Protein AF-0000000079576988 (afdb_homodimer)

Nearest PDB structures (foldseek):
  6knh-assembly1_B  TM=8.816E-01  e=5.689E-30  Staphylococcus aureus subsp. aureus Mu50
  6kni-assembly1_B  TM=8.837E-01  e=1.171E-29  Staphylococcus aureus subsp. aureus Mu50
  6n2a-assembly1_B  TM=8.866E-01  e=3.617E-28  Arabidopsis thaliana
  5gjm-assembly1_A  TM=8.704E-01  e=7.214E-26  Selenomonas ruminantium
  2nv9-assembly1_B  TM=8.127E-01  e=5.742E-23  Paramecium bursaria Chlorella virus 1

Organism: NCBI:txid418240

Radius of gyration: 28.1 Å; Cα contacts (8 Å, |Δi|>4): 1788; chains: 2; bounding box: 69×83×62 Å

Sequence (798 aa):
MSSYGFIKELIEKEHTPTPAYVFDLDKMKEFVKKVQSCLGESAQLCYAMKANPFLTGPMMDVVPTFEVCSPGEFRICERVGVPMERIVLSGVYKNPEDMEYVLSTYGGKGVYTVESLQHLQILNDTAVRLGMKITVLIRVTSGNQFGVDEADIRKIISDRTDYPGVEIEGLQFYSGTQKKDLSQMKTELEHLDEFIGELKSESGFEAQVLEYGPGFFVPYFKKDKSEDVENILSEFRALLESLNFKGKVVLEMGRFLAAACGYYVTSIVDMKVNKEQPYVIMDGGINHLNYYGQAMAMKQPYCTQLDTEGNEKTGGEEESWNLCGALCTVSDVVVKRFPLHKPQLHDILVFERVGAYSVTEGIYLFLSRPLPRIYFWIEGEGLRMVRDGVHTDLLNSEKMSSYGFIKELIEKEHTPTPAYVFDLDKMKEFVKKVQSCLGESAQLCYAMKANPFLTGPMMDVVPTFEVCSPGEFRICERVGVPMERIVLSGVYKNPEDMEYVLSTYGGKGVYTVESLQHLQILNDTAVRLGMKITVLIRVTSGNQFGVDEADIRKIISDRTDYPGVEIEGLQFYSGTQKKDLSQMKTELEHLDEFIGELKSESGFEAQVLEYGPGFFVPYFKKDKSEDVENILSEFRALLESLNFKGKVVLEMGRFLAAACGYYVTSIVDMKVNKEQPYVIMDGGINHLNYYGQAMAMKQPYCTQLDTEGNEKTGGEEESWNLCGALCTVSDVVVKRFPLHKPQLHDILVFERVGAYSVTEGIYLFLSRPLPRIYFWIEGEGLRMVRDGVHTDLLNSEK

pLDDT: mean 95.25, std 7.37, range [38.56, 98.94]

Foldseek 3Di:
DPFPPFVLVLLVVDVANPWEKEFALVVLQVLLQLLCVLLDQLAFEEAACQFPVVCVLSCVVRGQAYEAADLVSVVSCVVSVPQQLRYEYHHLDDDLVSLLCCCVVRVQHHEYEDFDPVSLVSQLVSQVVVPAAHEYAFEDDPPDSTTDDLVVVLVCLQVVVVRRRYDYQYYEYDDEAQDADCVVVLVVLQVRLVSQVVSCVPRVDHHQEYEYESRHHDPFFPPDDDDPSSVVSNVVSVSSVPGPRDHHYYYYDYLSSFQFRMKTKWWFADWDADPNAIETEIQAFQLQFDPDDLVQAATHGDKFKADSSSHTADDADWWFYFYAYDAPDPSRTRYGGDTDHPDDGGIMMMTGRRRTDSLPVGPCLHVFDWRHWYWYQYPPVHIDTPDHIGGSVVVVDDD/DPCPVFQLVLLVVDVANPWEKEFALVVLQVVLQLLCVLLDQLAFEEAACQFPVVCVLSCVVRGQAYEAADLVSVVSCVVSVPQQLRYEYHHLDDDLVSLLCCCVVRVQHHEYEDFDPVSLVSQLVSQVVVPAAHEYAFEDDPPDSTTDDLVVVLVCLQVVVVRRRYDYQYYEYDDEAQDADCVVVLVVLQVRLVSQVVSCVNRVDHHQEYEYESRHHDPFFPPDDDDPSSVVSNVVSVSSVPGPRDHHYYYYDYLVSFQFRMKTKWWFADWDADPNAIETEIQAFQLQFDPDPQVQAATHGDKFKADSSRHTADDADWWFYFYAYDAPDPSRTRYGGDTDHPDDGGIMMMTGRRRTDSLPVGPCLHVFDWRHWYWYQYPPVHIDTPDHIGGSVVVVDDD

Solvent-accessible surface area (backbone atoms only — not comparable to full-atom values): 40784 Å² total; per-residue (Å²): 126,90,72,60,84,57,45,53,56,44,50,68,75,25,95,70,56,56,36,26,38,39,35,34,51,55,56,31,51,53,50,44,49,49,53,46,62,53,32,44,90,67,40,41,52,21,38,28,34,71,22,37,54,67,47,48,60,70,40,60,79,67,38,73,31,34,39,32,47,32,74,24,41,46,51,39,36,59,73,67,59,57,57,54,72,30,32,35,43,45,42,75,58,81,54,65,68,63,50,46,49,51,37,69,74,54,71,35,57,29,35,33,53,27,38,34,72,64,44,47,48,48,52,22,52,48,24,47,74,67,71,43,61,27,42,29,27,43,24,45,40,71,67,52,90,49,28,31,29,67,71,57,48,54,50,48,62,65,46,40,80,79,34,76,11,47,41,80,39,28,39,29,42,61,78,58,66,62,41,86,52,67,64,60,51,49,54,52,49,53,50,50,40,51,50,52,52,47,44,27,74,72,58,64,47,73,62,46,36,41,36,37,31,72,22,56,54,69,69,63,34,72,85,44,73,85,72,61,61,67,60,53,37,41,54,47,35,53,53,57,69,66,44,85,64,80,52,49,35,34,37,41,40,26,51,67,59,33,16,74,26,11,30,38,35,29,30,32,71,43,69,48,59,30,85,86,39,45,32,35,28,22,68,44,27,48,42,50,53,49,84,78,57,80,66,34,33,80,47,55,61,48,63,46,50,20,40,84,80,58,45,74,54,75,60,73,65,73,41,64,28,28,38,24,18,39,56,84,47,91,76,27,48,47,27,55,59,40,77,37,38,71,81,52,79,50,26,29,38,40,36,51,49,38,28,24,35,14,88,25,60,13,31,46,47,46,54,13,43,57,45,55,27,32,30,41,32,34,88,96,77,44,81,42,76,29,36,69,63,42,72,29,25,70,77,49,38,73,100,119,91,73,59,84,57,46,54,55,42,50,71,75,25,95,68,58,56,37,23,38,40,33,34,50,54,56,31,50,53,49,44,50,50,52,46,61,52,33,44,90,67,41,42,53,22,38,29,33,71,23,36,54,67,46,49,60,71,40,59,79,67,37,73,30,34,38,32,48,32,72,25,41,46,52,40,36,59,73,68,58,59,58,54,73,31,31,34,43,44,42,76,58,80,54,64,68,62,50,45,50,51,37,69,73,54,71,36,54,30,38,33,52,26,37,37,73,64,45,46,49,46,51,21,52,50,24,48,74,70,71,43,61,28,42,29,28,44,24,44,40,71,65,52,92,48,29,30,28,67,72,55,48,53,50,48,61,64,47,40,81,80,35,77,11,47,41,81,38,27,40,28,40,61,79,57,66,62,42,87,52,66,65,59,51,50,54,52,50,53,49,50,39,51,49,52,52,48,43,27,74,74,58,67,48,72,63,45,36,42,37,37,31,71,22,55,54,69,69,64,33,69,85,43,71,85,74,62,61,66,60,54,37,40,54,47,35,51,54,57,70,67,44,85,62,80,52,49,34,34,36,42,41,25,52,66,58,32,15,72,26,10,31,38,36,31,28,30,72,45,68,47,59,29,85,88,39,45,30,36,29,22,70,46,27,48,44,50,51,46,88,72,59,82,64,32,37,80,48,55,59,48,66,46,51,20,40,82,79,58,46,72,53,74,60,72,67,72,40,63,28,28,37,24,18,40,55,84,47,93,76,28,46,46,27,54,59,40,76,36,38,73,78,51,78,51,25,29,40,40,35,51,48,38,27,24,35,12,90,26,61,15,31,46,48,44,56,12,43,57,46,54,27,32,30,40,32,34,87,96,79,44,79,41,75,29,37,69,64,40,72,29,24,69,78,50,38,72,101

Secondary structure (DSSP, 8-state):
----TTHHHHHHH-SS--SEEEEEHHHHHHHHHHHHHHHGGG-EEEEEGGG-GGGHHHHTTT-SEEEE-SHHHHHHHHHHT--GGGEEE--S---HHHHHHHHHHHTT-SEEEE-SHHHHHHHHHHHHHTT--EEEEEEBP-SSSSSB-HHHHHHHHHTGGG-TTEEEEEEEEE--S-B--HHHHHHHHHHHHHHHHHHHHHH-----EEEEE--B----BTTSPPP-HHHHHHHHHHHHHTSS--SEEEEEESHHHHGGGEEEEEEEEEEEEETTEEEEEES--TTT--SSSSGGGGS-B-EEEE-TTS-B---S-EEEEEEE-SSSSTT-EEEEEEEEES--TT-EEEEES--SSTTTSS-TTGGGPPBPEEEEEETTTEEEEEE--B-GGGTTS--/----TTHHHHHHH-SS--SEEEEEHHHHHHHHHHHHHHHGGG-EEEEEGGG-GGGHHHHTTT-SEEEE-SHHHHHHHHHHT--GGGEEE--S---HHHHHHHHHHHTT-SEEEE-SHHHHHHHHHHHHHTT--EEEEEEBP-SSSSSB-HHHHHHHHHTGGG-TTEEEEEEEEE--S-B--HHHHHHHHHHHHHHHHHHHHHH-----EEEEE--B----BTTSPPP-HHHHHHHHHHHHHTSS--SEEEEEESHHHHGGGEEEEEEEEEEEEETTEEEEEES--TTT--SSSSGGGGS-B-EEEE-TTSPBP--S-EEEEEEE-SSSSTT-EEEEEEEEES--TT-EEEEES--SSTTTSS-TTGGGPPBPEEEEEETTTEEEEEE--B-GGGTTS--

Structure (mmCIF, N/CA/C/O backbone):
data_AF-0000000079576988-model_v1
#
loop_
_entity.id
_entity.type
_entity.pdbx_description
1 polymer 'Diaminopimelate decarboxylase'
#
loop_
_atom_site.group_PDB
_atom_site.id
_atom_site.type_symbol
_atom_site.label_atom_id
_atom_site.label_alt_id
_atom_site.label_comp_id
_atom_site.label_asym_id
_atom_site.label_entity_id
_atom_site.label_seq_id
_atom_site.pdbx_PDB_ins_code
_atom_site.Cartn_x
_atom_site.Cartn_y
_atom_site.Cartn_z
_atom_site.occupancy
_atom_site.B_iso_or_equiv
_atom_site.auth_seq_id
_atom_site.auth_comp_id
_atom_site.auth_asym_id
_atom_site.auth_atom_id
_atom_site.pdbx_PDB_model_num
ATOM 1 N N . MET A 1 1 ? -34.281 -2.826 -2.83 1 38.59 1 MET A N 1
ATOM 2 C CA . MET A 1 1 ? -33.406 -2.252 -1.805 1 38.59 1 MET A CA 1
ATOM 3 C C . MET A 1 1 ? -32.375 -3.264 -1.347 1 38.59 1 MET A C 1
ATOM 5 O O . MET A 1 1 ? -32.719 -4.355 -0.893 1 38.59 1 MET A O 1
ATOM 9 N N . SER A 1 2 ? -31.266 -3.398 -1.98 1 52.88 2 SER A N 1
ATOM 10 C CA . SER A 1 2 ? -30.344 -4.5 -1.736 1 52.88 2 SER A CA 1
ATOM 11 C C . SER A 1 2 ? -29.984 -4.602 -0.259 1 52.88 2 SER A C 1
ATOM 13 O O . SER A 1 2 ? -29.422 -3.658 0.314 1 52.88 2 SER A O 1
ATOM 15 N N . SER A 1 3 ? -30.75 -5.164 0.558 1 69.38 3 SER A N 1
ATOM 16 C CA . SER A 1 3 ? -30.562 -5.25 2.002 1 69.38 3 SER A CA 1
ATOM 17 C C . SER A 1 3 ? -29.375 -6.152 2.348 1 69.38 3 SER A C 1
ATOM 19 O O . SER A 1 3 ? -29.328 -7.309 1.925 1 69.38 3 SER A O 1
ATOM 21 N N . TYR A 1 4 ? -28.281 -5.527 2.643 1 90.19 4 TYR A N 1
ATOM 22 C CA . TYR A 1 4 ? -27.172 -6.301 3.174 1 90.19 4 TYR A CA 1
ATOM 23 C C . TYR A 1 4 ? -27.547 -6.992 4.473 1 90.19 4 TYR A C 1
ATOM 25 O O . TYR A 1 4 ? -27.75 -6.336 5.5 1 90.19 4 TYR A O 1
ATOM 33 N N . GLY A 1 5 ? -27.781 -8.297 4.402 1 90.25 5 GLY A N 1
ATOM 34 C CA . GLY A 1 5 ? -28.234 -9.055 5.559 1 90.25 5 GLY A CA 1
ATOM 35 C C . GLY A 1 5 ? -27.375 -8.836 6.785 1 90.25 5 GLY A C 1
ATOM 36 O O . GLY A 1 5 ? -27.844 -8.961 7.918 1 90.25 5 GLY A O 1
ATOM 37 N N . PHE A 1 6 ? -26.125 -8.43 6.598 1 93.81 6 PHE A N 1
ATOM 38 C CA . PHE A 1 6 ? -25.156 -8.344 7.688 1 93.81 6 PHE A CA 1
ATOM 39 C C . PHE A 1 6 ? -25.188 -6.965 8.336 1 93.81 6 PHE A C 1
ATOM 41 O O . PHE A 1 6 ? -24.641 -6.77 9.422 1 93.81 6 PHE A O 1
ATOM 48 N N . ILE A 1 7 ? -25.797 -5.984 7.754 1 93.19 7 ILE A N 1
ATOM 49 C CA . ILE A 1 7 ? -25.594 -4.586 8.117 1 93.19 7 ILE A CA 1
ATOM 50 C C . ILE A 1 7 ? -26.219 -4.309 9.484 1 93.19 7 ILE A C 1
ATOM 52 O O . ILE A 1 7 ? -25.625 -3.623 10.312 1 93.19 7 ILE A O 1
ATOM 56 N N . LYS A 1 8 ? -27.422 -4.789 9.719 1 90 8 LYS A N 1
ATOM 57 C CA . LYS A 1 8 ? -28.078 -4.562 11 1 90 8 LYS A CA 1
ATOM 58 C C . LYS A 1 8 ? -27.266 -5.156 12.148 1 90 8 LYS A C 1
ATOM 60 O O . LYS A 1 8 ? -27.094 -4.523 13.195 1 90 8 LYS A O 1
ATOM 65 N N . GLU A 1 9 ? -26.844 -6.316 11.891 1 91.56 9 GLU A N 1
ATOM 66 C CA . GLU A 1 9 ? -26.016 -6.973 12.906 1 91.56 9 GLU A CA 1
ATOM 67 C C . GLU A 1 9 ? -24.719 -6.207 13.133 1 91.56 9 GLU A C 1
ATOM 69 O O . GLU A 1 9 ? -24.25 -6.074 14.273 1 91.56 9 GLU A O 1
ATOM 74 N N . LEU A 1 10 ? -24.141 -5.758 12.062 1 92.62 10 LEU A N 1
ATOM 75 C CA . LEU A 1 10 ? -22.906 -4.996 12.156 1 92.62 10 LEU A CA 1
ATOM 76 C C . LEU A 1 10 ? -23.109 -3.727 12.977 1 92.62 10 LEU A C 1
ATOM 78 O O . LEU A 1 10 ? -22.281 -3.395 13.828 1 92.62 10 LEU A O 1
ATOM 82 N N . ILE A 1 11 ? -24.188 -3.066 12.789 1 90.62 11 ILE A N 1
ATOM 83 C CA . ILE A 1 11 ? -24.516 -1.828 13.492 1 90.62 11 ILE A CA 1
ATOM 84 C C . ILE A 1 11 ? -24.766 -2.121 14.969 1 90.62 11 ILE A C 1
ATOM 86 O O . ILE A 1 11 ? -24.312 -1.372 15.844 1 90.62 11 ILE A O 1
ATOM 90 N N . GLU A 1 12 ? -25.422 -3.16 15.266 1 86.56 12 GLU A N 1
ATOM 91 C CA . GLU A 1 12 ? -25.766 -3.523 16.641 1 86.56 12 GLU A CA 1
ATOM 92 C C . GLU A 1 12 ? -24.547 -3.963 17.422 1 86.56 12 GLU A C 1
ATOM 94 O O . GLU A 1 12 ? -24.406 -3.631 18.609 1 86.56 12 GLU A O 1
ATOM 99 N N . LYS A 1 13 ? -23.734 -4.746 16.844 1 77.75 13 LYS A N 1
ATOM 100 C CA . LYS A 1 13 ? -22.578 -5.32 17.516 1 77.75 13 LYS A CA 1
ATOM 101 C C . LYS A 1 13 ? -21.547 -4.242 17.875 1 77.75 13 LYS A C 1
ATOM 103 O O . LYS A 1 13 ? -20.891 -4.316 18.906 1 77.75 13 LYS A O 1
ATOM 108 N N . GLU A 1 14 ? -21.469 -3.293 16.859 1 68.19 14 GLU A N 1
ATOM 109 C CA . GLU A 1 14 ? -20.375 -2.336 17.016 1 68.19 14 GLU A CA 1
ATOM 110 C C . GLU A 1 14 ? -20.906 -0.928 17.266 1 68.19 14 GLU A C 1
ATOM 112 O O . GLU A 1 14 ? -21.953 -0.548 16.734 1 68.19 14 GLU A O 1
ATOM 117 N N . HIS A 1 15 ? -20.531 -0.34 18.344 1 60.34 15 HIS A N 1
ATOM 118 C CA . HIS A 1 15 ? -20.891 1.07 18.469 1 60.34 15 HIS A CA 1
ATOM 119 C C . HIS A 1 15 ? -20.484 1.851 17.219 1 60.34 15 HIS A C 1
ATOM 121 O O . HIS A 1 15 ? -21.297 2.605 16.672 1 60.34 15 HIS A O 1
ATOM 127 N N . THR A 1 16 ? -19.172 1.567 16.781 1 62 16 THR A N 1
ATOM 128 C CA . THR A 1 16 ? -18.688 2.168 15.547 1 62 16 THR A CA 1
ATOM 129 C C . THR A 1 16 ? -18.234 1.093 14.562 1 62 16 THR A C 1
ATOM 131 O O . THR A 1 16 ? -17.125 0.569 14.672 1 62 16 THR A O 1
ATOM 134 N N . PRO A 1 17 ? -19.016 0.871 13.609 1 71 17 PRO A N 1
ATOM 135 C CA . PRO A 1 17 ? -18.844 -0.328 12.781 1 71 17 PRO A CA 1
ATOM 136 C C . PRO A 1 17 ? -17.859 -0.11 11.633 1 71 17 PRO A C 1
ATOM 138 O O . PRO A 1 17 ? -17.641 -1.017 10.82 1 71 17 PRO A O 1
ATOM 141 N N . THR A 1 18 ? -17.297 1.047 11.57 1 90.06 18 THR A N 1
ATOM 142 C CA . THR A 1 18 ? -16.516 1.346 10.375 1 90.06 18 THR A CA 1
ATOM 143 C C . THR A 1 18 ? -15.125 1.847 10.75 1 90.06 18 THR A C 1
ATOM 145 O O . THR A 1 18 ? -14.914 2.355 11.859 1 90.06 18 THR A O 1
ATOM 148 N N . PRO A 1 19 ? -14.242 1.544 9.891 1 95.69 19 PRO A N 1
ATOM 149 C CA . PRO A 1 19 ? -14.336 0.813 8.625 1 95.69 19 PRO A CA 1
ATOM 150 C C . PRO A 1 19 ? -14.25 -0.7 8.812 1 95.69 19 PRO A C 1
ATOM 152 O O . PRO A 1 19 ? -13.656 -1.173 9.789 1 95.69 19 PRO A O 1
ATOM 155 N N . ALA A 1 20 ? -14.828 -1.43 7.891 1 97.19 20 ALA A N 1
ATOM 156 C CA . ALA A 1 20 ? -14.797 -2.885 8.008 1 97.19 20 ALA A CA 1
ATOM 157 C C . ALA A 1 20 ? -14.953 -3.549 6.641 1 97.19 20 ALA A C 1
ATOM 159 O O . ALA A 1 20 ? -15.539 -2.969 5.727 1 97.19 20 ALA A O 1
ATOM 160 N N . TYR A 1 21 ? -14.367 -4.691 6.527 1 97.94 21 TYR A N 1
ATOM 161 C CA . TYR A 1 21 ? -14.672 -5.613 5.438 1 97.94 21 TYR A CA 1
ATOM 162 C C . TYR A 1 21 ? -15.656 -6.684 5.891 1 97.94 21 TYR A C 1
ATOM 164 O O . TYR A 1 21 ? -15.57 -7.188 7.016 1 97.94 21 TYR A O 1
ATOM 172 N N . VAL A 1 22 ? -16.562 -7.008 5.066 1 97.5 22 VAL A N 1
ATOM 173 C CA . VAL A 1 22 ? -17.453 -8.133 5.289 1 97.5 22 VAL A CA 1
ATOM 174 C C . VAL A 1 22 ? -17.438 -9.062 4.078 1 97.5 22 VAL A C 1
ATOM 176 O O . VAL A 1 22 ? -17.641 -8.617 2.947 1 97.5 22 VAL A O 1
ATOM 179 N N . PHE A 1 23 ? -17.156 -10.312 4.316 1 98.44 23 PHE A N 1
ATOM 180 C CA . PHE A 1 23 ? -17.188 -11.312 3.258 1 98.44 23 PHE A CA 1
ATOM 181 C C . PHE A 1 23 ? -18.375 -12.258 3.434 1 98.44 23 PHE A C 1
ATOM 183 O O . PHE A 1 23 ? -18.484 -12.93 4.457 1 98.44 23 PHE A O 1
ATOM 190 N N . ASP A 1 24 ? -19.25 -12.25 2.471 1 98.38 24 ASP A N 1
ATOM 191 C CA . ASP A 1 24 ? -20.406 -13.141 2.428 1 98.38 24 ASP A CA 1
ATOM 192 C C . ASP A 1 24 ? -20.016 -14.531 1.935 1 98.38 24 ASP A C 1
ATOM 194 O O . ASP A 1 24 ? -19.859 -14.742 0.731 1 98.38 24 ASP A O 1
ATOM 198 N N . LEU A 1 25 ? -19.938 -15.461 2.859 1 98.5 25 LEU A N 1
ATOM 199 C CA . LEU A 1 25 ? -19.391 -16.766 2.529 1 98.5 25 LEU A CA 1
ATOM 200 C C . LEU A 1 25 ? -20.406 -17.594 1.74 1 98.5 25 LEU A C 1
ATOM 202 O O . LEU A 1 25 ? -20.016 -18.453 0.931 1 98.5 25 LEU A O 1
ATOM 206 N N . ASP A 1 26 ? -21.703 -17.406 1.915 1 98.25 26 ASP A N 1
ATOM 207 C CA . ASP A 1 26 ? -22.719 -18.078 1.106 1 98.25 26 ASP A CA 1
ATOM 208 C C . ASP A 1 26 ? -22.609 -17.672 -0.363 1 98.25 26 ASP A C 1
ATOM 210 O O . ASP A 1 26 ? -22.609 -18.531 -1.248 1 98.25 26 ASP A O 1
ATOM 214 N N . LYS A 1 27 ? -22.469 -16.406 -0.538 1 97.81 27 LYS A N 1
ATOM 215 C CA . LYS A 1 27 ? -22.328 -15.891 -1.898 1 97.81 27 LYS A CA 1
ATOM 216 C C . LYS A 1 27 ? -21.094 -16.469 -2.572 1 97.81 27 LYS A C 1
ATOM 218 O O . LYS A 1 27 ? -21.125 -16.828 -3.75 1 97.81 27 LYS A O 1
ATOM 223 N N . MET A 1 28 ? -19.984 -16.531 -1.849 1 98.56 28 MET A N 1
ATOM 224 C CA . MET A 1 28 ? -18.75 -17.094 -2.365 1 98.56 28 MET A CA 1
ATOM 225 C C . MET A 1 28 ? -18.938 -18.547 -2.779 1 98.56 28 MET A C 1
ATOM 227 O O . MET A 1 28 ? -18.625 -18.922 -3.916 1 98.56 28 MET A O 1
ATOM 231 N N . LYS A 1 29 ? -19.469 -19.344 -1.885 1 98.62 29 LYS A N 1
ATOM 232 C CA . LYS A 1 29 ? -19.625 -20.781 -2.121 1 98.62 29 LYS A CA 1
ATOM 233 C C . LYS A 1 29 ? -20.562 -21.047 -3.285 1 98.62 29 LYS A C 1
ATOM 235 O O . LYS A 1 29 ? -20.297 -21.891 -4.141 1 98.62 29 LYS A O 1
ATOM 240 N N . GLU A 1 30 ? -21.656 -20.297 -3.295 1 98.25 30 GLU A N 1
ATOM 241 C CA . GLU A 1 30 ? -22.641 -20.469 -4.367 1 98.25 30 GLU A CA 1
ATOM 242 C C . GLU A 1 30 ? -22.016 -20.156 -5.73 1 98.25 30 GLU A C 1
ATOM 244 O O . GLU A 1 30 ? -22.234 -20.891 -6.691 1 98.25 30 GLU A O 1
ATOM 249 N N . PHE A 1 31 ? -21.281 -19.141 -5.762 1 98.31 31 PHE A N 1
ATOM 250 C CA . PHE A 1 31 ? -20.672 -18.719 -7.027 1 98.31 31 PHE A CA 1
ATOM 251 C C . PHE A 1 31 ? -19.641 -19.734 -7.488 1 98.31 31 PHE A C 1
ATOM 253 O O . PHE A 1 31 ? -19.609 -20.109 -8.664 1 98.31 31 PHE A O 1
ATOM 260 N N . VAL A 1 32 ? -18.781 -20.203 -6.594 1 98.69 32 VAL A N 1
ATOM 261 C CA . VAL A 1 32 ? -17.734 -21.156 -6.934 1 98.69 32 VAL A CA 1
ATOM 262 C C . VAL A 1 32 ? -18.359 -22.469 -7.418 1 98.69 32 VAL A C 1
ATOM 264 O O . VAL A 1 32 ? -17.906 -23.047 -8.406 1 98.69 32 VAL A O 1
ATOM 267 N N . LYS A 1 33 ? -19.422 -22.891 -6.777 1 98.19 33 LYS A N 1
ATOM 268 C CA . LYS A 1 33 ? -20.125 -24.094 -7.195 1 98.19 33 LYS A CA 1
ATOM 269 C C . LYS A 1 33 ? -20.734 -23.938 -8.594 1 98.19 33 LYS A C 1
ATOM 271 O O . LYS A 1 33 ? -20.688 -24.859 -9.406 1 98.19 33 LYS A O 1
ATOM 276 N N . LYS A 1 34 ? -21.25 -22.766 -8.797 1 97.81 34 LYS A N 1
ATOM 277 C CA . LYS A 1 34 ? -21.797 -22.469 -10.117 1 97.81 34 LYS A CA 1
ATOM 278 C C . LYS A 1 34 ? -20.719 -22.531 -11.188 1 97.81 34 LYS A C 1
ATOM 280 O O . LYS A 1 34 ? -20.938 -23.109 -12.258 1 97.81 34 LYS A O 1
ATOM 285 N N . VAL A 1 35 ? -19.578 -21.969 -10.938 1 98.38 35 VAL A N 1
ATOM 286 C CA . VAL A 1 35 ? -18.469 -21.984 -11.875 1 98.38 35 VAL A CA 1
ATOM 287 C C . VAL A 1 35 ? -18.062 -23.422 -12.188 1 98.38 35 VAL A C 1
ATOM 289 O O . VAL A 1 35 ? -17.922 -23.797 -13.352 1 98.38 35 VAL A O 1
ATOM 292 N N . GLN A 1 36 ? -17.891 -24.188 -11.141 1 98 36 GLN A N 1
ATOM 293 C CA . GLN A 1 36 ? -17.5 -25.578 -11.328 1 98 36 GLN A CA 1
ATOM 294 C C . GLN A 1 36 ? -18.562 -26.359 -12.109 1 98 36 GLN A C 1
ATOM 296 O O . GLN A 1 36 ? -18.219 -27.156 -12.984 1 98 36 GLN A O 1
ATOM 301 N N . SER A 1 37 ? -19.797 -26.109 -11.82 1 97.56 37 SER A N 1
ATOM 302 C CA . SER A 1 37 ? -20.891 -26.797 -12.516 1 97.56 37 SER A CA 1
ATOM 303 C C . SER A 1 37 ? -20.875 -26.469 -14 1 97.56 37 SER A C 1
ATOM 305 O O . SER A 1 37 ? -21.109 -27.359 -14.836 1 97.56 37 SER A O 1
ATOM 307 N N . CYS A 1 38 ? -20.609 -25.234 -14.336 1 97.5 38 CYS A N 1
ATOM 308 C CA . CYS A 1 38 ? -20.578 -24.828 -15.734 1 97.5 38 CYS A CA 1
ATOM 309 C C . CYS A 1 38 ? -19.406 -25.469 -16.469 1 97.5 38 CYS A C 1
ATOM 311 O O . CYS A 1 38 ? -19.531 -25.828 -17.641 1 97.5 38 CYS A O 1
ATOM 313 N N . LEU A 1 39 ? -18.297 -25.656 -15.797 1 97.62 39 LEU A N 1
ATOM 314 C CA . LEU A 1 39 ? -17.094 -26.203 -16.406 1 97.62 39 LEU A CA 1
ATOM 315 C C . LEU A 1 39 ? -17.156 -27.719 -16.469 1 97.62 39 LEU A C 1
ATOM 317 O O . LEU A 1 39 ? -16.5 -28.344 -17.297 1 97.62 39 LEU A O 1
ATOM 321 N N . GLY A 1 40 ? -17.922 -28.328 -15.516 1 95.62 40 GLY A N 1
ATOM 322 C CA . GLY A 1 40 ? -18.047 -29.781 -15.469 1 95.62 40 GLY A CA 1
ATOM 323 C C . GLY A 1 40 ? -16.734 -30.484 -15.188 1 95.62 40 GLY A C 1
ATOM 324 O O . GLY A 1 40 ? -15.969 -30.062 -14.32 1 95.62 40 GLY A O 1
ATOM 325 N N . GLU A 1 41 ? -16.531 -31.547 -15.859 1 95.25 41 GLU A N 1
ATOM 326 C CA . GLU A 1 41 ? -15.328 -32.344 -15.648 1 95.25 41 GLU A CA 1
ATOM 327 C C . GLU A 1 41 ? -14.18 -31.859 -16.531 1 95.25 41 GLU A C 1
ATOM 329 O O . GLU A 1 41 ? -13.062 -32.375 -16.438 1 95.25 41 GLU A O 1
ATOM 334 N N . SER A 1 42 ? -14.414 -30.812 -17.234 1 95.62 42 SER A N 1
ATOM 335 C CA . SER A 1 42 ? -13.43 -30.328 -18.188 1 95.62 42 SER A CA 1
ATOM 336 C C . SER A 1 42 ? -12.289 -29.609 -17.484 1 95.62 42 SER A C 1
ATOM 338 O O . SER A 1 42 ? -11.219 -29.406 -18.078 1 95.62 42 SER A O 1
ATOM 340 N N . ALA A 1 43 ? -12.539 -29.203 -16.281 1 97.81 43 ALA A N 1
ATOM 341 C CA . ALA A 1 43 ? -11.484 -28.484 -15.555 1 97.81 43 ALA A CA 1
ATOM 342 C C . ALA A 1 43 ? -11.719 -28.547 -14.047 1 97.81 43 ALA A C 1
ATOM 344 O O . ALA A 1 43 ? -12.867 -28.672 -13.594 1 97.81 43 ALA A O 1
ATOM 345 N N . GLN A 1 44 ? -10.68 -28.438 -13.32 1 97.81 44 GLN A N 1
ATOM 346 C CA . GLN A 1 44 ? -10.719 -28.281 -11.867 1 97.81 44 GLN A CA 1
ATOM 347 C C . GLN A 1 44 ? -10.32 -26.875 -11.453 1 97.81 44 GLN A C 1
ATOM 349 O O . GLN A 1 44 ? -9.492 -26.234 -12.109 1 97.81 44 GLN A O 1
ATOM 354 N N . LEU A 1 45 ? -10.906 -26.469 -10.391 1 98.69 45 LEU A N 1
ATOM 355 C CA . LEU A 1 45 ? -10.641 -25.109 -9.938 1 98.69 45 LEU A CA 1
ATOM 356 C C . LEU A 1 45 ? -9.469 -25.078 -8.969 1 98.69 45 LEU A C 1
ATOM 358 O O . LEU A 1 45 ? -9.328 -25.969 -8.133 1 98.69 45 LEU A O 1
ATOM 362 N N . CYS A 1 46 ? -8.672 -24.094 -9.094 1 98.88 46 CYS A N 1
ATOM 363 C CA . CYS A 1 46 ? -7.578 -23.75 -8.188 1 98.88 46 CYS A CA 1
ATOM 364 C C . CYS A 1 46 ? -7.691 -22.297 -7.727 1 98.88 46 CYS A C 1
ATOM 366 O O . CYS A 1 46 ? -7.688 -21.375 -8.547 1 98.88 46 CYS A O 1
ATOM 368 N N . TYR A 1 47 ? -7.805 -22.109 -6.422 1 98.88 47 TYR A N 1
ATOM 369 C CA . TYR A 1 47 ? -7.973 -20.75 -5.902 1 98.88 47 TYR A CA 1
ATOM 370 C C . TYR A 1 47 ? -6.621 -20.078 -5.711 1 98.88 47 TYR A C 1
ATOM 372 O O . TYR A 1 47 ? -5.793 -20.531 -4.922 1 98.88 47 TYR A O 1
ATOM 380 N N . ALA A 1 48 ? -6.387 -19.016 -6.469 1 98.81 48 ALA A N 1
ATOM 381 C CA . ALA A 1 48 ? -5.219 -18.172 -6.207 1 98.81 48 ALA A CA 1
ATOM 382 C C . ALA A 1 48 ? -5.422 -17.328 -4.949 1 98.81 48 ALA A C 1
ATOM 384 O O . ALA A 1 48 ? -6.039 -16.266 -5 1 98.81 48 ALA A O 1
ATOM 385 N N . MET A 1 49 ? -4.844 -17.703 -3.912 1 98.56 49 MET A N 1
ATOM 386 C CA . MET A 1 49 ? -5.215 -17.156 -2.607 1 98.56 49 MET A CA 1
ATOM 387 C C . MET A 1 49 ? -4.715 -15.719 -2.455 1 98.56 49 MET A C 1
ATOM 389 O O . MET A 1 49 ? -5.133 -15.008 -1.542 1 98.56 49 MET A O 1
ATOM 393 N N . LYS A 1 50 ? -3.795 -15.242 -3.385 1 98.31 50 LYS A N 1
ATOM 394 C CA . LYS A 1 50 ? -3.322 -13.867 -3.275 1 98.31 50 LYS A CA 1
ATOM 395 C C . LYS A 1 50 ? -4.477 -12.875 -3.426 1 98.31 50 LYS A C 1
ATOM 397 O O . LYS A 1 50 ? -4.355 -11.719 -3.033 1 98.31 50 LYS A O 1
ATOM 402 N N . ALA A 1 51 ? -5.59 -13.336 -4.027 1 98.12 51 ALA A N 1
ATOM 403 C CA . ALA A 1 51 ? -6.762 -12.469 -4.184 1 98.12 51 ALA A CA 1
ATOM 404 C C . ALA A 1 51 ? -7.332 -12.07 -2.826 1 98.12 51 ALA A C 1
ATOM 406 O O . ALA A 1 51 ? -7.77 -10.938 -2.641 1 98.12 51 ALA A O 1
ATOM 407 N N . ASN A 1 52 ? -7.371 -13.008 -1.919 1 98.75 52 ASN A N 1
ATOM 408 C CA . ASN A 1 52 ? -7.855 -12.781 -0.562 1 98.75 52 ASN A CA 1
ATOM 409 C C . ASN A 1 52 ? -7.488 -13.938 0.365 1 98.75 52 ASN A C 1
ATOM 411 O O . ASN A 1 52 ? -8.188 -14.953 0.407 1 98.75 52 ASN A O 1
ATOM 415 N N . PRO A 1 53 ? -6.441 -13.781 1.153 1 98.81 53 PRO A N 1
ATOM 416 C CA . PRO A 1 53 ? -5.988 -14.883 2.008 1 98.81 53 PRO A CA 1
ATOM 417 C C . PRO A 1 53 ? -7.008 -15.258 3.078 1 98.81 53 PRO A C 1
ATOM 419 O O . PRO A 1 53 ? -7.027 -16.406 3.549 1 98.81 53 PRO A O 1
ATOM 422 N N . PHE A 1 54 ? -7.91 -14.391 3.441 1 98.81 54 PHE A N 1
ATOM 423 C CA . PHE A 1 54 ? -8.906 -14.672 4.473 1 98.81 54 PHE A CA 1
ATOM 424 C C . PHE A 1 54 ? -9.914 -15.703 3.984 1 98.81 54 PHE A C 1
ATOM 426 O O . PHE A 1 54 ? -10.531 -16.406 4.789 1 98.81 54 PHE A O 1
ATOM 433 N N . LEU A 1 55 ? -10.031 -15.82 2.695 1 98.75 55 LEU A N 1
ATOM 434 C CA . LEU A 1 55 ? -11.016 -16.75 2.143 1 98.75 55 LEU A CA 1
ATOM 435 C C . LEU A 1 55 ? -10.414 -18.141 1.96 1 98.75 55 LEU A C 1
ATOM 437 O O . LEU A 1 55 ? -11.109 -19.062 1.54 1 98.75 55 LEU A O 1
ATOM 441 N N . THR A 1 56 ? -9.133 -18.344 2.301 1 98.62 56 THR A N 1
ATOM 442 C CA . THR A 1 56 ? -8.469 -19.625 2.113 1 98.62 56 THR A CA 1
ATOM 443 C C . THR A 1 56 ? -9.211 -20.734 2.852 1 98.62 56 THR A C 1
ATOM 445 O O . THR A 1 56 ? -9.547 -21.766 2.26 1 98.62 56 THR A O 1
ATOM 448 N N . GLY A 1 57 ? -9.531 -20.547 4.078 1 98.19 57 GLY A N 1
ATOM 449 C CA . GLY A 1 57 ? -10.273 -21.531 4.852 1 98.19 57 GLY A CA 1
ATOM 450 C C . GLY A 1 57 ? -11.633 -21.859 4.254 1 98.19 57 GLY A C 1
ATOM 451 O O . GLY A 1 57 ? -11.898 -23.016 3.906 1 98.19 57 GLY A O 1
ATOM 452 N N . PRO A 1 58 ? -12.445 -20.844 4.051 1 98.31 58 PRO A N 1
ATOM 453 C CA . PRO A 1 58 ? -13.773 -21.062 3.475 1 98.31 58 PRO A CA 1
ATOM 454 C C . PRO A 1 58 ? -13.719 -21.719 2.096 1 98.31 58 PRO A C 1
ATOM 456 O O . PRO A 1 58 ? -14.586 -22.531 1.759 1 98.31 58 PRO A O 1
ATOM 459 N N . MET A 1 59 ? -12.734 -21.438 1.297 1 98.62 59 MET A N 1
ATOM 460 C CA . MET A 1 59 ? -12.617 -21.969 -0.059 1 98.62 59 MET A CA 1
ATOM 461 C C . MET A 1 59 ? -12.312 -23.453 -0.038 1 98.62 59 MET A C 1
ATOM 463 O O . MET A 1 59 ? -12.531 -24.156 -1.03 1 98.62 59 MET A O 1
ATOM 467 N N . MET A 1 60 ? -11.758 -23.969 1.037 1 98.25 60 MET A N 1
ATOM 468 C CA . MET A 1 60 ? -11.398 -25.375 1.129 1 98.25 60 MET A CA 1
ATOM 469 C C . MET A 1 60 ? -12.625 -26.266 0.9 1 98.25 60 MET A C 1
ATOM 471 O O . MET A 1 60 ? -12.5 -27.391 0.42 1 98.25 60 MET A O 1
ATOM 475 N N . ASP A 1 61 ? -13.773 -25.703 1.104 1 97.75 61 ASP A N 1
ATOM 476 C CA . ASP A 1 61 ? -15.008 -26.469 0.984 1 97.75 61 ASP A CA 1
ATOM 477 C C . ASP A 1 61 ? -15.445 -26.578 -0.474 1 97.75 61 ASP A C 1
ATOM 479 O O . ASP A 1 61 ? -16.281 -27.422 -0.816 1 97.75 61 ASP A O 1
ATOM 483 N N . VAL A 1 62 ? -14.844 -25.719 -1.313 1 98.44 62 VAL A N 1
ATOM 484 C CA . VAL A 1 62 ? -15.523 -25.625 -2.6 1 98.44 62 VAL A CA 1
ATOM 485 C C . VAL A 1 62 ? -14.5 -25.672 -3.732 1 98.44 62 VAL A C 1
ATOM 487 O O . VAL A 1 62 ? -14.859 -25.734 -4.906 1 98.44 62 VAL A O 1
ATOM 490 N N . VAL A 1 63 ? -13.195 -25.641 -3.459 1 98.62 63 VAL A N 1
ATOM 491 C CA . VAL A 1 63 ? -12.18 -25.797 -4.496 1 98.62 63 VAL A CA 1
ATOM 492 C C . VAL A 1 63 ? -11.227 -26.938 -4.113 1 98.62 63 VAL A C 1
ATOM 494 O O . VAL A 1 63 ? -10.953 -27.156 -2.93 1 98.62 63 VAL A O 1
ATOM 497 N N . PRO A 1 64 ? -10.672 -27.562 -5.078 1 98.25 64 PRO A N 1
ATOM 498 C CA . PRO A 1 64 ? -9.805 -28.703 -4.77 1 98.25 64 PRO A CA 1
ATOM 499 C C . PRO A 1 64 ? -8.375 -28.281 -4.441 1 98.25 64 PRO A C 1
ATOM 501 O O . PRO A 1 64 ? -7.68 -28.969 -3.699 1 98.25 64 PRO A O 1
ATOM 504 N N . THR A 1 65 ? -7.918 -27.172 -5.027 1 98.81 65 THR A N 1
ATOM 505 C CA . THR A 1 65 ? -6.508 -26.828 -4.863 1 98.81 65 THR A CA 1
ATOM 506 C C . THR A 1 65 ? -6.34 -25.312 -4.664 1 98.81 65 THR A C 1
ATOM 508 O O . THR A 1 65 ? -7.277 -24.547 -4.883 1 98.81 65 THR A O 1
ATOM 511 N N . PHE A 1 66 ? -5.113 -24.984 -4.188 1 98.88 66 PHE A N 1
ATOM 512 C CA . PHE A 1 66 ? -4.77 -23.594 -3.865 1 98.88 66 PHE A CA 1
ATOM 513 C C . PHE A 1 66 ? -3.426 -23.219 -4.477 1 98.88 66 PHE A C 1
ATOM 515 O O . PHE A 1 66 ? -2.451 -23.969 -4.355 1 98.88 66 PHE A O 1
ATOM 522 N N . GLU A 1 67 ? -3.428 -22.141 -5.195 1 98.81 67 GLU A N 1
ATOM 523 C CA . GLU A 1 67 ? -2.182 -21.547 -5.668 1 98.81 67 GLU A CA 1
ATOM 524 C C . GLU A 1 67 ? -1.576 -20.625 -4.617 1 98.81 67 GLU A C 1
ATOM 526 O O . GLU A 1 67 ? -2.205 -19.656 -4.203 1 98.81 67 GLU A O 1
ATOM 531 N N . VAL A 1 68 ? -0.402 -20.891 -4.188 1 98.75 68 VAL A N 1
ATOM 532 C CA . VAL A 1 68 ? 0.31 -20.219 -3.113 1 98.75 68 VAL A CA 1
ATOM 533 C C . VAL A 1 68 ? 1.619 -19.641 -3.646 1 98.75 68 VAL A C 1
ATOM 535 O O . VAL A 1 68 ? 2.482 -20.375 -4.125 1 98.75 68 VAL A O 1
ATOM 538 N N . CYS A 1 69 ? 1.838 -18.312 -3.492 1 98.44 69 CYS A N 1
ATOM 539 C CA . CYS A 1 69 ? 2.871 -17.688 -4.312 1 98.44 69 CYS A CA 1
ATOM 540 C C . CYS A 1 69 ? 3.961 -17.062 -3.439 1 98.44 69 CYS A C 1
ATOM 542 O O . CYS A 1 69 ? 4.84 -16.359 -3.943 1 98.44 69 CYS A O 1
ATOM 544 N N . SER A 1 70 ? 3.947 -17.25 -2.107 1 98.06 70 SER A N 1
ATOM 545 C CA . SER A 1 70 ? 4.984 -16.734 -1.219 1 98.06 70 SER A CA 1
ATOM 546 C C . SER A 1 70 ? 5.086 -17.578 0.055 1 98.06 70 SER A C 1
ATOM 548 O O . SER A 1 70 ? 4.148 -18.281 0.412 1 98.06 70 SER A O 1
ATOM 550 N N . PRO A 1 71 ? 6.242 -17.469 0.748 1 97.69 71 PRO A N 1
ATOM 551 C CA . PRO A 1 71 ? 6.352 -18.172 2.029 1 97.69 71 PRO A CA 1
ATOM 552 C C . PRO A 1 71 ? 5.32 -17.688 3.051 1 97.69 71 PRO A C 1
ATOM 554 O O . PRO A 1 71 ? 4.855 -18.484 3.877 1 97.69 71 PRO A O 1
ATOM 557 N N . GLY A 1 72 ? 4.938 -16.375 2.996 1 98.19 72 GLY A N 1
ATOM 558 C CA . GLY A 1 72 ? 3.896 -15.875 3.883 1 98.19 72 GLY A CA 1
ATOM 559 C C . GLY A 1 72 ? 2.541 -16.5 3.629 1 98.19 72 GLY A C 1
ATOM 560 O O . GLY A 1 72 ? 1.844 -16.891 4.57 1 98.19 72 GLY A O 1
ATOM 561 N N . GLU A 1 73 ? 2.209 -16.594 2.389 1 98.62 73 GLU A N 1
ATOM 562 C CA . GLU A 1 73 ? 0.969 -17.281 2.037 1 98.62 73 GLU A CA 1
ATOM 563 C C . GLU A 1 73 ? 1.004 -18.75 2.469 1 98.62 73 GLU A C 1
ATOM 565 O O . GLU A 1 73 ? -0.003 -19.281 2.932 1 98.62 73 GLU A O 1
ATOM 570 N N . PHE A 1 74 ? 2.18 -19.391 2.285 1 98.69 74 PHE A N 1
ATOM 571 C CA . PHE A 1 74 ? 2.316 -20.781 2.695 1 98.69 74 PHE A CA 1
ATOM 572 C C . PHE A 1 74 ? 2.064 -20.922 4.191 1 98.69 74 PHE A C 1
ATOM 574 O O . PHE A 1 74 ? 1.341 -21.828 4.613 1 98.69 74 PHE A O 1
ATOM 581 N N . ARG A 1 75 ? 2.566 -20.031 5.008 1 98.44 75 ARG A N 1
ATOM 582 C CA . ARG A 1 75 ? 2.355 -20.078 6.449 1 98.44 75 ARG A CA 1
ATOM 583 C C . ARG A 1 75 ? 0.88 -19.891 6.793 1 98.44 75 ARG A C 1
ATOM 585 O O . ARG A 1 75 ? 0.385 -20.484 7.754 1 98.44 75 ARG A O 1
ATOM 592 N N . ILE A 1 76 ? 0.176 -19.062 6.012 1 98.69 76 ILE A N 1
ATOM 593 C CA . ILE A 1 76 ? -1.263 -18.922 6.203 1 98.69 76 ILE A CA 1
ATOM 594 C C . ILE A 1 76 ? -1.956 -20.266 5.945 1 98.69 76 ILE A C 1
ATOM 596 O O . ILE A 1 76 ? -2.818 -20.688 6.719 1 98.69 76 ILE A O 1
ATOM 600 N N . CYS A 1 77 ? -1.55 -20.938 4.863 1 98.69 77 CYS A N 1
ATOM 601 C CA . CYS A 1 77 ? -2.117 -22.234 4.551 1 98.69 77 CYS A CA 1
ATOM 602 C C . CYS A 1 77 ? -1.858 -23.234 5.684 1 98.69 77 CYS A C 1
ATOM 604 O O . CYS A 1 77 ? -2.742 -24 6.047 1 98.69 77 CYS A O 1
ATOM 606 N N . GLU A 1 78 ? -0.631 -23.203 6.223 1 98.44 78 GLU A N 1
ATOM 607 C CA . GLU A 1 78 ? -0.31 -24.062 7.348 1 98.44 78 GLU A CA 1
ATOM 608 C C . GLU A 1 78 ? -1.236 -23.812 8.531 1 98.44 78 GLU A C 1
ATOM 610 O O . GLU A 1 78 ? -1.771 -24.75 9.125 1 98.44 78 GLU A O 1
ATOM 615 N N . ARG A 1 79 ? -1.503 -22.578 8.836 1 97.94 79 ARG A N 1
ATOM 616 C CA . ARG A 1 79 ? -2.316 -22.203 9.984 1 97.94 79 ARG A CA 1
ATOM 617 C C . ARG A 1 79 ? -3.775 -22.594 9.773 1 97.94 79 ARG A C 1
ATOM 619 O O . ARG A 1 79 ? -4.453 -23.016 10.719 1 97.94 79 ARG A O 1
ATOM 626 N N . VAL A 1 80 ? -4.238 -22.391 8.547 1 97.56 80 VAL A N 1
ATOM 627 C CA . VAL A 1 80 ? -5.621 -22.703 8.203 1 97.56 80 VAL A CA 1
ATOM 628 C C . VAL A 1 80 ? -5.805 -24.219 8.164 1 97.56 80 VAL A C 1
ATOM 630 O O . VAL A 1 80 ? -6.906 -24.719 8.398 1 97.56 80 VAL A O 1
ATOM 633 N N . GLY A 1 81 ? -4.73 -24.984 7.793 1 98.12 81 GLY A N 1
ATOM 634 C CA . GLY A 1 81 ? -4.773 -26.438 7.715 1 98.12 81 GLY A CA 1
ATOM 635 C C . GLY A 1 81 ? -5.031 -26.953 6.309 1 98.12 81 GLY A C 1
ATOM 636 O O . GLY A 1 81 ? -5.676 -27.984 6.129 1 98.12 81 GLY A O 1
ATOM 637 N N . VAL A 1 82 ? -4.582 -26.234 5.355 1 98.62 82 VAL A N 1
ATOM 638 C CA . VAL A 1 82 ? -4.703 -26.734 3.99 1 98.62 82 VAL A CA 1
ATOM 639 C C . VAL A 1 82 ? -3.787 -27.938 3.799 1 98.62 82 VAL A C 1
ATOM 641 O O . VAL A 1 82 ? -2.58 -27.859 4.047 1 98.62 82 VAL A O 1
ATOM 644 N N . PRO A 1 83 ? -4.312 -29.062 3.402 1 98.75 83 PRO A N 1
ATOM 645 C CA . PRO A 1 83 ? -3.426 -30.188 3.113 1 98.75 83 PRO A CA 1
ATOM 646 C C . PRO A 1 83 ? -2.41 -29.875 2.018 1 98.75 83 PRO A C 1
ATOM 648 O O . PRO A 1 83 ? -2.756 -29.266 1.005 1 98.75 83 PRO A O 1
ATOM 651 N N . MET A 1 84 ? -1.186 -30.297 2.256 1 98.69 84 MET A N 1
ATOM 652 C CA . MET A 1 84 ? -0.109 -29.969 1.323 1 98.69 84 MET A CA 1
ATOM 653 C C . MET A 1 84 ? -0.418 -30.5 -0.071 1 98.69 84 MET A C 1
ATOM 655 O O . MET A 1 84 ? -0.057 -29.875 -1.072 1 98.69 84 MET A O 1
ATOM 659 N N . GLU A 1 85 ? -1.153 -31.609 -0.193 1 98.5 85 GLU A N 1
ATOM 660 C CA . GLU A 1 85 ? -1.5 -32.219 -1.465 1 98.5 85 GLU A CA 1
ATOM 661 C C . GLU A 1 85 ? -2.387 -31.312 -2.307 1 98.5 85 GLU A C 1
ATOM 663 O O . GLU A 1 85 ? -2.535 -31.531 -3.512 1 98.5 85 GLU A O 1
ATOM 668 N N . ARG A 1 86 ? -2.963 -30.344 -1.648 1 98.81 86 ARG A N 1
ATOM 669 C CA . ARG A 1 86 ? -3.881 -29.438 -2.338 1 98.81 86 ARG A CA 1
ATOM 670 C C . ARG A 1 86 ? -3.189 -28.141 -2.715 1 98.81 86 ARG A C 1
ATOM 672 O O . ARG A 1 86 ? -3.83 -27.203 -3.207 1 98.81 86 ARG A O 1
ATOM 679 N N . ILE A 1 87 ? -1.876 -28.047 -2.51 1 98.81 87 ILE A N 1
ATOM 680 C CA . ILE A 1 87 ? -1.172 -26.781 -2.711 1 98.81 87 ILE A CA 1
ATOM 681 C C . ILE A 1 87 ? -0.319 -26.859 -3.975 1 98.81 87 ILE A C 1
ATOM 683 O O . ILE A 1 87 ? 0.364 -27.859 -4.211 1 98.81 87 ILE A O 1
ATOM 687 N N . VAL A 1 88 ? -0.48 -25.922 -4.809 1 98.88 88 VAL A N 1
ATOM 688 C CA . VAL A 1 88 ? 0.495 -25.609 -5.848 1 98.88 88 VAL A CA 1
ATOM 689 C C . VAL A 1 88 ? 1.373 -24.453 -5.398 1 98.88 88 VAL A C 1
ATOM 691 O O . VAL A 1 88 ? 0.919 -23.297 -5.352 1 98.88 88 VAL A O 1
ATOM 694 N N . LEU A 1 89 ? 2.609 -24.703 -5.035 1 98.69 89 LEU A N 1
ATOM 695 C CA . LEU A 1 89 ? 3.529 -23.688 -4.547 1 98.69 89 LEU A CA 1
ATOM 696 C C . LEU A 1 89 ? 4.227 -22.984 -5.707 1 98.69 89 LEU A C 1
ATOM 698 O O . LEU A 1 89 ? 5.168 -23.531 -6.293 1 98.69 89 LEU A O 1
ATOM 702 N N . SER A 1 90 ? 3.793 -21.812 -5.992 1 98.31 90 SER A N 1
ATOM 703 C CA . SER A 1 90 ? 4.289 -21 -7.094 1 98.31 90 SER A CA 1
ATOM 704 C C . SER A 1 90 ? 5.098 -19.812 -6.578 1 98.31 90 SER A C 1
ATOM 706 O O . SER A 1 90 ? 5.746 -19.906 -5.535 1 98.31 90 SER A O 1
ATOM 708 N N . GLY A 1 91 ? 5.18 -18.797 -7.379 1 97.12 91 GLY A N 1
ATOM 709 C CA . GLY A 1 91 ? 5.906 -17.594 -6.98 1 97.12 91 GLY A CA 1
ATOM 710 C C . GLY A 1 91 ? 7.121 -17.328 -7.844 1 97.12 91 GLY A C 1
ATOM 711 O O . GLY A 1 91 ? 7.777 -18.266 -8.312 1 97.12 91 GLY A O 1
ATOM 712 N N . VAL A 1 92 ? 7.492 -16.094 -7.891 1 97.88 92 VAL A N 1
ATOM 713 C CA . VAL A 1 92 ? 8.562 -15.656 -8.781 1 97.88 92 VAL A CA 1
ATOM 714 C C . VAL A 1 92 ? 9.898 -15.695 -8.039 1 97.88 92 VAL A C 1
ATOM 716 O O . VAL A 1 92 ? 10.961 -15.672 -8.664 1 97.88 92 VAL A O 1
ATOM 719 N N . TYR A 1 93 ? 9.82 -15.875 -6.727 1 97.19 93 TYR A N 1
ATOM 720 C CA . TYR A 1 93 ? 11.016 -15.961 -5.898 1 97.19 93 TYR A CA 1
ATOM 721 C C . TYR A 1 93 ? 10.945 -17.156 -4.949 1 97.19 93 TYR A C 1
ATOM 723 O O . TYR A 1 93 ? 10.078 -17.203 -4.07 1 97.19 93 TYR A O 1
ATOM 731 N N . LYS A 1 94 ? 11.836 -18.125 -5.195 1 96.19 94 LYS A N 1
ATOM 732 C CA . LYS A 1 94 ? 12.008 -19.266 -4.312 1 96.19 94 LYS A CA 1
ATOM 733 C C . LYS A 1 94 ? 13.406 -19.281 -3.689 1 96.19 94 LYS A C 1
ATOM 735 O O . LYS A 1 94 ? 14.406 -19.188 -4.398 1 96.19 94 LYS A O 1
ATOM 740 N N . ASN A 1 95 ? 13.445 -19.281 -2.41 1 91 95 ASN A N 1
ATOM 741 C CA . ASN A 1 95 ? 14.758 -19.422 -1.804 1 91 95 ASN A CA 1
ATOM 742 C C . ASN A 1 95 ? 14.992 -20.844 -1.285 1 91 95 ASN A C 1
ATOM 744 O O . ASN A 1 95 ? 14.047 -21.531 -0.891 1 91 95 ASN A O 1
ATOM 748 N N . PRO A 1 96 ? 16.234 -21.25 -1.273 1 93.44 96 PRO A N 1
ATOM 749 C CA . PRO A 1 96 ? 16.578 -22.625 -0.905 1 93.44 96 PRO A CA 1
ATOM 750 C C . PRO A 1 96 ? 16.109 -23 0.501 1 93.44 96 PRO A C 1
ATOM 752 O O . PRO A 1 96 ? 15.625 -24.109 0.721 1 93.44 96 PRO A O 1
ATOM 755 N N . GLU A 1 97 ? 16.172 -22.078 1.412 1 94.19 97 GLU A N 1
ATOM 756 C CA . GLU A 1 97 ? 15.82 -22.375 2.799 1 94.19 97 GLU A CA 1
ATOM 757 C C . GLU A 1 97 ? 14.328 -22.656 2.945 1 94.19 97 GLU A C 1
ATOM 759 O O . GLU A 1 97 ? 13.938 -23.594 3.641 1 94.19 97 GLU A O 1
ATOM 764 N N . ASP A 1 98 ? 13.516 -21.859 2.328 1 96.12 98 ASP A N 1
ATOM 765 C CA . ASP A 1 98 ? 12.07 -22.062 2.379 1 96.12 98 ASP A CA 1
ATOM 766 C C . ASP A 1 98 ? 11.688 -23.391 1.729 1 96.12 98 ASP A C 1
ATOM 768 O O . ASP A 1 98 ? 10.828 -24.109 2.24 1 96.12 98 ASP A O 1
ATOM 772 N N . MET A 1 99 ? 12.352 -23.719 0.608 1 97.5 99 MET A N 1
ATOM 773 C CA . MET A 1 99 ? 12.047 -24.953 -0.083 1 97.5 99 MET A CA 1
ATOM 774 C C . MET A 1 99 ? 12.492 -26.156 0.744 1 97.5 99 MET A C 1
ATOM 776 O O . MET A 1 99 ? 11.797 -27.172 0.792 1 97.5 99 MET A O 1
ATOM 780 N N . GLU A 1 100 ? 13.617 -26 1.364 1 97.88 100 GLU A N 1
ATOM 781 C CA . GLU A 1 100 ? 14.07 -27.062 2.24 1 97.88 100 GLU A CA 1
ATOM 782 C C . GLU A 1 100 ? 13.078 -27.312 3.367 1 97.88 100 GLU A C 1
ATOM 784 O O . GLU A 1 100 ? 12.766 -28.469 3.688 1 97.88 100 GLU A O 1
ATOM 789 N N . TYR A 1 101 ? 12.594 -26.266 3.934 1 98.06 101 TYR A N 1
ATOM 790 C CA . TYR A 1 101 ? 11.602 -26.391 4.996 1 98.06 101 TYR A CA 1
ATOM 791 C C . TYR A 1 101 ? 10.359 -27.125 4.504 1 98.06 101 TYR A C 1
ATOM 793 O O . TYR A 1 101 ? 9.906 -28.078 5.133 1 98.06 101 TYR A O 1
ATOM 801 N N . VAL A 1 102 ? 9.844 -26.688 3.379 1 98.5 102 VAL A N 1
ATOM 802 C CA . VAL A 1 102 ? 8.602 -27.234 2.854 1 98.5 102 VAL A CA 1
ATOM 803 C C . VAL A 1 102 ? 8.781 -28.719 2.541 1 98.5 102 VAL A C 1
ATOM 805 O O . VAL A 1 102 ? 7.973 -29.547 2.963 1 98.5 102 VAL A O 1
ATOM 808 N N . LEU A 1 103 ? 9.867 -29.062 1.875 1 98.5 103 LEU A N 1
ATOM 809 C CA . LEU A 1 103 ? 10.086 -30.438 1.431 1 98.5 103 LEU A CA 1
ATOM 810 C C . LEU A 1 103 ? 10.359 -31.344 2.617 1 98.5 103 LEU A C 1
ATOM 812 O O . LEU A 1 103 ? 9.844 -32.469 2.678 1 98.5 103 LEU A O 1
ATOM 816 N N . SER A 1 104 ? 11.094 -30.828 3.594 1 98.31 104 SER A N 1
ATOM 817 C CA . SER A 1 104 ? 11.422 -31.641 4.762 1 98.31 104 SER A CA 1
ATOM 818 C C . SER A 1 104 ? 10.195 -31.859 5.641 1 98.31 104 SER A C 1
ATOM 820 O O . SER A 1 104 ? 10.016 -32.938 6.207 1 98.31 104 SER A O 1
ATOM 822 N N . THR A 1 105 ? 9.383 -30.875 5.719 1 98.31 105 THR A N 1
ATOM 823 C CA . THR A 1 105 ? 8.234 -30.906 6.617 1 98.31 105 THR A CA 1
ATOM 824 C C . THR A 1 105 ? 7.094 -31.734 6.012 1 98.31 105 THR A C 1
ATOM 826 O O . THR A 1 105 ? 6.406 -32.469 6.719 1 98.31 105 THR A O 1
ATOM 829 N N . TYR A 1 106 ? 6.961 -31.641 4.668 1 98.19 106 TYR A N 1
ATOM 830 C CA . TYR A 1 106 ? 5.742 -32.188 4.09 1 98.19 106 TYR A CA 1
ATOM 831 C C . TYR A 1 106 ? 6.059 -33.344 3.127 1 98.19 106 TYR A C 1
ATOM 833 O O . TYR A 1 106 ? 5.172 -33.844 2.428 1 98.19 106 TYR A O 1
ATOM 841 N N . GLY A 1 107 ? 7.301 -33.75 3.006 1 96.38 107 GLY A N 1
ATOM 842 C CA . GLY A 1 107 ? 7.699 -34.969 2.314 1 96.38 107 GLY A CA 1
ATOM 843 C C . GLY A 1 107 ? 7.516 -34.875 0.811 1 96.38 107 GLY A C 1
ATOM 844 O O . GLY A 1 107 ? 7.145 -35.844 0.169 1 96.38 107 GLY A O 1
ATOM 845 N N . GLY A 1 108 ? 7.543 -33.656 0.354 1 95.25 108 GLY A N 1
ATOM 846 C CA . GLY A 1 108 ? 7.5 -33.469 -1.088 1 95.25 108 GLY A CA 1
ATOM 847 C C . GLY A 1 108 ? 6.09 -33.469 -1.649 1 95.25 108 GLY A C 1
ATOM 848 O O . GLY A 1 108 ? 5.902 -33.469 -2.867 1 95.25 108 GLY A O 1
ATOM 849 N N . LYS A 1 109 ? 5.113 -33.562 -0.771 1 97.88 109 LYS A N 1
ATOM 850 C CA . LYS A 1 109 ? 3.723 -33.5 -1.213 1 97.88 109 LYS A CA 1
ATOM 851 C C . LYS A 1 109 ? 3.42 -32.188 -1.897 1 97.88 109 LYS A C 1
ATOM 853 O O . LYS A 1 109 ? 4.156 -31.203 -1.729 1 97.88 109 LYS A O 1
ATOM 858 N N . GLY A 1 110 ? 2.361 -32.156 -2.723 1 98.06 110 GLY A N 1
ATOM 859 C CA . GLY A 1 110 ? 1.975 -30.969 -3.449 1 98.06 110 GLY A CA 1
ATOM 860 C C . GLY A 1 110 ? 2.676 -30.844 -4.789 1 98.06 110 GLY A C 1
ATOM 861 O O . GLY A 1 110 ? 3.34 -31.766 -5.246 1 98.06 110 GLY A O 1
ATOM 862 N N . VAL A 1 111 ? 2.439 -29.766 -5.445 1 98.81 111 VAL A N 1
ATOM 863 C CA . VAL A 1 111 ? 3.035 -29.453 -6.738 1 98.81 111 VAL A CA 1
ATOM 864 C C . VAL A 1 111 ? 3.816 -28.141 -6.648 1 98.81 111 VAL A C 1
ATOM 866 O O . VAL A 1 111 ? 3.414 -27.219 -5.938 1 98.81 111 VAL A O 1
ATOM 869 N N . TYR A 1 112 ? 4.941 -28.031 -7.289 1 98.81 112 TYR A N 1
ATOM 870 C CA . TYR A 1 112 ? 5.789 -26.844 -7.293 1 98.81 112 TYR A CA 1
ATOM 871 C C . TYR A 1 112 ? 5.957 -26.297 -8.703 1 98.81 112 TYR A C 1
ATOM 873 O O . TYR A 1 112 ? 6.047 -27.078 -9.672 1 98.81 112 TYR A O 1
ATOM 881 N N . THR A 1 113 ? 6.02 -25.031 -8.836 1 98.81 113 THR A N 1
ATOM 882 C CA . THR A 1 113 ? 6.211 -24.469 -10.172 1 98.81 113 THR A CA 1
ATOM 883 C C . THR A 1 113 ? 7.664 -24.062 -10.383 1 98.81 113 THR A C 1
ATOM 885 O O . THR A 1 113 ? 8.367 -23.734 -9.43 1 98.81 113 THR A O 1
ATOM 888 N N . VAL A 1 114 ? 8.094 -24.094 -11.586 1 98.75 114 VAL A N 1
ATOM 889 C CA . VAL A 1 114 ? 9.398 -23.625 -12.039 1 98.75 114 VAL A CA 1
ATOM 890 C C . VAL A 1 114 ? 9.227 -22.375 -12.906 1 98.75 114 VAL A C 1
ATOM 892 O O . VAL A 1 114 ? 8.633 -22.438 -13.984 1 98.75 114 VAL A O 1
ATOM 895 N N . GLU A 1 115 ? 9.812 -21.312 -12.422 1 97.94 115 GLU A N 1
ATOM 896 C CA . GLU A 1 115 ? 9.672 -20.047 -13.141 1 97.94 115 GLU A CA 1
ATOM 897 C C . GLU A 1 115 ? 11 -19.609 -13.734 1 97.94 115 GLU A C 1
ATOM 899 O O . GLU A 1 115 ? 11.086 -18.531 -14.336 1 97.94 115 GLU A O 1
ATOM 904 N N . SER A 1 116 ? 12.055 -20.328 -13.461 1 98.25 116 SER A N 1
ATOM 905 C CA . SER A 1 116 ? 13.391 -20.031 -13.977 1 98.25 116 SER A CA 1
ATOM 906 C C . SER A 1 116 ? 14.289 -21.266 -13.891 1 98.25 116 SER A C 1
ATOM 908 O O . SER A 1 116 ? 13.945 -22.25 -13.227 1 98.25 116 SER A O 1
ATOM 910 N N . LEU A 1 117 ? 15.414 -21.219 -14.602 1 97.75 117 LEU A N 1
ATOM 911 C CA . LEU A 1 117 ? 16.391 -22.281 -14.492 1 97.75 117 LEU A CA 1
ATOM 912 C C . LEU A 1 117 ? 16.938 -22.375 -13.062 1 97.75 117 LEU A C 1
ATOM 914 O O . LEU A 1 117 ? 17.219 -23.469 -12.578 1 97.75 117 LEU A O 1
ATOM 918 N N . GLN A 1 118 ? 17.031 -21.266 -12.406 1 97.06 118 GLN A N 1
ATOM 919 C CA . GLN A 1 118 ? 17.453 -21.266 -11.008 1 97.06 118 GLN A CA 1
ATOM 920 C C . GLN A 1 118 ? 16.453 -21.984 -10.117 1 97.06 118 GLN A C 1
ATOM 922 O O . GLN A 1 118 ? 16.844 -22.734 -9.219 1 97.06 118 GLN A O 1
ATOM 927 N N . HIS A 1 119 ? 15.18 -21.781 -10.359 1 98.38 119 HIS A N 1
ATOM 928 C CA . HIS A 1 119 ? 14.148 -22.5 -9.617 1 98.38 119 HIS A CA 1
ATOM 929 C C . HIS A 1 119 ? 14.297 -24.016 -9.781 1 98.38 119 HIS A C 1
ATOM 931 O O . HIS A 1 119 ? 14.219 -24.766 -8.805 1 98.38 119 HIS A O 1
ATOM 937 N N . LEU A 1 120 ? 14.484 -24.375 -11.062 1 98.62 120 LEU A N 1
ATOM 938 C CA . LEU A 1 120 ? 14.641 -25.797 -11.352 1 98.62 120 LEU A CA 1
ATOM 939 C C . LEU A 1 120 ? 15.805 -26.391 -10.57 1 98.62 120 LEU A C 1
ATOM 941 O O . LEU A 1 120 ? 15.68 -27.453 -9.969 1 98.62 120 LEU A O 1
ATOM 945 N N . GLN A 1 121 ? 16.906 -25.672 -10.547 1 98.12 121 GLN A N 1
ATOM 946 C CA . GLN A 1 121 ? 18.094 -26.125 -9.836 1 98.12 121 GLN A CA 1
ATOM 947 C C . GLN A 1 121 ? 17.844 -26.219 -8.336 1 98.12 121 GLN A C 1
ATOM 949 O O . GLN A 1 121 ? 18.203 -27.203 -7.695 1 98.12 121 GLN A O 1
ATOM 954 N N . ILE A 1 122 ? 17.234 -25.25 -7.75 1 98.19 122 ILE A N 1
ATOM 955 C CA . ILE A 1 122 ? 16.953 -25.203 -6.32 1 98.19 122 ILE A CA 1
ATOM 956 C C . ILE A 1 122 ? 16.062 -26.375 -5.934 1 98.19 122 ILE A C 1
ATOM 958 O O . ILE A 1 122 ? 16.359 -27.094 -4.98 1 98.19 122 ILE A O 1
ATOM 962 N N . LEU A 1 123 ? 14.984 -26.531 -6.676 1 98.69 123 LEU A N 1
ATOM 963 C CA . LEU A 1 123 ? 14.031 -27.594 -6.379 1 98.69 123 LEU A CA 1
ATOM 964 C C . LEU A 1 123 ? 14.664 -28.969 -6.539 1 98.69 123 LEU A C 1
ATOM 966 O O . LEU A 1 123 ? 14.547 -29.812 -5.652 1 98.69 123 LEU A O 1
ATOM 970 N N . ASN A 1 124 ? 15.359 -29.156 -7.68 1 98.69 124 ASN A N 1
ATOM 971 C CA . ASN A 1 124 ? 16.016 -30.438 -7.938 1 98.69 124 ASN A CA 1
ATOM 972 C C . ASN A 1 124 ? 17.062 -30.75 -6.871 1 98.69 124 ASN A C 1
ATOM 974 O O . ASN A 1 124 ? 17.031 -31.828 -6.273 1 98.69 124 ASN A O 1
ATOM 978 N N . ASP A 1 125 ? 17.953 -29.812 -6.602 1 98.38 125 ASP A N 1
ATOM 979 C CA . ASP A 1 125 ? 19.047 -30.047 -5.676 1 98.38 125 ASP A CA 1
ATOM 980 C C . ASP A 1 125 ? 18.531 -30.312 -4.266 1 98.38 125 ASP A C 1
ATOM 982 O O . ASP A 1 125 ? 19.047 -31.188 -3.562 1 98.38 125 ASP A O 1
ATOM 986 N N . THR A 1 126 ? 17.547 -29.562 -3.863 1 98.44 126 THR A N 1
ATOM 987 C CA . THR A 1 126 ? 16.969 -29.75 -2.537 1 98.44 126 THR A CA 1
ATOM 988 C C . THR A 1 126 ? 16.297 -31.109 -2.426 1 98.44 126 THR A C 1
ATOM 990 O O . THR A 1 126 ? 16.5 -31.828 -1.439 1 98.44 126 THR A O 1
ATOM 993 N N . ALA A 1 127 ? 15.555 -31.5 -3.418 1 98.62 127 ALA A N 1
ATOM 994 C CA . ALA A 1 127 ? 14.867 -32.781 -3.428 1 98.62 127 ALA A CA 1
ATOM 995 C C . ALA A 1 127 ? 15.867 -33.938 -3.391 1 98.62 127 ALA A C 1
ATOM 997 O O . ALA A 1 127 ? 15.711 -34.875 -2.611 1 98.62 127 ALA A O 1
ATOM 998 N N . VAL A 1 128 ? 16.922 -33.844 -4.207 1 98.5 128 VAL A N 1
ATOM 999 C CA . VAL A 1 128 ? 17.953 -34.875 -4.266 1 98.5 128 VAL A CA 1
ATOM 1000 C C . VAL A 1 128 ? 18.641 -35 -2.902 1 98.5 128 VAL A C 1
ATOM 1002 O O . VAL A 1 128 ? 18.812 -36.125 -2.395 1 98.5 128 VAL A O 1
ATOM 1005 N N . ARG A 1 129 ? 18.953 -33.875 -2.33 1 98.12 129 ARG A N 1
ATOM 1006 C CA . ARG A 1 129 ? 19.609 -33.875 -1.027 1 98.12 129 ARG A CA 1
ATOM 1007 C C . ARG A 1 129 ? 18.75 -34.531 0.026 1 98.12 129 ARG A C 1
ATOM 1009 O O . ARG A 1 129 ? 19.25 -35.219 0.921 1 98.12 129 ARG A O 1
ATOM 1016 N N . LEU A 1 130 ? 17.484 -34.406 -0.109 1 98.19 130 LEU A N 1
ATOM 1017 C CA . LEU A 1 130 ? 16.547 -34.969 0.879 1 98.19 130 LEU A CA 1
ATOM 1018 C C . LEU A 1 130 ? 16.094 -36.344 0.491 1 98.19 130 LEU A C 1
ATOM 1020 O O . LEU A 1 130 ? 15.289 -36.969 1.193 1 98.19 130 LEU A O 1
ATOM 1024 N N . GLY A 1 131 ? 16.516 -36.844 -0.621 1 98.12 131 GLY A N 1
ATOM 1025 C CA . GLY A 1 131 ? 16.25 -38.219 -1.045 1 98.12 131 GLY A CA 1
ATOM 1026 C C . GLY A 1 131 ? 14.828 -38.406 -1.543 1 98.12 131 GLY A C 1
ATOM 1027 O O . GLY A 1 131 ? 14.203 -39.438 -1.255 1 98.12 131 GLY A O 1
ATOM 1028 N N . MET A 1 132 ? 14.336 -37.438 -2.244 1 98.31 132 MET A N 1
ATOM 1029 C CA . MET A 1 132 ? 12.961 -37.531 -2.719 1 98.31 132 MET A CA 1
ATOM 1030 C C . MET A 1 132 ? 12.836 -37 -4.145 1 98.31 132 MET A C 1
ATOM 1032 O O . MET A 1 132 ? 13.805 -36.5 -4.719 1 98.31 132 MET A O 1
ATOM 1036 N N . LYS A 1 133 ? 11.672 -37.219 -4.688 1 98.19 133 LYS A N 1
ATOM 1037 C CA . LYS A 1 133 ? 11.266 -36.656 -5.973 1 98.19 133 LYS A CA 1
ATOM 1038 C C . LYS A 1 133 ? 9.984 -35.844 -5.836 1 98.19 133 LYS A C 1
ATOM 1040 O O . LYS A 1 133 ? 9.047 -36.25 -5.148 1 98.19 133 LYS A O 1
ATOM 1045 N N . ILE A 1 134 ? 9.992 -34.656 -6.367 1 98.75 134 ILE A N 1
ATOM 1046 C CA . ILE A 1 134 ? 8.82 -33.812 -6.215 1 98.75 134 ILE A CA 1
ATOM 1047 C C . ILE A 1 134 ? 8.203 -33.531 -7.582 1 98.75 134 ILE A C 1
ATOM 1049 O O . ILE A 1 134 ? 8.883 -33.625 -8.609 1 98.75 134 ILE A O 1
ATOM 1053 N N . THR A 1 135 ? 6.926 -33.25 -7.609 1 98.81 135 THR A N 1
ATOM 1054 C CA . THR A 1 135 ? 6.195 -32.969 -8.836 1 98.81 135 THR A CA 1
ATOM 1055 C C . THR A 1 135 ? 6.273 -31.469 -9.164 1 98.81 135 THR A C 1
ATOM 1057 O O . THR A 1 135 ? 6.066 -30.625 -8.289 1 98.81 135 THR A O 1
ATOM 1060 N N . VAL A 1 136 ? 6.602 -31.125 -10.445 1 98.88 136 VAL A N 1
ATOM 1061 C CA . VAL A 1 136 ? 6.715 -29.719 -10.789 1 98.88 136 VAL A CA 1
ATOM 1062 C C . VAL A 1 136 ? 5.902 -29.422 -12.047 1 98.88 136 VAL A C 1
ATOM 1064 O O . VAL A 1 136 ? 5.676 -30.312 -12.867 1 98.88 136 VAL A O 1
ATOM 1067 N N . LEU A 1 137 ? 5.383 -28.25 -12.172 1 98.94 137 LEU A N 1
ATOM 1068 C CA . LEU A 1 137 ? 4.891 -27.625 -13.406 1 98.94 137 LEU A CA 1
ATOM 1069 C C . LEU A 1 137 ? 5.832 -26.531 -13.883 1 98.94 137 LEU A C 1
ATOM 1071 O O . LEU A 1 137 ? 6.328 -25.734 -13.078 1 98.94 137 LEU A O 1
ATOM 1075 N N . ILE A 1 138 ? 6.141 -26.484 -15.148 1 98.94 138 ILE A N 1
ATOM 1076 C CA . ILE A 1 138 ? 6.953 -25.391 -15.672 1 98.94 138 ILE A CA 1
ATOM 1077 C C . ILE A 1 138 ? 6.043 -24.281 -16.188 1 98.94 138 ILE A C 1
ATOM 1079 O O . ILE A 1 138 ? 5.18 -24.516 -17.031 1 98.94 138 ILE A O 1
ATOM 1083 N N . ARG A 1 139 ? 6.203 -23.078 -15.68 1 98.81 139 ARG A N 1
ATOM 1084 C CA . ARG A 1 139 ? 5.414 -21.953 -16.141 1 98.81 139 ARG A CA 1
ATOM 1085 C C . ARG A 1 139 ? 5.977 -21.406 -17.453 1 98.81 139 ARG A C 1
ATOM 1087 O O . ARG A 1 139 ? 7.152 -21.031 -17.531 1 98.81 139 ARG A O 1
ATOM 1094 N N . VAL A 1 140 ? 5.16 -21.375 -18.438 1 98.88 140 VAL A N 1
ATOM 1095 C CA . VAL A 1 140 ? 5.523 -20.781 -19.719 1 98.88 140 VAL A CA 1
ATOM 1096 C C . VAL A 1 140 ? 5.398 -19.25 -19.641 1 98.88 140 VAL A C 1
ATOM 1098 O O . VAL A 1 140 ? 4.383 -18.734 -19.188 1 98.88 140 VAL A O 1
ATOM 1101 N N . THR A 1 141 ? 6.414 -18.547 -20.094 1 98.62 141 THR A N 1
ATOM 1102 C CA . THR A 1 141 ? 6.371 -17.094 -20.016 1 98.62 141 THR A CA 1
ATOM 1103 C C . THR A 1 141 ? 5.367 -16.516 -21.016 1 98.62 141 THR A C 1
ATOM 1105 O O . THR A 1 141 ? 5.207 -17.062 -22.109 1 98.62 141 THR A O 1
ATOM 1108 N N . SER A 1 142 ? 4.727 -15.516 -20.609 1 97.31 142 SER A N 1
ATOM 1109 C CA . SER A 1 142 ? 3.877 -14.75 -21.516 1 97.31 142 SER A CA 1
ATOM 1110 C C . SER A 1 142 ? 4.59 -13.492 -22.016 1 97.31 142 SER A C 1
ATOM 1112 O O . SER A 1 142 ? 3.953 -12.594 -22.562 1 97.31 142 SER A O 1
ATOM 1114 N N . GLY A 1 143 ? 5.91 -13.398 -21.781 1 97.12 143 GLY A N 1
ATOM 1115 C CA . GLY A 1 143 ? 6.684 -12.273 -22.266 1 97.12 143 GLY A CA 1
ATOM 1116 C C . GLY A 1 143 ? 6.922 -11.211 -21.203 1 97.12 143 GLY A C 1
ATOM 1117 O O . GLY A 1 143 ? 7.074 -10.031 -21.531 1 97.12 143 GLY A O 1
ATOM 1118 N N . ASN A 1 144 ? 6.82 -11.516 -19.984 1 97.5 144 ASN A N 1
ATOM 1119 C CA . ASN A 1 144 ? 7.109 -10.656 -18.828 1 97.5 144 ASN A CA 1
ATOM 1120 C C . ASN A 1 144 ? 8.086 -11.328 -17.875 1 97.5 144 ASN A C 1
ATOM 1122 O O . ASN A 1 144 ? 8.828 -12.234 -18.266 1 97.5 144 ASN A O 1
ATOM 1126 N N . GLN A 1 145 ? 8.172 -10.906 -16.672 1 97.88 145 GLN A N 1
ATOM 1127 C CA . GLN A 1 145 ? 9.188 -11.375 -15.727 1 97.88 145 GLN A CA 1
ATOM 1128 C C . GLN A 1 145 ? 8.852 -12.766 -15.211 1 97.88 145 GLN A C 1
ATOM 1130 O O . GLN A 1 145 ? 9.641 -13.367 -14.469 1 97.88 145 GLN A O 1
ATOM 1135 N N . PHE A 1 146 ? 7.746 -13.352 -15.664 1 98.5 146 PHE A N 1
ATOM 1136 C CA . PHE A 1 146 ? 7.312 -14.633 -15.117 1 98.5 146 PHE A CA 1
ATOM 1137 C C . PHE A 1 146 ? 7.57 -15.758 -16.109 1 98.5 146 PHE A C 1
ATOM 1139 O O . PHE A 1 146 ? 7.477 -15.547 -17.328 1 98.5 146 PHE A O 1
ATOM 1146 N N . GLY A 1 147 ? 7.887 -16.906 -15.539 1 98.56 147 GLY A N 1
ATOM 1147 C CA . GLY A 1 147 ? 7.941 -18.125 -16.328 1 98.56 147 GLY A CA 1
ATOM 1148 C C . GLY A 1 147 ? 9.25 -18.297 -17.078 1 98.56 147 GLY A C 1
ATOM 1149 O O . GLY A 1 147 ? 10.211 -17.562 -16.828 1 98.56 147 GLY A O 1
ATOM 1150 N N . VAL A 1 148 ? 9.289 -19.297 -17.891 1 98.75 148 VAL A N 1
ATOM 1151 C CA . VAL A 1 148 ? 10.461 -19.734 -18.641 1 98.75 148 VAL A CA 1
ATOM 1152 C C . VAL A 1 148 ? 10.18 -19.656 -20.141 1 98.75 148 VAL A C 1
ATOM 1154 O O . VAL A 1 148 ? 9.078 -19.984 -20.578 1 98.75 148 VAL A O 1
ATOM 1157 N N . ASP A 1 149 ? 11.125 -19.25 -20.828 1 98.31 149 ASP A N 1
ATOM 1158 C CA . ASP A 1 149 ? 11.016 -19.188 -22.281 1 98.31 149 ASP A CA 1
ATOM 1159 C C . ASP A 1 149 ? 10.812 -20.578 -22.891 1 98.31 149 ASP A C 1
ATOM 1161 O O . ASP A 1 149 ? 11.406 -21.547 -22.422 1 98.31 149 ASP A O 1
ATOM 1165 N N . GLU A 1 150 ? 10.062 -20.641 -23.984 1 98.38 150 GLU A N 1
ATOM 1166 C CA . GLU A 1 150 ? 9.727 -21.922 -24.594 1 98.38 150 GLU A CA 1
ATOM 1167 C C . GLU A 1 150 ? 10.977 -22.656 -25.062 1 98.38 150 GLU A C 1
ATOM 1169 O O . GLU A 1 150 ? 11.039 -23.891 -24.984 1 98.38 150 GLU A O 1
ATOM 1174 N N . ALA A 1 151 ? 11.938 -21.938 -25.547 1 98.06 151 ALA A N 1
ATOM 1175 C CA . ALA A 1 151 ? 13.188 -22.578 -25.969 1 98.06 151 ALA A CA 1
ATOM 1176 C C . ALA A 1 151 ? 13.875 -23.281 -24.812 1 98.06 151 ALA A C 1
ATOM 1178 O O . ALA A 1 151 ? 14.383 -24.391 -24.953 1 98.06 151 ALA A O 1
ATOM 1179 N N . ASP A 1 152 ? 13.875 -22.625 -23.688 1 98.31 152 ASP A N 1
ATOM 1180 C CA . ASP A 1 152 ? 14.461 -23.219 -22.5 1 98.31 152 ASP A CA 1
ATOM 1181 C C . ASP A 1 152 ? 13.641 -24.406 -22 1 98.31 152 ASP A C 1
ATOM 1183 O O . ASP A 1 152 ? 14.188 -25.391 -21.5 1 98.31 152 ASP A O 1
ATOM 1187 N N . ILE A 1 153 ? 12.344 -24.312 -22.109 1 98.81 153 ILE A N 1
ATOM 1188 C CA . ILE A 1 153 ? 11.469 -25.406 -21.703 1 98.81 153 ILE A CA 1
ATOM 1189 C C . ILE A 1 153 ? 11.773 -26.641 -22.531 1 98.81 153 ILE A C 1
ATOM 1191 O O . ILE A 1 153 ? 11.875 -27.75 -21.984 1 98.81 153 ILE A O 1
ATOM 1195 N N . ARG A 1 154 ? 11.945 -26.484 -23.875 1 98.56 154 ARG A N 1
ATOM 1196 C CA . ARG A 1 154 ? 12.312 -27.609 -24.734 1 98.56 154 ARG A CA 1
ATOM 1197 C C . ARG A 1 154 ? 13.594 -28.281 -24.266 1 98.56 154 ARG A C 1
ATOM 1199 O O . ARG A 1 154 ? 13.664 -29.5 -24.188 1 98.56 154 ARG A O 1
ATOM 1206 N N . LYS A 1 155 ? 14.523 -27.422 -23.922 1 98.31 155 LYS A N 1
ATOM 1207 C CA . LYS A 1 155 ? 15.812 -27.953 -23.453 1 98.31 155 LYS A CA 1
ATOM 1208 C C . LYS A 1 155 ? 15.664 -28.688 -22.125 1 98.31 155 LYS A C 1
ATOM 1210 O O . LYS A 1 155 ? 16.219 -29.766 -21.953 1 98.31 155 LYS A O 1
ATOM 1215 N N . ILE A 1 156 ? 14.938 -28.109 -21.156 1 98.62 156 ILE A N 1
ATOM 1216 C CA . ILE A 1 156 ? 14.703 -28.703 -19.844 1 98.62 156 ILE A CA 1
ATOM 1217 C C . ILE A 1 156 ? 14.055 -30.078 -20 1 98.62 156 ILE A C 1
ATOM 1219 O O . ILE A 1 156 ? 14.477 -31.047 -19.375 1 98.62 156 ILE A O 1
ATOM 1223 N N . ILE A 1 157 ? 13.062 -30.125 -20.875 1 98.44 157 ILE A N 1
ATOM 1224 C CA . ILE A 1 157 ? 12.305 -31.359 -21.062 1 98.44 157 ILE A CA 1
ATOM 1225 C C . ILE A 1 157 ? 13.18 -32.406 -21.766 1 98.44 157 ILE A C 1
ATOM 1227 O O . ILE A 1 157 ? 13.164 -33.562 -21.391 1 98.44 157 ILE A O 1
ATOM 1231 N N . SER A 1 158 ? 13.938 -31.938 -22.766 1 97.5 158 SER A N 1
ATOM 1232 C CA . SER A 1 158 ? 14.836 -32.844 -23.469 1 97.5 158 SER A CA 1
ATOM 1233 C C . SER A 1 158 ? 15.875 -33.438 -22.516 1 97.5 158 SER A C 1
ATOM 1235 O O . SER A 1 158 ? 16.234 -34.594 -22.625 1 97.5 158 SER A O 1
ATOM 1237 N N . ASP A 1 159 ? 16.281 -32.594 -21.562 1 97.38 159 ASP A N 1
ATOM 1238 C CA . ASP A 1 159 ? 17.344 -33 -20.641 1 97.38 159 ASP A CA 1
ATOM 1239 C C . ASP A 1 159 ? 16.766 -33.375 -19.281 1 97.38 159 ASP A C 1
ATOM 1241 O O . ASP A 1 159 ? 17.469 -33.281 -18.266 1 97.38 159 ASP A O 1
ATOM 1245 N N . ARG A 1 160 ? 15.523 -33.719 -19.172 1 96.94 160 ARG A N 1
ATOM 1246 C CA . ARG A 1 160 ? 14.82 -33.875 -17.906 1 96.94 160 ARG A CA 1
ATOM 1247 C C . ARG A 1 160 ? 15.461 -34.938 -17.031 1 96.94 160 ARG A C 1
ATOM 1249 O O . ARG A 1 160 ? 15.336 -34.906 -15.805 1 96.94 160 ARG A O 1
ATOM 1256 N N . THR A 1 161 ? 16.203 -35.938 -17.609 1 96.69 161 THR A N 1
ATOM 1257 C CA . THR A 1 161 ? 16.875 -36.969 -16.844 1 96.69 161 THR A CA 1
ATOM 1258 C C . THR A 1 161 ? 18.016 -36.406 -16.031 1 96.69 161 THR A C 1
ATOM 1260 O O . THR A 1 161 ? 18.516 -37.031 -15.094 1 96.69 161 THR A O 1
ATOM 1263 N N . ASP A 1 162 ? 18.469 -35.25 -16.391 1 97.62 162 ASP A N 1
ATOM 1264 C CA . ASP A 1 162 ? 19.531 -34.562 -15.648 1 97.62 162 ASP A CA 1
ATOM 1265 C C . ASP A 1 162 ? 19 -34 -14.328 1 97.62 162 ASP A C 1
ATOM 1267 O O . ASP A 1 162 ? 19.781 -33.562 -13.484 1 97.62 162 ASP A O 1
ATOM 1271 N N . TYR A 1 163 ? 17.75 -34.062 -14.086 1 98.5 163 TYR A N 1
ATOM 1272 C CA . TYR A 1 163 ? 17.125 -33.562 -12.883 1 98.5 163 TYR A CA 1
ATOM 1273 C C . TYR A 1 163 ? 16.359 -34.656 -12.141 1 98.5 163 TYR A C 1
ATOM 1275 O O . TYR A 1 163 ? 15.133 -34.625 -12.094 1 98.5 163 TYR A O 1
ATOM 1283 N N . PRO A 1 164 ? 16.984 -35.531 -11.492 1 98.44 164 PRO A N 1
ATOM 1284 C CA . PRO A 1 164 ? 16.359 -36.688 -10.891 1 98.44 164 PRO A CA 1
ATOM 1285 C C . PRO A 1 164 ? 15.453 -36.344 -9.719 1 98.44 164 PRO A C 1
ATOM 1287 O O . PRO A 1 164 ? 14.664 -37.188 -9.273 1 98.44 164 PRO A O 1
ATOM 1290 N N . GLY A 1 165 ? 15.578 -35.156 -9.164 1 98.62 165 GLY A N 1
ATOM 1291 C CA . GLY A 1 165 ? 14.789 -34.75 -8.016 1 98.62 165 GLY A CA 1
ATOM 1292 C C . GLY A 1 165 ? 13.414 -34.219 -8.391 1 98.62 165 GLY A C 1
ATOM 1293 O O . GLY A 1 165 ? 12.594 -33.969 -7.516 1 98.62 165 GLY A O 1
ATOM 1294 N N . VAL A 1 166 ? 13.164 -34.094 -9.719 1 98.56 166 VAL A N 1
ATOM 1295 C CA . VAL A 1 166 ? 11.883 -33.5 -10.109 1 98.56 166 VAL A CA 1
ATOM 1296 C C . VAL A 1 166 ? 11.195 -34.375 -11.141 1 98.56 166 VAL A C 1
ATOM 1298 O O . VAL A 1 166 ? 11.852 -35 -11.969 1 98.56 166 VAL A O 1
ATOM 1301 N N . GLU A 1 167 ? 9.953 -34.469 -11.008 1 98.56 167 GLU A N 1
ATOM 1302 C CA . GLU A 1 167 ? 9.062 -35.031 -12.016 1 98.56 167 GLU A CA 1
ATOM 1303 C C . GLU A 1 167 ? 8.219 -33.938 -12.68 1 98.56 167 GLU A C 1
ATOM 1305 O O . GLU A 1 167 ? 7.332 -33.375 -12.047 1 98.56 167 GLU A O 1
ATOM 1310 N N . ILE A 1 168 ? 8.508 -33.688 -13.953 1 98.75 168 ILE A N 1
ATOM 1311 C CA . ILE A 1 168 ? 7.773 -32.656 -14.672 1 98.75 168 ILE A CA 1
ATOM 1312 C C . ILE A 1 168 ? 6.406 -33.188 -15.094 1 98.75 168 ILE A C 1
ATOM 1314 O O . ILE A 1 168 ? 6.32 -34.094 -15.945 1 98.75 168 ILE A O 1
ATOM 1318 N N . GLU A 1 169 ? 5.375 -32.625 -14.516 1 98.69 169 GLU A N 1
ATOM 1319 C CA . GLU A 1 169 ? 4.027 -33.156 -14.719 1 98.69 169 GLU A CA 1
ATOM 1320 C C . GLU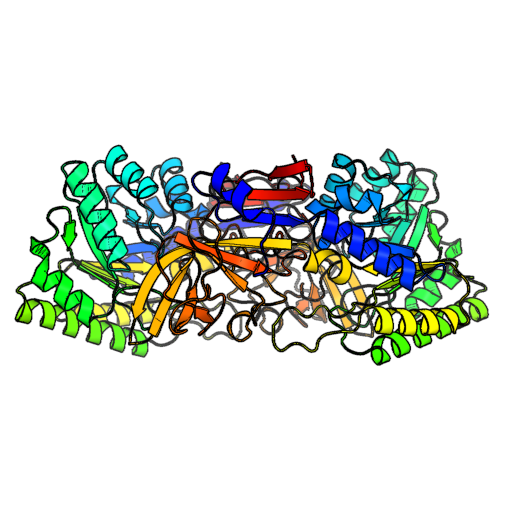 A 1 169 ? 3.312 -32.406 -15.844 1 98.69 169 GLU A C 1
ATOM 1322 O O . GLU A 1 169 ? 2.424 -32.969 -16.5 1 98.69 169 GLU A O 1
ATOM 1327 N N . GLY A 1 170 ? 3.672 -31.203 -16.047 1 98.75 170 GLY A N 1
ATOM 1328 C CA . GLY A 1 170 ? 2.99 -30.422 -17.062 1 98.75 170 GLY A CA 1
ATOM 1329 C C . GLY A 1 170 ? 3.424 -28.969 -17.078 1 98.75 170 GLY A C 1
ATOM 1330 O O . GLY A 1 170 ? 4.578 -28.656 -16.781 1 98.75 170 GLY A O 1
ATOM 1331 N N . LEU A 1 171 ? 2.512 -28.078 -17.625 1 98.88 171 LEU A N 1
ATOM 1332 C CA . LEU A 1 171 ? 2.811 -26.672 -17.828 1 98.88 171 LEU A CA 1
ATOM 1333 C C . LEU A 1 171 ? 1.822 -25.797 -17.078 1 98.88 171 LEU A C 1
ATOM 1335 O O . LEU A 1 171 ? 0.712 -26.219 -16.75 1 98.88 171 LEU A O 1
ATOM 1339 N N . GLN A 1 172 ? 2.268 -24.672 -16.719 1 98.88 172 GLN A N 1
ATOM 1340 C CA . GLN A 1 172 ? 1.454 -23.594 -16.156 1 98.88 172 GLN A CA 1
ATOM 1341 C C . GLN A 1 172 ? 1.527 -22.344 -17.031 1 98.88 172 GLN A C 1
ATOM 1343 O O . GLN A 1 172 ? 2.582 -22.031 -17.578 1 98.88 172 GLN A O 1
ATOM 1348 N N . PHE A 1 173 ? 0.402 -21.594 -17.141 1 98.75 173 PHE A N 1
ATOM 1349 C CA . PHE A 1 173 ? 0.398 -20.375 -17.953 1 98.75 173 PHE A CA 1
ATOM 1350 C C . PHE A 1 173 ? -0.585 -19.359 -17.375 1 98.75 173 PHE A C 1
ATOM 1352 O O . PHE A 1 173 ? -1.713 -19.719 -17.016 1 98.75 173 PHE A O 1
ATOM 1359 N N . TYR A 1 174 ? -0.13 -18.203 -17.234 1 97.81 174 TYR A N 1
ATOM 1360 C CA . TYR A 1 174 ? -0.931 -17.047 -16.844 1 97.81 174 TYR A CA 1
ATOM 1361 C C . TYR A 1 174 ? -0.411 -15.781 -17.484 1 97.81 174 TYR A C 1
ATOM 1363 O O . TYR A 1 174 ? 0.772 -15.453 -17.375 1 97.81 174 TYR A O 1
ATOM 1371 N N . SER A 1 175 ? -1.296 -15.008 -18.141 1 95.12 175 SER A N 1
ATOM 1372 C CA . SER A 1 175 ? -0.823 -13.852 -18.891 1 95.12 175 SER A CA 1
ATOM 1373 C C . SER A 1 175 ? -1.439 -12.555 -18.359 1 95.12 175 SER A C 1
ATOM 1375 O O . SER A 1 175 ? -1.078 -11.461 -18.812 1 95.12 175 SER A O 1
ATOM 1377 N N . GLY A 1 176 ? -2.398 -12.641 -17.453 1 93.5 176 GLY A N 1
ATOM 1378 C CA . GLY A 1 176 ? -3.02 -11.43 -16.938 1 93.5 176 GLY A CA 1
ATOM 1379 C C . GLY A 1 176 ? -4.473 -11.625 -16.547 1 93.5 176 GLY A C 1
ATOM 1380 O O . GLY A 1 176 ? -5.047 -12.695 -16.781 1 93.5 176 GLY A O 1
ATOM 1381 N N . THR A 1 177 ? -5.051 -10.555 -15.992 1 93.5 177 THR A N 1
ATOM 1382 C CA . THR A 1 177 ? -6.418 -10.602 -15.484 1 93.5 177 THR A CA 1
ATOM 1383 C C . THR A 1 177 ? -7.316 -9.633 -16.25 1 93.5 177 THR A C 1
ATOM 1385 O O . THR A 1 177 ? -6.848 -8.906 -17.125 1 93.5 177 THR A O 1
ATOM 1388 N N . GLN A 1 178 ? -8.633 -9.719 -16.016 1 93.12 178 GLN A N 1
ATOM 1389 C CA . GLN A 1 178 ? -9.656 -8.812 -16.547 1 93.12 178 GLN A CA 1
ATOM 1390 C C . GLN A 1 178 ? -9.695 -8.867 -18.062 1 93.12 178 GLN A C 1
ATOM 1392 O O . GLN A 1 178 ? -9.797 -7.832 -18.734 1 93.12 178 GLN A O 1
ATOM 1397 N N . LYS A 1 179 ? -9.594 -10.148 -18.547 1 92.94 179 LYS A N 1
ATOM 1398 C CA . LYS A 1 179 ? -9.766 -10.359 -19.984 1 92.94 179 LYS A CA 1
ATOM 1399 C C . LYS A 1 179 ? -11.242 -10.328 -20.375 1 92.94 179 LYS A C 1
ATOM 1401 O O . LYS A 1 179 ? -12.031 -11.164 -19.922 1 92.94 179 LYS A O 1
ATOM 1406 N N . LYS A 1 180 ? -11.727 -9.438 -21.219 1 85.94 180 LYS A N 1
ATOM 1407 C CA . LYS A 1 180 ? -13.125 -9.234 -21.594 1 85.94 180 LYS A CA 1
ATOM 1408 C C . LYS A 1 180 ? -13.539 -10.164 -22.734 1 85.94 180 LYS A C 1
ATOM 1410 O O . LYS A 1 180 ? -14.719 -10.5 -22.859 1 85.94 180 LYS A O 1
ATOM 1415 N N . ASP A 1 181 ? -12.422 -10.625 -23.391 1 83.69 181 ASP A N 1
ATOM 1416 C CA . ASP A 1 181 ? -12.695 -11.375 -24.625 1 83.69 181 ASP A CA 1
ATOM 1417 C C . ASP A 1 181 ? -12.18 -12.805 -24.516 1 83.69 181 ASP A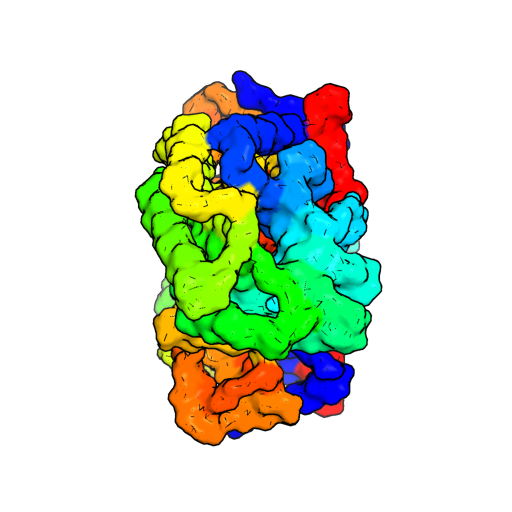 C 1
ATOM 1419 O O . ASP A 1 181 ? -11.055 -13.039 -24.062 1 83.69 181 ASP A O 1
ATOM 1423 N N . LEU A 1 182 ? -13.078 -13.75 -25.047 1 92.75 182 LEU A N 1
ATOM 1424 C CA . LEU A 1 182 ? -12.664 -15.148 -25.062 1 92.75 182 LEU A CA 1
ATOM 1425 C C . LEU A 1 182 ? -11.609 -15.398 -26.141 1 92.75 182 LEU A C 1
ATOM 1427 O O . LEU A 1 182 ? -10.906 -16.406 -26.094 1 92.75 182 LEU A O 1
ATOM 1431 N N . SER A 1 183 ? -11.57 -14.469 -27.031 1 94.69 183 SER A N 1
ATOM 1432 C CA . SER A 1 183 ? -10.664 -14.641 -28.156 1 94.69 183 SER A CA 1
ATOM 1433 C C . SER A 1 183 ? -9.211 -14.719 -27.688 1 94.69 183 SER A C 1
ATOM 1435 O O . SER A 1 183 ? -8.422 -15.492 -28.234 1 94.69 183 SER A O 1
ATOM 1437 N N . GLN A 1 184 ? -8.875 -13.969 -26.688 1 95.56 184 GLN A N 1
ATOM 1438 C CA . GLN A 1 184 ? -7.52 -14.016 -26.156 1 95.56 184 GLN A CA 1
ATOM 1439 C C . GLN A 1 184 ? -7.234 -15.367 -25.5 1 95.56 184 GLN A C 1
ATOM 1441 O O . GLN A 1 184 ? -6.16 -15.945 -25.688 1 95.56 184 GLN A O 1
ATOM 1446 N N . MET A 1 185 ? -8.156 -15.859 -24.75 1 97.19 185 MET A N 1
ATOM 1447 C CA . MET A 1 185 ? -8.016 -17.156 -24.109 1 97.19 185 MET A CA 1
ATOM 1448 C C . MET A 1 185 ? -7.887 -18.266 -25.141 1 97.19 185 MET A C 1
ATOM 1450 O O . MET A 1 185 ? -7.078 -19.188 -24.984 1 97.19 185 MET A O 1
ATOM 1454 N N . LYS A 1 186 ? -8.703 -18.125 -26.172 1 97.88 186 LYS A N 1
ATOM 1455 C CA . LYS A 1 186 ? -8.641 -19.109 -27.25 1 97.88 186 LYS A CA 1
ATOM 1456 C C . LYS A 1 186 ? -7.25 -19.156 -27.875 1 97.88 186 LYS A C 1
ATOM 1458 O O . LYS A 1 186 ? -6.672 -20.234 -28.031 1 97.88 186 LYS A O 1
ATOM 1463 N N . THR A 1 187 ? -6.742 -18.016 -28.172 1 97.94 187 THR A N 1
ATOM 1464 C CA . THR A 1 187 ? -5.422 -17.922 -28.781 1 97.94 187 THR A CA 1
ATOM 1465 C C . THR A 1 187 ? -4.359 -18.516 -27.859 1 97.94 187 THR A C 1
ATOM 1467 O O . THR A 1 187 ? -3.496 -19.281 -28.328 1 97.94 187 THR A O 1
ATOM 1470 N N . GLU A 1 188 ? -4.43 -18.266 -26.609 1 98.12 188 GLU A N 1
ATOM 1471 C CA . GLU A 1 188 ? -3.469 -18.766 -25.641 1 98.12 188 GLU A CA 1
ATOM 1472 C C . GLU A 1 188 ? -3.564 -20.281 -25.5 1 98.12 188 GLU A C 1
ATOM 1474 O O . GLU A 1 188 ? -2.547 -20.984 -25.531 1 98.12 188 GLU A O 1
ATOM 1479 N N . LEU A 1 189 ? -4.77 -20.766 -25.438 1 98.5 189 LEU A N 1
ATOM 1480 C CA . LEU A 1 189 ? -4.98 -22.203 -25.234 1 98.5 189 LEU A CA 1
ATOM 1481 C C . LEU A 1 189 ? -4.566 -22.984 -26.484 1 98.5 189 LEU A C 1
ATOM 1483 O O . LEU A 1 189 ? -3.982 -24.062 -26.375 1 98.5 189 LEU A O 1
ATOM 1487 N N . GLU A 1 190 ? -4.875 -22.438 -27.625 1 98.56 190 GLU A N 1
ATOM 1488 C CA . GLU A 1 190 ? -4.453 -23.094 -28.859 1 98.56 190 GLU A CA 1
ATOM 1489 C C . GLU A 1 190 ? -2.932 -23.141 -28.969 1 98.56 190 GLU A C 1
ATOM 1491 O O . GLU A 1 190 ? -2.365 -24.156 -29.375 1 98.56 190 GLU A O 1
ATOM 1496 N N . HIS A 1 191 ? -2.334 -22.094 -28.578 1 98.69 191 HIS A N 1
ATOM 1497 C CA . HIS A 1 191 ? -0.875 -22.062 -28.578 1 98.69 191 HIS A CA 1
ATOM 1498 C C . HIS A 1 191 ? -0.297 -23.094 -27.625 1 98.69 191 HIS A C 1
ATOM 1500 O O . HIS A 1 191 ? 0.635 -23.812 -27.969 1 98.69 191 HIS A O 1
ATOM 1506 N N . LEU A 1 192 ? -0.81 -23.156 -26.438 1 98.81 192 LEU A N 1
ATOM 1507 C CA . LEU A 1 192 ? -0.339 -24.109 -25.438 1 98.81 192 LEU A CA 1
ATOM 1508 C C . LEU A 1 192 ? -0.57 -25.547 -25.891 1 98.81 192 LEU A C 1
ATOM 1510 O O . LEU A 1 192 ? 0.28 -26.406 -25.672 1 98.81 192 LEU A O 1
ATOM 1514 N N . ASP A 1 193 ? -1.708 -25.703 -26.484 1 98.81 193 ASP A N 1
ATOM 1515 C CA . ASP A 1 193 ? -2.045 -27.016 -27.047 1 98.81 193 ASP A CA 1
ATOM 1516 C C . ASP A 1 193 ? -1.017 -27.453 -28.078 1 98.81 193 ASP A C 1
ATOM 1518 O O . ASP A 1 193 ? -0.528 -28.594 -28.031 1 98.81 193 ASP A O 1
ATOM 1522 N N . GLU A 1 194 ? -0.734 -26.594 -28.969 1 98.75 194 GLU A N 1
ATOM 1523 C CA . GLU A 1 194 ? 0.273 -26.859 -30 1 98.75 194 GLU A CA 1
ATOM 1524 C C . GLU A 1 194 ? 1.643 -27.109 -29.375 1 98.75 194 GLU A C 1
ATOM 1526 O O . GLU A 1 194 ? 2.35 -28.031 -29.766 1 98.75 194 GLU A O 1
ATOM 1531 N N . PHE A 1 195 ? 1.994 -26.312 -28.438 1 98.81 195 PHE A N 1
ATOM 1532 C CA . PHE A 1 195 ? 3.295 -26.422 -27.781 1 98.81 195 PHE A CA 1
ATOM 1533 C C . PHE A 1 195 ? 3.434 -27.75 -27.062 1 98.81 195 PHE A C 1
ATOM 1535 O O . PHE A 1 195 ? 4.477 -28.406 -27.141 1 98.81 195 PHE A O 1
ATOM 1542 N N . ILE A 1 196 ? 2.395 -28.172 -26.344 1 98.75 196 ILE A N 1
ATOM 1543 C CA . ILE A 1 196 ? 2.377 -29.469 -25.656 1 98.75 196 ILE A CA 1
ATOM 1544 C C . ILE A 1 196 ? 2.572 -30.594 -26.672 1 98.75 196 ILE A C 1
ATOM 1546 O O . ILE A 1 196 ? 3.338 -31.531 -26.422 1 98.75 196 ILE A O 1
ATOM 1550 N N . GLY A 1 197 ? 1.896 -30.5 -27.797 1 98.56 197 GLY A N 1
ATOM 1551 C CA . GLY A 1 197 ? 2.07 -31.469 -28.859 1 98.56 197 GLY A CA 1
ATOM 1552 C C . GLY A 1 197 ? 3.492 -31.531 -29.391 1 98.56 197 GLY A C 1
ATOM 1553 O O . GLY A 1 197 ? 4.02 -32.625 -29.641 1 98.56 197 GLY A O 1
ATOM 1554 N N . GLU A 1 198 ? 4.074 -30.375 -29.547 1 98.56 198 GLU A N 1
ATOM 1555 C CA . GLU A 1 198 ? 5.449 -30.297 -30.016 1 98.56 198 GLU A CA 1
ATOM 1556 C C . GLU A 1 198 ? 6.41 -30.953 -29.031 1 98.56 198 GLU A C 1
ATOM 1558 O O . GLU A 1 198 ? 7.328 -31.672 -29.438 1 98.56 198 GLU A O 1
ATOM 1563 N N . LEU A 1 199 ? 6.215 -30.688 -27.781 1 98.5 199 LEU A N 1
ATOM 1564 C CA . LEU A 1 199 ? 7.059 -31.281 -26.75 1 98.5 199 LEU A CA 1
ATOM 1565 C C . LEU A 1 199 ? 6.969 -32.812 -26.797 1 98.5 199 LEU A C 1
ATOM 1567 O O . LEU A 1 199 ? 7.973 -33.5 -26.609 1 98.5 199 LEU A O 1
ATOM 1571 N N . LYS A 1 200 ? 5.777 -33.312 -27.016 1 98.06 200 LYS A N 1
ATOM 1572 C CA . LYS A 1 200 ? 5.582 -34.781 -27.141 1 98.06 200 LYS A CA 1
ATOM 1573 C C . LYS A 1 200 ? 6.32 -35.312 -28.359 1 98.06 200 LYS A C 1
ATOM 1575 O O . LYS A 1 200 ? 7.051 -36.312 -28.234 1 98.06 200 LYS A O 1
ATOM 1580 N N . SER A 1 201 ? 6.184 -34.688 -29.438 1 98 201 SER A N 1
ATOM 1581 C CA . SER A 1 201 ? 6.777 -35.125 -30.688 1 98 201 SER A CA 1
ATOM 1582 C C . SER A 1 201 ? 8.297 -35.062 -30.641 1 98 201 SER A C 1
ATOM 1584 O O . SER A 1 201 ? 8.992 -35.938 -31.141 1 98 201 SER A O 1
ATOM 1586 N N . GLU A 1 202 ? 8.781 -34.031 -30 1 97.62 202 GLU A N 1
ATOM 1587 C CA . GLU A 1 202 ? 10.211 -33.719 -30.031 1 97.62 202 GLU A CA 1
ATOM 1588 C C . GLU A 1 202 ? 10.961 -34.562 -28.984 1 97.62 202 GLU A C 1
ATOM 1590 O O . GLU A 1 202 ? 12.109 -34.969 -29.203 1 97.62 202 GLU A O 1
ATOM 1595 N N . SER A 1 203 ? 10.328 -34.812 -27.875 1 97.06 203 SER A N 1
ATOM 1596 C CA . SER A 1 203 ? 11.094 -35.375 -26.766 1 97.06 203 SER A CA 1
ATOM 1597 C C . SER A 1 203 ? 10.344 -36.531 -26.109 1 97.06 203 SER A C 1
ATOM 1599 O O . SER A 1 203 ? 10.797 -37.062 -25.094 1 97.06 203 SER A O 1
ATOM 1601 N N . GLY A 1 204 ? 9.156 -36.812 -26.531 1 97.38 204 GLY A N 1
ATOM 1602 C CA . GLY A 1 204 ? 8.359 -37.875 -25.938 1 97.38 204 GLY A CA 1
ATOM 1603 C C . GLY A 1 204 ? 7.691 -37.5 -24.641 1 97.38 204 GLY A C 1
ATOM 1604 O O . GLY A 1 204 ? 7.102 -38.312 -23.953 1 97.38 204 GLY A O 1
ATOM 1605 N N . PHE A 1 205 ? 7.836 -36.219 -24.266 1 97.69 205 PHE A N 1
ATOM 1606 C CA . PHE A 1 205 ? 7.242 -35.75 -23.016 1 97.69 205 PHE A CA 1
ATOM 1607 C C . PHE A 1 205 ? 5.723 -35.688 -23.141 1 97.69 205 PHE A C 1
ATOM 1609 O O . PHE A 1 205 ? 5.191 -35 -24.031 1 97.69 205 PHE A O 1
ATOM 1616 N N . GLU A 1 206 ? 4.988 -36.375 -22.344 1 97.81 206 GLU A N 1
ATOM 1617 C CA . GLU A 1 206 ? 3.531 -36.312 -22.281 1 97.81 206 GLU A CA 1
ATOM 1618 C C . GLU A 1 206 ? 3.057 -35.531 -21.047 1 97.81 206 GLU A C 1
ATOM 1620 O O . GLU A 1 206 ? 3.062 -36.062 -19.938 1 97.81 206 GLU A O 1
ATOM 1625 N N . ALA A 1 207 ? 2.652 -34.375 -21.281 1 98.44 207 ALA A N 1
ATOM 1626 C CA . ALA A 1 207 ? 2.125 -33.562 -20.188 1 98.44 207 ALA A CA 1
ATOM 1627 C C . ALA A 1 207 ? 0.86 -34.188 -19.594 1 98.44 207 ALA A C 1
ATOM 1629 O O . ALA A 1 207 ? -0.007 -34.656 -20.344 1 98.44 207 ALA A O 1
ATOM 1630 N N . GLN A 1 208 ? 0.754 -34.188 -18.312 1 98.69 208 GLN A N 1
ATOM 1631 C CA . GLN A 1 208 ? -0.418 -34.719 -17.641 1 98.69 208 GLN A CA 1
ATOM 1632 C C . GLN A 1 208 ? -1.336 -33.625 -17.141 1 98.69 208 GLN A C 1
ATOM 1634 O O . GLN A 1 208 ? -2.545 -33.812 -17.016 1 98.69 208 GLN A O 1
ATOM 1639 N N . VAL A 1 209 ? -0.762 -32.469 -16.891 1 98.81 209 VAL A N 1
ATOM 1640 C CA . VAL A 1 209 ? -1.515 -31.359 -16.297 1 98.81 209 VAL A CA 1
ATOM 1641 C C . VAL A 1 209 ? -1.226 -30.062 -17.062 1 98.81 209 VAL A C 1
ATOM 1643 O O . VAL A 1 209 ? -0.081 -29.797 -17.438 1 98.81 209 VAL A O 1
ATOM 1646 N N . LEU A 1 210 ? -2.225 -29.312 -17.359 1 98.88 210 LEU A N 1
ATOM 1647 C CA . LEU A 1 210 ? -2.146 -27.922 -17.797 1 98.88 210 LEU A CA 1
ATOM 1648 C C . LEU A 1 210 ? -2.863 -27 -16.812 1 98.88 210 LEU A C 1
ATOM 1650 O O . LEU A 1 210 ? -4.09 -27.031 -16.703 1 98.88 210 LEU A O 1
ATOM 1654 N N . GLU A 1 211 ? -2.102 -26.266 -16.047 1 98.88 211 GLU A N 1
ATOM 1655 C CA . GLU A 1 211 ? -2.693 -25.234 -15.203 1 98.88 211 GLU A CA 1
ATOM 1656 C C . GLU A 1 211 ? -2.76 -23.891 -15.93 1 98.88 211 GLU A C 1
ATOM 1658 O O . GLU A 1 211 ? -1.731 -23.359 -16.359 1 98.88 211 GLU A O 1
ATOM 1663 N N . TYR A 1 212 ? -3.93 -23.359 -16.078 1 98.81 212 TYR A N 1
ATOM 1664 C CA . TYR A 1 212 ? -4.172 -22.156 -16.891 1 98.81 212 TYR A CA 1
ATOM 1665 C C . TYR A 1 212 ? -4.969 -21.125 -16.094 1 98.81 212 TYR A C 1
ATOM 1667 O O . TYR A 1 212 ? -5.973 -21.469 -15.469 1 98.81 212 TYR A O 1
ATOM 1675 N N . GLY A 1 213 ? -4.473 -19.906 -16.031 1 98.38 213 GLY A N 1
ATOM 1676 C CA . GLY A 1 213 ? -5.25 -18.797 -15.492 1 98.38 213 GLY A CA 1
ATOM 1677 C C . GLY A 1 213 ? -5.98 -18.016 -16.562 1 98.38 213 GLY A C 1
ATOM 1678 O O . GLY A 1 213 ? -5.363 -17.234 -17.297 1 98.38 213 GLY A O 1
ATOM 1679 N N . PRO A 1 214 ? -7.219 -18.188 -16.641 1 97.62 214 PRO A N 1
ATOM 1680 C CA . PRO A 1 214 ? -7.938 -17.516 -17.734 1 97.62 214 PRO A CA 1
ATOM 1681 C C . PRO A 1 214 ? -8.031 -16 -17.547 1 97.62 214 PRO A C 1
ATOM 1683 O O . PRO A 1 214 ? -8.141 -15.266 -18.531 1 97.62 214 PRO A O 1
ATOM 1686 N N . GLY A 1 215 ? -8.078 -15.531 -16.297 1 97 215 GLY A N 1
ATOM 1687 C CA . GLY A 1 215 ? -8.18 -14.102 -16.047 1 97 215 GLY A CA 1
ATOM 1688 C C . GLY A 1 215 ? -9.523 -13.516 -16.453 1 97 215 GLY A C 1
ATOM 1689 O O . GLY A 1 215 ? -9.586 -12.422 -17.016 1 97 215 GLY A O 1
ATOM 1690 N N . PHE A 1 216 ? -10.594 -14.18 -16.109 1 96.56 216 PHE A N 1
ATOM 1691 C CA . PHE A 1 216 ? -11.938 -13.742 -16.5 1 96.56 216 PHE A CA 1
ATOM 1692 C C . PHE A 1 216 ? -12.219 -12.336 -15.977 1 96.56 216 PHE A C 1
ATOM 1694 O O . PHE A 1 216 ? -11.719 -11.953 -14.914 1 96.56 216 PHE A O 1
ATOM 1701 N N . PHE A 1 217 ? -13.078 -11.656 -16.672 1 94.62 217 PHE A N 1
ATOM 1702 C CA . PHE A 1 217 ? -13.43 -10.273 -16.375 1 94.62 217 PHE A CA 1
ATOM 1703 C C . PHE A 1 217 ? -14.438 -10.195 -15.242 1 94.62 217 PHE A C 1
ATOM 1705 O O . PHE A 1 217 ? -15.367 -11 -15.172 1 94.62 217 PHE A O 1
ATOM 1712 N N . VAL A 1 218 ? -14.211 -9.312 -14.289 1 94.06 218 VAL A N 1
ATOM 1713 C CA . VAL A 1 218 ? -15.156 -8.953 -13.234 1 94.06 218 VAL A CA 1
ATOM 1714 C C . VAL A 1 218 ? -15.617 -7.508 -13.43 1 94.06 218 VAL A C 1
ATOM 1716 O O . VAL A 1 218 ? -14.805 -6.59 -13.5 1 94.06 218 VAL A O 1
ATOM 1719 N N . PRO A 1 219 ? -16.922 -7.25 -13.625 1 93.25 219 PRO A N 1
ATOM 1720 C CA . PRO A 1 219 ? -17.422 -5.879 -13.75 1 93.25 219 PRO A CA 1
ATOM 1721 C C . PRO A 1 219 ? -17.438 -5.133 -12.414 1 93.25 219 PRO A C 1
ATOM 1723 O O . PRO A 1 219 ? -18.422 -5.207 -11.672 1 93.25 219 PRO A O 1
ATOM 1726 N N . TYR A 1 220 ? -16.516 -4.316 -12.188 1 92.25 220 TYR A N 1
ATOM 1727 C CA . TYR A 1 220 ? -16.375 -3.602 -10.93 1 92.25 220 TYR A CA 1
ATOM 1728 C C . TYR A 1 220 ? -17.234 -2.354 -10.906 1 92.25 220 TYR A C 1
ATOM 1730 O O . TYR A 1 220 ? -17.656 -1.896 -9.836 1 92.25 220 TYR A O 1
ATOM 1738 N N . PHE A 1 221 ? -17.5 -1.812 -12.062 1 92 221 PHE A N 1
ATOM 1739 C CA . PHE A 1 221 ? -18.141 -0.499 -12.125 1 92 221 PHE A CA 1
ATOM 1740 C C . PHE A 1 221 ? -19.484 -0.579 -12.836 1 92 221 PHE A C 1
ATOM 1742 O O . PHE A 1 221 ? -19.688 -1.453 -13.68 1 92 221 PHE A O 1
ATOM 1749 N N . LYS A 1 222 ? -20.312 0.327 -12.562 1 90.69 222 LYS A N 1
ATOM 1750 C CA . LYS A 1 222 ? -21.688 0.329 -13.031 1 90.69 222 LYS A CA 1
ATOM 1751 C C . LYS A 1 222 ? -21.75 0.365 -14.555 1 90.69 222 LYS A C 1
ATOM 1753 O O . LYS A 1 222 ? -22.656 -0.224 -15.164 1 90.69 222 LYS A O 1
ATOM 1758 N N . LYS A 1 223 ? -20.859 0.944 -15.219 1 89.06 223 LYS A N 1
ATOM 1759 C CA . LYS A 1 223 ? -20.891 1.114 -16.672 1 89.06 223 LYS A CA 1
ATOM 1760 C C . LYS A 1 223 ? -20.25 -0.078 -17.375 1 89.06 223 LYS A C 1
ATOM 1762 O O . LYS A 1 223 ? -20.297 -0.181 -18.594 1 89.06 223 LYS A O 1
ATOM 1767 N N . ASP A 1 224 ? -19.703 -0.937 -16.547 1 88.56 224 ASP A N 1
ATOM 1768 C CA . ASP A 1 224 ? -19.141 -2.141 -17.141 1 88.56 224 ASP A CA 1
ATOM 1769 C C . ASP A 1 224 ? -20.234 -3.021 -17.75 1 88.56 224 ASP A C 1
ATOM 1771 O O . ASP A 1 224 ? -21.344 -3.082 -17.219 1 88.56 224 ASP A O 1
ATOM 1775 N N . LYS A 1 225 ? -19.938 -3.621 -18.875 1 81.12 225 LYS A N 1
ATOM 1776 C CA . LYS A 1 225 ? -20.891 -4.547 -19.484 1 81.12 225 LYS A CA 1
ATOM 1777 C C . LYS A 1 225 ? -21.109 -5.77 -18.594 1 81.12 225 LYS A C 1
ATOM 1779 O O . LYS A 1 225 ? -20.141 -6.344 -18.078 1 81.12 225 LYS A O 1
ATOM 1784 N N . SER A 1 226 ? -22.484 -5.918 -18.359 1 74.31 226 SER A N 1
ATOM 1785 C CA . SER A 1 226 ? -22.797 -7.117 -17.594 1 74.31 226 SER A CA 1
ATOM 1786 C C . SER A 1 226 ? -22.406 -8.375 -18.359 1 74.31 226 SER A C 1
ATOM 1788 O O . SER A 1 226 ? -22.578 -8.445 -19.578 1 74.31 226 SER A O 1
ATOM 1790 N N . GLU A 1 227 ? -21.75 -9.258 -17.562 1 73 227 GLU A N 1
ATOM 1791 C CA . GLU A 1 227 ? -21.359 -10.484 -18.25 1 73 227 GLU A CA 1
ATOM 1792 C C . GLU A 1 227 ? -22.312 -11.625 -17.906 1 73 227 GLU A C 1
ATOM 1794 O O . GLU A 1 227 ? -22.797 -11.727 -16.781 1 73 227 GLU A O 1
ATOM 1799 N N . ASP A 1 228 ? -22.688 -12.234 -18.969 1 87.44 228 ASP A N 1
ATOM 1800 C CA . ASP A 1 228 ? -23.359 -13.516 -18.781 1 87.44 228 ASP A CA 1
ATOM 1801 C C . ASP A 1 228 ? -22.359 -14.617 -18.438 1 87.44 228 ASP A C 1
ATOM 1803 O O . ASP A 1 228 ? -21.844 -15.297 -19.328 1 87.44 228 ASP A O 1
ATOM 1807 N N . VAL A 1 229 ? -22.156 -14.844 -17.172 1 91.31 229 VAL A N 1
ATOM 1808 C CA . VAL A 1 229 ? -21.125 -15.719 -16.656 1 91.31 229 VAL A CA 1
ATOM 1809 C C . VAL A 1 229 ? -21.344 -17.141 -17.141 1 91.31 229 VAL A C 1
ATOM 1811 O O . VAL A 1 229 ? -20.391 -17.812 -17.578 1 91.31 229 VAL A O 1
ATOM 1814 N N . GLU A 1 230 ? -22.531 -17.594 -17.188 1 94 230 GLU A N 1
ATOM 1815 C CA . GLU A 1 230 ? -22.844 -18.969 -17.609 1 94 230 GLU A CA 1
ATOM 1816 C C . GLU A 1 230 ? -22.484 -19.188 -19.078 1 94 230 GLU A C 1
ATOM 1818 O O . GLU A 1 230 ? -21.906 -20.203 -19.438 1 94 230 GLU A O 1
ATOM 1823 N N . ASN A 1 231 ? -22.828 -18.219 -19.828 1 93.5 231 ASN A N 1
ATOM 1824 C CA . ASN A 1 231 ? -22.531 -18.328 -21.25 1 93.5 231 ASN A CA 1
ATOM 1825 C C . ASN A 1 231 ? -21.031 -18.312 -21.516 1 93.5 231 ASN A C 1
ATOM 1827 O O . ASN A 1 231 ? -20.531 -19.109 -22.312 1 93.5 231 ASN A O 1
ATOM 1831 N N . ILE A 1 232 ? -20.391 -17.453 -20.859 1 93.94 232 ILE A N 1
ATOM 1832 C CA . ILE A 1 232 ? -18.938 -17.328 -21.031 1 93.94 232 ILE A CA 1
ATOM 1833 C C . ILE A 1 232 ? -18.266 -18.625 -20.609 1 93.94 232 ILE A C 1
ATOM 1835 O O . ILE A 1 232 ? -17.375 -19.141 -21.312 1 93.94 232 ILE A O 1
ATOM 1839 N N . LEU A 1 233 ? -18.688 -19.219 -19.531 1 96.31 233 LEU A N 1
ATOM 1840 C CA . LEU A 1 233 ? -18.094 -20.438 -19 1 96.31 233 LEU A CA 1
ATOM 1841 C C . LEU A 1 233 ? -18.406 -21.625 -19.891 1 96.31 233 LEU A C 1
ATOM 1843 O O . LEU A 1 233 ? -17.578 -22.516 -20.078 1 96.31 233 LEU A O 1
ATOM 1847 N N . SER A 1 234 ? -19.578 -21.578 -20.422 1 95.75 234 SER A N 1
ATOM 1848 C CA . SER A 1 234 ? -19.969 -22.656 -21.344 1 95.75 234 SER A CA 1
ATOM 1849 C C . SER A 1 234 ? -19.125 -22.609 -22.625 1 95.75 234 SER A C 1
ATOM 1851 O O . SER A 1 234 ? -18.656 -23.656 -23.094 1 95.75 234 SER A O 1
ATOM 1853 N N . GLU A 1 235 ? -19 -21.438 -23.109 1 95.94 235 GLU A N 1
ATOM 1854 C CA . GLU A 1 235 ? -18.156 -21.281 -24.297 1 95.94 235 GLU A CA 1
ATOM 1855 C C . GLU A 1 235 ? -16.703 -21.656 -24 1 95.94 235 GLU A C 1
ATOM 1857 O O . GLU A 1 235 ? -16.031 -22.266 -24.828 1 95.94 235 GLU A O 1
ATOM 1862 N N . PHE A 1 236 ? -16.297 -21.312 -22.891 1 97.81 236 PHE A N 1
ATOM 1863 C CA . PHE A 1 236 ? -14.938 -21.641 -22.469 1 97.81 236 PHE A CA 1
ATOM 1864 C C . PHE A 1 236 ? -14.766 -23.156 -22.328 1 97.81 236 PHE A C 1
ATOM 1866 O O . PHE A 1 236 ? -13.742 -23.703 -22.734 1 97.81 236 PHE A O 1
ATOM 1873 N N . ARG A 1 237 ? -15.711 -23.812 -21.719 1 97.88 237 ARG A N 1
ATOM 1874 C CA . ARG A 1 237 ? -15.695 -25.266 -21.609 1 97.88 237 ARG A CA 1
ATOM 1875 C C . ARG A 1 237 ? -15.555 -25.922 -22.984 1 97.88 237 ARG A C 1
ATOM 1877 O O . ARG A 1 237 ? -14.773 -26.859 -23.156 1 97.88 237 ARG A O 1
ATOM 1884 N N . ALA A 1 238 ? -16.312 -25.391 -23.891 1 97.5 238 ALA A N 1
ATOM 1885 C CA . ALA A 1 238 ? -16.25 -25.922 -25.25 1 97.5 238 ALA A CA 1
ATOM 1886 C C . ALA A 1 238 ? -14.852 -25.766 -25.844 1 97.5 238 ALA A C 1
ATOM 1888 O O . ALA A 1 238 ? -14.367 -26.641 -26.547 1 97.5 238 ALA A O 1
ATOM 1889 N N . LEU A 1 239 ? -14.297 -24.672 -25.531 1 97.5 239 LEU A N 1
ATOM 1890 C CA . LEU A 1 239 ? -12.93 -24.422 -25.969 1 97.5 239 LEU A CA 1
ATOM 1891 C C . LEU A 1 239 ? -11.977 -25.453 -25.375 1 97.5 239 LEU A C 1
ATOM 1893 O O . LEU A 1 239 ? -11.141 -26.016 -26.094 1 97.5 239 LEU A O 1
AT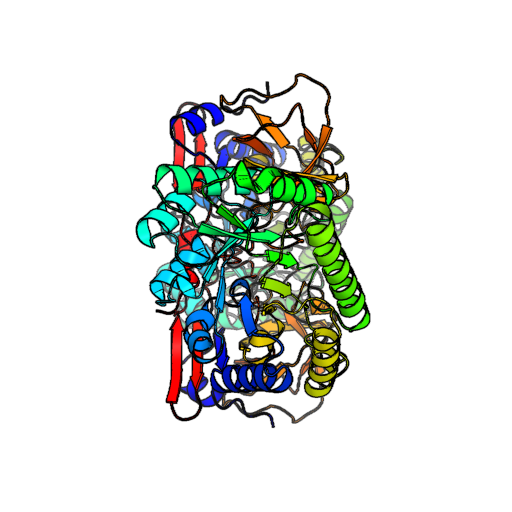OM 1897 N N . LEU A 1 240 ? -12.062 -25.75 -24.094 1 98.38 240 LEU A N 1
ATOM 1898 C CA . LEU A 1 240 ? -11.219 -26.75 -23.422 1 98.38 240 LEU A CA 1
ATOM 1899 C C . LEU A 1 240 ? -11.406 -28.125 -24.047 1 98.38 240 LEU A C 1
ATOM 1901 O O . LEU A 1 240 ? -10.43 -28.844 -24.281 1 98.38 240 LEU A O 1
ATOM 1905 N N . GLU A 1 241 ? -12.617 -28.453 -24.359 1 97.75 241 GLU A N 1
ATOM 1906 C CA . GLU A 1 241 ? -12.953 -29.766 -24.875 1 97.75 241 GLU A CA 1
ATOM 1907 C C . GLU A 1 241 ? -12.453 -29.953 -26.297 1 97.75 241 GLU A C 1
ATOM 1909 O O . GLU A 1 241 ? -12.312 -31.078 -26.781 1 97.75 241 GLU A O 1
ATOM 1914 N N . SER A 1 242 ? -12.227 -28.844 -26.953 1 97.69 242 SER A N 1
ATOM 1915 C CA . SER A 1 242 ? -11.797 -28.906 -28.344 1 97.69 242 SER A CA 1
ATOM 1916 C C . SER A 1 242 ? -10.281 -29.078 -28.453 1 97.69 242 SER A C 1
ATOM 1918 O O . SER A 1 242 ? -9.758 -29.344 -29.531 1 97.69 242 SER A O 1
ATOM 1920 N N . LEU A 1 243 ? -9.578 -28.984 -27.359 1 98.25 243 LEU A N 1
ATOM 1921 C CA . LEU A 1 243 ? -8.125 -29.109 -27.375 1 98.25 243 LEU A CA 1
ATOM 1922 C C . LEU A 1 243 ? -7.707 -30.547 -27.672 1 98.25 243 LEU A C 1
ATOM 1924 O O . LEU A 1 243 ? -8.43 -31.484 -27.359 1 98.25 243 LEU A O 1
ATOM 1928 N N . ASN A 1 244 ? -6.52 -30.703 -28.297 1 98.31 244 ASN A N 1
ATOM 1929 C CA . ASN A 1 244 ? -5.926 -32.031 -28.453 1 98.31 244 ASN A CA 1
ATOM 1930 C C . ASN A 1 244 ? -5.441 -32.594 -27.125 1 98.31 244 ASN A C 1
ATOM 1932 O O . ASN A 1 244 ? -5.438 -33.812 -26.922 1 98.31 244 ASN A O 1
ATOM 1936 N N . PHE A 1 245 ? -5 -31.688 -26.281 1 98.19 245 PHE A N 1
ATOM 1937 C CA . PHE A 1 245 ? -4.574 -32.094 -24.953 1 98.19 245 PHE A CA 1
ATOM 1938 C C . PHE A 1 245 ? -5.723 -32.75 -24.188 1 98.19 245 PHE A C 1
ATOM 1940 O O . PHE A 1 245 ? -6.809 -32.156 -24.078 1 98.19 245 PHE A O 1
ATOM 1947 N N . LYS A 1 246 ? -5.453 -33.938 -23.594 1 96.06 246 LYS A N 1
ATOM 1948 C CA . LYS A 1 246 ? -6.516 -34.656 -22.922 1 96.06 246 LYS A CA 1
ATOM 1949 C C . LYS A 1 246 ? -6.184 -34.906 -21.453 1 96.06 246 LYS A C 1
ATOM 1951 O O . LYS A 1 246 ? -6.867 -35.656 -20.766 1 96.06 246 LYS A O 1
ATOM 1956 N N . GLY A 1 247 ? -5.113 -34.281 -21.016 1 97.75 247 GLY A N 1
ATOM 1957 C CA . GLY A 1 247 ? -4.777 -34.375 -19.594 1 97.75 247 GLY A CA 1
ATOM 1958 C C . GLY A 1 247 ? -5.672 -33.531 -18.719 1 97.75 247 GLY A C 1
ATOM 1959 O O . GLY A 1 247 ? -6.715 -33.031 -19.172 1 97.75 247 GLY A O 1
ATOM 1960 N N . LYS A 1 248 ? -5.297 -33.406 -17.5 1 98.31 248 LYS A N 1
ATOM 1961 C CA . LYS A 1 248 ? -6.055 -32.625 -16.5 1 98.31 248 LYS A CA 1
ATOM 1962 C C . LYS A 1 248 ? -5.848 -31.141 -16.688 1 98.31 248 LYS A C 1
ATOM 1964 O O . LYS A 1 248 ? -4.711 -30.672 -16.766 1 98.31 248 LYS A O 1
ATOM 1969 N N . VAL A 1 249 ? -6.922 -30.391 -16.781 1 98.75 249 VAL A N 1
ATOM 1970 C CA . VAL A 1 249 ? -6.852 -28.922 -16.844 1 98.75 249 VAL A CA 1
ATOM 1971 C C . VAL A 1 249 ? -7.23 -28.344 -15.484 1 98.75 249 VAL A C 1
ATOM 1973 O O . VAL A 1 249 ? -8.273 -28.672 -14.922 1 98.75 249 VAL A O 1
ATOM 1976 N N . VAL A 1 250 ? -6.363 -27.578 -14.898 1 98.75 250 VAL A N 1
ATOM 1977 C CA . VAL A 1 250 ? -6.602 -26.859 -13.656 1 98.75 250 VAL A CA 1
ATOM 1978 C C . VAL A 1 250 ? -6.703 -25.359 -13.945 1 98.75 250 VAL A C 1
ATOM 1980 O O . VAL A 1 250 ? -5.816 -24.781 -14.578 1 98.75 250 VAL A O 1
ATOM 1983 N N . LEU A 1 251 ? -7.797 -24.75 -13.578 1 98.81 251 LEU A N 1
ATOM 1984 C CA . LEU A 1 251 ? -7.988 -23.328 -13.797 1 98.81 251 LEU A CA 1
ATOM 1985 C C . LEU A 1 251 ? -7.676 -22.531 -12.539 1 98.81 251 LEU A C 1
ATOM 1987 O O . LEU A 1 251 ? -8.367 -22.672 -11.523 1 98.81 251 LEU A O 1
ATOM 1991 N N . GLU A 1 252 ? -6.68 -21.766 -12.633 1 98.56 252 GLU A N 1
ATOM 1992 C CA . GLU A 1 252 ? -6.281 -20.859 -11.555 1 98.56 252 GLU A CA 1
ATOM 1993 C C . GLU A 1 252 ? -7.066 -19.562 -11.602 1 98.56 252 GLU A C 1
ATOM 1995 O O . GLU A 1 252 ? -6.961 -18.797 -12.562 1 98.56 252 GLU A O 1
ATOM 2000 N N . MET A 1 253 ? -7.844 -19.312 -10.57 1 98.25 253 MET A N 1
ATOM 2001 C CA . MET A 1 253 ? -8.68 -18.109 -10.508 1 98.25 253 MET A CA 1
ATOM 2002 C C . MET A 1 253 ? -8.672 -17.516 -9.109 1 98.25 253 MET A C 1
ATOM 2004 O O . MET A 1 253 ? -8.75 -18.234 -8.117 1 98.25 253 MET A O 1
ATOM 2008 N N . GLY A 1 254 ? -8.516 -16.203 -9.016 1 98.25 254 GLY A N 1
ATOM 2009 C CA . GLY A 1 254 ? -8.602 -15.461 -7.77 1 98.25 254 GLY A CA 1
ATOM 2010 C C . GLY A 1 254 ? -9.688 -14.406 -7.77 1 98.25 254 GLY A C 1
ATOM 2011 O O . GLY A 1 254 ? -10.805 -14.656 -7.312 1 98.25 254 GLY A O 1
ATOM 2012 N N . ARG A 1 255 ? -9.43 -13.375 -8.555 1 97.62 255 ARG A N 1
ATOM 2013 C CA . ARG A 1 255 ? -10.336 -12.234 -8.648 1 97.62 255 ARG A CA 1
ATOM 2014 C C . ARG A 1 255 ? -11.742 -12.68 -9.016 1 97.62 255 ARG A C 1
ATOM 2016 O O . ARG A 1 255 ? -12.719 -12.273 -8.383 1 97.62 255 ARG A O 1
ATOM 2023 N N . PHE A 1 256 ? -11.844 -13.539 -10 1 97.69 256 PHE A N 1
ATOM 2024 C CA . PHE A 1 256 ? -13.125 -13.961 -10.547 1 97.69 256 PHE A CA 1
ATOM 2025 C C . PHE A 1 256 ? -13.961 -14.664 -9.484 1 97.69 256 PHE A C 1
ATOM 2027 O O . PHE A 1 256 ? -15.172 -14.445 -9.398 1 97.69 256 PHE A O 1
ATOM 2034 N N . LEU A 1 257 ? -13.32 -15.414 -8.609 1 98.62 257 LEU A N 1
ATOM 2035 C CA . LEU A 1 257 ? -14.039 -16.219 -7.621 1 98.62 257 LEU A CA 1
ATOM 2036 C C . LEU A 1 257 ? -14.344 -15.383 -6.379 1 98.62 257 LEU A C 1
ATOM 2038 O O . LEU A 1 257 ? -15.344 -15.633 -5.691 1 98.62 257 LEU A O 1
ATOM 2042 N N . ALA A 1 258 ? -13.5 -14.344 -6.109 1 98.56 258 ALA A N 1
ATOM 2043 C CA . ALA A 1 258 ? -13.531 -13.758 -4.773 1 98.56 258 ALA A CA 1
ATOM 2044 C C . ALA A 1 258 ? -14.188 -12.383 -4.797 1 98.56 258 ALA A C 1
ATOM 2046 O O . ALA A 1 258 ? -14.711 -11.914 -3.779 1 98.56 258 ALA A O 1
ATOM 2047 N N . ALA A 1 259 ? -14.219 -11.672 -5.879 1 97.38 259 ALA A N 1
ATOM 2048 C CA . ALA A 1 259 ? -14.539 -10.25 -5.922 1 97.38 259 ALA A CA 1
ATOM 2049 C C . ALA A 1 259 ? -15.953 -9.984 -5.422 1 97.38 259 ALA A C 1
ATOM 2051 O O . ALA A 1 259 ? -16.172 -9.109 -4.582 1 97.38 259 ALA A O 1
ATOM 2052 N N . ALA A 1 260 ? -16.906 -10.812 -5.797 1 96.44 260 ALA A N 1
ATOM 2053 C CA . ALA A 1 260 ? -18.328 -10.5 -5.652 1 96.44 260 ALA A CA 1
ATOM 2054 C C . ALA A 1 260 ? -18.781 -10.672 -4.203 1 96.44 260 ALA A C 1
ATOM 2056 O O . ALA A 1 260 ? -19.75 -10.047 -3.771 1 96.44 260 ALA A O 1
ATOM 2057 N N . CYS A 1 261 ? -18.062 -11.43 -3.463 1 98.25 261 CYS A N 1
ATOM 2058 C CA . CYS A 1 261 ? -18.578 -11.789 -2.145 1 98.25 261 CYS A CA 1
ATOM 2059 C C . CYS A 1 261 ? -18.156 -10.758 -1.102 1 98.25 261 CYS A C 1
ATOM 2061 O O . CYS A 1 261 ? -18.531 -10.859 0.066 1 98.25 261 CYS A O 1
ATOM 2063 N N . GLY A 1 262 ? -17.391 -9.766 -1.482 1 98.25 262 GLY A N 1
ATOM 2064 C CA . GLY A 1 262 ? -16.828 -8.867 -0.499 1 98.25 262 GLY A CA 1
ATOM 2065 C C . GLY A 1 262 ? -17.469 -7.496 -0.496 1 98.25 262 GLY A C 1
ATOM 2066 O O . GLY A 1 262 ? -17.844 -6.98 -1.551 1 98.25 262 GLY A O 1
ATOM 2067 N N . TYR A 1 263 ? -17.531 -6.906 0.721 1 97.62 263 TYR A N 1
ATOM 2068 C CA . TYR A 1 263 ? -18.062 -5.566 0.955 1 97.62 263 TYR A CA 1
ATOM 2069 C C . TYR A 1 263 ? -17.125 -4.758 1.842 1 97.62 263 TYR A C 1
ATOM 2071 O O . TYR A 1 263 ? -16.5 -5.301 2.76 1 97.62 263 TYR A O 1
ATOM 2079 N N . TYR A 1 264 ? -16.984 -3.527 1.541 1 97.44 264 TYR A N 1
ATOM 2080 C CA . TYR A 1 264 ? -16.281 -2.57 2.389 1 97.44 264 TYR A CA 1
ATOM 2081 C C . TYR A 1 264 ? -17.25 -1.527 2.947 1 97.44 264 TYR A C 1
ATOM 2083 O O . TYR A 1 264 ? -17.969 -0.868 2.191 1 97.44 264 TYR A O 1
ATOM 2091 N N . VAL A 1 265 ? -17.281 -1.413 4.254 1 97.12 265 VAL A N 1
ATOM 2092 C CA . VAL A 1 265 ? -18.219 -0.535 4.945 1 97.12 265 VAL A CA 1
ATOM 2093 C C . VAL A 1 265 ? -17.469 0.626 5.586 1 97.12 265 VAL A C 1
ATOM 2095 O O . VAL A 1 265 ? -16.5 0.414 6.328 1 97.12 265 VAL A O 1
ATOM 2098 N N . THR A 1 266 ? -17.859 1.818 5.266 1 97.12 266 THR A N 1
ATOM 2099 C CA . THR A 1 266 ? -17.281 3.033 5.82 1 97.12 266 THR A CA 1
ATOM 2100 C C . THR A 1 266 ? -18.359 4.055 6.145 1 97.12 266 THR A C 1
ATOM 2102 O O . THR A 1 266 ? -19.547 3.824 5.879 1 97.12 266 THR A O 1
ATOM 2105 N N . SER A 1 267 ? -17.984 5.184 6.777 1 96.44 267 SER A N 1
ATOM 2106 C CA . SER A 1 267 ? -18.969 6.188 7.184 1 96.44 267 SER A CA 1
ATOM 2107 C C . SER A 1 267 ? -18.484 7.598 6.848 1 96.44 267 SER A C 1
ATOM 2109 O O . SER A 1 267 ? -17.281 7.852 6.801 1 96.44 267 SER A O 1
ATOM 2111 N N . ILE A 1 268 ? -19.438 8.461 6.621 1 97.19 268 ILE A N 1
ATOM 2112 C CA . ILE A 1 268 ? -19.141 9.875 6.441 1 97.19 268 ILE A CA 1
ATOM 2113 C C . ILE A 1 268 ? -18.781 10.5 7.785 1 97.19 268 ILE A C 1
ATOM 2115 O O . ILE A 1 268 ? -19.578 10.438 8.734 1 97.19 268 ILE A O 1
ATOM 2119 N N . VAL A 1 269 ? -17.578 11.133 7.855 1 97.06 269 VAL A N 1
ATOM 2120 C CA . VAL A 1 269 ? -17.156 11.648 9.156 1 97.06 269 VAL A CA 1
ATOM 2121 C C . VAL A 1 269 ? -16.984 13.164 9.078 1 97.06 269 VAL A C 1
ATOM 2123 O O . VAL A 1 269 ? -16.859 13.828 10.109 1 97.06 269 VAL A O 1
ATOM 2126 N N . ASP A 1 270 ? -17 13.734 7.91 1 98.12 270 ASP A N 1
ATOM 2127 C CA . ASP A 1 270 ? -16.938 15.18 7.699 1 98.12 270 ASP A CA 1
ATOM 2128 C C . ASP A 1 270 ? -17.484 15.562 6.328 1 98.12 270 ASP A C 1
ATOM 2130 O O . ASP A 1 270 ? -17.516 14.734 5.414 1 98.12 270 ASP A O 1
ATOM 2134 N N . MET A 1 271 ? -17.984 16.734 6.199 1 98.06 271 MET A N 1
ATOM 2135 C CA . MET A 1 271 ? -18.5 17.297 4.953 1 98.06 271 MET A CA 1
ATOM 2136 C C . MET A 1 271 ? -18.109 18.781 4.836 1 98.06 271 MET A C 1
ATOM 2138 O O . MET A 1 271 ? -18.156 19.516 5.82 1 98.06 271 MET A O 1
ATOM 2142 N N . LYS A 1 272 ? -17.75 19.172 3.629 1 97.94 272 LYS A N 1
ATOM 2143 C CA . LYS A 1 272 ? -17.391 20.562 3.42 1 97.94 272 LYS A CA 1
ATOM 2144 C C . LYS A 1 272 ? -17.5 20.953 1.946 1 97.94 272 LYS A C 1
ATOM 2146 O O . LYS A 1 272 ? -17.594 20.078 1.079 1 97.94 272 LYS A O 1
ATOM 2151 N N . VAL A 1 273 ? -17.531 22.203 1.691 1 97.75 273 VAL A N 1
ATOM 2152 C CA . VAL A 1 273 ? -17.5 22.766 0.344 1 97.75 273 VAL A CA 1
ATOM 2153 C C . VAL A 1 273 ? -16.297 23.688 0.193 1 97.75 273 VAL A C 1
ATOM 2155 O O . VAL A 1 273 ? -16.156 24.656 0.939 1 97.75 273 VAL A O 1
ATOM 2158 N N . ASN A 1 274 ? -15.375 23.312 -0.654 1 98.06 274 ASN A N 1
ATOM 2159 C CA . ASN A 1 274 ? -14.203 24.125 -0.976 1 98.06 274 ASN A CA 1
ATOM 2160 C C . ASN A 1 274 ? -14.234 24.594 -2.426 1 98.06 274 ASN A C 1
ATOM 2162 O O . ASN A 1 274 ? -14.297 23.781 -3.35 1 98.06 274 ASN A O 1
ATOM 2166 N N . LYS A 1 275 ? -14.195 25.922 -2.594 1 96.81 275 LYS A N 1
ATOM 2167 C CA . LYS A 1 275 ? -14.242 26.531 -3.924 1 96.81 275 LYS A CA 1
ATOM 2168 C C . LYS A 1 275 ? -15.391 25.953 -4.746 1 96.81 275 LYS A C 1
ATOM 2170 O O . LYS A 1 275 ? -15.18 25.469 -5.863 1 96.81 275 LYS A O 1
ATOM 2175 N N . GLU A 1 276 ? -16.516 25.828 -4.148 1 95.69 276 GLU A N 1
ATOM 2176 C CA . GLU A 1 276 ? -17.797 25.469 -4.742 1 95.69 276 GLU A CA 1
ATOM 2177 C C . GLU A 1 276 ? -17.875 23.969 -5 1 95.69 276 GLU A C 1
ATOM 2179 O O . GLU A 1 276 ? -18.844 23.484 -5.59 1 95.69 276 GLU A O 1
ATOM 2184 N N . GLN A 1 277 ? -16.906 23.203 -4.629 1 97.31 277 GLN A N 1
ATOM 2185 C CA . GLN A 1 277 ? -16.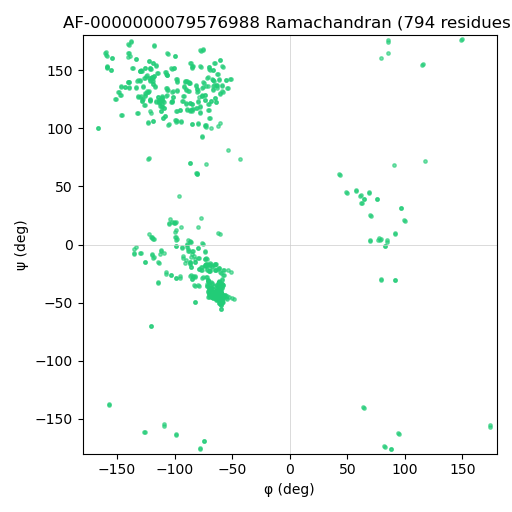938 21.75 -4.781 1 97.31 277 GLN A CA 1
ATOM 2186 C C . GLN A 1 277 ? -17.266 21.062 -3.459 1 97.31 277 GLN A C 1
ATOM 2188 O O . GLN A 1 277 ? -16.594 21.312 -2.447 1 97.31 277 GLN A O 1
ATOM 2193 N N . PRO A 1 278 ? -18.219 20.25 -3.469 1 98 278 PRO A N 1
ATOM 2194 C CA . PRO A 1 278 ? -18.562 19.516 -2.244 1 98 278 PRO A CA 1
ATOM 2195 C C . PRO A 1 278 ? -17.688 18.297 -2.006 1 98 278 PRO A C 1
ATOM 2197 O O . PRO A 1 278 ? -17.406 17.547 -2.939 1 98 278 PRO A O 1
ATOM 2200 N N . TYR A 1 279 ? -17.266 18.125 -0.746 1 98.5 279 TYR A N 1
ATOM 2201 C CA . TYR A 1 279 ? -16.438 17 -0.348 1 98.5 279 TYR A CA 1
ATOM 2202 C C . TYR A 1 279 ? -17.047 16.266 0.839 1 98.5 279 TYR A C 1
ATOM 2204 O O . TYR A 1 279 ? -17.547 16.891 1.778 1 98.5 279 TYR A O 1
ATOM 2212 N N . VAL A 1 280 ? -17.016 14.977 0.725 1 98.25 280 VAL A N 1
ATOM 2213 C CA . VAL A 1 280 ? -17.234 14.086 1.856 1 98.25 280 VAL A CA 1
ATOM 2214 C C . VAL A 1 280 ? -15.922 13.453 2.289 1 98.25 280 VAL A C 1
ATOM 2216 O O . VAL A 1 280 ? -15.125 13.023 1.449 1 98.25 280 VAL A O 1
ATOM 2219 N N . ILE A 1 281 ? -15.672 13.477 3.588 1 98.56 281 ILE A N 1
ATOM 2220 C CA . ILE A 1 281 ? -14.57 12.703 4.16 1 98.56 281 ILE A CA 1
ATOM 2221 C C . ILE A 1 281 ? -15.117 11.445 4.828 1 98.56 281 ILE A C 1
ATOM 2223 O O . ILE A 1 281 ? -16.031 11.516 5.645 1 98.56 281 ILE A O 1
ATOM 2227 N N . MET A 1 282 ? -14.625 10.312 4.414 1 97.94 282 MET A N 1
ATOM 2228 C CA . MET A 1 282 ? -14.969 9.039 5.031 1 97.94 282 MET A CA 1
ATOM 2229 C C . MET A 1 282 ? -13.883 8.586 6.004 1 97.94 282 MET A C 1
ATOM 2231 O O . MET A 1 282 ? -12.75 9.07 5.941 1 97.94 282 MET A O 1
ATOM 2235 N N . ASP A 1 283 ? -14.188 7.652 6.918 1 96.62 283 ASP A N 1
ATOM 2236 C CA . ASP A 1 283 ? -13.203 7.191 7.891 1 96.62 283 ASP A CA 1
ATOM 2237 C C . ASP A 1 283 ? -12.25 6.168 7.273 1 96.62 283 ASP A C 1
ATOM 2239 O O . ASP A 1 283 ? -11.297 5.734 7.918 1 96.62 283 ASP A O 1
ATOM 2243 N N . GLY A 1 284 ? -12.445 5.809 6.082 1 94.94 284 GLY A N 1
ATOM 2244 C CA . GLY A 1 284 ? -11.547 5.02 5.262 1 94.94 284 GLY A CA 1
ATOM 2245 C C . GLY A 1 284 ? -11.453 5.516 3.83 1 94.94 284 GLY A C 1
ATOM 2246 O O . GLY A 1 284 ? -12.336 6.238 3.361 1 94.94 284 GLY A O 1
ATOM 2247 N N . GLY A 1 285 ? -10.453 5.137 3.113 1 95.56 285 GLY A N 1
ATOM 2248 C CA . GLY A 1 285 ? -10.188 5.625 1.769 1 95.56 285 GLY A CA 1
ATOM 2249 C C . GLY A 1 285 ? -9.328 4.68 0.947 1 95.56 285 GLY A C 1
ATOM 2250 O O . GLY A 1 285 ? -9.516 3.463 0.999 1 95.56 285 GLY A O 1
ATOM 2251 N N . ILE A 1 286 ? -8.406 5.227 0.216 1 94.5 286 ILE A N 1
ATOM 2252 C CA . ILE A 1 286 ? -7.629 4.457 -0.747 1 94.5 286 ILE A CA 1
ATOM 2253 C C . ILE A 1 286 ? -6.672 3.523 -0.007 1 94.5 286 ILE A C 1
ATOM 2255 O O . ILE A 1 286 ? -6.113 2.598 -0.601 1 94.5 286 ILE A O 1
ATOM 2259 N N . ASN A 1 287 ? -6.441 3.77 1.245 1 95.25 287 ASN A N 1
ATOM 2260 C CA . ASN A 1 287 ? -5.613 2.852 2.023 1 95.25 287 ASN A CA 1
ATOM 2261 C C . ASN A 1 287 ? -6.324 1.523 2.264 1 95.25 287 ASN A C 1
ATOM 2263 O O . ASN A 1 287 ? -5.684 0.521 2.586 1 95.25 287 ASN A O 1
ATOM 2267 N N . HIS A 1 288 ? -7.66 1.525 2.076 1 95.94 288 HIS A N 1
ATOM 2268 C CA . HIS A 1 288 ? -8.43 0.311 2.326 1 95.94 288 HIS A CA 1
ATOM 2269 C C . HIS A 1 288 ? -9.047 -0.226 1.04 1 95.94 288 HIS A C 1
ATOM 2271 O O . HIS A 1 288 ? -9.203 -1.438 0.881 1 95.94 288 HIS A O 1
ATOM 2277 N N . LEU A 1 289 ? -9.398 0.685 0.17 1 94.69 289 LEU A N 1
ATOM 2278 C CA . LEU A 1 289 ? -10.227 0.324 -0.974 1 94.69 289 LEU A CA 1
ATOM 2279 C C . LEU A 1 289 ? -9.43 0.412 -2.271 1 94.69 289 LEU A C 1
ATOM 2281 O O . LEU A 1 289 ? -8.852 1.456 -2.58 1 94.69 289 LEU A O 1
ATOM 2285 N N . ASN A 1 290 ? -9.461 -0.662 -3.043 1 88.81 290 ASN A N 1
ATOM 2286 C CA . ASN A 1 290 ? -8.797 -0.745 -4.34 1 88.81 290 ASN A CA 1
ATOM 2287 C C . ASN A 1 290 ? -9.578 -1.62 -5.312 1 88.81 290 ASN A C 1
ATOM 2289 O O . ASN A 1 290 ? -9.773 -2.811 -5.066 1 88.81 290 ASN A O 1
ATOM 2293 N N . TYR A 1 291 ? -10.266 -1.009 -6.523 1 78.69 291 TYR A N 1
ATOM 2294 C CA . TYR A 1 291 ? -10.961 -1.763 -7.559 1 78.69 291 TYR A CA 1
ATOM 2295 C C . TYR A 1 291 ? -10.055 -2.01 -8.758 1 78.69 291 TYR A C 1
ATOM 2297 O O . TYR A 1 291 ? -10.273 -1.443 -9.836 1 78.69 291 TYR A O 1
ATOM 2305 N N . TYR A 1 292 ? -8.922 -2.311 -8.727 1 71.56 292 TYR A N 1
ATOM 2306 C CA . TYR A 1 292 ? -8.008 -2.592 -9.828 1 71.56 292 TYR A CA 1
ATOM 2307 C C . TYR A 1 292 ? -7.289 -1.324 -10.281 1 71.56 292 TYR A C 1
ATOM 2309 O O . TYR A 1 292 ? -7.527 -0.825 -11.383 1 71.56 292 TYR A O 1
ATOM 2317 N N . GLY A 1 293 ? -6.562 -0.846 -9.633 1 64.69 293 GLY A N 1
ATOM 2318 C CA . GLY A 1 293 ? -5.797 0.363 -9.891 1 64.69 293 GLY A CA 1
ATOM 2319 C C . GLY A 1 293 ? -6.543 1.632 -9.523 1 64.69 293 GLY A C 1
ATOM 2320 O O . GLY A 1 293 ? -7.703 1.577 -9.102 1 64.69 293 GLY A O 1
ATOM 2321 N N . GLN A 1 294 ? -6 2.773 -9.398 1 56.78 294 GLN A N 1
ATOM 2322 C CA . GLN A 1 294 ? -6.57 4.02 -8.891 1 56.78 294 GLN A CA 1
ATOM 2323 C C . GLN A 1 294 ? -7.418 4.711 -9.961 1 56.78 294 GLN A C 1
ATOM 2325 O O . GLN A 1 294 ? -7.699 5.906 -9.852 1 56.78 294 GLN A O 1
ATOM 2330 N N . ALA A 1 295 ? -7.75 3.969 -10.984 1 55.84 295 ALA A N 1
ATOM 2331 C CA . ALA A 1 295 ? -8.656 4.629 -11.922 1 55.84 295 ALA A CA 1
ATOM 2332 C C . ALA A 1 295 ? -9.977 4.98 -11.242 1 55.84 295 ALA A C 1
ATOM 2334 O O . ALA A 1 295 ? -10.906 5.473 -11.891 1 55.84 295 ALA A O 1
ATOM 2335 N N . MET A 1 296 ? -9.867 4.797 -9.984 1 58.84 296 MET A N 1
ATOM 2336 C CA . MET A 1 296 ? -11.062 4.762 -9.156 1 58.84 296 MET A CA 1
ATOM 2337 C C . MET A 1 296 ? -11.781 6.109 -9.172 1 58.84 296 MET A C 1
ATOM 2339 O O . MET A 1 296 ? -13 6.168 -9.281 1 58.84 296 MET A O 1
ATOM 2343 N N . ALA A 1 297 ? -11.016 7.059 -9.5 1 68.06 297 ALA A N 1
ATOM 2344 C CA . ALA A 1 297 ? -11.672 8.328 -9.188 1 68.06 297 ALA A CA 1
ATOM 2345 C C . ALA A 1 297 ? -12.641 8.727 -10.297 1 68.06 297 ALA A C 1
ATOM 2347 O O . ALA A 1 297 ? -13.586 9.484 -10.055 1 68.06 297 ALA A O 1
ATOM 2348 N N . MET A 1 298 ? -12.445 7.961 -11.367 1 74.69 298 MET A N 1
ATOM 2349 C CA . MET A 1 298 ? -13.242 8.445 -12.492 1 74.69 298 MET A CA 1
ATOM 2350 C C . MET A 1 298 ? -14.383 7.477 -12.797 1 74.69 298 MET A C 1
ATOM 2352 O O . MET A 1 298 ? -15.234 7.77 -13.633 1 74.69 298 MET A O 1
ATOM 2356 N N . LYS A 1 299 ? -14.445 6.344 -12.18 1 86.31 299 LYS A N 1
ATOM 2357 C CA . LYS A 1 299 ? -15.484 5.34 -12.398 1 86.31 299 LYS A CA 1
ATOM 2358 C C . LYS A 1 299 ? -16.344 5.152 -11.148 1 86.31 299 LYS A C 1
ATOM 2360 O O . LYS A 1 299 ? -15.844 5.273 -10.023 1 86.31 299 LYS A O 1
ATOM 2365 N N . GLN A 1 300 ? -17.516 4.867 -11.422 1 90.12 300 GLN A N 1
ATOM 2366 C CA . GLN A 1 300 ? -18.438 4.699 -10.305 1 90.12 300 GLN A CA 1
ATOM 2367 C C . GLN A 1 300 ? -18.562 3.23 -9.906 1 90.12 300 GLN A C 1
ATOM 2369 O O . GLN A 1 300 ? -19.094 2.418 -10.68 1 90.12 300 GLN A O 1
ATOM 2374 N N . PRO A 1 301 ? -18.156 2.945 -8.766 1 93.31 301 PRO A N 1
ATOM 2375 C CA . PRO A 1 301 ? -18.344 1.577 -8.281 1 93.31 301 PRO A CA 1
ATOM 2376 C C . PRO A 1 301 ? -19.781 1.312 -7.816 1 93.31 301 PRO A C 1
ATOM 2378 O O . PRO A 1 301 ? -20.594 2.229 -7.789 1 93.31 301 PRO A O 1
ATOM 2381 N N . TYR A 1 302 ? -20.109 0.039 -7.609 1 94.25 302 TYR A N 1
ATOM 2382 C CA . TYR A 1 302 ? -21.344 -0.316 -6.906 1 94.25 302 TYR A CA 1
ATOM 2383 C C . TYR A 1 302 ? -21.25 0.04 -5.426 1 94.25 302 TYR A C 1
ATOM 2385 O O . TYR A 1 302 ? -20.438 -0.535 -4.695 1 94.25 302 TYR A O 1
ATOM 2393 N N . CYS A 1 303 ? -21.953 1.022 -5.051 1 95.5 303 CYS A N 1
ATOM 2394 C CA . CYS A 1 303 ? -21.938 1.537 -3.686 1 95.5 303 CYS A CA 1
ATOM 2395 C C . CYS A 1 303 ? -23.312 1.989 -3.25 1 95.5 303 CYS A C 1
ATOM 2397 O O . CYS A 1 303 ? -24.031 2.635 -4.016 1 95.5 303 CYS A O 1
ATOM 2399 N N . THR A 1 304 ? -23.703 1.628 -2.049 1 96.44 304 THR A N 1
ATOM 2400 C CA . THR A 1 304 ? -25.016 1.986 -1.521 1 96.44 304 THR A CA 1
ATOM 2401 C C . THR A 1 304 ? -24.875 2.873 -0.287 1 96.44 304 THR A C 1
ATOM 2403 O O . THR A 1 304 ? -24.031 2.623 0.573 1 96.44 304 THR A O 1
ATOM 2406 N N . GLN A 1 305 ? -25.688 3.895 -0.253 1 97 305 GLN A N 1
ATOM 2407 C CA . GLN A 1 305 ? -25.75 4.789 0.9 1 97 305 GLN A CA 1
ATOM 2408 C C . GLN A 1 305 ? -26.828 4.344 1.877 1 97 305 GLN A C 1
ATOM 2410 O O . GLN A 1 305 ? -27.984 4.125 1.482 1 97 305 GLN A O 1
ATOM 2415 N N . LEU A 1 306 ? -26.438 4.199 3.152 1 95.56 306 LEU A N 1
ATOM 2416 C CA . LEU A 1 306 ? -27.375 3.824 4.211 1 95.56 306 LEU A CA 1
ATOM 2417 C C . LEU A 1 306 ? -27.422 4.887 5.301 1 95.56 306 LEU A C 1
ATOM 2419 O O . LEU A 1 306 ? -26.422 5.59 5.527 1 95.56 306 LEU A O 1
ATOM 2423 N N . ASP A 1 307 ? -28.547 5.008 5.969 1 93.62 307 ASP A N 1
ATOM 2424 C CA . ASP A 1 307 ? -28.594 5.809 7.188 1 93.62 307 ASP A CA 1
ATOM 2425 C C . ASP A 1 307 ? -28 5.047 8.367 1 93.62 307 ASP A C 1
ATOM 2427 O O . ASP A 1 307 ? -27.516 3.928 8.211 1 93.62 307 ASP A O 1
ATOM 2431 N N . THR A 1 308 ? -28.047 5.594 9.547 1 92.12 308 THR A N 1
ATOM 2432 C CA . THR A 1 308 ? -27.391 5.039 10.719 1 92.12 308 THR A CA 1
ATOM 2433 C C . THR A 1 308 ? -28.109 3.775 11.203 1 92.12 308 THR A C 1
ATOM 2435 O O . THR A 1 308 ? -27.562 3.012 12 1 92.12 308 THR A O 1
ATOM 2438 N N . GLU A 1 309 ? -29.312 3.539 10.672 1 90.88 309 GLU A N 1
ATOM 2439 C CA . GLU A 1 309 ? -30.078 2.357 11.055 1 90.88 309 GLU A CA 1
ATOM 2440 C C . GLU A 1 309 ? -29.922 1.242 10.023 1 90.88 309 GLU A C 1
ATOM 2442 O O . GLU A 1 309 ? -30.469 0.149 10.195 1 90.88 309 GLU A O 1
ATOM 2447 N N . GLY A 1 310 ? -29.172 1.544 8.992 1 91.69 310 GLY A N 1
ATOM 2448 C CA . GLY A 1 310 ? -28.906 0.524 7.988 1 91.69 310 GLY A CA 1
ATOM 2449 C C . GLY A 1 310 ? -29.906 0.534 6.848 1 91.69 310 GLY A C 1
ATOM 2450 O O . GLY A 1 310 ? -29.938 -0.389 6.031 1 91.69 310 GLY A O 1
ATOM 2451 N N . ASN A 1 311 ? -30.734 1.547 6.801 1 93.31 311 ASN A N 1
ATOM 2452 C CA . ASN A 1 311 ? -31.703 1.656 5.711 1 93.31 311 ASN A CA 1
ATOM 2453 C C . ASN A 1 311 ? -31.125 2.428 4.527 1 93.31 311 ASN A C 1
ATOM 2455 O O . ASN A 1 311 ? -30.406 3.418 4.715 1 93.31 311 ASN A O 1
ATOM 2459 N N . GLU A 1 312 ? -31.453 1.954 3.406 1 95.06 312 GLU A N 1
ATOM 2460 C CA . GLU A 1 312 ? -30.969 2.637 2.203 1 95.06 312 GLU A CA 1
ATOM 2461 C C . GLU A 1 312 ? -31.594 4.023 2.074 1 95.06 312 GLU A C 1
ATOM 2463 O O . GLU A 1 312 ? -32.812 4.184 2.266 1 95.06 312 GLU A O 1
ATOM 2468 N N . LYS A 1 313 ? -30.766 4.969 1.786 1 94.5 313 LYS A N 1
ATOM 2469 C CA . LYS A 1 313 ? -31.234 6.328 1.558 1 94.5 313 LYS A CA 1
ATOM 2470 C C . LYS A 1 313 ? -31.578 6.551 0.087 1 94.5 313 LYS A C 1
ATOM 2472 O O . LYS A 1 313 ? -30.703 6.48 -0.777 1 94.5 313 LYS A O 1
ATOM 2477 N N . THR A 1 314 ? -32.875 6.824 -0.227 1 90.94 314 THR A N 1
ATOM 2478 C CA . THR A 1 314 ? -33.312 6.988 -1.609 1 90.94 314 THR A CA 1
ATOM 2479 C C . THR A 1 314 ? -34.094 8.273 -1.774 1 90.94 314 THR A C 1
ATOM 2481 O O . THR A 1 314 ? -34.469 8.656 -2.893 1 90.94 314 THR A O 1
ATOM 2484 N N . GLY A 1 315 ? -34.375 8.906 -0.706 1 88 315 GLY A N 1
ATOM 2485 C CA . GLY A 1 315 ? -35.219 10.078 -0.782 1 88 315 GLY A CA 1
ATOM 2486 C C . GLY A 1 315 ? -34.469 11.344 -1.111 1 88 315 GLY A C 1
ATOM 2487 O O . GLY A 1 315 ? -33.281 11.461 -0.815 1 88 315 GLY A O 1
ATOM 2488 N N . GLY A 1 316 ? -35.156 12.25 -1.713 1 87.44 316 GLY A N 1
ATOM 2489 C CA . GLY A 1 316 ? -34.562 13.555 -2.004 1 87.44 316 GLY A CA 1
ATOM 2490 C C . GLY A 1 316 ? -33.781 13.586 -3.295 1 87.44 316 GLY A C 1
ATOM 2491 O O . GLY A 1 316 ? -33.625 12.555 -3.965 1 87.44 316 GLY A O 1
ATOM 2492 N N . GLU A 1 317 ? -33.312 14.734 -3.707 1 91.88 317 GLU A N 1
ATOM 2493 C CA . GLU A 1 317 ? -32.5 14.922 -4.922 1 91.88 317 GLU A CA 1
ATOM 2494 C C . GLU A 1 317 ? -31.078 14.414 -4.734 1 91.88 317 GLU A C 1
ATOM 2496 O O . GLU A 1 317 ? -30.516 14.523 -3.646 1 91.88 317 GLU A O 1
ATOM 2501 N N . GLU A 1 318 ? -30.641 13.797 -5.75 1 93.19 318 GLU A N 1
ATOM 2502 C CA . GLU A 1 318 ? -29.234 13.391 -5.758 1 93.19 318 GLU A CA 1
ATOM 2503 C C . GLU A 1 318 ? -28.312 14.594 -5.914 1 93.19 318 GLU A C 1
ATOM 2505 O O . GLU A 1 318 ? -28.578 15.492 -6.707 1 93.19 318 GLU A O 1
ATOM 2510 N N . GLU A 1 319 ? -27.312 14.547 -5.133 1 95.44 319 GLU A N 1
ATOM 2511 C CA . GLU A 1 319 ? -26.266 15.547 -5.219 1 95.44 319 GLU A CA 1
ATOM 2512 C C . GLU A 1 319 ? -24.906 14.906 -5.484 1 95.44 319 GLU A C 1
ATOM 2514 O O . GLU A 1 319 ? -24.594 13.844 -4.93 1 95.44 319 GLU A O 1
ATOM 2519 N N . SER A 1 320 ? -24.078 15.57 -6.285 1 96.12 320 SER A N 1
ATOM 2520 C CA . SER A 1 320 ? -22.75 15.055 -6.598 1 96.12 320 SER A CA 1
ATOM 2521 C C . SER A 1 320 ? -21.734 15.484 -5.547 1 96.12 320 SER A C 1
ATOM 2523 O O . SER A 1 320 ? -21.547 16.672 -5.297 1 96.12 320 SER A O 1
ATOM 2525 N N . TRP A 1 321 ? -21.109 14.562 -4.926 1 97.56 321 TRP A N 1
ATOM 2526 C CA . TRP A 1 321 ? -20.094 14.812 -3.91 1 97.56 321 TRP A CA 1
ATOM 2527 C C . TRP A 1 321 ? -18.797 14.078 -4.246 1 97.56 321 TRP A C 1
ATOM 2529 O O . TRP A 1 321 ? -18.828 12.977 -4.801 1 97.56 321 TRP A O 1
ATOM 2539 N N . ASN A 1 322 ? -17.641 14.664 -3.973 1 97.62 322 ASN A N 1
ATOM 2540 C CA . ASN A 1 322 ? -16.359 13.969 -4.039 1 97.62 322 ASN A CA 1
ATOM 2541 C C . ASN A 1 322 ? -16.109 13.148 -2.779 1 97.62 322 ASN A C 1
ATOM 2543 O O . ASN A 1 322 ? -16.016 13.703 -1.682 1 97.62 322 ASN A O 1
ATOM 2547 N N . LEU A 1 323 ? -16.016 11.852 -2.973 1 97.25 323 LEU A N 1
ATOM 2548 C CA . LEU A 1 323 ? -15.766 10.961 -1.845 1 97.25 323 LEU A CA 1
ATOM 2549 C C . LEU A 1 323 ? -14.273 10.828 -1.576 1 97.25 323 LEU A C 1
ATOM 2551 O O . LEU A 1 323 ? -13.531 10.289 -2.402 1 97.25 323 LEU A O 1
ATOM 2555 N N . CYS A 1 324 ? -13.844 11.312 -0.4 1 97.69 324 CYS A N 1
ATOM 2556 C CA . CYS A 1 324 ? -12.438 11.289 -0.006 1 97.69 324 CYS A CA 1
ATOM 2557 C C . CYS A 1 324 ? -12.25 10.523 1.299 1 97.69 324 CYS A C 1
ATOM 2559 O O . CYS A 1 324 ? -13.203 10.336 2.057 1 97.69 324 CYS A O 1
ATOM 2561 N N . GLY A 1 325 ? -11.031 10.062 1.491 1 97.44 325 GLY A N 1
ATOM 2562 C CA . GLY A 1 325 ? -10.75 9.297 2.691 1 97.44 325 GLY A CA 1
ATOM 2563 C C . GLY A 1 325 ? -10.102 10.117 3.789 1 97.44 325 GLY A C 1
ATOM 2564 O O . GLY A 1 325 ? -10.133 11.344 3.754 1 97.44 325 GLY A O 1
ATOM 2565 N N . ALA A 1 326 ? -9.508 9.43 4.773 1 97.19 326 ALA A N 1
ATOM 2566 C CA . ALA A 1 326 ? -9.055 10.031 6.023 1 97.19 326 ALA A CA 1
ATOM 2567 C C . ALA A 1 326 ? -7.559 10.32 5.977 1 97.19 326 ALA A C 1
ATOM 2569 O O . ALA A 1 326 ? -6.969 10.742 6.977 1 97.19 326 ALA A O 1
ATOM 2570 N N . LEU A 1 327 ? -6.895 10.078 4.812 1 97.69 327 LEU A N 1
ATOM 2571 C CA . LEU A 1 327 ? -5.461 10.32 4.707 1 97.69 327 LEU A CA 1
ATOM 2572 C C . LEU A 1 327 ? -5.18 11.758 4.297 1 97.69 327 LEU A C 1
ATOM 2574 O O . LEU A 1 327 ? -5.871 12.312 3.441 1 97.69 327 LEU A O 1
ATOM 2578 N N . CYS A 1 328 ? -4.191 12.305 4.91 1 97.19 328 CYS A N 1
ATOM 2579 C CA . CYS A 1 328 ? -3.764 13.648 4.555 1 97.19 328 CYS A CA 1
ATOM 2580 C C . CYS A 1 328 ? -2.893 13.633 3.307 1 97.19 328 CYS A C 1
ATOM 2582 O O . CYS A 1 328 ? -1.714 13.992 3.361 1 97.19 328 CYS A O 1
ATOM 2584 N N . THR A 1 329 ? -3.396 13.195 2.232 1 96.12 329 THR A N 1
ATOM 2585 C CA . THR A 1 329 ? -2.834 13.242 0.887 1 96.12 329 THR A CA 1
ATOM 2586 C C . THR A 1 329 ? -3.916 13.57 -0.139 1 96.12 329 THR A C 1
ATOM 2588 O O . THR A 1 329 ? -5.039 13.062 -0.047 1 96.12 329 THR A O 1
ATOM 2591 N N . VAL A 1 330 ? -3.598 14.375 -1.087 1 95 330 VAL A N 1
ATOM 2592 C CA . VAL A 1 330 ? -4.555 14.82 -2.096 1 95 330 VAL A CA 1
ATOM 2593 C C . VAL A 1 330 ? -5.008 13.633 -2.936 1 95 330 VAL A C 1
ATOM 2595 O O . VAL A 1 330 ? -6.047 13.695 -3.602 1 95 330 VAL A O 1
ATOM 2598 N N . SER A 1 331 ? -4.234 12.555 -2.844 1 92.94 331 SER A N 1
ATOM 2599 C CA . SER A 1 331 ? -4.531 11.375 -3.654 1 92.94 331 SER A CA 1
ATOM 2600 C C . SER A 1 331 ? -5.672 10.562 -3.051 1 92.94 331 SER A C 1
ATOM 2602 O O . SER A 1 331 ? -6.219 9.672 -3.705 1 92.94 331 SER A O 1
ATOM 2604 N N . ASP A 1 332 ? -6.066 10.828 -1.859 1 95.44 332 ASP A N 1
ATOM 2605 C CA . ASP A 1 332 ? -7.078 10.016 -1.195 1 95.44 332 ASP A CA 1
ATOM 2606 C C . ASP A 1 332 ? -8.484 10.406 -1.644 1 95.44 332 ASP A C 1
ATOM 2608 O O . ASP A 1 332 ? -9.305 10.828 -0.827 1 95.44 332 ASP A O 1
ATOM 2612 N N . VAL A 1 333 ? -8.734 10.266 -2.934 1 95.56 333 VAL A N 1
ATOM 2613 C CA . VAL A 1 333 ? -10.039 10.438 -3.566 1 95.56 333 VAL A CA 1
ATOM 2614 C C . VAL A 1 333 ? -10.547 9.086 -4.07 1 95.56 333 VAL A C 1
ATOM 2616 O O . VAL A 1 333 ? -9.969 8.5 -4.984 1 95.56 333 VAL A O 1
ATOM 2619 N N . VAL A 1 334 ? -11.602 8.625 -3.498 1 95.12 334 VAL A N 1
ATOM 2620 C CA . VAL A 1 334 ? -12.133 7.309 -3.842 1 95.12 334 VAL A CA 1
ATOM 2621 C C . VAL A 1 334 ? -12.977 7.41 -5.109 1 95.12 334 VAL A C 1
ATOM 2623 O O . VAL A 1 334 ? -12.789 6.629 -6.047 1 95.12 334 VAL A O 1
ATOM 2626 N N . VAL A 1 335 ? -13.883 8.344 -5.164 1 94.81 335 VAL A N 1
ATOM 2627 C CA . VAL A 1 335 ? -14.734 8.562 -6.328 1 94.81 335 VAL A CA 1
ATOM 2628 C C . VAL A 1 335 ? -15.047 10.047 -6.469 1 94.81 335 VAL A C 1
ATOM 2630 O O . VAL A 1 335 ? -15.367 10.719 -5.484 1 94.81 335 VAL A O 1
ATOM 2633 N N . LYS A 1 336 ? -14.977 10.586 -7.664 1 94.94 336 LYS A N 1
ATOM 2634 C CA . LYS A 1 336 ? -15.359 11.969 -7.926 1 94.94 336 LYS A CA 1
ATOM 2635 C C . LYS A 1 336 ? -16.828 12.062 -8.344 1 94.94 336 LYS A C 1
ATOM 2637 O O . LYS A 1 336 ? -17.328 11.203 -9.07 1 94.94 336 LYS A O 1
ATOM 2642 N N . ARG A 1 337 ? -17.469 13.031 -7.77 1 94.81 337 ARG A N 1
ATOM 2643 C CA . ARG A 1 337 ? -18.828 13.398 -8.156 1 94.81 337 ARG A CA 1
ATOM 2644 C C . ARG A 1 337 ? -19.766 12.211 -8.016 1 94.81 337 ARG A C 1
ATOM 2646 O O . ARG A 1 337 ? -20.5 11.867 -8.953 1 94.81 337 ARG A O 1
ATOM 2653 N N . PHE A 1 338 ? -19.688 11.562 -6.961 1 95.38 338 PHE A N 1
ATOM 2654 C CA . PHE A 1 338 ? -20.562 10.445 -6.652 1 95.38 338 PHE A CA 1
ATOM 2655 C C . PHE A 1 338 ? -21.953 10.945 -6.242 1 95.38 338 PHE A C 1
ATOM 2657 O O . PHE A 1 338 ? -22.062 11.867 -5.43 1 95.38 338 PHE A O 1
ATOM 2664 N N . PRO A 1 339 ? -23.016 10.359 -6.742 1 95.88 339 PRO A N 1
ATOM 2665 C CA . PRO A 1 339 ? -24.359 10.797 -6.363 1 95.88 339 PRO A CA 1
ATOM 2666 C C . PRO A 1 339 ? -24.766 10.328 -4.969 1 95.88 339 PRO A C 1
ATOM 2668 O O . PRO A 1 339 ? -24.672 9.133 -4.672 1 95.88 339 PRO A O 1
ATOM 2671 N N . LEU A 1 340 ? -25.219 11.203 -4.105 1 97.38 340 LEU A N 1
ATOM 2672 C CA . LEU A 1 340 ? -25.703 10.906 -2.766 1 97.38 340 LEU A CA 1
ATOM 2673 C C . LEU A 1 340 ? -27.078 11.555 -2.535 1 97.38 340 LEU A C 1
ATOM 2675 O O . LEU A 1 340 ? -27.359 12.609 -3.107 1 97.38 340 LEU A O 1
ATOM 2679 N N . HIS A 1 341 ? -27.859 10.891 -1.701 1 97.38 341 HIS A N 1
ATOM 2680 C CA . HIS A 1 341 ? -29.156 11.43 -1.304 1 97.38 341 HIS A CA 1
ATOM 2681 C C . HIS A 1 341 ? -29.078 12.102 0.063 1 97.38 341 HIS A C 1
ATOM 2683 O O . HIS A 1 341 ? -29 11.422 1.09 1 97.38 341 HIS A O 1
ATOM 2689 N N . LYS A 1 342 ? -29.125 13.422 0.118 1 96 342 LYS A N 1
ATOM 2690 C CA . LYS A 1 342 ? -29.125 14.203 1.351 1 96 342 LYS A CA 1
ATOM 2691 C C . LYS A 1 342 ? -28.109 13.656 2.346 1 96 342 LYS A C 1
ATOM 2693 O O . LYS A 1 342 ? -28.469 13.273 3.459 1 96 342 LYS A O 1
ATOM 2698 N N . PRO A 1 343 ? -26.875 13.672 1.91 1 97.31 343 PRO A N 1
ATOM 2699 C CA . PRO A 1 343 ? -25.875 13.078 2.793 1 97.31 343 PRO A CA 1
ATOM 2700 C C . PRO A 1 343 ? -25.766 13.797 4.137 1 97.31 343 PRO A C 1
ATOM 2702 O O . PRO A 1 343 ? -25.938 15.016 4.203 1 97.31 343 PRO A O 1
ATOM 2705 N N . GLN A 1 344 ? -25.578 13.016 5.172 1 95.94 344 GLN A N 1
ATOM 2706 C CA . GLN A 1 344 ? -25.391 13.484 6.539 1 95.94 344 GLN A CA 1
ATOM 2707 C C . GLN A 1 344 ? -24.219 12.766 7.211 1 95.94 344 GLN A C 1
ATOM 2709 O O . GLN A 1 344 ? -23.797 11.695 6.758 1 95.94 344 GLN A O 1
ATOM 2714 N N . LEU A 1 345 ? -23.719 13.367 8.227 1 96.12 345 LEU A N 1
ATOM 2715 C CA . LEU A 1 345 ? -22.703 12.703 9.039 1 96.12 345 LEU A CA 1
ATOM 2716 C C . LEU A 1 345 ? -23.188 11.344 9.531 1 96.12 345 LEU A C 1
ATOM 2718 O O . LEU A 1 345 ? -24.359 11.203 9.898 1 96.12 345 LEU A O 1
ATOM 2722 N N . HIS A 1 346 ? -22.312 10.336 9.422 1 94.62 346 HIS A N 1
ATOM 2723 C CA . HIS A 1 346 ? -22.5 8.984 9.945 1 94.62 346 HIS A CA 1
ATOM 2724 C C . HIS A 1 346 ? -23.328 8.125 8.984 1 94.62 346 HIS A C 1
ATOM 2726 O O . HIS A 1 346 ? -23.562 6.945 9.25 1 94.62 346 HIS A O 1
ATOM 2732 N N . ASP A 1 347 ? -23.75 8.766 7.855 1 95.81 347 ASP A N 1
ATOM 2733 C CA . ASP A 1 347 ? -24.234 7.863 6.812 1 95.81 347 ASP A CA 1
ATOM 2734 C C . ASP A 1 347 ? -23.203 6.777 6.516 1 95.81 347 ASP A C 1
ATOM 2736 O O . ASP A 1 347 ? -22 7.035 6.531 1 95.81 347 ASP A O 1
ATOM 2740 N N . ILE A 1 348 ? -23.734 5.617 6.27 1 96.06 348 ILE A N 1
ATOM 2741 C CA . ILE A 1 348 ? -22.906 4.465 5.961 1 96.06 348 ILE A CA 1
ATOM 2742 C C . ILE A 1 348 ? -22.828 4.266 4.445 1 96.06 348 ILE A C 1
ATOM 2744 O O . ILE A 1 348 ? -23.844 4.379 3.754 1 96.06 348 ILE A O 1
ATOM 2748 N N . LEU A 1 349 ? -21.656 4.066 3.908 1 96.69 349 LEU A N 1
ATOM 2749 C CA . LEU A 1 349 ? -21.469 3.691 2.512 1 96.69 349 LEU A CA 1
ATOM 2750 C C . LEU A 1 349 ? -20.953 2.262 2.404 1 96.69 349 LEU A C 1
ATOM 2752 O O . LEU A 1 349 ? -19.953 1.909 3.041 1 96.69 349 LEU A O 1
ATOM 2756 N N . VAL A 1 350 ? -21.641 1.438 1.637 1 97.06 350 VAL A N 1
ATOM 2757 C CA . VAL A 1 350 ? -21.25 0.047 1.416 1 97.06 350 VAL A CA 1
ATOM 2758 C C . VAL A 1 350 ? -20.766 -0.131 -0.019 1 97.06 350 VAL A C 1
ATOM 2760 O O . VAL A 1 350 ? -21.547 -0.065 -0.964 1 97.06 350 VAL A O 1
ATOM 2763 N N . PHE A 1 351 ? -19.484 -0.333 -0.173 1 96.38 351 PHE A N 1
ATOM 2764 C CA . PHE A 1 351 ? -18.891 -0.627 -1.474 1 96.38 351 PHE A CA 1
ATOM 2765 C C . PHE A 1 351 ? -18.938 -2.123 -1.759 1 96.38 351 PHE A C 1
ATOM 2767 O O . PHE A 1 351 ? -18.609 -2.934 -0.887 1 96.38 351 PHE A O 1
ATOM 2774 N N . GLU A 1 352 ? -19.25 -2.467 -2.988 1 96.56 352 GLU A N 1
ATOM 2775 C CA . GLU A 1 352 ? -19.422 -3.869 -3.363 1 96.56 352 GLU A CA 1
ATOM 2776 C C . GLU A 1 352 ? -18.234 -4.359 -4.195 1 96.56 352 GLU A C 1
ATOM 2778 O O . GLU A 1 352 ? -17.406 -3.561 -4.633 1 96.56 352 GLU A O 1
ATOM 2783 N N . ARG A 1 353 ? -18.094 -5.68 -4.34 1 95.94 353 ARG A N 1
ATOM 2784 C CA . ARG A 1 353 ? -17.125 -6.367 -5.184 1 95.94 353 ARG A CA 1
ATOM 2785 C C . ARG A 1 353 ? -15.703 -6.098 -4.715 1 95.94 353 ARG A C 1
ATOM 2787 O O . ARG A 1 353 ? -14.812 -5.848 -5.531 1 95.94 353 ARG A O 1
ATOM 2794 N N . VAL A 1 354 ? -15.539 -6.07 -3.406 1 96.38 354 VAL A N 1
ATOM 2795 C CA . VAL A 1 354 ? -14.234 -5.77 -2.828 1 96.38 354 VAL A CA 1
ATOM 2796 C C . VAL A 1 354 ? -13.602 -7.055 -2.295 1 96.38 354 VAL A C 1
ATOM 2798 O O . VAL A 1 354 ? -12.656 -7.004 -1.505 1 96.38 354 VAL A O 1
ATOM 2801 N N . GLY A 1 355 ? -14.094 -8.164 -2.752 1 98.06 355 GLY A N 1
ATOM 2802 C CA . GLY A 1 355 ? -13.664 -9.43 -2.188 1 98.06 355 GLY A CA 1
ATOM 2803 C C . GLY A 1 355 ? -12.25 -9.812 -2.596 1 98.06 355 GLY A C 1
ATOM 2804 O O . GLY A 1 355 ? -11.625 -10.656 -1.955 1 98.06 355 GLY A O 1
ATOM 2805 N N . ALA A 1 356 ? -11.789 -9.195 -3.646 1 97.69 356 ALA A N 1
ATOM 2806 C CA . ALA A 1 356 ? -10.445 -9.508 -4.133 1 97.69 356 ALA A CA 1
ATOM 2807 C C . ALA A 1 356 ? -9.516 -8.312 -3.992 1 97.69 356 ALA A C 1
ATOM 2809 O O . ALA A 1 356 ? -9.836 -7.211 -4.438 1 97.69 356 ALA A O 1
ATOM 2810 N N . TYR A 1 357 ? -8.375 -8.5 -3.354 1 96.62 357 TYR A N 1
ATOM 2811 C CA . TYR A 1 357 ? -7.152 -7.699 -3.363 1 96.62 357 TYR A CA 1
ATOM 2812 C C . TYR A 1 357 ? -7.293 -6.484 -2.457 1 96.62 357 TYR A C 1
ATOM 2814 O O . TYR A 1 357 ? -6.328 -6.062 -1.818 1 96.62 357 TYR A O 1
ATOM 2822 N N . SER A 1 358 ? -8.461 -5.883 -2.225 1 95.75 358 SER A N 1
ATOM 2823 C CA . SER A 1 358 ? -8.586 -4.688 -1.401 1 95.75 358 SER A CA 1
ATOM 2824 C C . SER A 1 358 ? -8.055 -4.926 0.007 1 95.75 358 SER A C 1
ATOM 2826 O O . SER A 1 358 ? -7.414 -4.047 0.59 1 95.75 358 SER A O 1
ATOM 2828 N N . VAL A 1 359 ? -8.211 -6.043 0.491 1 97.12 359 VAL A N 1
ATOM 2829 C CA . VAL A 1 359 ? -7.863 -6.348 1.876 1 97.12 359 VAL A CA 1
ATOM 2830 C C . VAL A 1 359 ? -6.344 -6.406 2.027 1 97.12 359 VAL A C 1
ATOM 2832 O O . VAL A 1 359 ? -5.82 -6.258 3.133 1 97.12 359 VAL A O 1
ATOM 2835 N N . THR A 1 360 ? -5.605 -6.527 0.876 1 97.44 360 THR A N 1
ATOM 2836 C CA . THR A 1 360 ? -4.164 -6.691 1.019 1 97.44 360 THR A CA 1
ATOM 2837 C C . THR A 1 360 ? -3.416 -5.641 0.204 1 97.44 360 THR A C 1
ATOM 2839 O O . THR A 1 360 ? -2.215 -5.441 0.394 1 97.44 360 THR A O 1
ATOM 2842 N N . GLU A 1 361 ? -4.059 -4.961 -0.713 1 95.38 361 GLU A N 1
ATOM 2843 C CA . GLU A 1 361 ? -3.342 -4.086 -1.636 1 95.38 361 GLU A CA 1
ATOM 2844 C C . GLU A 1 361 ? -3.447 -2.627 -1.205 1 95.38 361 GLU A C 1
ATOM 2846 O O . GLU A 1 361 ? -3.168 -1.72 -1.992 1 95.38 361 GLU A O 1
ATOM 2851 N N . GLY A 1 362 ? -3.752 -2.363 -0.03 1 94.25 362 GLY A N 1
ATOM 2852 C CA . GLY A 1 362 ? -3.793 -1.007 0.493 1 94.25 362 GLY A CA 1
ATOM 2853 C C . GLY A 1 362 ? -2.451 -0.524 1.008 1 94.25 362 GLY A C 1
ATOM 2854 O O . GLY A 1 362 ? -1.572 -1.332 1.317 1 94.25 362 GLY A O 1
ATOM 2855 N N . ILE A 1 363 ? -2.258 0.817 1.044 1 95.19 363 ILE A N 1
ATOM 2856 C CA . ILE A 1 363 ? -1.087 1.426 1.666 1 95.19 363 ILE A CA 1
ATOM 2857 C C . ILE A 1 363 ? -1.344 1.631 3.158 1 95.19 363 ILE A C 1
ATOM 2859 O O . ILE A 1 363 ? -1.378 2.768 3.639 1 95.19 363 ILE A O 1
ATOM 2863 N N . TYR A 1 364 ? -1.395 0.625 3.916 1 97.25 364 TYR A N 1
ATOM 2864 C CA . TYR A 1 364 ? -1.986 0.542 5.246 1 97.25 364 TYR A CA 1
ATOM 2865 C C . TYR A 1 364 ? -1.124 1.267 6.273 1 97.25 364 TYR A C 1
ATOM 2867 O O . TYR A 1 364 ? -1.635 1.77 7.277 1 97.25 364 TYR A O 1
ATOM 2875 N N . LEU A 1 365 ? 0.22 1.348 6.023 1 98.06 365 LEU A N 1
ATOM 2876 C CA . LEU A 1 365 ? 1.083 1.906 7.055 1 98.06 365 LEU A CA 1
ATOM 2877 C C . LEU A 1 365 ? 1.155 3.426 6.941 1 98.06 365 LEU A C 1
ATOM 2879 O O . LEU A 1 365 ? 1.564 4.105 7.887 1 98.06 365 LEU A O 1
ATOM 2883 N N . PHE A 1 366 ? 0.743 3.953 5.758 1 97.88 366 PHE A N 1
ATOM 2884 C CA . PHE A 1 366 ? 0.779 5.395 5.535 1 97.88 366 PHE A CA 1
ATOM 2885 C C . PHE A 1 366 ? -0.172 6.113 6.488 1 97.88 366 PHE A C 1
ATOM 2887 O O . PHE A 1 366 ? -1.336 5.727 6.617 1 97.88 366 PHE A O 1
ATOM 2894 N N . LEU A 1 367 ? 0.324 7.039 7.289 1 98.44 367 LEU A N 1
ATOM 2895 C CA . LEU A 1 367 ? -0.345 7.871 8.281 1 98.44 367 LEU A CA 1
ATOM 2896 C C . LEU A 1 367 ? -0.792 7.039 9.477 1 98.44 367 LEU A C 1
ATOM 2898 O O . LEU A 1 367 ? -1.495 7.539 10.359 1 98.44 367 LEU A O 1
ATOM 2902 N N . SER A 1 368 ? -0.492 5.758 9.523 1 98.12 368 SER A N 1
ATOM 2903 C CA . SER A 1 368 ? -0.596 4.891 10.688 1 98.12 368 SER A CA 1
ATOM 2904 C C . SER A 1 368 ? -2.041 4.77 11.164 1 98.12 368 SER A C 1
ATOM 2906 O O . SER A 1 368 ? -2.309 4.793 12.367 1 98.12 368 SER A O 1
ATOM 2908 N N . ARG A 1 369 ? -2.979 4.762 10.297 1 96.94 369 ARG A N 1
ATOM 2909 C CA . ARG A 1 369 ? -4.352 4.438 10.672 1 96.94 369 ARG A CA 1
ATOM 2910 C C . ARG A 1 369 ? -4.531 2.934 10.844 1 96.94 369 ARG A C 1
ATOM 2912 O O . ARG A 1 369 ? -3.824 2.143 10.219 1 96.94 369 ARG A O 1
ATOM 2919 N N . PRO A 1 370 ? -5.453 2.516 11.633 1 96.12 370 PRO A N 1
ATOM 2920 C CA . PRO A 1 370 ? -5.602 1.086 11.914 1 96.12 370 PRO A CA 1
ATOM 2921 C C . PRO A 1 370 ? -6.125 0.303 10.711 1 96.12 370 PRO A C 1
ATOM 2923 O O . PRO A 1 370 ? -6.844 0.857 9.875 1 96.12 370 PRO A O 1
ATOM 2926 N N . LEU A 1 371 ? -5.75 -0.96 10.688 1 97.19 371 LEU A N 1
ATOM 2927 C CA . LEU A 1 371 ? -6.387 -1.876 9.75 1 97.19 371 LEU A CA 1
ATOM 2928 C C . LEU A 1 371 ? -7.859 -2.074 10.094 1 97.19 371 LEU A C 1
ATOM 2930 O O . LEU A 1 371 ? -8.219 -2.162 11.273 1 97.19 371 LEU A O 1
ATOM 2934 N N . PRO A 1 372 ? -8.727 -2.154 9.086 1 96.88 372 PRO A N 1
ATOM 2935 C CA . PRO A 1 372 ? -10.148 -2.389 9.359 1 96.88 372 PRO A CA 1
ATOM 2936 C C . PRO A 1 372 ? -10.406 -3.76 9.984 1 96.88 372 PRO A C 1
ATOM 2938 O O . PRO A 1 372 ? -9.625 -4.691 9.781 1 96.88 372 PRO A O 1
ATOM 2941 N N . ARG A 1 373 ? -11.477 -3.854 10.672 1 96.5 373 ARG A N 1
ATOM 2942 C CA . ARG A 1 373 ? -11.977 -5.156 11.102 1 96.5 373 ARG A CA 1
ATOM 2943 C C . ARG A 1 373 ? -12.43 -5.988 9.906 1 96.5 373 ARG A C 1
ATOM 2945 O O . ARG A 1 373 ? -12.844 -5.441 8.883 1 96.5 373 ARG A O 1
ATOM 2952 N N . ILE A 1 374 ? -12.32 -7.273 10.031 1 97.81 374 ILE A N 1
ATOM 2953 C CA . ILE A 1 374 ? -12.758 -8.188 8.984 1 97.81 374 ILE A CA 1
ATOM 2954 C C . ILE A 1 374 ? -13.789 -9.164 9.555 1 97.81 374 ILE A C 1
ATOM 2956 O O . ILE A 1 374 ? -13.562 -9.781 10.594 1 97.81 374 ILE A O 1
ATOM 2960 N N . TYR A 1 375 ? -14.906 -9.297 8.828 1 97.06 375 TYR A N 1
ATOM 2961 C CA . TYR A 1 375 ? -15.992 -10.172 9.242 1 97.06 375 TYR A CA 1
ATOM 2962 C C . TYR A 1 375 ? -16.328 -11.188 8.156 1 97.06 375 TYR A C 1
ATOM 2964 O O . TYR A 1 375 ? -16.266 -10.867 6.965 1 97.06 375 TYR A O 1
ATOM 2972 N N . PHE A 1 376 ? -16.703 -12.359 8.609 1 97.75 376 PHE A N 1
ATOM 2973 C CA . PHE A 1 376 ? -17.438 -13.305 7.77 1 97.75 376 PHE A CA 1
ATOM 2974 C C . PHE A 1 376 ? -18.922 -13.242 8.062 1 97.75 376 PHE A C 1
ATOM 2976 O O . PHE A 1 376 ? -19.328 -13.039 9.211 1 97.75 376 PHE A O 1
ATOM 2983 N N . TRP A 1 377 ? -19.672 -13.359 7.07 1 97.12 377 TRP A N 1
ATOM 2984 C CA . TRP A 1 377 ? -21.125 -13.43 7.238 1 97.12 377 TRP A CA 1
ATOM 2985 C C . TRP A 1 377 ? -21.688 -14.672 6.562 1 97.12 377 TRP A C 1
ATOM 2987 O O . TRP A 1 377 ? -21.344 -14.977 5.422 1 97.12 377 TRP A O 1
ATOM 2997 N N . ILE A 1 378 ? -22.453 -15.438 7.246 1 97.19 378 ILE A N 1
ATOM 2998 C CA . ILE A 1 378 ? -23.203 -16.578 6.754 1 97.19 378 ILE A CA 1
ATOM 2999 C C . ILE A 1 378 ? -24.672 -16.438 7.105 1 97.19 378 ILE A C 1
ATOM 3001 O O . ILE A 1 378 ? -25.016 -16.156 8.258 1 97.19 378 ILE A O 1
ATOM 3005 N N . GLU A 1 379 ? -25.422 -16.625 6.105 1 95 379 GLU A N 1
ATOM 3006 C CA . GLU A 1 379 ? -26.859 -16.562 6.379 1 95 379 GLU A CA 1
ATOM 3007 C C . GLU A 1 379 ? -27.266 -17.594 7.438 1 95 379 GLU A C 1
ATOM 3009 O O . GLU A 1 379 ? -26.875 -18.75 7.359 1 95 379 GLU A O 1
ATOM 3014 N N . GLY A 1 380 ? -28 -17.25 8.438 1 94.62 380 GLY A N 1
ATOM 3015 C CA . GLY A 1 380 ? -28.453 -18.141 9.492 1 94.62 380 GLY A CA 1
ATOM 3016 C C . GLY A 1 380 ? -27.5 -18.188 10.68 1 94.62 380 GLY A C 1
ATOM 3017 O O . GLY A 1 380 ? -27.922 -18.469 11.805 1 94.62 380 GLY A O 1
ATOM 3018 N N . GLU A 1 381 ? -26.141 -17.984 10.445 1 95.75 381 GLU A N 1
ATOM 3019 C CA . GLU A 1 381 ? -25.156 -18.016 11.523 1 95.75 381 GLU A CA 1
ATOM 3020 C C . GLU A 1 381 ? -24.797 -16.609 11.984 1 95.75 381 GLU A C 1
ATOM 3022 O O . GLU A 1 381 ? -24.359 -16.422 13.125 1 95.75 381 GLU A O 1
ATOM 3027 N N . GLY A 1 382 ? -24.891 -15.648 11.07 1 94.88 382 GLY A N 1
ATOM 3028 C CA . GLY A 1 382 ? -24.641 -14.266 11.43 1 94.88 382 GLY A CA 1
ATOM 3029 C C . GLY A 1 382 ? -23.203 -13.836 11.148 1 94.88 382 GLY A C 1
ATOM 3030 O O . GLY A 1 382 ? -22.531 -14.422 10.305 1 94.88 382 GLY A O 1
ATOM 3031 N N . LEU A 1 383 ? -22.828 -12.703 11.797 1 94.62 383 LEU A N 1
ATOM 3032 C CA . LEU A 1 383 ? -21.516 -12.078 11.609 1 94.62 383 LEU A CA 1
ATOM 3033 C C . LEU A 1 383 ? -20.5 -12.625 12.609 1 94.62 383 LEU A C 1
ATOM 3035 O O . LEU A 1 383 ? -20.797 -12.719 13.805 1 94.62 383 LEU A O 1
ATOM 3039 N N . ARG A 1 384 ? -19.359 -12.953 12.07 1 95.25 384 ARG A N 1
ATOM 3040 C CA . ARG A 1 384 ? -18.25 -13.383 12.922 1 95.25 384 ARG A CA 1
ATOM 3041 C C . ARG A 1 384 ? -16.984 -12.586 12.609 1 95.25 384 ARG A C 1
ATOM 3043 O O . ARG A 1 384 ? -16.516 -12.586 11.469 1 95.25 384 ARG A O 1
ATOM 3050 N N . MET A 1 385 ? -16.438 -11.938 13.617 1 95.38 385 MET A N 1
ATOM 3051 C CA . MET A 1 385 ? -15.188 -11.211 13.438 1 95.38 385 MET A CA 1
ATOM 3052 C C . MET A 1 385 ? -14.016 -12.172 13.32 1 95.38 385 MET A C 1
ATOM 3054 O O . MET A 1 385 ? -13.844 -13.062 14.156 1 95.38 385 MET A O 1
ATOM 3058 N N . VAL A 1 386 ? -13.25 -11.984 12.297 1 96.81 386 VAL A N 1
ATOM 3059 C CA . VAL A 1 386 ? -12.148 -12.922 12.102 1 96.81 386 VAL A CA 1
ATOM 3060 C C . VAL A 1 386 ? -10.812 -12.203 12.281 1 96.81 386 VAL A C 1
ATOM 3062 O O . VAL A 1 386 ? -9.773 -12.844 12.422 1 96.81 386 VAL A O 1
ATOM 3065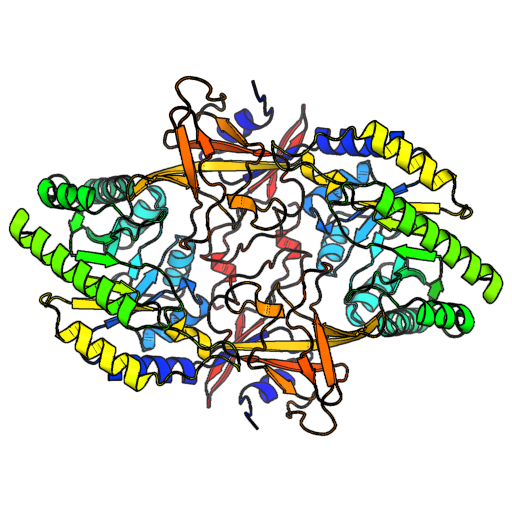 N N . ARG A 1 387 ? -10.844 -10.938 12.25 1 96.31 387 ARG A N 1
ATOM 3066 C CA . ARG A 1 387 ? -9.695 -10.109 12.617 1 96.31 387 ARG A CA 1
ATOM 3067 C C . ARG A 1 387 ? -10.148 -8.766 13.164 1 96.31 387 ARG A C 1
ATOM 3069 O O . ARG A 1 387 ? -10.922 -8.055 12.523 1 96.31 387 ARG A O 1
ATOM 3076 N N . ASP A 1 388 ? -9.719 -8.422 14.305 1 94.94 388 ASP A N 1
ATOM 3077 C CA . ASP A 1 388 ? -10.008 -7.113 14.867 1 94.94 388 ASP A CA 1
ATOM 3078 C C . ASP A 1 388 ? -9.156 -6.027 14.203 1 94.94 388 ASP A C 1
ATOM 3080 O O . ASP A 1 388 ? -8.273 -6.328 13.398 1 94.94 388 ASP A O 1
ATOM 3084 N N . GLY A 1 389 ? -9.562 -4.82 14.484 1 94.19 389 GLY A N 1
ATOM 3085 C CA . GLY A 1 389 ? -8.695 -3.732 14.07 1 94.19 389 GLY A CA 1
ATOM 3086 C C . GLY A 1 389 ? -7.277 -3.865 14.602 1 94.19 389 GLY A C 1
ATOM 3087 O O . GLY A 1 389 ? -7.066 -4.387 15.695 1 94.19 389 GLY A O 1
ATOM 3088 N N . VAL A 1 390 ? -6.297 -3.492 13.766 1 95.75 390 VAL A N 1
ATOM 3089 C CA . VAL A 1 390 ? -4.898 -3.576 14.18 1 95.75 390 VAL A CA 1
ATOM 3090 C C . VAL A 1 390 ? -4.254 -2.193 14.102 1 95.75 390 VAL A C 1
ATOM 3092 O O . VAL A 1 390 ? -4.281 -1.546 13.055 1 95.75 390 VAL A O 1
ATOM 3095 N N . HIS A 1 391 ? -3.672 -1.714 15.195 1 96.88 391 HIS A N 1
ATOM 3096 C CA . HIS A 1 391 ? -2.934 -0.456 15.234 1 96.88 391 HIS A CA 1
ATOM 3097 C C . HIS A 1 391 ? -1.618 -0.564 14.469 1 96.88 391 HIS A C 1
ATOM 3099 O O . HIS A 1 391 ? -0.701 -1.267 14.906 1 96.88 391 HIS A O 1
ATOM 3105 N N . THR A 1 392 ? -1.508 0.207 13.383 1 97.75 392 THR A N 1
ATOM 3106 C CA . THR A 1 392 ? -0.322 0.086 12.547 1 97.75 392 THR A CA 1
ATOM 3107 C C . THR A 1 392 ? 0.799 0.986 13.055 1 97.75 392 THR A C 1
ATOM 3109 O O . THR A 1 392 ? 1.955 0.838 12.656 1 97.75 392 THR A O 1
ATOM 3112 N N . ASP A 1 393 ? 0.474 1.971 13.969 1 98.25 393 ASP A N 1
ATOM 3113 C CA . ASP A 1 393 ? 1.492 2.836 14.555 1 98.25 393 ASP A CA 1
ATOM 3114 C C . ASP A 1 393 ? 2.559 2.02 15.281 1 98.25 393 ASP A C 1
ATOM 3116 O O . ASP A 1 393 ? 3.713 2.441 15.383 1 98.25 393 ASP A O 1
ATOM 3120 N N . LEU A 1 394 ? 2.203 0.811 15.75 1 97.5 394 LEU A N 1
ATOM 3121 C CA . LEU A 1 394 ? 3.17 -0.06 16.406 1 97.5 394 LEU A CA 1
ATOM 3122 C C . LEU A 1 394 ? 4.215 -0.564 15.422 1 97.5 394 LEU A C 1
ATOM 3124 O O . LEU A 1 394 ? 5.371 -0.783 15.789 1 97.5 394 LEU A O 1
ATOM 3128 N N . LEU A 1 395 ? 3.801 -0.751 14.156 1 97.75 395 LEU A N 1
ATOM 3129 C CA . LEU A 1 395 ? 4.695 -1.211 13.094 1 97.75 395 LEU A CA 1
ATOM 3130 C C . LEU A 1 395 ? 5.562 -0.066 12.586 1 97.75 395 LEU A C 1
ATOM 3132 O O . LEU A 1 395 ? 6.594 -0.298 11.945 1 97.75 395 LEU A O 1
ATOM 3136 N N . ASN A 1 396 ? 5.145 1.194 12.805 1 98 396 ASN A N 1
ATOM 3137 C CA . ASN A 1 396 ? 5.828 2.396 12.336 1 98 396 ASN A CA 1
ATOM 3138 C C . ASN A 1 396 ? 6.668 3.031 13.438 1 98 396 ASN A C 1
ATOM 3140 O O . ASN A 1 396 ? 6.973 4.223 13.383 1 98 396 ASN A O 1
ATOM 3144 N N . SER A 1 397 ? 6.996 2.287 14.508 1 95.38 397 SER A N 1
ATOM 3145 C CA . SER A 1 397 ? 7.715 2.82 15.656 1 95.38 397 SER A CA 1
ATOM 3146 C C . SER A 1 397 ? 9.062 2.131 15.836 1 95.38 397 SER A C 1
ATOM 3148 O O . SER A 1 397 ? 9.195 0.934 15.57 1 95.38 397 SER A O 1
ATOM 3150 N N . GLU A 1 398 ? 9.953 2.965 16.281 1 90.88 398 GLU A N 1
ATOM 3151 C CA . GLU A 1 398 ? 11.219 2.389 16.734 1 90.88 398 GLU A CA 1
ATOM 3152 C C . GLU A 1 398 ? 11.031 1.517 17.969 1 90.88 398 GLU A C 1
ATOM 3154 O O . GLU A 1 398 ? 10.234 1.849 18.844 1 90.88 398 GLU A O 1
ATOM 3159 N N . LYS A 1 399 ? 11.703 0.366 17.953 1 83.19 399 LYS A N 1
ATOM 3160 C CA . LYS A 1 399 ? 11.68 -0.497 19.125 1 83.19 399 LYS A CA 1
ATOM 3161 C C . LYS A 1 399 ? 13.016 -0.475 19.859 1 83.19 399 LYS A C 1
ATOM 3163 O O . LYS A 1 399 ? 14.062 -0.301 19.234 1 83.19 399 LYS A O 1
ATOM 3168 N N . MET B 1 1 ? 34.156 5.59 -4.758 1 38.56 1 MET B N 1
ATOM 3169 C CA . MET B 1 1 ? 33.625 4.336 -4.23 1 38.56 1 MET B CA 1
ATOM 3170 C C . MET B 1 1 ? 32.375 4.586 -3.4 1 38.56 1 MET B C 1
ATOM 3172 O O . MET B 1 1 ? 32.375 5.438 -2.512 1 38.56 1 MET B O 1
ATOM 3176 N N . SER B 1 2 ? 31.172 4.488 -3.984 1 51.66 2 SER B N 1
ATOM 3177 C CA . SER B 1 2 ? 29.984 4.922 -3.264 1 51.66 2 SER B CA 1
ATOM 3178 C C . SER B 1 2 ? 30.016 4.449 -1.813 1 51.66 2 SER B C 1
ATOM 3180 O O . SER B 1 2 ? 29.922 3.248 -1.547 1 51.66 2 SER B O 1
ATOM 3182 N N . SER B 1 3 ? 30.75 4.957 -0.959 1 67.44 3 SER B N 1
ATOM 3183 C CA . SER B 1 3 ? 31.125 4.453 0.356 1 67.44 3 SER B CA 1
ATOM 3184 C C . SER B 1 3 ? 29.969 4.543 1.339 1 67.44 3 SER B C 1
ATOM 3186 O O . SER B 1 3 ? 29.688 5.617 1.875 1 67.44 3 SER B O 1
ATOM 3188 N N . TYR B 1 4 ? 29 3.676 1.018 1 89.56 4 TYR B N 1
ATOM 3189 C CA . TYR B 1 4 ? 28.031 3.586 2.1 1 89.56 4 TYR B CA 1
ATOM 3190 C C . TYR B 1 4 ? 28.672 3.062 3.375 1 89.56 4 TYR B C 1
ATOM 3192 O O . TYR B 1 4 ? 28.984 1.873 3.48 1 89.56 4 TYR B O 1
ATOM 3200 N N . GLY B 1 5 ? 28.953 3.916 4.297 1 89.88 5 GLY B N 1
ATOM 3201 C CA . GLY B 1 5 ? 29.641 3.559 5.523 1 89.88 5 GLY B CA 1
ATOM 3202 C C . GLY B 1 5 ? 28.984 2.418 6.273 1 89.88 5 GLY B C 1
ATOM 3203 O O . GLY B 1 5 ? 29.641 1.677 7 1 89.88 5 GLY B O 1
ATOM 3204 N N . PHE B 1 6 ? 27.688 2.184 6.023 1 93.69 6 PHE B N 1
ATOM 3205 C CA . PHE B 1 6 ? 26.906 1.224 6.797 1 93.69 6 PHE B CA 1
ATOM 3206 C C . PHE B 1 6 ? 26.953 -0.158 6.156 1 93.69 6 PHE B C 1
ATOM 3208 O O . PHE B 1 6 ? 26.594 -1.153 6.781 1 93.69 6 PHE B O 1
ATOM 3215 N N . ILE B 1 7 ? 27.359 -0.304 4.926 1 93.19 7 ILE B N 1
ATOM 3216 C CA . ILE B 1 7 ? 27.109 -1.498 4.125 1 93.19 7 ILE B CA 1
ATOM 3217 C C . ILE B 1 7 ? 27.938 -2.664 4.672 1 93.19 7 ILE B C 1
ATOM 3219 O O . ILE B 1 7 ? 27.438 -3.787 4.777 1 93.19 7 ILE B O 1
ATOM 3223 N N . LYS B 1 8 ? 29.203 -2.441 4.977 1 89.88 8 LYS B N 1
ATOM 3224 C CA . LYS B 1 8 ? 30.047 -3.512 5.5 1 89.88 8 LYS B CA 1
ATOM 3225 C C . LYS B 1 8 ? 29.5 -4.055 6.816 1 89.88 8 LYS B C 1
ATOM 3227 O O . LYS B 1 8 ? 29.469 -5.27 7.027 1 89.88 8 LYS B O 1
ATOM 3232 N N . GLU B 1 9 ? 29.125 -3.146 7.613 1 91.62 9 GLU B N 1
ATOM 3233 C CA . GLU B 1 9 ? 28.531 -3.551 8.883 1 91.62 9 GLU B CA 1
ATOM 3234 C C . GLU B 1 9 ? 27.234 -4.324 8.672 1 91.62 9 GLU B C 1
ATOM 3236 O O . GLU B 1 9 ? 26.969 -5.309 9.375 1 91.62 9 GLU B O 1
ATOM 3241 N N . LEU B 1 10 ? 26.453 -3.844 7.758 1 92.81 10 LEU B N 1
ATOM 3242 C CA . LEU B 1 10 ? 25.188 -4.512 7.453 1 92.81 10 LEU B CA 1
ATOM 3243 C C . LEU B 1 10 ? 25.422 -5.938 6.977 1 92.81 10 LEU B C 1
ATOM 3245 O O . LEU B 1 10 ? 24.734 -6.867 7.406 1 92.81 10 LEU B O 1
ATOM 3249 N N . ILE B 1 11 ? 26.391 -6.145 6.164 1 90.75 11 ILE B N 1
ATOM 3250 C CA . ILE B 1 11 ? 26.734 -7.453 5.617 1 90.75 11 ILE B CA 1
ATOM 3251 C C . ILE B 1 11 ? 27.25 -8.359 6.73 1 90.75 11 ILE B C 1
ATOM 3253 O O . ILE B 1 11 ? 26.891 -9.539 6.793 1 90.75 11 ILE B O 1
ATOM 3257 N N . GLU B 1 12 ? 28.047 -7.859 7.586 1 86.31 12 GLU B N 1
ATOM 3258 C CA . GLU B 1 12 ? 28.656 -8.633 8.664 1 86.31 12 GLU B CA 1
ATOM 3259 C C . GLU B 1 12 ? 27.609 -9.031 9.711 1 86.31 12 GLU B C 1
ATOM 3261 O O . GLU B 1 12 ? 27.641 -10.156 10.219 1 86.31 12 GLU B O 1
ATOM 3266 N N . LYS B 1 13 ? 26.766 -8.148 10.055 1 78 13 LYS B N 1
ATOM 3267 C CA . LYS B 1 13 ? 25.797 -8.367 11.117 1 78 13 LYS B CA 1
ATOM 3268 C C . LYS B 1 13 ? 24.75 -9.398 10.688 1 78 13 LYS B C 1
ATOM 3270 O O . LYS B 1 13 ? 24.281 -10.188 11.516 1 78 13 LYS B O 1
ATOM 3275 N N . GLU B 1 14 ? 24.406 -9.242 9.359 1 69.06 14 GLU B N 1
ATOM 3276 C CA . GLU B 1 14 ? 23.281 -10.047 8.914 1 69.06 14 GLU B CA 1
ATOM 3277 C C . GLU B 1 14 ? 23.734 -11.141 7.938 1 69.06 14 GLU B C 1
ATOM 3279 O O . GLU B 1 14 ? 24.656 -10.922 7.141 1 69.06 14 GLU B O 1
ATOM 3284 N N . HIS B 1 15 ? 23.516 -12.344 8.242 1 61.12 15 HIS B N 1
ATOM 3285 C CA . HIS B 1 15 ? 23.766 -13.352 7.219 1 61.12 15 HIS B CA 1
ATOM 3286 C C . HIS B 1 15 ? 23.125 -12.977 5.895 1 61.12 15 HIS B C 1
ATOM 3288 O O . HIS B 1 15 ? 23.781 -12.992 4.848 1 61.12 15 HIS B O 1
ATOM 3294 N N . THR B 1 16 ? 21.781 -12.547 6.023 1 62.53 16 THR B N 1
ATOM 3295 C CA . THR B 1 16 ? 21.078 -12.039 4.855 1 62.53 16 THR B CA 1
ATOM 3296 C C . THR B 1 16 ? 20.562 -10.625 5.109 1 62.53 16 THR B C 1
ATOM 3298 O O . THR B 1 16 ? 19.516 -10.438 5.742 1 62.53 16 THR B O 1
ATOM 3301 N N . PRO B 1 17 ? 21.188 -9.719 4.535 1 71.44 17 PRO B N 1
ATOM 3302 C CA . PRO B 1 17 ? 20.969 -8.328 4.938 1 71.44 17 PRO B CA 1
ATOM 3303 C C . PRO B 1 17 ? 19.781 -7.68 4.219 1 71.44 17 PRO B C 1
ATOM 3305 O O . PRO B 1 17 ? 19.516 -6.496 4.426 1 71.44 17 PRO B O 1
ATOM 3308 N N . THR B 1 18 ? 19.125 -8.43 3.418 1 89.88 18 THR B N 1
ATOM 3309 C CA . THR B 1 18 ? 18.125 -7.793 2.57 1 89.88 18 THR B CA 1
ATOM 3310 C C . THR B 1 18 ? 16.781 -8.516 2.674 1 89.88 18 THR B C 1
ATOM 3312 O O . THR B 1 18 ? 16.734 -9.695 3.025 1 89.88 18 THR B O 1
ATOM 3315 N N . PRO B 1 19 ? 15.789 -7.734 2.49 1 95.81 19 PRO B N 1
ATOM 3316 C CA . PRO B 1 19 ? 15.727 -6.297 2.229 1 95.81 19 PRO B CA 1
ATOM 3317 C C . PRO B 1 19 ? 15.781 -5.461 3.506 1 95.81 19 PRO B C 1
ATOM 3319 O O . PRO B 1 19 ? 15.391 -5.934 4.578 1 95.81 19 PRO B O 1
ATOM 3322 N N . ALA B 1 20 ? 16.266 -4.25 3.385 1 97.19 20 ALA B N 1
ATOM 3323 C CA . ALA B 1 20 ? 16.359 -3.398 4.566 1 97.19 20 ALA B CA 1
ATOM 3324 C C . ALA B 1 20 ? 16.344 -1.921 4.184 1 97.19 20 ALA B C 1
ATOM 3326 O O . ALA B 1 20 ? 16.734 -1.559 3.068 1 97.19 20 ALA B O 1
ATOM 3327 N N . TYR B 1 21 ? 15.836 -1.139 5.074 1 97.94 21 TYR B N 1
ATOM 3328 C CA . TYR B 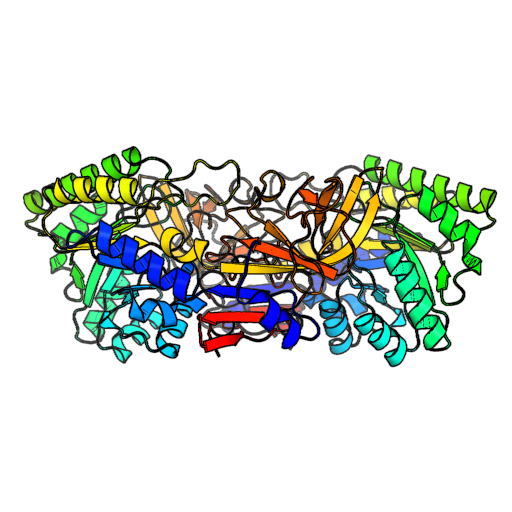1 21 ? 16.031 0.307 5.031 1 97.94 21 TYR B CA 1
ATOM 3329 C C . TYR B 1 21 ? 17.156 0.735 5.969 1 97.94 21 TYR B C 1
ATOM 3331 O O . TYR B 1 21 ? 17.297 0.198 7.07 1 97.94 21 TYR B O 1
ATOM 3339 N N . VAL B 1 22 ? 17.922 1.646 5.547 1 97.56 22 VAL B N 1
ATOM 3340 C CA . VAL B 1 22 ? 18.938 2.273 6.395 1 97.56 22 VAL B CA 1
ATOM 3341 C C . VAL B 1 22 ? 18.781 3.793 6.336 1 97.56 22 VAL B C 1
ATOM 3343 O O . VAL B 1 22 ? 18.781 4.383 5.254 1 97.56 22 VAL B O 1
ATOM 3346 N N . PHE B 1 23 ? 18.641 4.398 7.473 1 98.44 23 PHE B N 1
ATOM 3347 C CA . PHE B 1 23 ? 18.578 5.855 7.562 1 98.44 23 PHE B CA 1
ATOM 3348 C C . PHE B 1 23 ? 19.844 6.422 8.188 1 98.44 23 PHE B C 1
ATOM 3350 O O . PHE B 1 23 ? 20.172 6.09 9.328 1 98.44 23 PHE B O 1
ATOM 3357 N N . ASP B 1 24 ? 20.547 7.211 7.438 1 98.38 24 ASP B N 1
ATOM 3358 C CA . ASP B 1 24 ? 21.75 7.91 7.891 1 98.38 24 ASP B CA 1
ATOM 3359 C C . ASP B 1 24 ? 21.391 9.156 8.695 1 98.38 24 ASP B C 1
ATOM 3361 O O . ASP B 1 24 ? 21.047 10.195 8.125 1 98.38 24 ASP B O 1
ATOM 3365 N N . LEU B 1 25 ? 21.531 9.055 10.008 1 98.5 25 LEU B N 1
ATOM 3366 C CA . LEU B 1 25 ? 21.031 10.109 10.883 1 98.5 25 LEU B CA 1
ATOM 3367 C C . LEU B 1 25 ? 21.953 11.32 10.844 1 98.5 25 LEU B C 1
ATOM 3369 O O . LEU B 1 25 ? 21.516 12.453 11.039 1 98.5 25 LEU B O 1
ATOM 3373 N N . ASP B 1 26 ? 23.266 11.164 10.578 1 98.25 26 ASP B N 1
ATOM 3374 C CA . ASP B 1 26 ? 24.172 12.297 10.414 1 98.25 26 ASP B CA 1
ATOM 3375 C C . ASP B 1 26 ? 23.781 13.141 9.203 1 98.25 26 ASP B C 1
ATOM 3377 O O . ASP B 1 26 ? 23.719 14.367 9.289 1 98.25 26 ASP B O 1
ATOM 3381 N N . LYS B 1 27 ? 23.531 12.43 8.148 1 97.88 27 LYS B N 1
ATOM 3382 C CA . LYS B 1 27 ? 23.125 13.117 6.926 1 97.88 27 LYS B CA 1
ATOM 3383 C C . LYS B 1 27 ? 21.828 13.898 7.141 1 97.88 27 LYS B C 1
ATOM 3385 O O . LYS B 1 27 ? 21.688 15.031 6.66 1 97.88 27 LYS B O 1
ATOM 3390 N N . MET B 1 28 ? 20.875 13.312 7.836 1 98.56 28 MET B N 1
ATOM 3391 C CA . MET B 1 28 ? 19.609 13.969 8.141 1 98.56 28 MET B CA 1
ATOM 3392 C C . MET B 1 28 ? 19.828 15.242 8.945 1 98.56 28 MET B C 1
ATOM 3394 O O . MET B 1 28 ? 19.375 16.312 8.562 1 98.56 28 MET B O 1
ATOM 3398 N N . LYS B 1 29 ? 20.562 15.1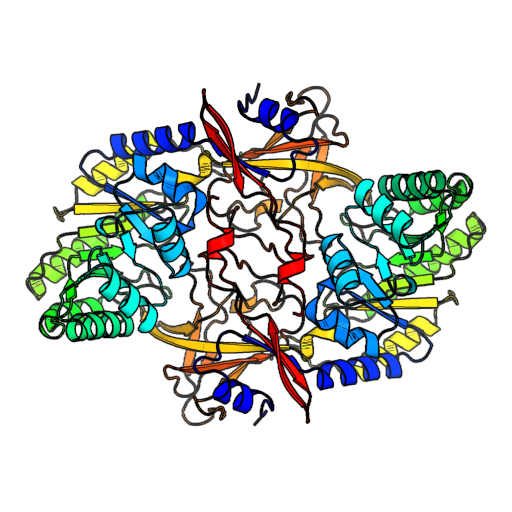25 10.031 1 98.62 29 LYS B N 1
ATOM 3399 C CA . LYS B 1 29 ? 20.781 16.25 10.938 1 98.62 29 LYS B CA 1
ATOM 3400 C C . LYS B 1 29 ? 21.547 17.375 10.25 1 98.62 29 LYS B C 1
ATOM 3402 O O . LYS B 1 29 ? 21.203 18.547 10.398 1 98.62 29 LYS B O 1
ATOM 3407 N N . GLU B 1 30 ? 22.562 16.969 9.484 1 98.25 30 GLU B N 1
ATOM 3408 C CA . GLU B 1 30 ? 23.359 17.969 8.773 1 98.25 30 GLU B CA 1
ATOM 3409 C C . GLU B 1 30 ? 22.5 18.75 7.781 1 98.25 30 GLU B C 1
ATOM 3411 O O . GLU B 1 30 ? 22.609 19.984 7.695 1 98.25 30 GLU B O 1
ATOM 3416 N N . PHE B 1 31 ? 21.672 18.062 7.113 1 98.31 31 PHE B N 1
ATOM 3417 C CA . PHE B 1 31 ? 20.844 18.719 6.102 1 98.31 31 PHE B CA 1
ATOM 3418 C C . PHE B 1 31 ? 19.828 19.641 6.754 1 98.31 31 PHE B C 1
ATOM 3420 O O . PHE B 1 31 ? 19.625 20.766 6.301 1 98.31 31 PHE B O 1
ATOM 3427 N N . VAL B 1 32 ? 19.172 19.188 7.82 1 98.69 32 VAL B N 1
ATOM 3428 C CA . VAL B 1 32 ? 18.156 19.984 8.5 1 98.69 32 VAL B CA 1
ATOM 3429 C C . VAL B 1 32 ? 18.797 21.25 9.086 1 98.69 32 VAL B C 1
ATOM 3431 O O . VAL B 1 32 ? 18.219 22.344 8.977 1 98.69 32 VAL B O 1
ATOM 3434 N N . LYS B 1 33 ? 19.984 21.125 9.633 1 98.19 33 LYS B N 1
ATOM 3435 C CA . LYS B 1 33 ? 20.703 22.281 10.164 1 98.19 33 LYS B CA 1
ATOM 3436 C C . LYS B 1 33 ? 21.031 23.266 9.055 1 98.19 33 LYS B C 1
ATOM 3438 O O . LYS B 1 33 ? 20.938 24.484 9.25 1 98.19 33 LYS B O 1
ATOM 3443 N N . LYS B 1 34 ? 21.438 22.703 7.945 1 97.81 34 LYS B N 1
ATOM 3444 C CA . LYS B 1 34 ? 21.734 23.562 6.797 1 97.81 34 LYS B CA 1
ATOM 3445 C C . LYS B 1 34 ? 20.5 24.344 6.352 1 97.81 34 LYS B C 1
ATOM 3447 O O . LYS B 1 34 ? 20.578 25.531 6.078 1 97.81 34 LYS B O 1
ATOM 3452 N N . VAL B 1 35 ? 19.375 23.688 6.285 1 98.31 35 VAL B N 1
ATOM 3453 C CA . VAL B 1 35 ? 18.125 24.328 5.883 1 98.31 35 VAL B CA 1
ATOM 3454 C C . VAL B 1 35 ? 17.781 25.453 6.848 1 98.31 35 VAL B C 1
ATOM 3456 O O . VAL B 1 35 ? 17.484 26.578 6.426 1 98.31 35 VAL B O 1
ATOM 3459 N N . GLN B 1 36 ? 17.844 25.141 8.117 1 98 36 GLN B N 1
ATOM 3460 C CA . GLN B 1 36 ? 17.547 26.156 9.125 1 98 36 GLN B CA 1
ATOM 3461 C C . GLN B 1 36 ? 18.5 27.328 9.039 1 98 36 GLN B C 1
ATOM 3463 O O . GLN B 1 36 ? 18.094 28.484 9.156 1 98 36 GLN B O 1
ATOM 3468 N N . SER B 1 37 ? 19.766 27.047 8.828 1 97.56 37 SER B N 1
ATOM 3469 C CA . SER B 1 37 ? 20.766 28.109 8.727 1 97.56 37 SER B CA 1
ATOM 3470 C C . SER B 1 37 ? 20.484 29.031 7.547 1 97.56 37 SER B C 1
ATOM 3472 O O . SER B 1 37 ? 20.641 30.25 7.652 1 97.56 37 SER B O 1
ATOM 3474 N N . CYS B 1 38 ? 20.078 28.453 6.441 1 97.5 38 CYS B N 1
ATOM 3475 C CA . CYS B 1 38 ? 19.766 29.234 5.246 1 97.5 38 CYS B CA 1
ATOM 3476 C C . CYS B 1 38 ? 18.547 30.125 5.473 1 97.5 38 CYS B C 1
ATOM 3478 O O . CYS B 1 38 ? 18.5 31.25 4.984 1 97.5 38 CYS B O 1
ATOM 3480 N N . LEU B 1 39 ? 17.578 29.641 6.227 1 97.56 39 LEU B N 1
ATOM 3481 C CA . LEU B 1 39 ? 16.344 30.359 6.453 1 97.56 39 LEU B CA 1
ATOM 3482 C C . LEU B 1 39 ? 16.516 31.406 7.559 1 97.56 39 LEU B C 1
ATOM 3484 O O . LEU B 1 39 ? 15.773 32.375 7.617 1 97.56 39 LEU B O 1
ATOM 3488 N N . GLY B 1 40 ? 17.469 31.141 8.5 1 95.5 40 GLY B N 1
ATOM 3489 C CA . GLY B 1 40 ? 17.703 32.062 9.602 1 95.5 40 GLY B CA 1
ATOM 3490 C C . GLY B 1 40 ? 16.516 32.188 10.531 1 95.5 40 GLY B C 1
ATOM 3491 O O . GLY B 1 40 ? 15.867 31.203 10.867 1 95.5 40 GLY B O 1
ATOM 3492 N N . GLU B 1 41 ? 16.297 33.375 10.953 1 95.12 41 GLU B N 1
ATOM 3493 C CA . GLU B 1 41 ? 15.211 33.656 11.891 1 95.12 41 GLU B CA 1
ATOM 3494 C C . GLU B 1 41 ? 13.898 33.906 11.156 1 95.12 41 GLU B C 1
ATOM 3496 O O . GLU B 1 41 ? 12.852 34.094 11.789 1 95.12 41 GLU B O 1
ATOM 3501 N N . SER B 1 42 ? 13.93 33.781 9.883 1 95.56 42 SER B N 1
ATOM 3502 C CA . SER B 1 42 ? 12.766 34.125 9.07 1 95.56 42 SER B CA 1
ATOM 3503 C C . SER B 1 42 ? 11.703 33.031 9.156 1 95.56 42 SER B C 1
ATOM 3505 O O . SER B 1 42 ? 10.539 33.281 8.812 1 95.56 42 SER B O 1
ATOM 3507 N N . ALA B 1 43 ? 12.125 31.875 9.57 1 97.75 43 ALA B N 1
ATOM 3508 C CA . ALA B 1 43 ? 11.156 30.781 9.664 1 97.75 43 ALA B CA 1
ATOM 3509 C C . ALA B 1 43 ? 11.648 29.688 10.617 1 97.75 43 ALA B C 1
ATOM 3511 O O . ALA B 1 43 ? 12.852 29.516 10.805 1 97.75 43 ALA B O 1
ATOM 3512 N N . GLN B 1 44 ? 10.734 29 11.18 1 97.75 44 GLN B N 1
ATOM 3513 C CA . GLN B 1 44 ? 11.008 27.797 11.969 1 97.75 44 GLN B CA 1
ATOM 3514 C C . GLN B 1 44 ? 10.57 26.547 11.227 1 97.75 44 GLN B C 1
ATOM 3516 O O . GLN B 1 44 ? 9.594 26.562 10.477 1 97.75 44 GLN B O 1
ATOM 3521 N N . LEU B 1 45 ? 11.297 25.516 11.484 1 98.69 45 LEU B N 1
ATOM 3522 C CA . LEU B 1 45 ? 11.008 24.266 10.781 1 98.69 45 LEU B CA 1
ATOM 3523 C C . LEU B 1 45 ? 10.016 23.422 11.57 1 98.69 45 LEU B C 1
ATOM 3525 O O . LEU B 1 45 ? 10.078 23.359 12.797 1 98.69 45 LEU B O 1
ATOM 3529 N N . CYS B 1 46 ? 9.133 22.828 10.891 1 98.88 46 CYS B N 1
ATOM 3530 C CA . CYS B 1 46 ? 8.18 21.828 11.383 1 98.88 46 CYS B CA 1
ATOM 3531 C C . CYS B 1 46 ? 8.258 20.562 10.555 1 98.88 46 CYS B C 1
ATOM 3533 O O . CYS B 1 46 ? 8.055 20.578 9.344 1 98.88 46 CYS B O 1
ATOM 3535 N N . TYR B 1 47 ? 8.578 19.453 11.211 1 98.88 47 TYR B N 1
ATOM 3536 C CA . TYR B 1 47 ? 8.719 18.188 10.484 1 98.88 47 TYR B CA 1
ATOM 3537 C C . TYR B 1 47 ? 7.371 17.5 10.32 1 98.88 47 TYR B C 1
ATOM 3539 O O . TYR B 1 47 ? 6.723 17.141 11.305 1 98.88 47 TYR B O 1
ATOM 3547 N N . ALA B 1 48 ? 6.93 17.375 9.078 1 98.81 48 ALA B N 1
ATOM 3548 C CA . ALA B 1 48 ? 5.762 16.547 8.797 1 98.81 48 ALA B CA 1
ATOM 3549 C C . ALA B 1 48 ? 6.105 15.055 8.922 1 98.81 48 ALA B C 1
ATOM 3551 O O . ALA B 1 48 ? 6.621 14.453 7.98 1 98.81 48 ALA B O 1
ATOM 3552 N N . MET B 1 49 ? 5.738 14.461 9.945 1 98.56 49 MET B N 1
ATOM 3553 C CA . MET B 1 49 ? 6.277 13.148 10.297 1 98.56 49 MET B CA 1
ATOM 3554 C C . MET B 1 49 ? 5.699 12.062 9.391 1 98.56 49 MET B C 1
ATOM 3556 O O . MET B 1 49 ? 6.211 10.945 9.352 1 98.56 49 MET B O 1
ATOM 3560 N N . LYS B 1 50 ? 4.605 12.383 8.602 1 98.31 50 LYS B N 1
ATOM 3561 C CA . LYS B 1 50 ? 4.055 11.375 7.703 1 98.31 50 LYS B CA 1
ATOM 3562 C C . LYS B 1 50 ? 5.086 10.938 6.664 1 98.31 50 LYS B C 1
ATOM 3564 O O . LYS B 1 50 ? 4.941 9.875 6.055 1 98.31 50 LYS B O 1
ATOM 3569 N N . ALA B 1 51 ? 6.113 11.773 6.441 1 98.12 51 ALA B N 1
ATOM 3570 C CA . ALA B 1 51 ? 7.168 11.43 5.496 1 98.12 51 ALA B CA 1
ATOM 3571 C C . ALA B 1 51 ? 7.926 10.18 5.953 1 98.12 51 ALA B C 1
ATOM 3573 O O . ALA B 1 51 ? 8.305 9.344 5.137 1 98.12 51 ALA B O 1
ATOM 3574 N N . ASN B 1 52 ? 8.188 10.102 7.227 1 98.75 52 ASN B N 1
ATOM 3575 C CA . ASN B 1 52 ? 8.875 8.961 7.832 1 98.75 52 ASN B CA 1
ATOM 3576 C C . ASN B 1 52 ? 8.758 8.984 9.352 1 98.75 52 ASN B C 1
ATOM 3578 O O . ASN B 1 52 ? 9.523 9.664 10.031 1 98.75 52 ASN B O 1
ATOM 3582 N N . PRO B 1 53 ? 7.848 8.203 9.914 1 98.81 53 PRO B N 1
ATOM 3583 C CA . PRO B 1 53 ? 7.633 8.234 11.359 1 98.81 53 PRO B CA 1
ATOM 3584 C C . PRO B 1 53 ? 8.844 7.742 12.148 1 98.81 53 PRO B C 1
ATOM 3586 O O . PRO B 1 53 ? 9.023 8.125 13.305 1 98.81 53 PRO B O 1
ATOM 3589 N N . PHE B 1 54 ? 9.719 6.973 11.57 1 98.81 54 PHE B N 1
ATOM 3590 C CA . PHE B 1 54 ? 10.891 6.453 12.266 1 98.81 54 PHE B CA 1
ATOM 3591 C C . PHE B 1 54 ? 11.883 7.57 12.57 1 98.81 54 PHE B C 1
ATOM 3593 O O . PHE B 1 54 ? 12.68 7.461 13.5 1 98.81 54 PHE B O 1
ATOM 3600 N N . LEU B 1 55 ? 11.797 8.641 11.82 1 98.75 55 LEU B N 1
ATOM 3601 C CA . LEU B 1 55 ? 12.742 9.742 12.008 1 98.75 55 LEU B CA 1
ATOM 3602 C C . LEU B 1 55 ? 12.227 10.734 13.047 1 98.75 55 LEU B C 1
ATOM 3604 O O . LEU B 1 55 ? 12.906 11.711 13.367 1 98.75 55 LEU B O 1
ATOM 3608 N N . THR B 1 56 ? 11.039 10.5 13.648 1 98.62 56 THR B N 1
ATOM 3609 C CA . THR B 1 56 ? 10.453 11.422 14.609 1 98.62 56 THR B CA 1
ATOM 3610 C C . THR B 1 56 ? 11.398 11.633 15.797 1 98.62 56 THR B C 1
ATOM 3612 O O . THR B 1 56 ? 11.711 12.773 16.141 1 98.62 56 THR B O 1
ATOM 3615 N N . GLY B 1 57 ? 11.906 10.609 16.359 1 98.19 57 GLY B N 1
ATOM 3616 C CA . GLY B 1 57 ? 12.844 10.719 17.469 1 98.19 57 GLY B CA 1
ATOM 3617 C C . GLY B 1 57 ? 14.102 11.492 17.109 1 98.19 57 GLY B C 1
ATOM 3618 O O . GLY B 1 57 ? 14.398 12.516 17.734 1 98.19 57 GLY B O 1
ATOM 3619 N N . PRO B 1 58 ? 14.781 11.047 16.078 1 98.31 58 PRO B N 1
ATOM 3620 C CA . PRO B 1 58 ? 16 11.727 15.656 1 98.31 58 PRO B CA 1
ATOM 3621 C C . PRO B 1 58 ? 15.773 13.188 15.289 1 98.31 58 PRO B C 1
ATOM 3623 O O . PRO B 1 58 ? 16.641 14.031 15.547 1 98.31 58 PRO B O 1
ATOM 3626 N N . MET B 1 59 ? 14.656 13.531 14.742 1 98.62 59 MET B N 1
ATOM 3627 C CA . MET B 1 59 ? 14.359 14.898 14.312 1 98.62 59 MET B CA 1
ATOM 3628 C C . MET B 1 59 ? 14.172 15.82 15.508 1 98.62 59 MET B C 1
ATOM 3630 O O . MET B 1 59 ? 14.281 17.047 15.375 1 98.62 59 MET B O 1
ATOM 3634 N N . MET B 1 60 ? 13.844 15.297 16.656 1 98.19 60 MET B N 1
ATOM 3635 C CA . MET B 1 60 ? 13.625 16.109 17.844 1 98.19 60 MET B CA 1
ATOM 3636 C C . MET B 1 60 ? 14.859 16.953 18.172 1 98.19 60 MET B C 1
ATOM 3638 O O . MET B 1 60 ? 14.742 18.031 18.75 1 98.19 60 MET B O 1
ATOM 3642 N N . ASP B 1 61 ? 15.977 16.531 17.688 1 97.75 61 ASP B N 1
ATOM 3643 C CA . ASP B 1 61 ? 17.234 17.219 17.984 1 97.75 61 ASP B CA 1
ATOM 3644 C C . ASP B 1 61 ? 17.422 18.422 17.078 1 97.75 61 ASP B C 1
ATOM 3646 O O . ASP B 1 61 ? 18.25 19.297 17.359 1 97.75 61 ASP B O 1
ATOM 3650 N N . VAL B 1 62 ? 16.625 18.469 15.992 1 98.44 62 VAL B N 1
ATOM 3651 C CA . VAL B 1 62 ? 17.062 19.422 14.984 1 98.44 62 VAL B CA 1
ATOM 3652 C C . VAL B 1 62 ? 15.875 20.234 14.477 1 98.44 62 VAL B C 1
ATOM 3654 O O . VAL B 1 62 ? 16.047 21.188 13.719 1 98.44 62 VAL B O 1
ATOM 3657 N N . VAL B 1 63 ? 14.641 19.906 14.844 1 98.62 63 VAL B N 1
ATOM 3658 C CA . VAL B 1 63 ? 13.484 20.719 14.484 1 98.62 63 VAL B CA 1
ATOM 3659 C C . VAL B 1 63 ? 12.703 21.094 15.75 1 98.62 63 VAL B C 1
ATOM 3661 O O . VAL B 1 63 ? 12.648 20.312 16.703 1 98.62 63 VAL B O 1
ATOM 3664 N N . PRO B 1 64 ? 12.039 22.188 15.711 1 98.25 64 PRO B N 1
ATOM 3665 C CA . PRO B 1 64 ? 11.328 22.625 16.922 1 98.25 64 PRO B CA 1
ATOM 3666 C C . PRO B 1 64 ? 9.945 21.984 17.047 1 98.25 64 PRO B C 1
ATOM 3668 O O . PRO B 1 64 ? 9.438 21.828 18.156 1 98.25 64 PRO B O 1
ATOM 3671 N N . THR B 1 65 ? 9.305 21.672 15.906 1 98.75 65 THR B N 1
ATOM 3672 C CA . THR B 1 65 ? 7.922 21.219 15.984 1 98.75 65 THR B CA 1
ATOM 3673 C C . THR B 1 65 ? 7.672 20.078 15 1 98.75 65 THR B C 1
ATOM 3675 O O . THR B 1 65 ? 8.492 19.812 14.117 1 98.75 65 THR B O 1
ATOM 3678 N N . PHE B 1 66 ? 6.527 19.406 15.242 1 98.88 66 PHE B N 1
ATOM 3679 C CA . PHE B 1 66 ? 6.129 18.234 14.461 1 98.88 66 PHE B CA 1
ATOM 3680 C C . PHE B 1 66 ? 4.68 18.359 14.016 1 98.88 66 PHE B C 1
ATOM 3682 O O . PHE B 1 66 ? 3.801 18.672 14.82 1 98.88 66 PHE B O 1
ATOM 3689 N N . GLU B 1 67 ? 4.48 18.203 12.742 1 98.81 67 GLU B N 1
ATOM 3690 C CA . GLU B 1 67 ? 3.127 18.078 12.203 1 98.81 67 GLU B CA 1
ATOM 3691 C C . GLU B 1 67 ? 2.639 16.641 12.273 1 98.81 67 GLU B C 1
ATOM 3693 O O . GLU B 1 67 ? 3.25 15.742 11.688 1 98.81 67 GLU B O 1
ATOM 3698 N N . VAL B 1 68 ? 1.572 16.391 12.945 1 98.75 68 VAL B N 1
ATOM 3699 C CA . VAL B 1 68 ? 1 15.078 13.227 1 98.75 68 VAL B CA 1
ATOM 3700 C C . VAL B 1 68 ? -0.422 15.008 12.672 1 98.75 68 VAL B C 1
ATOM 3702 O O . VAL B 1 68 ? -1.29 15.789 13.07 1 98.75 68 VAL B O 1
ATOM 3705 N N . CYS B 1 69 ? -0.714 14.008 11.805 1 98.44 69 CYS B N 1
ATOM 3706 C CA . CYS B 1 69 ? -1.916 14.141 10.984 1 98.44 69 CYS B CA 1
ATOM 3707 C C . CYS B 1 69 ? -2.887 13 11.258 1 98.44 69 CYS B C 1
ATOM 3709 O O . CYS B 1 69 ? -3.893 12.859 10.555 1 98.44 69 CYS B O 1
ATOM 3711 N N . SER B 1 70 ? -2.643 12.109 12.227 1 98.06 70 SER B N 1
ATOM 3712 C CA . SER B 1 70 ? -3.551 11.016 12.57 1 98.06 70 SER B CA 1
ATOM 3713 C C . SER B 1 70 ? -3.371 10.586 14.023 1 98.06 70 SER B C 1
ATOM 3715 O O . SER B 1 70 ? -2.334 10.852 14.633 1 98.06 70 SER B O 1
ATOM 3717 N N . PRO B 1 71 ? -4.398 9.898 14.57 1 97.69 71 PRO B N 1
ATOM 3718 C CA . PRO B 1 71 ? -4.234 9.375 15.93 1 97.69 71 PRO B CA 1
ATOM 3719 C C . PRO B 1 71 ? -3.086 8.375 16.047 1 97.69 71 PRO B C 1
ATOM 3721 O O . PRO B 1 71 ? -2.428 8.297 17.078 1 97.69 71 PRO B O 1
ATOM 3724 N N . GLY B 1 72 ? -2.816 7.594 14.945 1 98.19 72 GLY B N 1
ATOM 3725 C CA . GLY B 1 72 ? -1.686 6.68 14.953 1 98.19 72 GLY B CA 1
ATOM 3726 C C . GLY B 1 72 ? -0.347 7.387 15.039 1 98.19 72 GLY B C 1
ATOM 3727 O O . GLY B 1 72 ? 0.529 6.977 15.797 1 98.19 72 GLY B O 1
ATOM 3728 N N . GLU B 1 73 ? -0.225 8.414 14.273 1 98.62 73 GLU B N 1
ATOM 3729 C CA . GLU B 1 73 ? 0.987 9.219 14.359 1 98.62 73 GLU B CA 1
ATOM 3730 C C . GLU B 1 73 ? 1.142 9.836 15.75 1 98.62 73 GLU B C 1
ATOM 3732 O O . GLU B 1 73 ? 2.252 9.914 16.281 1 98.62 73 GLU B O 1
ATOM 3737 N N . PHE B 1 74 ? 0.011 10.297 16.312 1 98.69 74 PHE B N 1
ATOM 3738 C CA . PHE B 1 74 ? 0.054 10.875 17.641 1 98.69 74 PHE B CA 1
ATOM 3739 C C . PHE B 1 74 ? 0.564 9.859 18.656 1 98.69 74 PHE B C 1
ATOM 3741 O O . PHE B 1 74 ? 1.415 10.18 19.484 1 98.69 74 PHE B O 1
ATOM 3748 N N . ARG B 1 75 ? 0.134 8.617 18.578 1 98.44 75 ARG B N 1
ATOM 3749 C CA . ARG B 1 75 ? 0.588 7.574 19.484 1 98.44 75 ARG B CA 1
ATOM 3750 C C . ARG B 1 75 ? 2.082 7.316 19.328 1 98.44 75 ARG B C 1
ATOM 3752 O O . ARG B 1 75 ? 2.775 7.012 20.297 1 98.44 75 ARG B O 1
ATOM 3759 N N . ILE B 1 76 ? 2.576 7.438 18.094 1 98.69 76 ILE B N 1
ATOM 3760 C CA . ILE B 1 76 ? 4.012 7.312 17.859 1 98.69 76 ILE B CA 1
ATOM 3761 C C . ILE B 1 76 ? 4.754 8.43 18.594 1 98.69 76 ILE B C 1
ATOM 3763 O O . ILE B 1 76 ? 5.762 8.18 19.25 1 98.69 76 ILE B O 1
ATOM 3767 N N . CYS B 1 77 ? 4.223 9.648 18.484 1 98.69 77 CYS B N 1
ATOM 3768 C CA . CYS B 1 77 ? 4.832 10.773 19.188 1 98.69 77 CYS B CA 1
ATOM 3769 C C . CYS B 1 77 ? 4.844 10.539 20.688 1 98.69 77 CYS B C 1
ATOM 3771 O O . CYS B 1 77 ? 5.836 10.836 21.359 1 98.69 77 CYS B O 1
ATOM 3773 N N . GLU B 1 78 ? 3.725 10.008 21.219 1 98.44 78 GLU B N 1
ATOM 3774 C CA . GLU B 1 78 ? 3.666 9.695 22.641 1 98.44 78 GLU B CA 1
ATOM 3775 C C . GLU B 1 78 ? 4.754 8.703 23.031 1 98.44 78 GLU B C 1
ATOM 3777 O O . GLU B 1 78 ? 5.453 8.898 24.031 1 98.44 78 GLU B O 1
ATOM 3782 N N . ARG B 1 79 ? 4.973 7.703 22.25 1 97.94 79 ARG B N 1
ATOM 3783 C CA . ARG B 1 79 ? 5.938 6.648 22.547 1 97.94 79 ARG B CA 1
ATOM 3784 C C . ARG B 1 79 ? 7.367 7.176 22.469 1 97.94 79 ARG B C 1
ATOM 3786 O O . ARG B 1 79 ? 8.219 6.781 23.266 1 97.94 79 ARG B O 1
ATOM 3793 N N . VAL B 1 80 ? 7.605 8.008 21.469 1 97.56 80 VAL B N 1
ATOM 3794 C CA . VAL B 1 80 ? 8.93 8.586 21.266 1 97.56 80 VAL B CA 1
ATOM 3795 C C . VAL B 1 80 ? 9.219 9.609 22.359 1 97.56 80 VAL B C 1
ATOM 3797 O O . VAL B 1 80 ? 10.383 9.859 22.703 1 97.56 80 VAL B O 1
ATOM 3800 N N . GLY B 1 81 ? 8.156 10.297 22.875 1 98.12 81 GLY B N 1
ATOM 3801 C CA . GLY B 1 81 ? 8.289 11.297 23.922 1 98.12 81 GLY B CA 1
ATOM 3802 C C . GLY B 1 81 ? 8.352 12.711 23.391 1 98.12 81 GLY B C 1
ATOM 3803 O O . GLY B 1 81 ? 9.031 13.57 23.953 1 98.12 81 GLY B O 1
ATOM 3804 N N . VAL B 1 82 ? 7.703 12.945 22.312 1 98.62 82 VAL B N 1
ATOM 3805 C CA . VAL B 1 82 ? 7.633 14.312 21.812 1 98.62 82 VAL B CA 1
ATOM 3806 C C . VAL B 1 82 ? 6.793 15.164 22.766 1 98.62 82 VAL B C 1
ATOM 3808 O O . VAL B 1 82 ? 5.641 14.836 23.047 1 98.62 82 VAL B O 1
ATOM 3811 N N . PRO B 1 83 ? 7.324 16.234 23.281 1 98.75 83 PRO B N 1
ATOM 3812 C CA . PRO B 1 83 ? 6.492 17.109 24.094 1 98.75 83 PRO B CA 1
ATOM 3813 C C . PRO B 1 83 ? 5.285 17.656 23.344 1 98.75 83 PRO B C 1
ATOM 3815 O O . PRO B 1 83 ? 5.41 18.062 22.188 1 98.75 83 PRO B O 1
ATOM 3818 N N . MET B 1 84 ? 4.152 17.656 24 1 98.62 84 MET B N 1
ATOM 3819 C CA . MET B 1 84 ? 2.912 18.062 23.344 1 98.62 84 MET B CA 1
ATOM 3820 C C . MET B 1 84 ? 3.027 19.484 22.828 1 98.62 84 MET B C 1
ATOM 3822 O O . MET B 1 84 ? 2.455 19.828 21.781 1 98.62 84 MET B O 1
ATOM 3826 N N . GLU B 1 85 ? 3.818 20.359 23.453 1 98.5 85 GLU B N 1
ATOM 3827 C CA . GLU B 1 85 ? 3.996 21.75 23.078 1 98.5 85 GLU B CA 1
ATOM 3828 C C . GLU B 1 85 ? 4.66 21.859 21.703 1 98.5 85 GLU B C 1
ATOM 3830 O O . GLU B 1 85 ? 4.621 22.922 21.078 1 98.5 85 GLU B O 1
ATOM 3835 N N . ARG B 1 86 ? 5.258 20.781 21.281 1 98.81 86 ARG B N 1
ATOM 3836 C CA . ARG B 1 86 ? 5.977 20.797 20 1 98.81 86 ARG B CA 1
ATOM 3837 C C . ARG B 1 86 ? 5.129 20.188 18.891 1 98.81 86 ARG B C 1
ATOM 3839 O O . ARG B 1 86 ? 5.605 20 17.766 1 98.81 86 ARG B O 1
ATOM 3846 N N . ILE B 1 87 ? 3.865 19.859 19.172 1 98.81 87 ILE B N 1
ATOM 3847 C CA . ILE B 1 87 ? 3.041 19.141 18.203 1 98.81 87 ILE B CA 1
ATOM 3848 C C . ILE B 1 87 ? 1.998 20.094 17.609 1 98.81 87 ILE B C 1
ATOM 3850 O O . ILE B 1 87 ? 1.367 20.859 18.344 1 98.81 87 ILE B O 1
ATOM 3854 N N . VAL B 1 88 ? 1.945 20.125 16.359 1 98.88 88 VAL B N 1
ATOM 3855 C CA . VAL B 1 88 ? 0.789 20.641 15.625 1 98.88 88 VAL B CA 1
ATOM 3856 C C . VAL B 1 88 ? -0.089 19.484 15.172 1 98.88 88 VAL B C 1
ATOM 3858 O O . VAL B 1 88 ? 0.277 18.734 14.25 1 98.88 88 VAL B O 1
ATOM 3861 N N . LEU B 1 89 ? -1.226 19.266 15.805 1 98.69 89 LEU B N 1
ATOM 3862 C CA . LEU B 1 89 ? -2.131 18.172 15.484 1 98.69 89 LEU B CA 1
ATOM 3863 C C . LEU B 1 89 ? -3.061 18.547 14.344 1 98.69 89 LEU B C 1
ATOM 3865 O O . LEU B 1 89 ? -4.039 19.266 14.539 1 98.69 89 LEU B O 1
ATOM 3869 N N . SER B 1 90 ? -2.77 18.031 13.203 1 98.38 90 SER B N 1
ATOM 3870 C CA . SER B 1 90 ? -3.508 18.312 11.977 1 98.38 90 SER B CA 1
ATOM 3871 C C . SER B 1 90 ? -4.32 17.094 11.539 1 98.38 90 SER B C 1
ATOM 3873 O O . SER B 1 90 ? -4.797 16.328 12.383 1 98.38 90 SER B O 1
ATOM 3875 N N . GLY B 1 91 ? -4.59 17.016 10.281 1 97.19 91 GLY B N 1
ATOM 3876 C CA . GLY B 1 91 ? -5.34 15.883 9.75 1 97.19 91 GLY B CA 1
ATOM 3877 C C . GLY B 1 91 ? -6.695 16.266 9.195 1 97.19 91 GLY B C 1
ATOM 3878 O O . GLY B 1 91 ? -7.34 17.188 9.711 1 97.19 91 GLY B O 1
ATOM 3879 N N . VAL B 1 92 ? -7.172 15.469 8.289 1 97.88 92 VAL B N 1
ATOM 3880 C CA . VAL B 1 92 ? -8.406 15.789 7.578 1 97.88 92 VAL B CA 1
ATOM 3881 C C . VAL B 1 92 ? -9.594 15.148 8.297 1 97.88 92 VAL B C 1
ATOM 3883 O O . VAL B 1 92 ? -10.742 15.523 8.055 1 97.88 92 VAL B O 1
ATOM 3886 N N . TYR B 1 93 ? -9.289 14.281 9.258 1 97.19 93 TYR B N 1
ATOM 3887 C CA . TYR B 1 93 ? -10.32 13.617 10.047 1 97.19 93 TYR B CA 1
ATOM 3888 C C . TYR B 1 93 ? -10 13.672 11.531 1 97.19 93 TYR B C 1
ATOM 3890 O O . TYR B 1 93 ? -9 13.102 11.984 1 97.19 93 TYR B O 1
ATOM 3898 N N . LYS B 1 94 ? -10.836 14.414 12.266 1 96.25 94 LYS B N 1
ATOM 3899 C CA . LYS B 1 94 ? -10.773 14.469 13.719 1 96.25 94 LYS B CA 1
ATOM 3900 C C . LYS B 1 94 ? -12.039 13.898 14.352 1 96.25 94 LYS B C 1
ATOM 3902 O O . LYS B 1 94 ? -13.148 14.305 14 1 96.25 94 LYS B O 1
ATOM 3907 N N . ASN B 1 95 ? -11.875 12.93 15.18 1 90.88 95 ASN B N 1
ATOM 3908 C CA . ASN B 1 95 ? -13.055 12.461 15.891 1 90.88 95 ASN B CA 1
ATOM 3909 C C . ASN B 1 95 ? -13.086 12.969 17.328 1 90.88 95 ASN B C 1
ATOM 3911 O O . ASN B 1 95 ? -12.031 13.195 17.938 1 90.88 95 ASN B O 1
ATOM 3915 N N . PRO B 1 96 ? -14.281 13.117 17.859 1 93.62 96 PRO B N 1
ATOM 3916 C CA . PRO B 1 96 ? -14.445 13.695 19.188 1 93.62 96 PRO B CA 1
ATOM 3917 C C . PRO B 1 96 ? -13.711 12.906 20.266 1 93.62 96 PRO B C 1
ATOM 3919 O O . PRO B 1 96 ? -13.109 13.492 21.172 1 93.62 96 PRO B O 1
ATOM 3922 N N . GLU B 1 97 ? -13.688 11.617 20.156 1 94.25 97 GLU B N 1
ATOM 3923 C CA . GLU B 1 97 ? -13.086 10.781 21.188 1 94.25 97 GLU B CA 1
ATOM 3924 C C . GLU B 1 97 ? -11.57 10.969 21.25 1 94.25 97 GLU B C 1
ATOM 3926 O O . GLU B 1 97 ? -10.992 11.086 22.328 1 94.25 97 GLU B O 1
ATOM 3931 N N . ASP B 1 98 ? -10.93 10.984 20.125 1 96.12 98 ASP B N 1
ATOM 3932 C CA . ASP B 1 98 ? -9.484 11.203 20.062 1 96.12 98 ASP B CA 1
ATOM 3933 C C . ASP B 1 98 ? -9.117 12.586 20.594 1 96.12 98 ASP B C 1
ATOM 3935 O O . ASP B 1 98 ? -8.125 12.734 21.328 1 96.12 98 ASP B O 1
ATOM 3939 N N . MET B 1 99 ? -9.938 13.594 20.25 1 97.5 99 MET B N 1
ATOM 3940 C CA . MET B 1 99 ? -9.648 14.945 20.703 1 97.5 99 MET B CA 1
ATOM 3941 C C . MET B 1 99 ? -9.852 15.062 22.219 1 97.5 99 MET B C 1
ATOM 3943 O O . MET B 1 99 ? -9.086 15.742 22.891 1 97.5 99 MET B O 1
ATOM 3947 N N . GLU B 1 100 ? -10.875 14.391 22.672 1 97.94 100 GLU B N 1
ATOM 3948 C CA . GLU B 1 100 ? -11.086 14.391 24.125 1 97.94 100 GLU B CA 1
ATOM 3949 C C . GLU B 1 100 ? -9.891 13.773 24.844 1 97.94 100 GLU B C 1
ATOM 3951 O O . GLU B 1 100 ? -9.445 14.297 25.875 1 97.94 100 GLU B O 1
ATOM 3956 N N . TYR B 1 101 ? -9.414 12.703 24.328 1 98.12 101 TYR B N 1
ATOM 3957 C CA . TYR B 1 101 ? -8.25 12.055 24.922 1 98.12 101 TYR B CA 1
ATOM 3958 C C . TYR B 1 101 ? -7.055 13 24.953 1 98.12 101 TYR B C 1
ATOM 3960 O O . TYR B 1 101 ? -6.422 13.172 26 1 98.12 101 TYR B O 1
ATOM 3968 N N . VAL B 1 102 ? -6.777 13.602 23.812 1 98.5 102 VAL B N 1
ATOM 3969 C CA . VAL B 1 102 ? -5.598 14.453 23.688 1 98.5 102 VAL B CA 1
ATOM 3970 C C . VAL B 1 102 ? -5.711 15.633 24.656 1 98.5 102 VAL B C 1
ATOM 3972 O O . VAL B 1 102 ? -4.777 15.914 25.406 1 98.5 102 VAL B O 1
ATOM 3975 N N . LEU B 1 103 ? -6.863 16.281 24.688 1 98.5 103 LEU B N 1
ATOM 3976 C CA . LEU B 1 103 ? -7.039 17.484 25.484 1 98.5 103 LEU B CA 1
ATOM 3977 C C . LEU B 1 103 ? -7.039 17.172 26.969 1 98.5 103 LEU B C 1
ATOM 3979 O O . LEU B 1 103 ? -6.426 17.875 27.766 1 98.5 103 LEU B O 1
ATOM 3983 N N . SER B 1 104 ? -7.641 16.031 27.312 1 98.31 104 SER B N 1
ATOM 3984 C CA . SER B 1 104 ? -7.695 15.648 28.719 1 98.31 104 SER B CA 1
ATOM 3985 C C . SER B 1 104 ? -6.324 15.219 29.234 1 98.31 104 SER B C 1
ATOM 3987 O O . SER B 1 104 ? -5.965 15.508 30.375 1 98.31 104 SER B O 1
ATOM 3989 N N . THR B 1 105 ? -5.59 14.586 28.391 1 98.31 105 THR B N 1
ATOM 3990 C CA . THR B 1 105 ? -4.309 14.016 28.797 1 98.31 105 THR B CA 1
ATOM 3991 C C . THR B 1 105 ? -3.227 15.094 28.844 1 98.31 105 THR B C 1
ATOM 3993 O O . THR B 1 105 ? -2.371 15.086 29.719 1 98.31 105 THR B O 1
ATOM 3996 N N . TYR B 1 106 ? -3.326 16.062 27.922 1 98.19 106 TYR B N 1
ATOM 3997 C CA . TYR B 1 106 ? -2.182 16.953 27.766 1 98.19 106 TYR B CA 1
ATOM 3998 C C . TYR B 1 106 ? -2.568 18.406 28.078 1 98.19 106 TYR B C 1
ATOM 4000 O O . TYR B 1 106 ? -1.777 19.312 27.859 1 98.19 106 TYR B O 1
ATOM 4008 N N . GLY B 1 107 ? -3.775 18.656 28.516 1 96.44 107 GLY B N 1
ATOM 4009 C CA . GLY B 1 107 ? -4.188 19.938 29.062 1 96.44 107 GLY B CA 1
ATOM 4010 C C . GLY B 1 107 ? -4.273 21.031 28.016 1 96.44 107 GLY B C 1
ATOM 4011 O O . GLY B 1 107 ? -3.932 22.188 28.297 1 96.44 107 GLY B O 1
ATOM 4012 N N . GLY B 1 108 ? -4.48 20.578 26.812 1 95.31 108 GLY B N 1
ATOM 4013 C CA . GLY B 1 108 ? -4.695 21.562 25.766 1 95.31 108 GLY B CA 1
ATOM 4014 C C . GLY B 1 108 ? -3.404 22.094 25.172 1 95.31 108 GLY B C 1
ATOM 4015 O O . GLY B 1 108 ? -3.424 23.031 24.359 1 95.31 108 GLY B O 1
ATOM 4016 N N . LYS B 1 109 ? -2.291 21.578 25.625 1 97.88 109 LYS B N 1
ATOM 4017 C CA . LYS B 1 109 ? -1.004 21.984 25.078 1 97.88 109 LYS B CA 1
ATOM 4018 C C . LYS B 1 109 ? -0.922 21.672 23.578 1 97.88 109 LYS B C 1
ATOM 4020 O O . LYS B 1 109 ? -1.692 20.859 23.078 1 97.88 109 LYS B O 1
ATOM 4025 N N . GLY B 1 110 ? -0.022 22.359 22.875 1 98.06 110 GLY B N 1
ATOM 4026 C CA . GLY B 1 110 ? 0.145 22.172 21.453 1 98.06 110 GLY B CA 1
ATOM 4027 C C . GLY B 1 110 ? -0.778 23.047 20.609 1 98.06 110 GLY B C 1
ATOM 4028 O O . GLY B 1 110 ? -1.434 23.938 21.141 1 98.06 110 GLY B O 1
ATOM 4029 N N . VAL B 1 111 ? -0.733 22.859 19.359 1 98.81 111 VAL B N 1
ATOM 4030 C CA . VAL B 1 111 ? -1.56 23.594 18.406 1 98.81 111 VAL B CA 1
ATOM 4031 C C . VAL B 1 111 ? -2.416 22.625 17.594 1 98.81 111 VAL B C 1
ATOM 4033 O O . VAL B 1 111 ? -1.976 21.516 17.281 1 98.81 111 VAL B O 1
ATOM 4036 N N . TYR B 1 112 ? -3.645 22.953 17.312 1 98.81 112 TYR B N 1
ATOM 4037 C CA . TYR B 1 112 ? -4.574 22.125 16.547 1 98.81 112 TYR B CA 1
ATOM 4038 C C . TYR B 1 112 ? -5.016 22.828 15.273 1 98.81 112 TYR B C 1
ATOM 4040 O O . TYR B 1 112 ? -5.203 24.047 15.266 1 98.81 112 TYR B O 1
ATOM 4048 N N . THR B 1 113 ? -5.191 22.094 14.227 1 98.81 113 THR B N 1
ATOM 4049 C CA . THR B 1 113 ? -5.645 22.734 13 1 98.81 113 THR B CA 1
ATOM 4050 C C . THR B 1 113 ? -7.141 22.516 12.797 1 98.81 113 THR B C 1
ATOM 4052 O O . THR B 1 113 ? -7.703 21.531 13.273 1 98.81 113 THR B O 1
ATOM 4055 N N . VAL B 1 114 ? -7.762 23.422 12.133 1 98.75 114 VAL B N 1
ATOM 4056 C CA . VAL B 1 114 ? -9.156 23.344 11.711 1 98.75 114 VAL B CA 1
ATOM 4057 C C . VAL B 1 114 ? -9.234 23.203 10.195 1 98.75 114 VAL B C 1
ATOM 4059 O O . VAL B 1 114 ? -8.828 24.109 9.461 1 98.75 114 VAL B O 1
ATOM 4062 N N . GLU B 1 115 ? -9.805 22.109 9.789 1 97.94 115 GLU B N 1
ATOM 4063 C CA . GLU B 1 115 ? -9.883 21.828 8.359 1 97.94 115 GLU B CA 1
ATOM 4064 C C . GLU B 1 115 ? -11.328 21.891 7.867 1 97.94 115 GLU B C 1
ATOM 4066 O O . GLU B 1 115 ? -11.594 21.656 6.684 1 97.94 115 GLU B O 1
ATOM 4071 N N . SER B 1 116 ? -12.258 22.062 8.758 1 98.31 116 SER B N 1
ATOM 4072 C CA . SER B 1 116 ? -13.68 22.172 8.438 1 98.31 116 SER B CA 1
ATOM 4073 C C . SER B 1 116 ? -14.453 22.844 9.578 1 98.31 116 SER B C 1
ATOM 4075 O O . SER B 1 116 ? -13.93 23 10.68 1 98.31 116 SER B O 1
ATOM 4077 N N . LEU B 1 117 ? -15.688 23.266 9.281 1 97.75 117 LEU B N 1
ATOM 4078 C CA . LEU B 1 117 ? -16.547 23.781 10.328 1 97.75 117 LEU B CA 1
ATOM 4079 C C . LEU B 1 117 ? -16.828 22.734 11.391 1 97.75 117 LEU B C 1
ATOM 4081 O O . LEU B 1 117 ? -16.953 23.047 12.578 1 97.75 117 LEU B O 1
ATOM 4085 N N . GLN B 1 118 ? -16.891 21.516 10.984 1 97.06 118 GLN B N 1
ATOM 4086 C CA . GLN B 1 118 ? -17.078 20.406 11.93 1 97.06 118 GLN B CA 1
ATOM 4087 C C . GLN B 1 118 ? -15.891 20.297 12.875 1 97.06 118 GLN B C 1
ATOM 4089 O O . GLN B 1 118 ? -16.062 20.062 14.07 1 97.06 118 GLN B O 1
ATOM 4094 N N . HIS B 1 119 ? -14.695 20.438 12.359 1 98.38 119 HIS B N 1
ATOM 4095 C CA . HIS B 1 119 ? -13.508 20.406 13.195 1 98.38 119 HIS B CA 1
ATOM 4096 C C . HIS B 1 119 ? -13.555 21.5 14.258 1 98.38 119 HIS B C 1
ATOM 4098 O O . HIS B 1 119 ? -13.258 21.25 15.422 1 98.38 119 HIS B O 1
ATOM 4104 N N . LEU B 1 120 ? -13.922 22.703 13.758 1 98.62 120 LEU B N 1
ATOM 4105 C CA . LEU B 1 120 ? -14.016 23.844 14.672 1 98.62 120 LEU B CA 1
ATOM 4106 C C . LEU B 1 120 ? -14.984 23.531 15.812 1 98.62 120 LEU B C 1
ATOM 4108 O O . LEU B 1 120 ? -14.672 23.781 16.984 1 98.62 120 LEU B O 1
ATOM 4112 N N . GLN B 1 121 ? -16.125 22.953 15.461 1 98.19 121 GLN B N 1
ATOM 4113 C CA . GLN B 1 121 ? -17.141 22.625 16.453 1 98.19 121 GLN B CA 1
ATOM 4114 C C . GLN B 1 121 ? -16.641 21.562 17.422 1 98.19 121 GLN B C 1
ATOM 4116 O O . GLN B 1 121 ? -16.797 21.703 18.641 1 98.19 121 GLN B O 1
ATOM 4121 N N . ILE B 1 122 ? -16.016 20.547 16.969 1 98.19 122 ILE B N 1
ATOM 4122 C CA . ILE B 1 122 ? -15.5 19.453 17.781 1 98.19 122 ILE B CA 1
ATOM 4123 C C . ILE B 1 122 ? -14.461 19.984 18.766 1 98.19 122 ILE B C 1
ATOM 4125 O O . ILE B 1 122 ? -14.539 19.719 19.969 1 98.19 122 ILE B O 1
ATOM 4129 N N . LEU B 1 123 ? -13.523 20.734 18.25 1 98.69 123 LEU B N 1
ATOM 4130 C CA . LEU B 1 123 ? -12.445 21.266 19.078 1 98.69 123 LEU B CA 1
ATOM 4131 C C . LEU B 1 123 ? -12.992 22.234 20.125 1 98.69 123 LEU B C 1
ATOM 4133 O O . LEU B 1 123 ? -12.664 22.125 21.312 1 98.69 123 LEU B O 1
ATOM 4137 N N . ASN B 1 124 ? -13.852 23.172 19.656 1 98.69 124 ASN B N 1
ATOM 4138 C CA . ASN B 1 124 ? -14.438 24.141 20.578 1 98.69 124 ASN B CA 1
ATOM 4139 C C . ASN B 1 124 ? -15.258 23.453 21.672 1 98.69 124 ASN B C 1
ATOM 4141 O O . ASN B 1 124 ? -15.047 23.703 22.859 1 98.69 124 ASN B O 1
ATOM 4145 N N . ASP B 1 125 ? -16.156 22.562 21.281 1 98.38 125 ASP B N 1
ATOM 4146 C CA . ASP B 1 125 ? -17.062 21.938 22.234 1 98.38 125 ASP B CA 1
ATOM 4147 C C . ASP B 1 125 ? -16.297 21.078 23.234 1 98.38 125 ASP B C 1
ATOM 4149 O O . ASP B 1 125 ? -16.625 21.078 24.422 1 98.38 125 ASP B O 1
ATOM 4153 N N . THR B 1 126 ? -15.32 20.359 22.734 1 98.5 126 THR B N 1
ATOM 4154 C CA . THR B 1 126 ? -14.508 19.531 23.625 1 98.5 126 THR B CA 1
ATOM 4155 C C . THR B 1 126 ? -13.734 20.375 24.625 1 98.5 126 THR B C 1
ATOM 4157 O O . THR B 1 126 ? -13.703 20.078 25.812 1 98.5 126 THR B O 1
ATOM 4160 N N . ALA B 1 127 ? -13.141 21.453 24.156 1 98.62 127 ALA B N 1
ATOM 4161 C CA . ALA B 1 127 ? -12.367 22.344 25.016 1 98.62 127 ALA B CA 1
ATOM 4162 C C . ALA B 1 127 ? -13.258 22.984 26.078 1 98.62 127 ALA B C 1
ATOM 4164 O O . ALA B 1 127 ? -12.898 23.016 27.266 1 98.62 127 ALA B O 1
ATOM 4165 N N . VAL B 1 128 ? -14.445 23.453 25.672 1 98.5 128 VAL B N 1
ATOM 4166 C CA . VAL B 1 128 ? -15.391 24.094 26.594 1 98.5 128 VAL B CA 1
ATOM 4167 C C . VAL B 1 128 ? -15.812 23.078 27.672 1 98.5 128 VAL B C 1
ATOM 4169 O O . VAL B 1 128 ? -15.82 23.406 28.859 1 98.5 128 VAL B O 1
ATOM 4172 N N . ARG B 1 129 ? -16.125 21.891 27.219 1 98.12 129 ARG B N 1
ATOM 4173 C CA . ARG B 1 129 ? -16.547 20.844 28.141 1 98.12 129 ARG B CA 1
ATOM 4174 C C . ARG B 1 129 ? -15.469 20.547 29.172 1 98.12 129 ARG B C 1
ATOM 4176 O O . ARG B 1 129 ? -15.766 20.266 30.344 1 98.12 129 ARG B O 1
ATOM 4183 N N . LEU B 1 130 ? -14.25 20.672 28.781 1 98.19 130 LEU B N 1
ATOM 4184 C CA . LEU B 1 130 ? -13.125 20.344 29.656 1 98.19 130 LEU B CA 1
ATOM 4185 C C . LEU B 1 130 ? -12.633 21.578 30.406 1 98.19 130 LEU B C 1
ATOM 4187 O O . LEU B 1 130 ? -11.68 21.5 31.172 1 98.19 130 LEU B O 1
ATOM 4191 N N . GLY B 1 131 ? -13.195 22.703 30.141 1 98.12 131 GLY B N 1
ATOM 4192 C CA . GLY B 1 131 ? -12.891 23.938 30.859 1 98.12 131 GLY B CA 1
ATOM 4193 C C . GLY B 1 131 ? -11.57 24.547 30.453 1 98.12 131 GLY B C 1
ATOM 4194 O O . GLY B 1 131 ? -10.82 25.047 31.312 1 98.12 131 GLY B O 1
ATOM 4195 N N . MET B 1 132 ? -11.289 24.484 29.172 1 98.25 132 MET B N 1
ATOM 4196 C CA . MET B 1 132 ? -10.008 25.016 28.734 1 98.25 132 MET B CA 1
ATOM 4197 C C . MET B 1 132 ? -10.156 25.766 27.406 1 98.25 132 MET B C 1
ATOM 4199 O O . MET B 1 132 ? -11.25 25.812 26.844 1 98.25 132 MET B O 1
ATOM 4203 N N . LYS B 1 133 ? -9.086 26.406 27.031 1 98.19 133 LYS B N 1
ATOM 4204 C CA . LYS B 1 133 ? -8.953 27.047 25.719 1 98.19 133 LYS B CA 1
ATOM 4205 C C . LYS B 1 133 ? -7.73 26.516 24.984 1 98.19 133 LYS B C 1
ATOM 4207 O O . LYS B 1 133 ? -6.664 26.328 25.578 1 98.19 133 LYS B O 1
ATOM 4212 N N . ILE B 1 134 ? -7.918 26.156 23.75 1 98.75 134 ILE B N 1
ATOM 4213 C CA . ILE B 1 134 ? -6.809 25.578 23 1 98.75 134 ILE B CA 1
ATOM 4214 C C . ILE B 1 134 ? -6.453 26.484 21.828 1 98.75 134 ILE B C 1
ATOM 4216 O O . ILE B 1 134 ? -7.285 27.266 21.359 1 98.75 134 ILE B O 1
ATOM 4220 N N . THR B 1 135 ? -5.227 26.422 21.391 1 98.81 135 THR B N 1
ATOM 4221 C CA . THR B 1 135 ? -4.734 27.219 20.266 1 98.81 135 THR B CA 1
ATOM 4222 C C . THR B 1 135 ? -4.988 26.5 18.953 1 98.81 135 THR B C 1
ATOM 4224 O O . THR B 1 135 ? -4.699 25.297 18.812 1 98.81 135 THR B O 1
ATOM 4227 N N . VAL B 1 136 ? -5.551 27.219 17.938 1 98.88 136 VAL B N 1
ATOM 4228 C CA . VAL B 1 136 ? -5.832 26.547 16.656 1 98.88 136 VAL B CA 1
ATOM 4229 C C . VAL B 1 136 ? -5.27 27.375 15.508 1 98.88 136 VAL B C 1
ATOM 4231 O O . VAL B 1 136 ? -5.109 28.594 15.633 1 98.88 136 VAL B O 1
ATOM 4234 N N . LEU B 1 137 ? -4.875 26.766 14.445 1 98.94 137 LEU B N 1
ATOM 4235 C CA . LEU B 1 137 ? -4.645 27.328 13.125 1 98.94 137 LEU B CA 1
ATOM 4236 C C . LEU B 1 137 ? -5.738 26.906 12.148 1 98.94 137 LEU B C 1
ATOM 4238 O O . LEU B 1 137 ? -6.148 25.75 12.141 1 98.94 137 LEU B O 1
ATOM 4242 N N . ILE B 1 138 ? -6.25 27.812 11.367 1 98.94 138 ILE B N 1
ATOM 4243 C CA . ILE B 1 138 ? -7.219 27.438 10.344 1 98.94 138 ILE B CA 1
ATOM 4244 C C . ILE B 1 138 ? -6.504 27.188 9.023 1 98.94 138 ILE B C 1
ATOM 4246 O O . ILE B 1 138 ? -5.773 28.047 8.523 1 98.94 138 ILE B O 1
ATOM 4250 N N . ARG B 1 139 ? -6.672 26.016 8.461 1 98.81 139 ARG B N 1
ATOM 4251 C CA . ARG B 1 139 ? -6.062 25.688 7.172 1 98.81 139 ARG B CA 1
ATOM 4252 C C . ARG B 1 139 ? -6.875 26.281 6.023 1 98.81 139 ARG B C 1
ATOM 4254 O O . ARG B 1 139 ? -8.07 26.016 5.898 1 98.81 139 ARG B O 1
ATOM 4261 N N . VAL B 1 140 ? -6.23 27.062 5.234 1 98.88 140 VAL B N 1
ATOM 4262 C CA . VAL B 1 140 ? -6.855 27.625 4.039 1 98.88 140 VAL B CA 1
ATOM 4263 C C . VAL B 1 140 ? -6.836 26.594 2.916 1 98.88 140 VAL B C 1
ATOM 4265 O O . VAL B 1 140 ? -5.801 25.984 2.641 1 98.88 140 VAL B O 1
ATOM 4268 N N . THR B 1 141 ? -7.965 26.391 2.27 1 98.62 141 THR B N 1
ATOM 4269 C CA . THR B 1 141 ? -8.023 25.391 1.208 1 98.62 141 THR B CA 1
ATOM 4270 C C . THR B 1 141 ? -7.25 25.859 -0.02 1 98.62 141 THR B C 1
ATOM 4272 O O . THR B 1 141 ? -7.23 27.047 -0.331 1 98.62 141 THR B O 1
ATOM 4275 N N . SER B 1 142 ? -6.637 24.953 -0.646 1 97.31 142 SER B N 1
ATOM 4276 C CA . SER B 1 142 ? -6.016 25.203 -1.941 1 97.31 142 SER B CA 1
ATOM 4277 C C . SER B 1 142 ? -6.898 24.719 -3.086 1 97.31 142 SER B C 1
ATOM 4279 O O . SER B 1 142 ? -6.441 24.609 -4.223 1 97.31 142 SER B O 1
ATOM 4281 N N . GLY B 1 143 ? -8.156 24.359 -2.779 1 97.12 143 GLY B N 1
ATOM 4282 C CA . GLY B 1 143 ? -9.086 23.938 -3.812 1 97.12 143 GLY B CA 1
ATOM 4283 C C . GLY B 1 143 ? -9.227 22.438 -3.91 1 97.12 143 GLY B C 1
ATOM 4284 O O . GLY B 1 143 ? -9.531 21.906 -4.977 1 97.12 143 GLY B O 1
ATOM 4285 N N . ASN B 1 144 ? -8.891 21.703 -2.924 1 97.56 144 ASN B N 1
ATOM 4286 C CA . ASN B 1 144 ? -9.047 20.266 -2.795 1 97.56 144 ASN B CA 1
ATOM 4287 C C . ASN B 1 144 ? -9.797 19.891 -1.518 1 97.56 144 ASN B C 1
ATOM 4289 O O . ASN B 1 144 ? -10.508 20.719 -0.95 1 97.56 144 ASN B O 1
ATOM 4293 N N . GLN B 1 145 ? -9.711 18.703 -1.061 1 97.94 145 GLN B N 1
ATOM 4294 C CA . GLN B 1 145 ? -10.516 18.219 0.054 1 97.94 145 GLN B CA 1
ATOM 4295 C C . GLN B 1 145 ? -9.992 18.75 1.385 1 97.94 145 GLN B C 1
ATOM 4297 O O . GLN B 1 145 ? -10.594 18.516 2.436 1 97.94 145 GLN B O 1
ATOM 4302 N N . PHE B 1 146 ? -8.938 19.562 1.352 1 98.5 146 PHE B N 1
ATOM 4303 C CA . PHE B 1 146 ? -8.32 20.016 2.594 1 98.5 146 PHE B CA 1
ATOM 4304 C C . PHE B 1 146 ? -8.648 21.484 2.857 1 98.5 146 PHE B C 1
ATOM 4306 O O . PHE B 1 146 ? -8.781 22.266 1.922 1 98.5 146 PHE B O 1
ATOM 4313 N N . GLY B 1 147 ? -8.789 21.766 4.148 1 98.56 147 GLY B N 1
ATOM 4314 C CA . GLY B 1 147 ? -8.883 23.156 4.582 1 98.56 147 GLY B CA 1
ATOM 4315 C C . GLY B 1 147 ? -10.281 23.734 4.465 1 98.56 147 GLY B C 1
ATOM 4316 O O . GLY B 1 147 ? -11.242 22.984 4.23 1 98.56 147 GLY B O 1
ATOM 4317 N N . VAL B 1 148 ? -10.375 25 4.723 1 98.75 148 VAL B N 1
ATOM 4318 C CA . VAL B 1 148 ? -11.617 25.766 4.781 1 98.75 148 VAL B CA 1
ATOM 4319 C C . VAL B 1 148 ? -11.594 26.859 3.719 1 98.75 148 VAL B C 1
ATOM 4321 O O . VAL B 1 148 ? -10.562 27.5 3.496 1 98.75 148 VAL B O 1
ATOM 4324 N N . ASP B 1 149 ? -12.664 27.062 3.139 1 98.31 149 ASP B N 1
ATOM 4325 C CA . ASP B 1 149 ? -12.812 28.125 2.146 1 98.31 149 ASP B CA 1
ATOM 4326 C C . ASP B 1 149 ? -12.602 29.5 2.781 1 98.31 149 ASP B C 1
ATOM 4328 O O . ASP B 1 149 ? -13.023 29.734 3.912 1 98.31 149 ASP B O 1
ATOM 4332 N N . GLU B 1 150 ? -12.047 30.422 2.02 1 98.38 150 GLU B N 1
ATOM 4333 C CA . GLU B 1 150 ? -11.719 31.75 2.549 1 98.38 150 GLU B CA 1
ATOM 4334 C C . GLU B 1 150 ? -12.969 32.469 3.018 1 98.38 150 GLU B C 1
ATOM 4336 O O . GLU B 1 150 ? -12.922 33.219 4 1 98.38 150 GLU B O 1
ATOM 4341 N N . ALA B 1 151 ? -14.062 32.312 2.338 1 98.06 151 ALA B N 1
ATOM 4342 C CA . ALA B 1 151 ? -15.312 32.938 2.758 1 98.06 151 ALA B CA 1
ATOM 4343 C C . ALA B 1 151 ? -15.727 32.469 4.145 1 98.06 151 ALA B C 1
ATOM 4345 O O . ALA B 1 151 ? -16.172 33.25 4.977 1 98.06 151 ALA B O 1
ATOM 4346 N N . ASP B 1 152 ? -15.594 31.203 4.352 1 98.25 152 ASP B N 1
ATOM 4347 C CA . ASP B 1 152 ? -15.922 30.625 5.652 1 98.25 152 ASP B CA 1
ATOM 4348 C C . ASP B 1 152 ? -14.938 31.078 6.723 1 98.25 152 ASP B C 1
ATOM 4350 O O . ASP B 1 152 ? -15.32 31.312 7.875 1 98.25 152 ASP B O 1
ATOM 4354 N N . ILE B 1 153 ? -13.688 31.203 6.359 1 98.81 153 ILE B N 1
ATOM 4355 C CA . ILE B 1 153 ? -12.672 31.656 7.309 1 98.81 153 ILE B CA 1
ATOM 4356 C C . ILE B 1 153 ? -13.008 33.062 7.777 1 98.81 153 ILE B C 1
ATOM 4358 O O . ILE B 1 153 ? -12.938 33.375 8.977 1 98.81 153 ILE B O 1
ATOM 4362 N N . ARG B 1 154 ? -13.422 33.969 6.84 1 98.56 154 ARG B N 1
ATOM 4363 C CA . ARG B 1 154 ? -13.836 35.344 7.199 1 98.56 154 ARG B CA 1
ATOM 4364 C C . ARG B 1 154 ? -14.961 35.312 8.227 1 98.56 154 ARG B C 1
ATOM 4366 O O . ARG B 1 154 ? -14.93 36.031 9.211 1 98.56 154 ARG B O 1
ATOM 4373 N N . LYS B 1 155 ? -15.898 34.406 7.961 1 98.31 155 LYS B N 1
ATOM 4374 C CA . LYS B 1 155 ? -17.047 34.312 8.859 1 98.31 155 LYS B CA 1
ATOM 4375 C C . LYS B 1 155 ? -16.609 33.781 10.234 1 98.31 155 LYS B C 1
ATOM 4377 O O . LYS B 1 155 ? -17.047 34.312 11.258 1 98.31 155 LYS B O 1
ATOM 4382 N N . ILE B 1 156 ? -15.766 32.719 10.289 1 98.62 156 ILE B N 1
ATOM 4383 C CA . ILE B 1 156 ? -15.273 32.125 11.531 1 98.62 156 ILE B CA 1
ATOM 4384 C C . ILE B 1 156 ? -14.555 33.188 12.359 1 98.62 156 ILE B C 1
ATOM 4386 O O . ILE B 1 156 ? -14.789 33.312 13.562 1 98.62 156 ILE B O 1
ATOM 4390 N N . ILE B 1 157 ? -13.727 33.969 11.68 1 98.38 157 ILE B N 1
ATOM 4391 C CA . ILE B 1 157 ? -12.922 34.969 12.367 1 98.38 157 ILE B CA 1
ATOM 4392 C C . ILE B 1 157 ? -13.812 36.125 12.859 1 98.38 157 ILE B C 1
ATOM 4394 O O . ILE B 1 157 ? -13.648 36.594 13.977 1 98.38 157 ILE B O 1
ATOM 4398 N N . SER B 1 158 ? -14.766 36.531 12.016 1 97.44 158 SER B N 1
ATOM 4399 C CA . SER B 1 158 ? -15.703 37.562 12.414 1 97.44 158 SER B CA 1
ATOM 4400 C C . SER B 1 158 ? -16.516 37.156 13.633 1 97.44 158 SER B C 1
ATOM 4402 O O . SER B 1 158 ? -16.797 37.969 14.508 1 97.44 158 SER B O 1
ATOM 4404 N N . ASP B 1 159 ? -16.828 35.844 13.656 1 97.31 159 ASP B N 1
ATOM 4405 C CA . ASP B 1 159 ? -17.688 35.312 14.719 1 97.31 159 ASP B CA 1
ATOM 4406 C C . ASP B 1 159 ? -16.859 34.594 15.773 1 97.31 159 ASP B C 1
ATOM 4408 O O . ASP B 1 159 ? -17.375 33.719 16.469 1 97.31 159 ASP B O 1
ATOM 4412 N N . ARG B 1 160 ? -15.586 34.812 15.898 1 96.81 160 ARG B N 1
ATOM 4413 C CA . ARG B 1 160 ? -14.664 34 16.688 1 96.81 160 ARG B CA 1
ATOM 4414 C C . ARG B 1 160 ? -15.07 34 18.156 1 96.81 160 ARG B C 1
ATOM 4416 O O . ARG B 1 160 ? -14.75 33.031 18.875 1 96.81 160 ARG B O 1
ATOM 4423 N N . THR B 1 161 ? -15.805 35 18.688 1 96.56 161 THR B N 1
ATOM 4424 C CA . THR B 1 161 ? -16.266 35.062 20.078 1 96.56 161 THR B CA 1
ATOM 4425 C C . THR B 1 161 ? -17.312 33.969 20.344 1 96.56 161 THR B C 1
ATOM 4427 O O . THR B 1 161 ? -17.578 33.656 21.5 1 96.56 161 THR B O 1
ATOM 4430 N N . ASP B 1 162 ? -17.891 33.469 19.312 1 97.62 162 ASP B N 1
ATOM 4431 C CA . ASP B 1 162 ? -18.859 32.375 19.438 1 97.62 162 ASP B CA 1
ATOM 4432 C C . ASP B 1 162 ? -18.172 31.047 19.75 1 97.62 162 ASP B C 1
ATOM 4434 O O . ASP B 1 162 ? -18.844 30.062 20.078 1 97.62 162 ASP B O 1
ATOM 4438 N N . TYR B 1 163 ? -16.906 31.016 19.75 1 98.5 163 TYR B N 1
ATOM 4439 C CA . TYR B 1 163 ? -16.109 29.812 20 1 98.5 163 TYR B CA 1
ATOM 4440 C C . TYR B 1 163 ? -15.156 30.016 21.172 1 98.5 163 TYR B C 1
ATOM 4442 O O . TYR B 1 163 ? -13.938 30.062 20.984 1 98.5 163 TYR B O 1
ATOM 4450 N N . PRO B 1 164 ? -15.594 30.047 22.359 1 98.44 164 PRO B N 1
ATOM 4451 C CA . PRO B 1 164 ? -14.789 30.422 23.516 1 98.44 164 PRO B CA 1
ATOM 4452 C C . PRO B 1 164 ? -13.719 29.375 23.844 1 98.44 164 PRO B C 1
ATOM 4454 O O . PRO B 1 164 ? -12.812 29.641 24.625 1 98.44 164 PRO B O 1
ATOM 4457 N N . GLY B 1 165 ? -13.844 28.172 23.297 1 98.62 165 GLY B N 1
ATOM 4458 C CA . GLY B 1 165 ? -12.898 27.094 23.594 1 98.62 165 GLY B CA 1
ATOM 4459 C C . GLY B 1 165 ? -11.656 27.141 22.719 1 98.62 165 GLY B C 1
ATOM 4460 O O . GLY B 1 165 ? -10.727 26.359 22.922 1 98.62 165 GLY B O 1
ATOM 4461 N N . VAL B 1 166 ? -11.641 28.078 21.734 1 98.56 166 VAL B N 1
ATOM 4462 C CA . VAL B 1 166 ? -10.5 28.078 20.828 1 98.56 166 VAL B CA 1
ATOM 4463 C C . VAL B 1 166 ? -9.922 29.484 20.719 1 98.56 166 VAL B C 1
ATOM 4465 O O . VAL B 1 166 ? -10.656 30.484 20.797 1 98.56 166 VAL B O 1
ATOM 4468 N N . GLU B 1 167 ? -8.68 29.547 20.672 1 98.56 167 GLU B N 1
ATOM 4469 C CA . GLU B 1 167 ? -7.926 30.75 20.312 1 98.56 167 GLU B CA 1
ATOM 4470 C C . GLU B 1 167 ? -7.293 30.609 18.938 1 98.56 167 GLU B C 1
ATOM 4472 O O . GLU B 1 167 ? -6.359 29.828 18.75 1 98.56 167 GLU B O 1
ATOM 4477 N N . ILE B 1 168 ? -7.809 31.391 17.984 1 98.75 168 ILE B N 1
ATOM 4478 C CA . ILE B 1 168 ? -7.285 31.328 16.625 1 98.75 168 ILE B CA 1
ATOM 4479 C C . ILE B 1 168 ? -5.973 32.094 16.531 1 98.75 168 ILE B C 1
ATOM 4481 O O . ILE B 1 168 ? -5.961 33.344 16.672 1 98.75 168 ILE B O 1
ATOM 4485 N N . GLU B 1 169 ? -4.91 31.375 16.281 1 98.69 169 GLU B N 1
ATOM 4486 C CA . GLU B 1 169 ? -3.576 31.969 16.328 1 98.69 169 GLU B CA 1
ATOM 4487 C C . GLU B 1 169 ? -3.119 32.406 14.945 1 98.69 169 GLU B C 1
ATOM 4489 O O . GLU B 1 169 ? -2.307 33.312 14.805 1 98.69 169 GLU B O 1
ATOM 4494 N N . GLY B 1 170 ? -3.602 31.734 13.961 1 98.75 170 GLY B N 1
ATOM 4495 C CA . GLY B 1 170 ? -3.164 32.062 12.609 1 98.75 170 GLY B CA 1
ATOM 4496 C C . GLY B 1 170 ? -3.707 31.094 11.562 1 98.75 170 GLY B C 1
ATOM 4497 O O . GLY B 1 170 ? -4.812 30.578 11.711 1 98.75 170 GLY B O 1
ATOM 4498 N N . LEU B 1 171 ? -2.967 31 10.406 1 98.88 171 LEU B N 1
ATOM 4499 C CA . LEU B 1 171 ? -3.404 30.219 9.258 1 98.88 171 LEU B CA 1
ATOM 4500 C C . LEU B 1 171 ? -2.375 29.156 8.906 1 98.88 171 LEU B C 1
ATOM 4502 O O . LEU B 1 171 ? -1.198 29.281 9.25 1 98.88 171 LEU B O 1
ATOM 4506 N N . GLN B 1 172 ? -2.844 28.125 8.352 1 98.88 172 GLN B N 1
ATOM 4507 C CA . GLN B 1 172 ? -2.037 27.062 7.75 1 98.88 172 GLN B CA 1
ATOM 4508 C C . GLN B 1 172 ? -2.354 26.906 6.266 1 98.88 172 GLN B C 1
ATOM 4510 O O . GLN B 1 172 ? -3.506 27.047 5.852 1 98.88 172 GLN B O 1
ATOM 4515 N N . PHE B 1 173 ? -1.319 26.609 5.438 1 98.75 173 PHE B N 1
ATOM 4516 C CA . PHE B 1 173 ? -1.545 26.422 4.012 1 98.75 173 PHE B CA 1
ATOM 4517 C C . PHE B 1 173 ? -0.562 25.406 3.436 1 98.75 173 PHE B C 1
ATOM 4519 O O . PHE B 1 173 ? 0.632 25.453 3.736 1 98.75 173 PHE B O 1
ATOM 4526 N N . TYR B 1 174 ? -1.081 24.516 2.734 1 97.81 174 TYR B N 1
ATOM 4527 C CA . TYR B 1 174 ? -0.318 23.531 1.975 1 97.81 174 TYR B CA 1
ATOM 4528 C C . TYR B 1 174 ? -1.039 23.156 0.685 1 97.81 174 TYR B C 1
ATOM 4530 O O . TYR B 1 174 ? -2.207 22.766 0.71 1 97.81 174 TYR B O 1
ATOM 4538 N N . SER B 1 175 ? -0.333 23.219 -0.465 1 95.06 175 SER B N 1
ATOM 4539 C CA . SER B 1 175 ? -1.012 23 -1.737 1 95.06 175 SER B CA 1
ATOM 4540 C C . SER B 1 175 ? -0.422 21.797 -2.479 1 95.06 175 SER B C 1
ATOM 4542 O O . SER B 1 175 ? -0.944 21.391 -3.516 1 95.06 175 SER B O 1
ATOM 4544 N N . GLY B 1 176 ? 0.676 21.25 -2.014 1 93.5 176 GLY B N 1
ATOM 4545 C CA . GLY B 1 176 ? 1.283 20.125 -2.701 1 93.5 176 GLY B CA 1
ATOM 4546 C C . GLY B 1 176 ? 2.791 20.062 -2.547 1 93.5 176 GLY B C 1
ATOM 4547 O O . GLY B 1 176 ? 3.393 20.984 -1.97 1 93.5 176 GLY B O 1
ATOM 4548 N N . THR B 1 177 ? 3.371 18.984 -3.117 1 93.44 177 THR B N 1
ATOM 4549 C CA . THR B 1 177 ? 4.805 18.75 -2.986 1 93.44 177 THR B CA 1
ATOM 4550 C C . THR B 1 177 ? 5.484 18.766 -4.352 1 93.44 177 THR B C 1
ATOM 4552 O O . THR B 1 177 ? 4.82 18.938 -5.379 1 93.44 177 THR B O 1
ATOM 4555 N N . GLN B 1 178 ? 6.832 18.734 -4.367 1 93.12 178 GLN B N 1
ATOM 4556 C CA . GLN B 1 178 ? 7.672 18.641 -5.555 1 93.12 178 GLN B CA 1
ATOM 4557 C C . GLN B 1 178 ? 7.465 19.828 -6.48 1 93.12 178 GLN B C 1
ATOM 4559 O O . GLN B 1 178 ? 7.371 19.672 -7.699 1 93.12 178 GLN B O 1
ATOM 4564 N N . LYS B 1 179 ? 7.379 21.016 -5.793 1 92.81 179 LYS B N 1
ATOM 4565 C CA . LYS B 1 179 ? 7.328 22.25 -6.566 1 92.81 179 LYS B CA 1
ATOM 4566 C C . LYS B 1 179 ? 8.711 22.641 -7.078 1 92.81 179 LYS B C 1
ATOM 4568 O O . LYS B 1 179 ? 9.617 22.906 -6.289 1 92.81 179 LYS B O 1
ATOM 4573 N N . LYS B 1 180 ? 8.977 22.734 -8.375 1 85.94 180 LYS B N 1
ATOM 4574 C CA . LYS B 1 180 ? 10.273 22.984 -9 1 85.94 180 LYS B CA 1
ATOM 4575 C C . LYS B 1 180 ? 10.57 24.484 -9.086 1 85.94 180 LYS B C 1
ATOM 4577 O O . LYS B 1 180 ? 11.734 24.891 -9.133 1 85.94 180 LYS B O 1
ATOM 4582 N N . ASP B 1 181 ? 9.398 25.203 -8.961 1 83.88 181 ASP B N 1
ATOM 4583 C CA . ASP B 1 181 ? 9.523 26.641 -9.219 1 83.88 181 ASP B CA 1
ATOM 4584 C C . ASP B 1 181 ? 9.141 27.453 -7.988 1 83.88 181 ASP B C 1
ATOM 4586 O O . ASP B 1 181 ? 8.117 27.188 -7.355 1 83.88 181 ASP B O 1
ATOM 4590 N N . LEU B 1 182 ? 9.992 28.531 -7.75 1 92.81 182 LEU B N 1
ATOM 4591 C CA . LEU B 1 182 ? 9.695 29.422 -6.633 1 92.81 182 LEU B CA 1
ATOM 4592 C C . LEU B 1 182 ? 8.5 30.312 -6.949 1 92.81 182 LEU B C 1
ATOM 4594 O O . LEU B 1 182 ? 7.887 30.875 -6.043 1 92.81 182 LEU B O 1
ATOM 4598 N N . SER B 1 183 ? 8.242 30.391 -8.211 1 94.62 183 SER B N 1
ATOM 4599 C CA . SER B 1 183 ? 7.164 31.281 -8.641 1 94.62 183 SER B CA 1
ATOM 4600 C C . SER B 1 183 ? 5.828 30.859 -8.039 1 94.62 183 SER B C 1
ATOM 4602 O O . SER B 1 183 ? 5.012 31.703 -7.672 1 94.62 183 SER B O 1
ATOM 4604 N N . GLN B 1 184 ? 5.598 29.594 -7.926 1 95.56 184 GLN B N 1
ATOM 4605 C CA . GLN B 1 184 ? 4.363 29.109 -7.32 1 95.56 184 GLN B CA 1
ATOM 4606 C C . GLN B 1 184 ? 4.297 29.469 -5.84 1 95.56 184 GLN B C 1
ATOM 4608 O O . GLN B 1 184 ? 3.252 29.906 -5.348 1 95.56 184 GLN B O 1
ATOM 4613 N N . MET B 1 185 ? 5.371 29.297 -5.148 1 97.19 185 MET B N 1
ATOM 4614 C CA . MET B 1 185 ? 5.438 29.641 -3.734 1 97.19 185 MET B CA 1
ATOM 4615 C C . MET B 1 185 ? 5.227 31.141 -3.529 1 97.19 185 MET B C 1
ATOM 4617 O O . MET B 1 185 ? 4.531 31.547 -2.6 1 97.19 185 MET B O 1
ATOM 4621 N N . LYS B 1 186 ? 5.844 31.891 -4.422 1 97.88 186 LYS B N 1
ATOM 4622 C CA . LYS B 1 186 ? 5.68 33.344 -4.352 1 97.88 186 LYS B CA 1
ATOM 4623 C C . LYS B 1 186 ? 4.211 33.719 -4.477 1 97.88 186 LYS B C 1
ATOM 4625 O O . LYS B 1 186 ? 3.701 34.5 -3.666 1 97.88 186 LYS B O 1
ATOM 4630 N N . THR B 1 187 ? 3.566 33.156 -5.445 1 97.94 187 THR B N 1
ATOM 4631 C CA . THR B 1 187 ? 2.158 33.469 -5.68 1 97.94 187 THR B CA 1
ATOM 4632 C C . THR B 1 187 ? 1.315 33.094 -4.469 1 97.94 187 THR B C 1
ATOM 4634 O O . THR B 1 187 ? 0.449 33.844 -4.043 1 97.94 187 THR B O 1
ATOM 4637 N N . GLU B 1 188 ? 1.576 31.984 -3.881 1 98.12 188 GLU B N 1
ATOM 4638 C CA . GLU B 1 188 ? 0.833 31.5 -2.721 1 98.12 188 GLU B CA 1
ATOM 4639 C C . GLU B 1 188 ? 1.068 32.375 -1.505 1 98.12 188 GLU B C 1
ATOM 4641 O O . GLU B 1 188 ? 0.119 32.781 -0.82 1 98.12 188 GLU B O 1
ATOM 4646 N N . LEU B 1 189 ? 2.297 32.75 -1.295 1 98.5 189 LEU B N 1
ATOM 4647 C CA . LEU B 1 189 ? 2.648 33.531 -0.124 1 98.5 189 LEU B CA 1
ATOM 4648 C C . LEU B 1 189 ? 2.098 34.938 -0.244 1 98.5 189 LEU B C 1
ATOM 4650 O O . LEU B 1 189 ? 1.628 35.531 0.742 1 98.5 189 LEU B O 1
ATOM 4654 N N . GLU B 1 190 ? 2.172 35.5 -1.431 1 98.62 190 GLU B N 1
ATOM 4655 C CA . GLU B 1 190 ? 1.598 36.812 -1.649 1 98.62 190 GLU B CA 1
ATOM 4656 C C . GLU B 1 190 ? 0.089 36.812 -1.421 1 98.62 190 GLU B C 1
ATOM 4658 O O . GLU B 1 190 ? -0.458 37.719 -0.823 1 98.62 190 GLU B O 1
ATOM 4663 N N . HIS B 1 191 ? -0.517 35.781 -1.87 1 98.69 191 HIS B N 1
ATOM 4664 C CA . HIS B 1 191 ? -1.953 35.656 -1.652 1 98.69 191 HIS B CA 1
ATOM 4665 C C . HIS B 1 191 ? -2.277 35.531 -0.166 1 98.69 191 HIS B C 1
ATOM 4667 O O . HIS B 1 191 ? -3.195 36.219 0.322 1 98.69 191 HIS B O 1
ATOM 4673 N N . LEU B 1 192 ? -1.572 34.719 0.549 1 98.81 192 LEU B N 1
ATOM 4674 C CA . LEU B 1 192 ? -1.792 34.562 1.98 1 98.81 192 LEU B CA 1
ATOM 4675 C C . LEU B 1 192 ? -1.53 35.844 2.738 1 98.81 192 LEU B C 1
ATOM 4677 O O . LEU B 1 192 ? -2.26 36.188 3.674 1 98.81 192 LEU B O 1
ATOM 4681 N N . ASP B 1 193 ? -0.497 36.5 2.297 1 98.81 193 ASP B N 1
ATOM 4682 C CA . ASP B 1 193 ? -0.157 37.781 2.885 1 98.81 193 ASP B CA 1
ATOM 4683 C C . ASP B 1 193 ? -1.307 38.781 2.732 1 98.81 193 ASP B C 1
ATOM 4685 O O . ASP B 1 193 ? -1.691 39.469 3.695 1 98.81 193 ASP B O 1
ATOM 4689 N N . GLU B 1 194 ? -1.809 38.875 1.553 1 98.75 194 GLU B N 1
ATOM 4690 C CA . GLU B 1 194 ? -2.947 39.75 1.277 1 98.75 194 GLU B CA 1
ATOM 4691 C C . GLU B 1 194 ? -4.168 39.344 2.094 1 98.75 194 GLU B C 1
ATOM 4693 O O . GLU B 1 194 ? -4.859 40.188 2.664 1 98.75 194 GLU B O 1
ATOM 4698 N N . PHE B 1 195 ? -4.414 38.062 2.154 1 98.81 195 PHE B N 1
ATOM 4699 C CA . PHE B 1 195 ? -5.574 37.562 2.861 1 98.81 195 PHE B CA 1
ATOM 4700 C C . PHE B 1 195 ? -5.484 37.844 4.352 1 98.81 195 PHE B C 1
ATOM 4702 O O . PHE B 1 195 ? -6.473 38.25 4.969 1 98.81 195 PHE B O 1
ATOM 4709 N N . ILE B 1 196 ? -4.305 37.688 4.961 1 98.69 196 ILE B N 1
ATOM 4710 C CA . ILE B 1 196 ? -4.07 38 6.363 1 98.69 196 ILE B CA 1
ATOM 4711 C C . ILE B 1 196 ? -4.344 39.469 6.609 1 98.69 196 ILE B C 1
ATOM 4713 O O . ILE B 1 196 ? -4.984 39.844 7.598 1 98.69 196 ILE B O 1
ATOM 4717 N N . GLY B 1 197 ? -3.877 40.312 5.715 1 98.56 197 GLY B N 1
ATOM 4718 C CA . GLY B 1 197 ? -4.152 41.75 5.805 1 98.56 197 GLY B CA 1
ATOM 4719 C C . GLY B 1 197 ? -5.6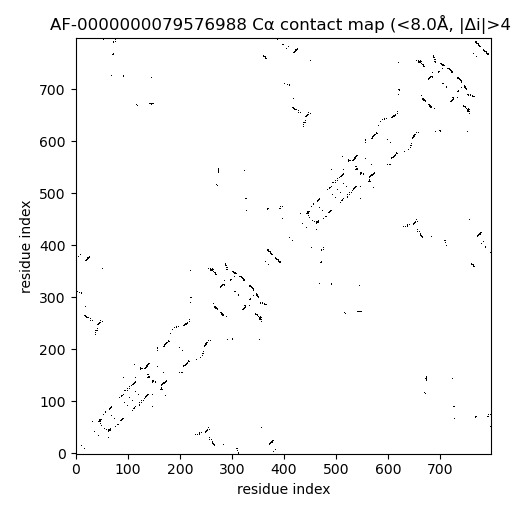33 42.062 5.758 1 98.56 197 GLY B C 1
ATOM 4720 O O . GLY B 1 197 ? -6.109 42.938 6.508 1 98.56 197 GLY B O 1
ATOM 4721 N N . GLU B 1 198 ? -6.32 41.406 4.875 1 98.56 198 GLU B N 1
ATOM 4722 C CA . GLU B 1 198 ? -7.762 41.594 4.754 1 98.56 198 GLU B CA 1
ATOM 4723 C C . GLU B 1 198 ? -8.492 41.219 6.035 1 98.56 198 GLU B C 1
ATOM 4725 O O . GLU B 1 198 ? -9.406 41.906 6.477 1 98.56 198 GLU B O 1
ATOM 4730 N N . LEU B 1 199 ? -8.109 40.094 6.594 1 98.5 199 LEU B N 1
ATOM 4731 C CA . LEU B 1 199 ? -8.719 39.656 7.836 1 98.5 199 LEU B CA 1
ATOM 4732 C C . LEU B 1 199 ? -8.516 40.656 8.953 1 98.5 199 LEU B C 1
ATOM 4734 O O . LEU B 1 199 ? -9.422 40.906 9.758 1 98.5 199 LEU B O 1
ATOM 4738 N N . LYS B 1 200 ? -7.34 41.281 9.008 1 98.06 200 LYS B N 1
ATOM 4739 C CA . LYS B 1 200 ? -7.055 42.312 9.992 1 98.06 200 LYS B CA 1
ATOM 4740 C C . LYS B 1 200 ? -7.941 43.531 9.773 1 98.06 200 LYS B C 1
ATOM 4742 O O . LYS B 1 200 ? -8.562 44.031 10.711 1 98.06 200 LYS B O 1
ATOM 4747 N N . SER B 1 201 ? -8.039 43.938 8.57 1 98 201 SER B N 1
ATOM 4748 C CA . SER B 1 201 ? -8.797 45.156 8.234 1 98 201 SER B CA 1
ATOM 4749 C C . SER B 1 201 ? -10.289 44.938 8.461 1 98 201 SER B C 1
ATOM 4751 O O . SER B 1 201 ? -10.984 45.844 8.93 1 98 201 SER B O 1
ATOM 4753 N N . GLU B 1 202 ? -10.75 43.75 8.156 1 97.62 202 GLU B N 1
ATOM 4754 C CA . GLU B 1 202 ? -12.18 43.469 8.164 1 97.62 202 GLU B CA 1
ATOM 4755 C C . GLU B 1 202 ? -12.672 43.156 9.57 1 97.62 202 GLU B C 1
ATOM 4757 O O . GLU B 1 202 ? -13.805 43.5 9.922 1 97.62 202 GLU B O 1
ATOM 4762 N N . SER B 1 203 ? -11.852 42.5 10.352 1 97.06 203 SER B N 1
ATOM 4763 C CA . SER B 1 203 ? -12.375 41.969 11.609 1 97.06 203 SER B CA 1
ATOM 4764 C C . SER B 1 203 ? -11.438 42.281 12.766 1 97.06 203 SER B C 1
ATOM 4766 O O . SER B 1 203 ? -11.672 41.844 13.898 1 97.06 203 SER B O 1
ATOM 4768 N N . GLY B 1 204 ? -10.312 42.906 12.539 1 97.38 204 GLY B N 1
ATOM 4769 C CA . GLY B 1 204 ? -9.352 43.219 13.578 1 97.38 204 GLY B CA 1
ATOM 4770 C C . GLY B 1 204 ? -8.508 42 13.992 1 97.38 204 GLY B C 1
ATOM 4771 O O . GLY B 1 204 ? -7.758 42.094 14.969 1 97.38 204 GLY B O 1
ATOM 4772 N N . PHE B 1 205 ? -8.68 40.906 13.289 1 97.62 205 PHE B N 1
ATOM 4773 C CA . PHE B 1 205 ? -7.926 39.688 13.602 1 97.62 205 PHE B CA 1
ATOM 4774 C C . PHE B 1 205 ? -6.457 39.875 13.227 1 97.62 205 PHE B C 1
ATOM 4776 O O . PHE B 1 205 ? -6.129 40.156 12.07 1 97.62 205 PHE B O 1
ATOM 4783 N N . GLU B 1 206 ? -5.547 39.75 14.133 1 97.81 206 GLU B N 1
ATOM 4784 C CA . GLU B 1 206 ? -4.105 39.781 13.898 1 97.81 206 GLU B CA 1
ATOM 4785 C C . GLU B 1 206 ? -3.498 38.375 13.992 1 97.81 206 GLU B C 1
ATOM 4787 O O . GLU B 1 206 ? -3.281 37.875 15.094 1 97.81 206 GLU B O 1
ATOM 4792 N N . ALA B 1 207 ? -3.234 37.844 12.906 1 98.44 207 ALA B N 1
ATOM 4793 C CA . ALA B 1 207 ? -2.598 36.531 12.883 1 98.44 207 ALA B CA 1
ATOM 4794 C C . ALA B 1 207 ? -1.208 36.594 13.508 1 98.44 207 ALA B C 1
ATOM 4796 O O . ALA B 1 207 ? -0.444 37.5 13.258 1 98.44 207 ALA B O 1
ATOM 4797 N N . GLN B 1 208 ? -0.885 35.625 14.305 1 98.69 208 GLN B N 1
ATOM 4798 C CA . GLN B 1 208 ? 0.423 35.562 14.945 1 98.69 208 GLN B CA 1
ATOM 4799 C C . GLN B 1 208 ? 1.321 34.531 14.258 1 98.69 208 GLN B C 1
ATOM 4801 O O . GLN B 1 208 ? 2.547 34.656 14.289 1 98.69 208 GLN B O 1
ATOM 4806 N N . VAL B 1 209 ? 0.713 33.531 13.625 1 98.81 209 VAL B N 1
ATOM 4807 C CA . VAL B 1 209 ? 1.465 32.438 13.039 1 98.81 209 VAL B CA 1
ATOM 4808 C C . VAL B 1 209 ? 0.951 32.156 11.625 1 98.81 209 VAL B C 1
ATOM 4810 O O . VAL B 1 209 ? -0.257 32.188 11.383 1 98.81 209 VAL B O 1
ATOM 4813 N N . LEU B 1 210 ? 1.822 31.969 10.703 1 98.88 210 LEU B N 1
ATOM 4814 C CA . LEU B 1 210 ? 1.563 31.391 9.391 1 98.88 210 LEU B CA 1
ATOM 4815 C C . LEU B 1 210 ? 2.361 30.109 9.195 1 98.88 210 LEU B C 1
ATOM 4817 O O . LEU B 1 210 ? 3.588 30.141 9.07 1 98.88 210 LEU B O 1
ATOM 4821 N N . GLU B 1 211 ? 1.682 28.984 9.25 1 98.88 211 GLU B N 1
ATOM 4822 C CA . GLU B 1 211 ? 2.324 27.719 8.898 1 98.88 211 GLU B CA 1
ATOM 4823 C C . GLU B 1 211 ? 2.16 27.422 7.414 1 98.88 211 GLU B C 1
ATOM 4825 O O . GLU B 1 211 ? 1.037 27.312 6.914 1 98.88 211 GLU B O 1
ATOM 4830 N N . TYR B 1 212 ? 3.242 27.266 6.707 1 98.81 212 TYR B N 1
ATOM 4831 C CA . TYR B 1 212 ? 3.252 27.125 5.258 1 98.81 212 TYR B CA 1
ATOM 4832 C C . TYR B 1 212 ? 4.09 25.922 4.836 1 98.81 212 TYR B C 1
ATOM 4834 O O . TYR B 1 212 ? 5.207 25.734 5.328 1 98.81 212 TYR B O 1
ATOM 4842 N N . GLY B 1 213 ? 3.518 25.031 4.035 1 98.38 213 GLY B N 1
ATOM 4843 C CA . GLY B 1 213 ? 4.285 23.969 3.406 1 98.38 213 GLY B CA 1
ATOM 4844 C C . GLY B 1 213 ? 4.758 24.328 2.008 1 98.38 213 GLY B C 1
ATOM 4845 O O . GLY B 1 213 ? 3.973 24.328 1.061 1 98.38 213 GLY B O 1
ATOM 4846 N N . PRO B 1 214 ? 5.98 24.594 1.876 1 97.62 214 PRO B N 1
ATOM 4847 C CA . PRO B 1 214 ? 6.453 25.047 0.566 1 97.62 214 PRO B CA 1
ATOM 4848 C C . PRO B 1 214 ? 6.461 23.938 -0.479 1 97.62 214 PRO B C 1
ATOM 4850 O O . PRO B 1 214 ? 6.348 24.219 -1.677 1 97.62 214 PRO B O 1
ATOM 4853 N N . GLY B 1 215 ? 6.676 22.688 -0.053 1 97 215 GLY B N 1
ATOM 4854 C CA . GLY B 1 215 ? 6.703 21.578 -0.995 1 97 215 GLY B CA 1
ATOM 4855 C C . GLY B 1 215 ? 7.914 21.609 -1.912 1 97 215 GLY B C 1
ATOM 4856 O O . GLY B 1 215 ? 7.797 21.328 -3.105 1 97 215 GLY B O 1
ATOM 4857 N N . PHE B 1 216 ? 9.07 21.875 -1.367 1 96.56 216 PHE B N 1
ATOM 4858 C CA . PHE B 1 216 ? 10.289 21.984 -2.16 1 96.56 216 PHE B CA 1
ATOM 4859 C C . PHE B 1 216 ? 10.547 20.688 -2.941 1 96.56 216 PHE B C 1
ATOM 4861 O O . PHE B 1 216 ? 10.203 19.609 -2.484 1 96.56 216 PHE B O 1
ATOM 4868 N N . PHE B 1 217 ? 11.234 20.844 -4.051 1 94.56 217 PHE B N 1
ATOM 4869 C CA . PHE B 1 217 ? 11.516 19.75 -4.973 1 94.56 217 PHE B CA 1
ATOM 4870 C C . PHE B 1 217 ? 12.695 18.922 -4.48 1 94.56 217 PHE B C 1
ATOM 4872 O O . PHE B 1 217 ? 13.688 19.469 -3.988 1 94.56 217 PHE B O 1
ATOM 4879 N N . VAL B 1 218 ? 12.562 17.609 -4.508 1 94.12 218 VAL B N 1
ATOM 4880 C CA . VAL B 1 218 ? 13.641 16.641 -4.281 1 94.12 218 VAL B CA 1
ATOM 4881 C C . VAL B 1 218 ? 13.953 15.898 -5.574 1 94.12 218 VAL B C 1
ATOM 4883 O O . VAL B 1 218 ? 13.062 15.305 -6.184 1 94.12 218 VAL B O 1
ATOM 4886 N N . PRO B 1 219 ? 15.18 15.984 -6.117 1 93.38 219 PRO B N 1
ATOM 4887 C CA . PRO B 1 219 ? 15.547 15.234 -7.32 1 93.38 219 PRO B CA 1
ATOM 4888 C C . PRO B 1 219 ? 15.727 13.742 -7.051 1 93.38 219 PRO B C 1
ATOM 4890 O O . PRO B 1 219 ? 16.828 13.305 -6.695 1 93.38 219 PRO B O 1
ATOM 4893 N N . TYR B 1 220 ? 14.789 12.969 -7.367 1 92.31 220 TYR B N 1
ATOM 4894 C CA . TYR B 1 220 ? 14.805 11.539 -7.086 1 92.31 220 TYR B CA 1
ATOM 4895 C C . TYR B 1 220 ? 15.57 10.781 -8.164 1 92.31 220 TYR B C 1
ATOM 4897 O O . TYR B 1 220 ? 16.125 9.711 -7.906 1 92.31 220 TYR B O 1
ATOM 4905 N N . PHE B 1 221 ? 15.594 11.32 -9.352 1 91.94 221 PHE B N 1
ATOM 4906 C CA . PHE B 1 221 ? 16.094 10.562 -10.492 1 91.94 221 PHE B CA 1
ATOM 4907 C C . PHE B 1 221 ? 17.312 11.258 -11.109 1 91.94 221 PHE B C 1
ATOM 4909 O O . PHE B 1 221 ? 17.438 12.477 -11.016 1 91.94 221 PHE B O 1
ATOM 4916 N N . LYS B 1 222 ? 18.078 10.523 -11.758 1 90.56 222 LYS B N 1
ATOM 4917 C CA . LYS B 1 222 ? 19.359 10.977 -12.289 1 90.56 222 LYS B CA 1
ATOM 4918 C C . LYS B 1 222 ? 19.172 12.117 -13.289 1 90.56 222 LYS B C 1
ATOM 4920 O O . LYS B 1 222 ? 20 13.023 -13.375 1 90.56 222 LYS B O 1
ATOM 4925 N N . LYS B 1 223 ? 18.141 12.148 -13.992 1 89.06 223 LYS B N 1
ATOM 4926 C CA . LYS B 1 223 ? 17.906 13.141 -15.047 1 89.06 223 LYS B CA 1
ATOM 4927 C C . LYS B 1 223 ? 17.25 14.398 -14.484 1 89.06 223 LYS B C 1
ATOM 4929 O O . LYS B 1 223 ? 17.109 15.391 -15.195 1 89.06 223 LYS B O 1
ATOM 4934 N N . ASP B 1 224 ? 16.922 14.297 -13.203 1 88.56 224 ASP B N 1
ATOM 4935 C CA . ASP B 1 224 ? 16.359 15.492 -12.578 1 88.56 224 ASP B CA 1
ATOM 4936 C C . ASP B 1 224 ? 17.406 16.594 -12.477 1 88.56 224 ASP B C 1
ATOM 4938 O O . ASP B 1 224 ? 18.594 16.328 -12.297 1 88.56 224 ASP B O 1
ATOM 4942 N N . LYS B 1 225 ? 16.953 17.844 -12.68 1 80.88 225 LYS B N 1
ATOM 4943 C CA . LYS B 1 225 ? 17.859 18.984 -12.523 1 80.88 225 LYS B CA 1
ATOM 4944 C C . LYS B 1 225 ? 18.312 19.109 -11.07 1 80.88 225 LYS B C 1
ATOM 4946 O O . LYS B 1 225 ? 17.516 19.016 -10.148 1 80.88 225 LYS B O 1
ATOM 4951 N N . SER B 1 226 ? 19.734 19.125 -11.047 1 74.38 226 SER B N 1
ATOM 4952 C CA . SER B 1 226 ? 20.25 19.344 -9.695 1 74.38 226 SER B CA 1
ATOM 4953 C C . SER B 1 226 ? 19.828 20.703 -9.164 1 74.38 226 SER B C 1
ATOM 4955 O O . SER B 1 226 ? 19.797 21.688 -9.906 1 74.38 226 SER B O 1
ATOM 4957 N N . GLU B 1 227 ? 19.422 20.609 -7.871 1 73.12 227 GLU B N 1
ATOM 4958 C CA . GLU B 1 227 ? 19.016 21.891 -7.297 1 73.12 227 GLU B CA 1
ATOM 4959 C C . GLU B 1 227 ? 20.109 22.469 -6.395 1 73.12 227 GLU B C 1
ATOM 4961 O O . GLU B 1 227 ? 20.797 21.719 -5.691 1 73.12 227 GLU B O 1
ATOM 4966 N N . ASP B 1 228 ? 20.328 23.672 -6.668 1 87.31 228 ASP B N 1
ATOM 4967 C CA . ASP B 1 228 ? 21.109 24.422 -5.703 1 87.31 228 ASP B CA 1
ATOM 4968 C C . ASP B 1 228 ? 20.281 24.797 -4.48 1 87.31 228 ASP B C 1
ATOM 4970 O O . ASP B 1 228 ? 19.672 25.875 -4.445 1 87.31 228 ASP B O 1
ATOM 4974 N N . VAL B 1 229 ? 20.312 23.984 -3.465 1 91.31 229 VAL B N 1
ATOM 4975 C CA . VAL B 1 229 ? 19.438 24.078 -2.297 1 91.31 229 VAL B CA 1
ATOM 4976 C C . VAL B 1 229 ? 19.688 25.391 -1.57 1 91.31 229 VAL B C 1
ATOM 4978 O O . VAL B 1 229 ? 18.734 26.078 -1.183 1 91.31 229 VAL B O 1
ATOM 4981 N N . GLU B 1 230 ? 20.891 25.812 -1.449 1 93.94 230 GLU B N 1
ATOM 4982 C CA . GLU B 1 230 ? 21.234 27.047 -0.736 1 93.94 230 GLU B CA 1
ATOM 4983 C C . GLU B 1 230 ? 20.656 28.266 -1.44 1 93.94 230 GLU B C 1
ATOM 4985 O O . GLU B 1 230 ? 20.109 29.156 -0.793 1 93.94 230 GLU B O 1
ATOM 4990 N N . ASN B 1 231 ? 20.797 28.234 -2.709 1 93.5 231 ASN B N 1
ATOM 4991 C CA . ASN B 1 231 ? 20.281 29.359 -3.48 1 93.5 231 ASN B CA 1
ATOM 4992 C C . ASN B 1 231 ? 18.75 29.438 -3.402 1 93.5 231 ASN B C 1
ATOM 4994 O O . ASN B 1 231 ? 18.188 30.516 -3.227 1 93.5 231 ASN B O 1
ATOM 4998 N N . ILE B 1 232 ? 18.156 28.312 -3.533 1 94 232 ILE B N 1
ATOM 4999 C CA . ILE B 1 232 ? 16.703 28.266 -3.496 1 94 232 ILE B CA 1
ATOM 5000 C C . ILE B 1 232 ? 16.203 28.734 -2.129 1 94 232 ILE B C 1
ATOM 5002 O O . ILE B 1 232 ? 15.258 29.531 -2.043 1 94 232 ILE B O 1
ATOM 5006 N N . LEU B 1 233 ? 16.859 28.328 -1.069 1 96.31 233 LEU B N 1
ATOM 5007 C CA . LEU B 1 233 ? 16.438 28.672 0.287 1 96.31 233 LEU B CA 1
ATOM 5008 C C . LEU B 1 233 ? 16.703 30.156 0.577 1 96.31 233 LEU B C 1
ATOM 5010 O O . LEU B 1 233 ? 15.93 30.797 1.275 1 96.31 233 LEU B O 1
ATOM 5014 N N . SER B 1 234 ? 17.766 30.609 0.001 1 95.75 234 SER B N 1
ATOM 5015 C CA . SER B 1 234 ? 18.062 32.031 0.163 1 95.75 234 SER B CA 1
ATOM 5016 C C . SER B 1 234 ? 17.016 32.906 -0.527 1 95.75 234 SER B C 1
ATOM 5018 O O . SER B 1 234 ? 16.562 33.906 0.036 1 95.75 234 SER B O 1
ATOM 5020 N N . GLU B 1 235 ? 16.734 32.5 -1.706 1 95.88 235 GLU B N 1
ATOM 5021 C CA . GLU B 1 235 ? 15.688 33.25 -2.434 1 95.88 235 GLU B CA 1
ATOM 5022 C C . GLU B 1 235 ? 14.344 33.156 -1.714 1 95.88 235 GLU B C 1
ATOM 5024 O O . GLU B 1 235 ? 13.586 34.125 -1.674 1 95.88 235 GLU B O 1
ATOM 5029 N N . PHE B 1 236 ? 14.102 32.062 -1.198 1 97.81 236 PHE B N 1
ATOM 5030 C CA . PHE B 1 236 ? 12.859 31.859 -0.457 1 97.81 236 PHE B CA 1
ATOM 5031 C C . PHE B 1 236 ? 12.844 32.719 0.805 1 97.81 236 PHE B C 1
ATOM 5033 O O . PHE B 1 236 ? 11.812 33.312 1.143 1 97.81 236 PHE B O 1
ATOM 5040 N N . ARG B 1 237 ? 13.914 32.75 1.536 1 97.81 237 ARG B N 1
ATOM 5041 C CA . ARG B 1 237 ? 14.039 33.625 2.707 1 97.81 237 ARG B CA 1
ATOM 5042 C C . ARG B 1 237 ? 13.727 35.062 2.355 1 97.81 237 ARG B C 1
ATOM 5044 O O . ARG B 1 237 ? 13.008 35.75 3.086 1 97.81 237 ARG B O 1
ATOM 5051 N N . ALA B 1 238 ? 14.281 35.469 1.244 1 97.44 238 ALA B N 1
ATOM 5052 C CA . ALA B 1 238 ? 14.031 36.812 0.794 1 97.44 238 ALA B CA 1
ATOM 5053 C C . ALA B 1 238 ? 12.547 37.062 0.542 1 97.44 238 ALA B C 1
ATOM 5055 O O . ALA B 1 238 ? 12.016 38.125 0.839 1 97.44 238 ALA B O 1
ATOM 5056 N N . LEU B 1 239 ? 11.961 36.094 -0.002 1 97.5 239 LEU B N 1
ATOM 5057 C CA . LEU B 1 239 ? 10.516 36.156 -0.234 1 97.5 239 LEU B CA 1
ATOM 5058 C C . LEU B 1 239 ? 9.766 36.281 1.083 1 97.5 239 LEU B C 1
ATOM 5060 O O . LEU B 1 239 ? 8.859 37.125 1.196 1 97.5 239 LEU B O 1
ATOM 5064 N N . LEU B 1 240 ? 10.086 35.531 2.107 1 98.31 240 LEU B N 1
ATOM 5065 C CA . LEU B 1 240 ? 9.445 35.594 3.416 1 98.31 240 LEU B CA 1
ATOM 5066 C C . LEU B 1 240 ? 9.633 36.969 4.035 1 98.31 240 LEU B C 1
ATOM 5068 O O . LEU B 1 240 ? 8.695 37.531 4.602 1 98.31 240 LEU B O 1
ATOM 5072 N N . GLU B 1 241 ? 10.805 37.531 3.887 1 97.69 241 GLU B N 1
ATOM 5073 C CA . GLU B 1 241 ? 11.156 38.781 4.5 1 97.69 241 GLU B CA 1
ATOM 5074 C C . GLU B 1 241 ? 10.43 39.938 3.816 1 97.69 241 GLU B C 1
ATOM 5076 O O . GLU B 1 241 ? 10.289 41.031 4.395 1 97.69 241 GLU B O 1
ATOM 5081 N N . SER B 1 242 ? 10.016 39.719 2.613 1 97.69 242 SER B N 1
ATOM 5082 C CA . SER B 1 242 ? 9.359 40.75 1.845 1 97.69 242 SER B CA 1
ATOM 5083 C C . SER B 1 242 ? 7.871 40.844 2.164 1 97.69 242 SER B C 1
ATOM 5085 O O . SER B 1 242 ? 7.195 41.781 1.761 1 97.69 242 SER B O 1
ATOM 5087 N N . LEU B 1 243 ? 7.348 39.906 2.898 1 98.25 243 LEU B N 1
ATOM 5088 C CA . LEU B 1 243 ? 5.93 39.875 3.238 1 98.25 243 LEU B CA 1
ATOM 5089 C C . LEU B 1 243 ? 5.586 41 4.203 1 98.25 243 LEU B C 1
ATOM 5091 O O . LEU B 1 243 ? 6.434 41.438 4.996 1 98.25 243 LEU B O 1
ATOM 5095 N N . ASN B 1 244 ? 4.328 41.5 4.145 1 98.31 244 ASN B N 1
ATOM 5096 C CA . ASN B 1 244 ? 3.826 42.438 5.145 1 98.31 244 ASN B CA 1
ATOM 5097 C C . ASN B 1 244 ? 3.619 41.75 6.496 1 98.31 244 ASN B C 1
ATOM 5099 O O . ASN B 1 244 ? 3.746 42.375 7.543 1 98.31 244 ASN B O 1
ATOM 5103 N N . PHE B 1 245 ? 3.252 40.469 6.406 1 98.19 245 PHE B N 1
ATOM 5104 C CA . PHE B 1 245 ? 3.09 39.688 7.625 1 98.19 245 PHE B CA 1
ATOM 5105 C C . PHE B 1 245 ? 4.395 39.625 8.406 1 98.19 245 PHE B C 1
ATOM 5107 O O . PHE B 1 245 ? 5.434 39.25 7.855 1 98.19 245 PHE B O 1
ATOM 5114 N N . LYS B 1 246 ? 4.328 39.938 9.719 1 95.94 246 LYS B N 1
ATOM 5115 C CA . LYS B 1 246 ? 5.547 40 10.523 1 95.94 246 LYS B CA 1
ATOM 5116 C C . LYS B 1 246 ? 5.484 39 11.68 1 95.94 246 LYS B C 1
ATOM 5118 O O . LYS B 1 246 ? 6.332 39 12.578 1 95.94 246 LYS B O 1
ATOM 5123 N N . GLY B 1 247 ? 4.453 38.188 11.695 1 97.69 247 GLY B N 1
ATOM 5124 C CA . GLY B 1 247 ? 4.367 37.156 12.711 1 97.69 247 GLY B CA 1
ATOM 5125 C C . GLY B 1 247 ? 5.32 36 12.461 1 97.69 247 GLY B C 1
ATOM 5126 O O . GLY B 1 247 ? 6.23 36.094 11.641 1 97.69 247 GLY B O 1
ATOM 5127 N N . LYS B 1 248 ? 5.148 34.938 13.195 1 98.31 248 LYS B N 1
ATOM 5128 C CA . LYS B 1 248 ? 5.996 33.781 13.117 1 98.31 248 LYS B CA 1
ATOM 5129 C C . LYS B 1 248 ? 5.645 32.906 11.898 1 98.31 248 LYS B C 1
ATOM 5131 O O . LYS B 1 248 ? 4.477 32.594 11.688 1 98.31 248 LYS B O 1
ATOM 5136 N N . VAL B 1 249 ? 6.621 32.594 11.094 1 98.75 249 VAL B N 1
ATOM 5137 C CA . VAL B 1 249 ? 6.43 31.688 9.969 1 98.75 249 VAL B CA 1
ATOM 5138 C C . VAL B 1 249 ? 6.98 30.297 10.312 1 98.75 249 VAL B C 1
ATOM 5140 O O . VAL B 1 249 ? 8.133 30.172 10.742 1 98.75 249 VAL B O 1
ATOM 5143 N N . VAL B 1 250 ? 6.164 29.312 10.242 1 98.75 250 VAL B N 1
ATOM 5144 C CA . VAL B 1 250 ? 6.551 27.922 10.438 1 98.75 250 VAL B CA 1
ATOM 5145 C C . VAL B 1 250 ? 6.484 27.172 9.109 1 98.75 250 VAL B C 1
ATOM 5147 O O . VAL B 1 250 ? 5.465 27.203 8.414 1 98.75 250 VAL B O 1
ATOM 5150 N N . LEU B 1 251 ? 7.574 26.578 8.703 1 98.81 251 LEU B N 1
ATOM 5151 C CA . LEU B 1 251 ? 7.617 25.844 7.449 1 98.81 251 LEU B CA 1
ATOM 5152 C C . LEU B 1 251 ? 7.457 24.344 7.699 1 98.81 251 LEU B C 1
ATOM 5154 O O . LEU B 1 251 ? 8.32 23.719 8.32 1 98.81 251 LEU B O 1
ATOM 5158 N N . GLU B 1 252 ? 6.395 23.844 7.215 1 98.56 252 GLU B N 1
ATOM 5159 C CA . GLU B 1 252 ? 6.113 22.406 7.285 1 98.56 252 GLU B CA 1
ATOM 5160 C C . GLU B 1 252 ? 6.777 21.656 6.133 1 98.56 252 GLU B C 1
ATOM 5162 O O . GLU B 1 252 ? 6.461 21.891 4.965 1 98.56 252 GLU B O 1
ATOM 5167 N N . MET B 1 253 ? 7.691 20.781 6.457 1 98.25 253 MET B N 1
ATOM 5168 C CA . MET B 1 253 ? 8.422 20.031 5.445 1 98.25 253 MET B CA 1
ATOM 5169 C C . MET B 1 253 ? 8.609 18.578 5.879 1 98.25 253 MET B C 1
ATOM 5171 O O . MET B 1 253 ? 8.898 18.297 7.047 1 98.25 253 MET B O 1
ATOM 5175 N N . GLY B 1 254 ? 8.375 17.641 4.973 1 98.25 254 GLY B N 1
ATOM 5176 C CA . GLY B 1 254 ? 8.609 16.219 5.188 1 98.25 254 GLY B CA 1
ATOM 5177 C C . GLY B 1 254 ? 9.602 15.625 4.207 1 98.25 254 GLY B C 1
ATOM 5178 O O . GLY B 1 254 ? 10.789 15.516 4.508 1 98.25 254 GLY B O 1
ATOM 5179 N N . ARG B 1 255 ? 9.133 15.531 2.973 1 97.62 255 ARG B N 1
ATOM 5180 C CA . ARG B 1 255 ? 9.922 14.93 1.897 1 97.62 255 ARG B CA 1
ATOM 5181 C C . ARG B 1 255 ? 11.281 15.609 1.77 1 97.62 255 ARG B C 1
ATOM 5183 O O . ARG B 1 255 ? 12.312 14.938 1.701 1 97.62 255 ARG B O 1
ATOM 5190 N N . PHE B 1 256 ? 11.281 16.922 1.777 1 97.69 256 PHE B N 1
ATOM 5191 C CA . PHE B 1 256 ? 12.484 17.703 1.541 1 97.69 256 PHE B CA 1
ATOM 5192 C C . PHE B 1 256 ? 13.539 17.422 2.602 1 97.69 256 PHE B C 1
ATOM 5194 O O . PHE B 1 256 ? 14.727 17.312 2.293 1 97.69 256 PHE B O 1
ATOM 5201 N N . LEU B 1 257 ? 13.109 17.203 3.83 1 98.62 257 LEU B N 1
ATOM 5202 C CA . LEU B 1 257 ? 14.039 17.016 4.941 1 98.62 257 LEU B CA 1
ATOM 5203 C C . LEU B 1 257 ? 14.484 15.562 5.051 1 98.62 257 LEU B C 1
ATOM 5205 O O . LEU B 1 257 ? 15.594 15.289 5.508 1 98.62 257 LEU B O 1
ATOM 5209 N N . ALA B 1 258 ? 13.625 14.625 4.57 1 98.56 258 ALA B N 1
ATOM 5210 C CA . ALA B 1 258 ? 13.828 13.234 4.961 1 98.56 258 ALA B CA 1
ATOM 5211 C C . ALA B 1 258 ? 14.367 12.406 3.797 1 98.56 258 ALA B C 1
ATOM 5213 O O . ALA B 1 258 ? 15.023 11.383 4.004 1 98.56 258 ALA B O 1
ATOM 5214 N N . ALA B 1 259 ? 14.148 12.766 2.57 1 97.44 259 ALA B N 1
ATOM 5215 C CA . ALA B 1 259 ? 14.344 11.898 1.411 1 97.44 259 ALA B CA 1
ATOM 5216 C C . ALA B 1 259 ? 15.805 11.461 1.293 1 97.44 259 ALA B C 1
ATOM 5218 O O . ALA B 1 259 ? 16.094 10.273 1.122 1 97.44 259 ALA B O 1
ATOM 5219 N N . ALA B 1 260 ? 16.75 12.359 1.509 1 96.5 260 ALA B N 1
ATOM 5220 C CA . ALA B 1 260 ? 18.141 12.156 1.131 1 96.5 260 ALA B CA 1
ATOM 5221 C C . ALA B 1 260 ? 18.844 11.211 2.104 1 96.5 260 ALA B C 1
ATOM 5223 O O . ALA B 1 260 ? 19.828 10.562 1.745 1 96.5 260 ALA B O 1
ATOM 5224 N N . CYS B 1 261 ? 18.328 11.086 3.262 1 98.25 261 CYS B N 1
ATOM 5225 C CA . CYS B 1 261 ? 19.062 10.359 4.281 1 98.25 261 CYS B CA 1
ATOM 5226 C C . CYS B 1 261 ? 18.75 8.867 4.227 1 98.25 261 CYS B C 1
ATOM 5228 O O . CYS B 1 261 ? 19.344 8.078 4.969 1 98.25 261 CYS B O 1
ATOM 5230 N N . GLY B 1 262 ? 17.859 8.461 3.373 1 98.25 262 GLY B N 1
ATOM 5231 C CA . GLY B 1 262 ? 17.391 7.086 3.408 1 98.25 262 GLY B CA 1
ATOM 5232 C C . GLY B 1 262 ? 17.922 6.246 2.262 1 98.25 262 GLY B C 1
ATOM 5233 O O . GLY B 1 262 ? 18.078 6.742 1.144 1 98.25 262 GLY B O 1
ATOM 5234 N N . TYR B 1 263 ? 18.156 4.953 2.568 1 97.69 263 TYR B N 1
ATOM 5235 C CA . TYR B 1 263 ? 18.609 3.947 1.611 1 97.69 263 TYR B CA 1
ATOM 5236 C C . TYR B 1 263 ? 17.766 2.68 1.714 1 97.69 263 TYR B C 1
ATOM 5238 O O . TYR B 1 263 ? 17.344 2.293 2.807 1 97.69 263 TYR B O 1
ATOM 5246 N N . TYR B 1 264 ? 17.484 2.094 0.612 1 97.44 264 TYR B N 1
ATOM 5247 C CA . TYR B 1 264 ? 16.859 0.778 0.537 1 97.44 264 TYR B CA 1
ATOM 5248 C C . TYR B 1 264 ? 17.812 -0.246 -0.061 1 97.44 264 TYR B C 1
ATOM 5250 O O . TYR B 1 264 ? 18.344 -0.044 -1.157 1 97.44 264 TYR B O 1
ATOM 5258 N N . VAL B 1 265 ? 18.062 -1.302 0.671 1 97.19 265 VAL B N 1
ATOM 5259 C CA . VAL B 1 265 ? 19.031 -2.32 0.283 1 97.19 265 VAL B CA 1
ATOM 5260 C C . VAL B 1 265 ? 18.312 -3.619 -0.063 1 97.19 265 VAL B C 1
ATOM 5262 O O . VAL B 1 265 ? 17.516 -4.121 0.728 1 97.19 265 VAL B O 1
ATOM 5265 N N . THR B 1 266 ? 18.547 -4.121 -1.236 1 97.25 266 THR B N 1
ATOM 5266 C CA . THR B 1 266 ? 17.969 -5.375 -1.707 1 97.25 266 THR B CA 1
ATOM 5267 C C . THR B 1 266 ? 19.016 -6.199 -2.459 1 97.25 266 THR B C 1
ATOM 5269 O O . THR B 1 266 ? 20.156 -5.754 -2.645 1 97.25 266 THR B O 1
ATOM 5272 N N . SER B 1 267 ? 18.656 -7.426 -2.861 1 96.56 267 SER B N 1
ATOM 5273 C CA . SER B 1 267 ? 19.609 -8.305 -3.529 1 96.56 267 SER B CA 1
ATOM 5274 C C . SER B 1 267 ? 18.969 -9.008 -4.723 1 96.56 267 SER B C 1
ATOM 5276 O O . SER B 1 267 ? 17.766 -9.242 -4.742 1 96.56 267 SER B O 1
ATOM 5278 N N . ILE B 1 268 ? 19.812 -9.32 -5.684 1 97.25 268 ILE B N 1
ATOM 5279 C CA . ILE B 1 268 ? 19.375 -10.125 -6.82 1 97.25 268 ILE B CA 1
ATOM 5280 C C . ILE B 1 268 ? 19.203 -11.578 -6.387 1 97.25 268 ILE B C 1
ATOM 5282 O O . ILE B 1 268 ? 20.141 -12.188 -5.863 1 97.25 268 ILE B O 1
ATOM 5286 N N . VAL B 1 269 ? 17.969 -12.133 -6.617 1 97.06 269 VAL B N 1
ATOM 5287 C CA . VAL B 1 269 ? 17.734 -13.484 -6.117 1 97.06 269 VAL B CA 1
ATOM 5288 C C . VAL B 1 269 ? 17.438 -14.422 -7.281 1 97.06 269 VAL B C 1
ATOM 5290 O O . VAL B 1 269 ? 17.422 -15.648 -7.113 1 97.06 269 VAL B O 1
ATOM 5293 N N . ASP B 1 270 ? 17.219 -13.906 -8.453 1 98.12 270 ASP B N 1
ATOM 5294 C CA . ASP B 1 270 ? 17 -14.688 -9.672 1 98.12 270 ASP B CA 1
ATOM 5295 C C . ASP B 1 270 ? 17.281 -13.852 -10.914 1 98.12 270 ASP B C 1
ATOM 5297 O O . ASP B 1 270 ? 17.219 -12.625 -10.875 1 98.12 270 ASP B O 1
ATOM 5301 N N . MET B 1 271 ? 17.672 -14.477 -11.977 1 98.06 271 MET B N 1
ATOM 5302 C CA . MET B 1 271 ? 17.906 -13.867 -13.273 1 98.06 271 MET B CA 1
ATOM 5303 C C . MET B 1 271 ? 17.406 -14.758 -14.398 1 98.06 271 MET B C 1
ATOM 5305 O O . MET B 1 271 ? 17.562 -15.977 -14.344 1 98.06 271 MET B O 1
ATOM 5309 N N . LYS B 1 272 ? 16.812 -14.125 -15.391 1 98 272 LYS B N 1
ATOM 5310 C CA . LYS B 1 272 ? 16.312 -14.906 -16.516 1 98 272 LYS B CA 1
ATOM 5311 C C . LYS B 1 272 ? 16.141 -14.031 -17.75 1 98 272 LYS B C 1
ATOM 5313 O O . LYS B 1 272 ? 16.156 -12.797 -17.656 1 98 272 LYS B O 1
ATOM 5318 N N . VAL B 1 273 ? 16.047 -14.648 -18.875 1 97.81 273 VAL B N 1
ATOM 5319 C CA . VAL B 1 273 ? 15.75 -13.992 -20.141 1 97.81 273 VAL B CA 1
ATOM 5320 C C . VAL B 1 273 ? 14.477 -14.57 -20.75 1 97.81 273 VAL B C 1
ATOM 5322 O O . VAL B 1 273 ? 14.391 -15.773 -20.984 1 97.81 273 VAL B O 1
ATOM 5325 N N . ASN B 1 274 ? 13.453 -13.766 -20.828 1 98.12 274 ASN B N 1
ATOM 5326 C CA . ASN B 1 274 ? 12.188 -14.141 -21.453 1 98.12 274 ASN B CA 1
ATOM 5327 C C . ASN B 1 274 ? 11.938 -13.344 -22.734 1 98.12 274 ASN B C 1
ATOM 5329 O O . ASN B 1 274 ? 11.906 -12.117 -22.703 1 98.12 274 ASN B O 1
ATOM 5333 N N . LYS B 1 275 ? 11.766 -14.094 -23.844 1 96.88 275 LYS B N 1
ATOM 5334 C CA . LYS B 1 275 ? 11.547 -13.469 -25.156 1 96.88 275 LYS B CA 1
ATOM 5335 C C . LYS B 1 275 ? 12.578 -12.383 -25.422 1 96.88 275 LYS B C 1
ATOM 5337 O O . LYS B 1 275 ? 12.227 -11.242 -25.734 1 96.88 275 LYS B O 1
ATOM 5342 N N . GLU B 1 276 ? 13.805 -12.664 -25.141 1 95.81 276 GLU B N 1
ATOM 5343 C CA . GLU B 1 276 ? 14.992 -11.875 -25.438 1 95.81 276 GLU B CA 1
ATOM 5344 C C . GLU B 1 276 ? 15.141 -10.695 -24.484 1 95.81 276 GLU B C 1
ATOM 5346 O O . GLU B 1 276 ? 16.031 -9.859 -24.656 1 95.81 276 GLU B O 1
ATOM 5351 N N . GLN B 1 277 ? 14.297 -10.562 -23.516 1 97.31 277 GLN B N 1
ATOM 5352 C CA . GLN B 1 277 ? 14.406 -9.508 -22.516 1 97.31 277 GLN B CA 1
ATOM 5353 C C . GLN B 1 277 ? 15 -10.039 -21.219 1 97.31 277 GLN B C 1
ATOM 5355 O O . GLN B 1 277 ? 14.508 -11.016 -20.656 1 97.31 277 GLN B O 1
ATOM 5360 N N . PRO B 1 278 ? 16.016 -9.406 -20.766 1 98 278 PRO B N 1
ATOM 5361 C CA . PRO B 1 278 ? 16.609 -9.836 -19.5 1 98 278 PRO B CA 1
ATOM 5362 C C . PRO B 1 278 ? 15.875 -9.297 -18.281 1 98 278 PRO B C 1
ATOM 5364 O O . PRO B 1 278 ? 15.508 -8.125 -18.25 1 98 278 PRO B O 1
ATOM 5367 N N . TYR B 1 279 ? 15.695 -10.18 -17.281 1 98.5 279 TYR B N 1
ATOM 5368 C CA . TYR B 1 279 ? 15.031 -9.812 -16.031 1 98.5 279 TYR B CA 1
ATOM 5369 C C . TYR B 1 279 ? 15.883 -10.188 -14.828 1 98.5 279 TYR B C 1
ATOM 5371 O O . TYR B 1 279 ? 16.484 -11.266 -14.797 1 98.5 279 TYR B O 1
ATOM 5379 N N . VAL B 1 280 ? 15.938 -9.273 -13.93 1 98.25 280 VAL B N 1
ATOM 5380 C CA . VAL B 1 280 ? 16.422 -9.531 -12.578 1 98.25 280 VAL B CA 1
ATOM 5381 C C . VAL B 1 280 ? 15.242 -9.555 -11.602 1 98.25 280 VAL B C 1
ATOM 5383 O O . VAL B 1 280 ? 14.352 -8.703 -11.672 1 98.25 280 VAL B O 1
ATOM 5386 N N . ILE B 1 281 ? 15.211 -10.562 -10.758 1 98.62 281 ILE B N 1
ATOM 5387 C CA . ILE B 1 281 ? 14.289 -10.586 -9.625 1 98.62 281 ILE B CA 1
ATOM 5388 C C . ILE B 1 281 ? 15.031 -10.234 -8.344 1 98.62 281 ILE B C 1
ATOM 5390 O O . ILE B 1 281 ? 16.062 -10.828 -8.039 1 98.62 281 ILE B O 1
ATOM 5394 N N . MET B 1 282 ? 14.562 -9.227 -7.668 1 98 282 MET B N 1
ATOM 5395 C CA . MET B 1 282 ? 15.109 -8.844 -6.367 1 98 282 MET B CA 1
ATOM 5396 C C . MET B 1 282 ? 14.234 -9.375 -5.234 1 98 282 MET B C 1
ATOM 5398 O O . MET B 1 282 ? 13.078 -9.727 -5.449 1 98 282 MET B O 1
ATOM 5402 N N . ASP B 1 283 ? 14.75 -9.445 -3.998 1 96.69 283 ASP B N 1
ATOM 5403 C CA . ASP B 1 283 ? 13.984 -9.961 -2.869 1 96.69 283 ASP B CA 1
ATOM 5404 C C . ASP B 1 283 ? 13.023 -8.906 -2.322 1 96.69 283 ASP B C 1
ATOM 5406 O O . ASP B 1 283 ? 12.234 -9.18 -1.417 1 96.69 283 ASP B O 1
ATOM 5410 N N . GLY B 1 284 ? 13.039 -7.758 -2.846 1 95 284 GLY B N 1
ATOM 5411 C CA . GLY B 1 284 ? 12.078 -6.691 -2.611 1 95 284 GLY B CA 1
ATOM 5412 C C . GLY B 1 284 ? 11.719 -5.922 -3.869 1 95 284 GLY B C 1
ATOM 5413 O O . GLY B 1 284 ? 12.469 -5.945 -4.848 1 95 284 GLY B O 1
ATOM 5414 N N . GLY B 1 285 ? 10.641 -5.223 -3.875 1 95.56 285 GLY B N 1
ATOM 5415 C CA . GLY B 1 285 ? 10.133 -4.527 -5.047 1 95.56 285 GLY B CA 1
ATOM 5416 C C . GLY B 1 285 ? 9.219 -3.365 -4.703 1 95.56 285 GLY B C 1
ATOM 5417 O O . GLY B 1 285 ? 9.5 -2.604 -3.775 1 95.56 285 GLY B O 1
ATOM 5418 N N . ILE B 1 286 ? 8.148 -3.234 -5.414 1 94.56 286 ILE B N 1
ATOM 5419 C CA . ILE B 1 286 ? 7.281 -2.068 -5.309 1 94.56 286 ILE B CA 1
ATOM 5420 C C . ILE B 1 286 ? 6.539 -2.1 -3.971 1 94.56 286 ILE B C 1
ATOM 5422 O O . ILE B 1 286 ? 5.969 -1.092 -3.549 1 94.56 286 ILE B O 1
ATOM 5426 N N . ASN B 1 287 ? 6.5 -3.229 -3.336 1 95.38 287 ASN B N 1
ATOM 5427 C CA . ASN B 1 287 ? 5.887 -3.293 -2.014 1 95.38 287 ASN B CA 1
ATOM 5428 C C . ASN B 1 287 ? 6.727 -2.557 -0.972 1 95.38 287 ASN B C 1
ATOM 5430 O O . ASN B 1 287 ? 6.227 -2.203 0.097 1 95.38 287 ASN B O 1
ATOM 5434 N N . HIS B 1 288 ? 8.016 -2.314 -1.314 1 96 288 HIS B N 1
ATOM 5435 C CA . HIS B 1 288 ? 8.906 -1.659 -0.364 1 96 288 HIS B CA 1
ATOM 5436 C C . HIS B 1 288 ? 9.336 -0.286 -0.869 1 96 288 HIS B C 1
ATOM 5438 O O . HIS B 1 288 ? 9.547 0.633 -0.076 1 96 288 HIS B O 1
ATOM 5444 N N . LEU B 1 289 ? 9.453 -0.18 -2.164 1 94.75 289 LEU B N 1
ATOM 5445 C CA . LEU B 1 289 ? 10.109 0.988 -2.746 1 94.75 289 LEU B CA 1
ATOM 5446 C C . LEU B 1 289 ? 9.102 1.857 -3.49 1 94.75 289 LEU B C 1
ATOM 5448 O O . LEU B 1 289 ? 8.398 1.378 -4.383 1 94.75 289 LEU B O 1
ATOM 5452 N N . ASN B 1 290 ? 9.086 3.145 -3.131 1 88.88 290 ASN B N 1
ATOM 5453 C CA . ASN B 1 290 ? 8.227 4.137 -3.77 1 88.88 290 ASN B CA 1
ATOM 5454 C C . ASN B 1 290 ? 8.906 5.504 -3.836 1 88.88 290 ASN B C 1
ATOM 5456 O O . ASN B 1 290 ? 9.195 6.105 -2.801 1 88.88 290 ASN B O 1
ATOM 5460 N N . TYR B 1 291 ? 9.352 6.141 -5.094 1 78.12 291 TYR B N 1
ATOM 5461 C CA . TYR B 1 291 ? 9.945 7.465 -5.246 1 78.12 291 TYR B CA 1
ATOM 5462 C C . TYR B 1 291 ? 8.891 8.508 -5.582 1 78.12 291 TYR B C 1
ATOM 5464 O O . TYR B 1 291 ? 9.203 9.688 -5.75 1 78.12 291 TYR B O 1
ATOM 5472 N N . TYR B 1 292 ? 7.77 8.398 -5.48 1 70.62 292 TYR B N 1
ATOM 5473 C CA . TYR B 1 292 ? 6.711 9.344 -5.801 1 70.62 292 TYR B CA 1
ATOM 5474 C C . TYR B 1 292 ? 5.801 8.805 -6.895 1 70.62 292 TYR B C 1
ATOM 5476 O O . TYR B 1 292 ? 5.789 9.312 -8.016 1 70.62 292 TYR B O 1
ATOM 5484 N N . GLY B 1 293 ? 5.16 8.023 -6.641 1 64.19 293 GLY B N 1
ATOM 5485 C CA . GLY B 1 293 ? 4.258 7.352 -7.566 1 64.19 293 GLY B CA 1
ATOM 5486 C C . GLY B 1 293 ? 4.953 6.32 -8.438 1 64.19 293 GLY B C 1
ATOM 5487 O O . GLY B 1 293 ? 6.176 6.176 -8.375 1 64.19 293 GLY B O 1
ATOM 5488 N N . GLN B 1 294 ? 4.434 5.379 -9.055 1 55.59 294 GLN B N 1
ATOM 5489 C CA . GLN B 1 294 ? 5.008 4.258 -9.789 1 55.59 294 GLN B CA 1
ATOM 5490 C C . GLN B 1 294 ? 5.527 4.703 -11.156 1 55.59 294 GLN B C 1
ATOM 5492 O O . GLN B 1 294 ? 5.484 3.939 -12.125 1 55.59 294 GLN B O 1
ATOM 5497 N N . ALA B 1 295 ? 5.82 6.016 -11.242 1 54.91 295 ALA B N 1
ATOM 5498 C CA . ALA B 1 295 ? 6.504 6.363 -12.484 1 54.91 295 ALA B CA 1
ATOM 5499 C C . ALA B 1 295 ? 7.828 5.617 -12.609 1 54.91 295 ALA B C 1
ATOM 5501 O O . ALA B 1 295 ? 8.602 5.867 -13.539 1 54.91 295 ALA B O 1
ATOM 5502 N N . MET B 1 296 ? 7.91 4.734 -11.688 1 58.88 296 MET B N 1
ATOM 5503 C CA . MET B 1 296 ? 9.195 4.129 -11.359 1 58.88 296 MET B CA 1
ATOM 5504 C C . MET B 1 296 ? 9.75 3.359 -12.555 1 58.88 296 MET B C 1
ATOM 5506 O O . MET B 1 296 ? 10.938 3.469 -12.867 1 58.88 296 MET B O 1
ATOM 5510 N N . ALA B 1 297 ? 8.898 3.025 -13.406 1 66.62 297 ALA B N 1
ATOM 5511 C CA . ALA B 1 297 ? 9.469 2.057 -14.336 1 66.62 297 ALA B CA 1
ATOM 5512 C C . ALA B 1 297 ? 10.211 2.756 -15.477 1 66.62 297 ALA B C 1
ATOM 5514 O O . ALA B 1 297 ? 11.125 2.186 -16.078 1 66.62 297 ALA B O 1
ATOM 5515 N N . MET B 1 298 ? 9.953 4.07 -15.453 1 75.5 298 MET B N 1
ATOM 5516 C CA . MET B 1 298 ? 10.492 4.699 -16.656 1 75.5 298 MET B CA 1
ATOM 5517 C C . MET B 1 298 ? 11.641 5.637 -16.312 1 75.5 298 MET B C 1
ATOM 5519 O O . MET B 1 298 ? 12.336 6.133 -17.203 1 75.5 298 MET B O 1
ATOM 5523 N N . LYS B 1 299 ? 11.906 5.91 -15.07 1 86.31 299 LYS B N 1
ATOM 5524 C CA . LYS B 1 299 ? 12.977 6.801 -14.633 1 86.31 299 LYS B CA 1
ATOM 5525 C C . LYS B 1 299 ? 14.039 6.039 -13.836 1 86.31 299 LYS B C 1
ATOM 5527 O O . LYS B 1 299 ? 13.727 5.082 -13.133 1 86.31 299 LYS B O 1
ATOM 5532 N N . GLN B 1 300 ? 15.172 6.512 -14 1 90.06 300 GLN B N 1
ATOM 5533 C CA . GLN B 1 300 ? 16.266 5.84 -13.32 1 90.06 300 GLN B CA 1
ATOM 5534 C C . GLN B 1 300 ? 16.578 6.504 -11.984 1 90.06 300 GLN B C 1
ATOM 5536 O O . GLN B 1 300 ? 17.031 7.652 -11.945 1 90.06 300 GLN B O 1
ATOM 5541 N N . PRO B 1 301 ? 16.375 5.789 -10.977 1 93.31 301 PRO B N 1
ATOM 5542 C CA . PRO B 1 301 ? 16.766 6.324 -9.672 1 93.31 301 PRO B CA 1
ATOM 5543 C C . PRO B 1 301 ? 18.266 6.25 -9.422 1 93.31 301 PRO B C 1
ATOM 5545 O O . PRO B 1 301 ? 19 5.691 -10.234 1 93.31 301 PRO B O 1
ATOM 5548 N N . TYR B 1 302 ? 18.734 6.957 -8.391 1 94.31 302 TYR B N 1
ATOM 5549 C CA . TYR B 1 302 ? 20.094 6.746 -7.887 1 94.31 302 TYR B CA 1
ATOM 5550 C C . TYR B 1 302 ? 20.219 5.387 -7.207 1 94.31 302 TYR B C 1
ATOM 5552 O O . TYR B 1 302 ? 19.594 5.145 -6.172 1 94.31 302 TYR B O 1
ATOM 5560 N N . CYS B 1 303 ? 20.906 4.52 -7.832 1 95.56 303 CYS B N 1
ATOM 5561 C CA . CYS B 1 303 ? 21.078 3.152 -7.355 1 95.56 303 CYS B CA 1
ATOM 5562 C C . CYS B 1 303 ? 22.484 2.639 -7.652 1 95.56 303 CYS B C 1
ATOM 5564 O O . CYS B 1 303 ? 23 2.857 -8.742 1 95.56 303 CYS B O 1
ATOM 5566 N N . THR B 1 304 ? 23.094 1.997 -6.688 1 96.5 304 THR B N 1
ATOM 5567 C CA . THR B 1 304 ? 24.438 1.467 -6.844 1 96.5 304 THR B CA 1
ATOM 5568 C C . THR B 1 304 ? 24.453 -0.053 -6.715 1 96.5 304 THR B C 1
ATOM 5570 O O . THR B 1 304 ? 23.781 -0.609 -5.836 1 96.5 304 THR B O 1
ATOM 5573 N N . GLN B 1 305 ? 25.156 -0.674 -7.598 1 97.06 305 GLN B N 1
ATOM 5574 C CA . GLN B 1 305 ? 25.344 -2.121 -7.559 1 97.06 305 GLN B CA 1
ATOM 5575 C C . GLN B 1 305 ? 26.609 -2.488 -6.785 1 97.06 305 GLN B C 1
ATOM 5577 O O . GLN B 1 305 ? 27.688 -1.96 -7.059 1 97.06 305 GLN B O 1
ATOM 5582 N N . LEU B 1 306 ? 26.453 -3.389 -5.809 1 95.56 306 LEU B N 1
ATOM 5583 C CA . LEU B 1 306 ? 27.578 -3.873 -5.012 1 95.56 306 LEU B CA 1
ATOM 5584 C C . LEU B 1 306 ? 27.719 -5.387 -5.137 1 95.56 306 LEU B C 1
ATOM 5586 O O . LEU B 1 306 ? 26.734 -6.09 -5.367 1 95.56 306 LEU B O 1
ATOM 5590 N N . ASP B 1 307 ? 28.922 -5.883 -4.996 1 93.62 307 ASP B N 1
ATOM 5591 C CA . ASP B 1 307 ? 29.109 -7.32 -4.844 1 93.62 307 ASP B CA 1
ATOM 5592 C C . ASP B 1 307 ? 28.781 -7.77 -3.422 1 93.62 307 ASP B C 1
ATOM 5594 O O . ASP B 1 307 ? 28.359 -6.965 -2.594 1 93.62 307 ASP B O 1
ATOM 5598 N N . THR B 1 308 ? 28.984 -9.008 -3.098 1 92.12 308 THR B N 1
ATOM 5599 C CA . THR B 1 308 ? 28.562 -9.594 -1.826 1 92.12 308 THR B CA 1
ATOM 5600 C C . THR B 1 308 ? 29.453 -9.086 -0.687 1 92.12 308 THR B C 1
ATOM 5602 O O . THR B 1 308 ? 29.094 -9.242 0.486 1 92.12 308 THR B O 1
ATOM 5605 N N . GLU B 1 309 ? 30.562 -8.438 -1.036 1 90.75 309 GLU B N 1
ATOM 5606 C CA . GLU B 1 309 ? 31.469 -7.898 -0.027 1 90.75 309 GLU B CA 1
ATOM 5607 C C . GLU B 1 309 ? 31.234 -6.406 0.192 1 90.75 309 GLU B C 1
ATOM 5609 O O . GLU B 1 309 ? 31.875 -5.789 1.041 1 90.75 309 GLU B O 1
ATOM 5614 N N . GLY B 1 310 ? 30.297 -5.879 -0.573 1 91.69 310 GLY B N 1
ATOM 5615 C CA . GLY B 1 310 ? 29.953 -4.48 -0.391 1 91.69 310 GLY B CA 1
ATOM 5616 C C . GLY B 1 310 ? 30.75 -3.545 -1.283 1 91.69 310 GLY B C 1
ATOM 5617 O O . GLY B 1 310 ? 30.703 -2.326 -1.103 1 91.69 310 GLY B O 1
ATOM 5618 N N . ASN B 1 311 ? 31.484 -4.098 -2.213 1 93.31 311 ASN B N 1
ATOM 5619 C CA . ASN B 1 311 ? 32.25 -3.27 -3.146 1 93.31 311 ASN B CA 1
ATOM 5620 C C . ASN B 1 311 ? 31.406 -2.918 -4.379 1 93.31 311 ASN B C 1
ATOM 5622 O O . ASN B 1 311 ? 30.672 -3.758 -4.895 1 93.31 311 ASN B O 1
ATOM 5626 N N . GLU B 1 312 ? 31.578 -1.746 -4.785 1 95 312 GLU B N 1
ATOM 5627 C CA . GLU B 1 312 ? 30.859 -1.312 -5.984 1 95 312 GLU B CA 1
ATOM 5628 C C . GLU B 1 312 ? 31.344 -2.066 -7.219 1 95 312 GLU B C 1
ATOM 5630 O O . GLU B 1 312 ? 32.562 -2.221 -7.426 1 95 312 GLU B O 1
ATOM 5635 N N . LYS B 1 313 ? 30.391 -2.537 -7.973 1 94.62 313 LYS B N 1
ATOM 5636 C CA . LYS B 1 313 ? 30.719 -3.213 -9.227 1 94.62 313 LYS B CA 1
ATOM 5637 C C . LYS B 1 313 ? 30.797 -2.219 -10.383 1 94.62 313 LYS B C 1
ATOM 5639 O O . LYS B 1 313 ? 29.797 -1.591 -10.734 1 94.62 313 LYS B O 1
ATOM 5644 N N . THR B 1 314 ? 31.984 -2.064 -11 1 90.81 314 THR B N 1
ATOM 5645 C CA . THR B 1 314 ? 32.156 -1.089 -12.07 1 90.81 314 THR B CA 1
ATOM 5646 C C . THR B 1 314 ? 32.812 -1.737 -13.289 1 90.81 314 THR B C 1
ATOM 5648 O O . THR B 1 314 ? 32.938 -1.109 -14.336 1 90.81 314 THR B O 1
ATOM 5651 N N . GLY B 1 315 ? 33.219 -2.928 -13.125 1 88 315 GLY B N 1
ATOM 5652 C CA . GLY B 1 315 ? 33.969 -3.562 -14.203 1 88 315 GLY B CA 1
ATOM 5653 C C . GLY B 1 315 ? 33.062 -4.191 -15.25 1 88 315 GLY B C 1
ATOM 5654 O O . GLY B 1 315 ? 31.938 -4.602 -14.953 1 88 315 GLY B O 1
ATOM 5655 N N . GLY B 1 316 ? 33.531 -4.258 -16.422 1 87.44 316 GLY B N 1
ATOM 5656 C CA . GLY B 1 316 ? 32.844 -4.926 -17.5 1 87.44 316 GLY B CA 1
ATOM 5657 C C . GLY B 1 316 ? 31.828 -4.023 -18.203 1 87.44 316 GLY B C 1
ATOM 5658 O O . GLY B 1 316 ? 31.656 -2.863 -17.828 1 87.44 316 GLY B O 1
ATOM 5659 N N . GLU B 1 317 ? 31.203 -4.496 -19.25 1 91.88 317 GLU B N 1
ATOM 5660 C CA . GLU B 1 317 ? 30.203 -3.756 -20.031 1 91.88 317 GLU B CA 1
ATOM 5661 C C . GLU B 1 317 ? 28.875 -3.684 -19.281 1 91.88 317 GLU B C 1
ATOM 5663 O O . GLU B 1 317 ? 28.5 -4.625 -18.578 1 91.88 317 GLU B O 1
ATOM 5668 N N . GLU B 1 318 ? 28.312 -2.557 -19.391 1 93.19 318 GLU B N 1
ATOM 5669 C CA . GLU B 1 318 ? 26.969 -2.395 -18.844 1 93.19 318 GLU B CA 1
ATOM 5670 C C . GLU B 1 318 ? 25.938 -3.129 -19.703 1 93.19 318 GLU B C 1
ATOM 5672 O O . GLU B 1 318 ? 26 -3.084 -20.938 1 93.19 318 GLU B O 1
ATOM 5677 N N . GLU B 1 319 ? 25.109 -3.764 -19.016 1 95.44 319 GLU B N 1
ATOM 5678 C CA . GLU B 1 319 ? 23.969 -4.434 -19.656 1 95.44 319 GLU B CA 1
ATOM 5679 C C . GLU B 1 319 ? 22.641 -3.92 -19.094 1 95.44 319 GLU B C 1
ATOM 5681 O O . GLU B 1 319 ? 22.516 -3.682 -17.891 1 95.44 319 GLU B O 1
ATOM 5686 N N . SER B 1 320 ? 21.656 -3.809 -19.969 1 96.06 320 SER B N 1
ATOM 5687 C CA . SER B 1 320 ? 20.344 -3.342 -19.547 1 96.06 320 SER B CA 1
ATOM 5688 C C . SER B 1 320 ? 19.484 -4.492 -19.031 1 96.06 320 SER B C 1
ATOM 5690 O O . SER B 1 320 ? 19.25 -5.469 -19.75 1 96.06 320 SER B O 1
ATOM 5692 N N . TRP B 1 321 ? 19.047 -4.41 -17.844 1 97.5 321 TRP B N 1
ATOM 5693 C CA . TRP B 1 321 ? 18.203 -5.418 -17.219 1 97.5 321 TRP B CA 1
ATOM 5694 C C . TRP B 1 321 ? 16.922 -4.789 -16.672 1 97.5 321 TRP B C 1
ATOM 5696 O O . TRP B 1 321 ? 16.953 -3.652 -16.188 1 97.5 321 TRP B O 1
ATOM 5706 N N . ASN B 1 322 ? 15.797 -5.465 -16.75 1 97.5 322 ASN B N 1
ATOM 5707 C CA . ASN B 1 322 ? 14.578 -5.062 -16.047 1 97.5 322 ASN B CA 1
ATOM 5708 C C . ASN B 1 322 ? 14.602 -5.504 -14.594 1 97.5 322 ASN B C 1
ATOM 5710 O O . ASN B 1 322 ? 14.641 -6.699 -14.297 1 97.5 322 ASN B O 1
ATOM 5714 N N . LEU B 1 323 ? 14.578 -4.52 -13.719 1 97.19 323 LEU B N 1
ATOM 5715 C CA . LEU B 1 323 ? 14.594 -4.816 -12.289 1 97.19 323 LEU B CA 1
ATOM 5716 C C . LEU B 1 323 ? 13.172 -5.051 -11.773 1 97.19 323 LEU B C 1
ATOM 5718 O O . LEU B 1 323 ? 12.352 -4.133 -11.766 1 97.19 323 LEU B O 1
ATOM 5722 N N . CYS B 1 324 ? 12.914 -6.289 -11.32 1 97.62 324 CYS B N 1
ATOM 5723 C CA . CYS B 1 324 ? 11.602 -6.68 -10.82 1 97.62 324 CYS B CA 1
ATOM 5724 C C . CYS B 1 324 ? 11.695 -7.191 -9.391 1 97.62 324 CYS B C 1
ATOM 5726 O O . CYS B 1 324 ? 12.773 -7.578 -8.93 1 97.62 324 CYS B O 1
ATOM 5728 N N . GLY B 1 325 ? 10.562 -7.137 -8.711 1 97.38 325 GLY B N 1
ATOM 5729 C CA . GLY B 1 325 ? 10.547 -7.57 -7.324 1 97.38 325 GLY B CA 1
ATOM 5730 C C . GLY B 1 325 ? 10.023 -8.984 -7.148 1 97.38 325 GLY B C 1
ATOM 5731 O O . GLY B 1 325 ? 9.961 -9.75 -8.109 1 97.38 325 GLY B O 1
ATOM 5732 N N . ALA B 1 326 ? 9.672 -9.328 -5.906 1 97.19 326 ALA B N 1
ATOM 5733 C CA . ALA B 1 326 ? 9.383 -10.703 -5.5 1 97.19 326 ALA B CA 1
ATOM 5734 C C . ALA B 1 326 ? 7.883 -10.969 -5.496 1 97.19 326 ALA B C 1
ATOM 5736 O O . ALA B 1 326 ? 7.438 -12.047 -5.09 1 97.19 326 ALA B O 1
ATOM 5737 N N . LEU B 1 327 ? 7.055 -9.992 -5.941 1 97.69 327 LEU B N 1
ATOM 5738 C CA . LEU B 1 327 ? 5.609 -10.172 -5.949 1 97.69 327 LEU B CA 1
ATOM 5739 C C . LEU B 1 327 ? 5.152 -10.828 -7.25 1 97.69 327 LEU B C 1
ATOM 5741 O O . LEU B 1 327 ? 5.648 -10.484 -8.328 1 97.69 327 LEU B O 1
ATOM 5745 N N . CYS B 1 328 ? 4.238 -11.711 -7.105 1 97.25 328 CYS B N 1
ATOM 5746 C CA . CYS B 1 328 ? 3.656 -12.352 -8.281 1 97.25 328 CYS B CA 1
ATOM 5747 C C . CYS B 1 328 ? 2.594 -11.461 -8.914 1 97.25 328 CYS B C 1
ATOM 5749 O O . CYS B 1 328 ? 1.416 -11.828 -8.945 1 97.25 328 CYS B O 1
ATOM 5751 N N . THR B 1 329 ? 2.947 -10.336 -9.352 1 96.06 329 THR B N 1
ATOM 5752 C CA . THR B 1 329 ? 2.168 -9.391 -10.141 1 96.06 329 THR B CA 1
ATOM 5753 C C . THR B 1 329 ? 3.035 -8.734 -11.211 1 96.06 329 THR B C 1
ATOM 5755 O O . THR B 1 329 ? 4.191 -8.391 -10.953 1 96.06 329 THR B O 1
ATOM 5758 N N . VAL B 1 330 ? 2.502 -8.562 -12.367 1 94.94 330 VAL B N 1
ATOM 5759 C CA . VAL B 1 330 ? 3.236 -8.016 -13.5 1 94.94 330 VAL B CA 1
ATOM 5760 C C . VAL B 1 330 ? 3.635 -6.57 -13.211 1 94.94 330 VAL B C 1
ATOM 5762 O O . VAL B 1 330 ? 4.531 -6.02 -13.852 1 94.94 330 VAL B O 1
ATOM 5765 N N . SER B 1 331 ? 2.973 -6.004 -12.203 1 92.94 331 SER B N 1
ATOM 5766 C CA . SER B 1 331 ? 3.213 -4.602 -11.875 1 92.94 331 SER B CA 1
ATOM 5767 C C . SER B 1 331 ? 4.496 -4.438 -11.062 1 92.94 331 SER B C 1
ATOM 5769 O O . SER B 1 331 ? 4.992 -3.322 -10.891 1 92.94 331 SER B O 1
ATOM 5771 N N . ASP B 1 332 ? 5.062 -5.488 -10.578 1 95.38 332 ASP B N 1
ATOM 5772 C CA . ASP B 1 332 ? 6.23 -5.379 -9.703 1 95.38 332 ASP B CA 1
ATOM 5773 C C . ASP B 1 332 ? 7.508 -5.184 -10.523 1 95.38 332 ASP B C 1
ATOM 5775 O O . ASP B 1 332 ? 8.422 -6.012 -10.461 1 95.38 332 ASP B O 1
ATOM 5779 N N . VAL B 1 333 ? 7.559 -4.09 -11.266 1 95.5 333 VAL B N 1
ATOM 5780 C CA . VAL B 1 333 ? 8.719 -3.619 -12.008 1 95.5 333 VAL B CA 1
ATOM 5781 C C . VAL B 1 333 ? 9.242 -2.326 -11.391 1 95.5 333 VAL B C 1
ATOM 5783 O O . VAL B 1 333 ? 8.562 -1.299 -11.414 1 95.5 333 VAL B O 1
ATOM 5786 N N . VAL B 1 334 ? 10.414 -2.371 -10.867 1 95.12 334 VAL B N 1
ATOM 5787 C CA . VAL B 1 334 ? 10.984 -1.216 -10.18 1 95.12 334 VAL B CA 1
ATOM 5788 C C . VAL B 1 334 ? 11.594 -0.259 -11.203 1 95.12 334 VAL B C 1
ATOM 5790 O O . VAL B 1 334 ? 11.328 0.944 -11.172 1 95.12 334 VAL B O 1
ATOM 5793 N N . VAL B 1 335 ? 12.398 -0.764 -12.094 1 94.75 335 VAL B N 1
ATOM 5794 C CA . VAL B 1 335 ? 13.039 0.041 -13.133 1 94.75 335 VAL B CA 1
ATOM 5795 C C . VAL B 1 335 ? 13.195 -0.791 -14.398 1 94.75 335 VAL B C 1
ATOM 5797 O O . VAL B 1 335 ? 13.625 -1.947 -14.344 1 94.75 335 VAL B O 1
ATOM 5800 N N . LYS B 1 336 ? 12.883 -0.248 -15.547 1 94.88 336 LYS B N 1
ATOM 5801 C CA . LYS B 1 336 ? 13.109 -0.913 -16.828 1 94.88 336 LYS B CA 1
ATOM 5802 C C . LYS B 1 336 ? 14.469 -0.543 -17.406 1 94.88 336 LYS B C 1
ATOM 5804 O O . LYS B 1 336 ? 14.906 0.605 -17.297 1 94.88 336 LYS B O 1
ATOM 5809 N N . ARG B 1 337 ? 15.125 -1.564 -17.891 1 94.75 337 ARG B N 1
ATOM 5810 C CA . ARG B 1 337 ? 16.359 -1.396 -18.625 1 94.75 337 ARG B CA 1
ATOM 5811 C C . ARG B 1 337 ? 17.406 -0.659 -17.797 1 94.75 337 ARG B C 1
ATOM 5813 O O . ARG B 1 337 ? 17.984 0.329 -18.25 1 94.75 337 ARG B O 1
ATOM 5820 N N . PHE B 1 338 ? 17.531 -1.05 -16.625 1 95.31 338 PHE B N 1
ATOM 5821 C CA . PHE B 1 338 ? 18.547 -0.49 -15.742 1 95.31 338 PHE B CA 1
ATOM 5822 C C . PHE B 1 338 ? 19.922 -1.019 -16.094 1 95.31 338 PHE B C 1
ATOM 5824 O O . PHE B 1 338 ? 20.109 -2.221 -16.297 1 95.31 338 PHE B O 1
ATOM 5831 N N . PRO B 1 339 ? 20.922 -0.17 -16.141 1 95.81 339 PRO B N 1
ATOM 5832 C CA . PRO B 1 339 ? 22.281 -0.636 -16.469 1 95.81 339 PRO B CA 1
ATOM 5833 C C . PRO B 1 339 ? 22.953 -1.354 -15.289 1 95.81 339 PRO B C 1
ATOM 5835 O O . PRO B 1 339 ? 23 -0.812 -14.188 1 95.81 339 PRO B O 1
ATOM 5838 N N . LEU B 1 340 ? 23.469 -2.553 -15.492 1 97.38 340 LEU B N 1
ATOM 5839 C CA . LEU B 1 340 ? 24.203 -3.334 -14.508 1 97.38 340 LEU B CA 1
ATOM 5840 C C . LEU B 1 340 ? 25.531 -3.824 -15.086 1 97.38 340 LEU B C 1
ATOM 5842 O O . LEU B 1 340 ? 25.641 -4.055 -16.297 1 97.38 340 LEU B O 1
ATOM 5846 N N . HIS B 1 341 ? 26.5 -3.957 -14.188 1 97.38 341 HIS B N 1
ATOM 5847 C CA . HIS B 1 341 ? 27.797 -4.504 -14.562 1 97.38 341 HIS B CA 1
ATOM 5848 C C . HIS B 1 341 ? 27.891 -5.98 -14.195 1 97.38 341 HIS B C 1
ATOM 5850 O O . HIS B 1 341 ? 28.031 -6.324 -13.023 1 97.38 341 HIS B O 1
ATOM 5856 N N . LYS B 1 342 ? 27.844 -6.879 -15.172 1 96 342 LYS B N 1
ATOM 5857 C CA . LYS B 1 342 ? 28 -8.32 -14.984 1 96 342 LYS B CA 1
ATOM 5858 C C . LYS B 1 342 ? 27.203 -8.797 -13.766 1 96 342 LYS B C 1
ATOM 5860 O O . LYS B 1 342 ? 27.781 -9.359 -12.828 1 96 342 LYS B O 1
ATOM 5865 N N . PRO B 1 343 ? 25.922 -8.562 -13.852 1 97.31 343 PRO B N 1
ATOM 5866 C CA . PRO B 1 343 ? 25.141 -8.922 -12.672 1 97.31 343 PRO B CA 1
ATOM 5867 C C . PRO B 1 343 ? 25.203 -10.414 -12.344 1 97.31 343 PRO B C 1
ATOM 5869 O O . PRO B 1 343 ? 25.281 -11.242 -13.25 1 97.31 343 PRO B O 1
ATOM 5872 N N . GLN B 1 344 ? 25.25 -10.711 -11.062 1 95.94 344 GLN B N 1
ATOM 5873 C CA . GLN B 1 344 ? 25.25 -12.062 -10.523 1 95.94 344 GLN B CA 1
ATOM 5874 C C . GLN B 1 344 ? 24.266 -12.188 -9.359 1 95.94 344 GLN B C 1
ATOM 5876 O O . GLN B 1 344 ? 23.859 -11.188 -8.766 1 95.94 344 GLN B O 1
ATOM 5881 N N . LEU B 1 345 ? 23.891 -13.391 -9.102 1 96.06 345 LEU B N 1
ATOM 5882 C CA . LEU B 1 345 ? 23.078 -13.656 -7.922 1 96.06 345 LEU B CA 1
ATOM 5883 C C . LEU B 1 345 ? 23.734 -13.109 -6.668 1 96.06 345 LEU B C 1
ATOM 5885 O O . LEU B 1 345 ? 24.969 -13.203 -6.512 1 96.06 345 LEU B O 1
ATOM 5889 N N . HIS B 1 346 ? 22.953 -12.438 -5.816 1 94.62 346 HIS B N 1
ATOM 5890 C CA . HIS B 1 346 ? 23.312 -11.945 -4.492 1 94.62 346 HIS B CA 1
ATOM 5891 C C . HIS B 1 346 ? 24.031 -10.602 -4.582 1 94.62 346 HIS B C 1
ATOM 5893 O O . HIS B 1 346 ? 24.406 -10.023 -3.561 1 94.62 346 HIS B O 1
ATOM 5899 N N . ASP B 1 347 ? 24.234 -10.125 -5.855 1 95.94 347 ASP B N 1
ATOM 5900 C CA . ASP B 1 347 ? 24.594 -8.719 -5.906 1 95.94 347 ASP B CA 1
ATOM 5901 C C . ASP B 1 347 ? 23.625 -7.867 -5.098 1 95.94 347 ASP B C 1
ATOM 5903 O O . ASP B 1 347 ? 22.422 -8.133 -5.082 1 95.94 347 ASP B O 1
ATOM 5907 N N . ILE B 1 348 ? 24.203 -6.887 -4.461 1 96.06 348 ILE B N 1
ATOM 5908 C CA . ILE B 1 348 ? 23.406 -5.973 -3.645 1 96.06 348 ILE B CA 1
ATOM 5909 C C . ILE B 1 348 ? 23.109 -4.703 -4.438 1 96.06 348 ILE B C 1
ATOM 5911 O O . ILE B 1 348 ? 23.984 -4.172 -5.133 1 96.06 348 ILE B O 1
ATOM 5915 N N . LEU B 1 349 ? 21.891 -4.254 -4.441 1 96.75 349 LEU B N 1
ATOM 5916 C CA . LEU B 1 349 ? 21.5 -2.967 -5.004 1 96.75 349 LEU B CA 1
ATOM 5917 C C . LEU B 1 349 ? 21.078 -1.998 -3.902 1 96.75 349 LEU B C 1
ATOM 5919 O O . LEU B 1 349 ? 20.219 -2.328 -3.07 1 96.75 349 LEU B O 1
ATOM 5923 N N . VAL B 1 350 ? 21.688 -0.838 -3.873 1 97.12 350 VAL B N 1
ATOM 5924 C CA . VAL B 1 350 ? 21.375 0.2 -2.895 1 97.12 350 VAL B CA 1
ATOM 5925 C C . VAL B 1 350 ? 20.672 1.364 -3.58 1 97.12 350 VAL B C 1
ATOM 5927 O O . VAL B 1 350 ? 21.281 2.102 -4.359 1 97.12 350 VAL B O 1
ATOM 5930 N N . PHE B 1 351 ? 19.406 1.511 -3.309 1 96.5 351 PHE B N 1
ATOM 5931 C CA . PHE B 1 351 ? 18.641 2.643 -3.805 1 96.5 351 PHE B CA 1
ATOM 5932 C C . PHE B 1 351 ? 18.734 3.828 -2.855 1 96.5 351 PHE B C 1
ATOM 5934 O O . PHE B 1 351 ? 18.641 3.666 -1.637 1 96.5 351 PHE B O 1
ATOM 5941 N N . GLU B 1 352 ? 18.875 5.004 -3.424 1 96.56 352 GLU B N 1
ATOM 5942 C CA . GLU B 1 352 ? 19.094 6.211 -2.627 1 96.56 352 GLU B CA 1
ATOM 5943 C C . GLU B 1 352 ? 17.828 7.07 -2.582 1 96.56 352 GLU B C 1
ATOM 5945 O O . GLU B 1 352 ? 16.875 6.828 -3.33 1 96.56 352 GLU B O 1
ATOM 5950 N N . ARG B 1 353 ? 17.766 8.023 -1.647 1 96.06 353 ARG B N 1
ATOM 5951 C CA . ARG B 1 353 ? 16.734 9.039 -1.492 1 96.06 353 ARG B CA 1
ATOM 5952 C C . ARG B 1 353 ? 15.383 8.391 -1.163 1 96.06 353 ARG B C 1
ATOM 5954 O O . ARG B 1 353 ? 14.352 8.781 -1.719 1 96.06 353 ARG B O 1
ATOM 5961 N N . VAL B 1 354 ? 15.438 7.367 -0.334 1 96.5 354 VAL B N 1
ATOM 5962 C CA . VAL B 1 354 ? 14.227 6.629 0.023 1 96.5 354 VAL B CA 1
ATOM 5963 C C . VAL B 1 354 ? 13.789 7.012 1.436 1 96.5 354 VAL B C 1
ATOM 5965 O O . VAL B 1 354 ? 12.984 6.309 2.053 1 96.5 354 VAL B O 1
ATOM 5968 N N . GLY B 1 355 ? 14.281 8.109 1.906 1 98.06 355 GLY B N 1
ATOM 5969 C CA . GLY B 1 355 ? 14.047 8.469 3.295 1 98.06 355 GLY B CA 1
ATOM 5970 C C . GLY B 1 355 ? 12.625 8.93 3.561 1 98.06 355 GLY B C 1
ATOM 5971 O O . GLY B 1 355 ? 12.18 8.945 4.711 1 98.06 355 GLY B O 1
ATOM 5972 N N . ALA B 1 356 ? 11.953 9.281 2.51 1 97.75 356 ALA B N 1
ATOM 5973 C CA . ALA B 1 356 ? 10.578 9.758 2.666 1 97.75 356 ALA B CA 1
ATOM 5974 C C . ALA B 1 356 ? 9.586 8.805 2.006 1 97.75 356 ALA B C 1
ATOM 5976 O O . ALA B 1 356 ? 9.742 8.453 0.833 1 97.75 356 ALA B O 1
ATOM 5977 N N . TYR B 1 357 ? 8.594 8.359 2.74 1 96.69 357 TYR B N 1
ATOM 5978 C CA . TYR B 1 357 ? 7.332 7.75 2.328 1 96.69 357 TYR B CA 1
ATOM 5979 C C . TYR B 1 357 ? 7.531 6.285 1.956 1 96.69 357 TYR B C 1
ATOM 5981 O O . TYR B 1 357 ? 6.656 5.449 2.203 1 96.69 357 TYR B O 1
ATOM 5989 N N . SER B 1 358 ? 8.656 5.816 1.445 1 95.81 358 SER B N 1
ATOM 5990 C CA . SER B 1 358 ? 8.828 4.426 1.035 1 95.81 358 SER B CA 1
ATOM 5991 C C . SER B 1 358 ? 8.562 3.471 2.193 1 95.81 358 SER B C 1
ATOM 5993 O O . SER B 1 358 ? 7.953 2.414 2.004 1 95.81 358 SER B O 1
ATOM 5995 N N . VAL B 1 359 ? 8.891 3.836 3.328 1 97.25 359 VAL B N 1
ATOM 5996 C CA . VAL B 1 359 ? 8.805 2.955 4.488 1 97.25 359 VAL B CA 1
ATOM 5997 C C . VAL B 1 359 ? 7.34 2.758 4.883 1 97.25 359 VAL B C 1
ATOM 5999 O O . VAL B 1 359 ? 7 1.781 5.555 1 97.25 359 VAL B O 1
ATOM 6002 N N . THR B 1 360 ? 6.441 3.65 4.371 1 97.5 360 THR B N 1
ATOM 6003 C CA . THR B 1 360 ? 5.059 3.535 4.828 1 97.5 360 THR B CA 1
ATOM 6004 C C . THR B 1 360 ? 4.105 3.414 3.645 1 97.5 360 THR B C 1
ATOM 6006 O O . THR B 1 360 ? 2.941 3.049 3.814 1 97.5 360 THR B O 1
ATOM 6009 N N . GLU B 1 361 ? 4.52 3.719 2.443 1 95.44 361 GLU B N 1
ATOM 6010 C CA . GLU B 1 361 ? 3.59 3.797 1.32 1 95.44 361 GLU B CA 1
ATOM 6011 C C . GLU B 1 361 ? 3.643 2.529 0.472 1 95.44 361 GLU B C 1
ATOM 6013 O O . GLU B 1 361 ? 3.15 2.512 -0.658 1 95.44 361 GLU B O 1
ATOM 6018 N N . GLY B 1 362 ? 4.129 1.495 0.956 1 94.38 362 GLY B N 1
ATOM 6019 C CA . GLY B 1 362 ? 4.145 0.224 0.25 1 94.38 362 GLY B CA 1
ATOM 6020 C C . GLY B 1 362 ? 2.873 -0.58 0.436 1 94.38 362 GLY B C 1
ATOM 6021 O O . GLY B 1 362 ? 2.125 -0.357 1.391 1 94.38 362 GLY B O 1
ATOM 6022 N N . ILE B 1 363 ? 2.58 -1.498 -0.529 1 95.25 363 ILE B N 1
ATOM 6023 C CA . ILE B 1 363 ? 1.485 -2.453 -0.398 1 95.25 363 ILE B CA 1
ATOM 6024 C C . ILE B 1 363 ? 1.971 -3.697 0.343 1 95.25 363 ILE B C 1
ATOM 6026 O O . ILE B 1 363 ? 1.98 -4.797 -0.216 1 95.25 363 ILE B O 1
ATOM 6030 N N . TYR B 1 364 ? 2.236 -3.607 1.573 1 97.25 364 TYR B N 1
ATOM 6031 C CA . TYR B 1 364 ? 3.047 -4.516 2.375 1 97.25 364 TYR B CA 1
ATOM 6032 C C . TYR B 1 364 ? 2.314 -5.832 2.617 1 97.25 364 TYR B C 1
ATOM 6034 O O . TYR B 1 364 ? 2.943 -6.879 2.787 1 97.25 364 TYR B O 1
ATOM 6042 N N . LEU B 1 365 ? 0.948 -5.797 2.619 1 98.06 365 LEU B N 1
ATOM 6043 C CA . LEU B 1 365 ? 0.23 -7.012 2.992 1 98.06 365 LEU B CA 1
ATOM 6044 C C . LEU B 1 365 ? 0.019 -7.91 1.778 1 98.06 365 LEU B C 1
ATOM 6046 O O . LEU B 1 365 ? -0.285 -9.102 1.926 1 98.06 365 LEU B O 1
ATOM 6050 N N . PHE B 1 366 ? 0.191 -7.332 0.578 1 97.94 366 PHE B N 1
ATOM 6051 C CA . PHE B 1 366 ? 0.006 -8.102 -0.648 1 97.94 366 PHE B CA 1
ATOM 6052 C C . PHE B 1 366 ? 1.039 -9.211 -0.751 1 97.94 366 PHE B C 1
ATOM 6054 O O . PHE B 1 366 ? 2.234 -8.977 -0.562 1 97.94 366 PHE B O 1
ATOM 6061 N N . LEU B 1 367 ? 0.613 -10.453 -0.871 1 98.5 367 LEU B N 1
ATOM 6062 C CA . LEU B 1 367 ? 1.368 -11.695 -0.987 1 98.5 367 LEU B CA 1
ATOM 6063 C C . LEU B 1 367 ? 2.07 -12.031 0.325 1 98.5 367 LEU B C 1
ATOM 6065 O O . LEU B 1 367 ? 2.875 -12.961 0.383 1 98.5 367 LEU B O 1
ATOM 6069 N N . SER B 1 368 ? 1.878 -11.266 1.371 1 98.12 368 SER B N 1
ATOM 6070 C CA . SER B 1 368 ? 2.246 -11.57 2.748 1 98.12 368 SER B CA 1
ATOM 6071 C C . SER B 1 368 ? 3.756 -11.742 2.895 1 98.12 368 SER B C 1
ATOM 6073 O O . SER B 1 368 ? 4.223 -12.641 3.596 1 98.12 368 SER B O 1
ATOM 6075 N N . ARG B 1 369 ? 4.539 -11.008 2.189 1 97 369 ARG B N 1
ATOM 6076 C CA . ARG B 1 369 ? 5.977 -10.969 2.438 1 97 369 ARG B CA 1
ATOM 6077 C C . ARG B 1 369 ? 6.301 -10.117 3.66 1 97 369 ARG B C 1
ATOM 6079 O O . ARG B 1 369 ? 5.559 -9.188 3.992 1 97 369 ARG B O 1
ATOM 6086 N N . PRO B 1 370 ? 7.367 -10.375 4.32 1 96.19 370 PRO B N 1
ATOM 6087 C CA . PRO B 1 370 ? 7.672 -9.648 5.555 1 96.19 370 PRO B CA 1
ATOM 6088 C C . PRO B 1 370 ? 8.047 -8.188 5.305 1 96.19 370 PRO B C 1
ATOM 6090 O O . PRO B 1 370 ? 8.57 -7.855 4.238 1 96.19 370 PRO B O 1
ATOM 6093 N N . LEU B 1 371 ? 7.781 -7.383 6.312 1 97.25 371 LEU B N 1
ATOM 6094 C CA . LEU B 1 371 ? 8.32 -6.031 6.305 1 97.25 371 LEU B CA 1
ATOM 6095 C C . LEU B 1 371 ? 9.844 -6.051 6.422 1 97.25 371 LEU B C 1
ATOM 6097 O O . LEU B 1 371 ? 10.398 -6.855 7.172 1 97.25 371 LEU B O 1
ATOM 6101 N N . PRO B 1 372 ? 10.531 -5.16 5.703 1 96.94 372 PRO B N 1
ATOM 6102 C CA . PRO B 1 372 ? 11.992 -5.109 5.816 1 96.94 372 PRO B CA 1
ATOM 6103 C C . PRO B 1 372 ? 12.461 -4.668 7.203 1 96.94 372 PRO B C 1
ATOM 6105 O O . PRO B 1 372 ? 11.727 -3.975 7.914 1 96.94 372 PRO B O 1
ATOM 6108 N N . ARG B 1 373 ? 13.641 -5.039 7.531 1 96.38 373 ARG B N 1
ATOM 6109 C CA . ARG B 1 373 ? 14.297 -4.48 8.711 1 96.38 373 ARG B CA 1
ATOM 6110 C C . ARG B 1 373 ? 14.602 -3 8.516 1 96.38 373 ARG B C 1
ATOM 6112 O O . ARG B 1 373 ? 14.789 -2.543 7.383 1 96.38 373 ARG B O 1
ATOM 6119 N N . ILE B 1 374 ? 14.609 -2.287 9.586 1 97.81 374 ILE B N 1
ATOM 6120 C CA . ILE B 1 374 ? 14.945 -0.866 9.547 1 97.81 374 ILE B CA 1
ATOM 6121 C C . ILE B 1 374 ? 16.125 -0.587 10.469 1 97.81 374 ILE B C 1
ATOM 6123 O O . ILE B 1 374 ? 16.125 -1.001 11.633 1 97.81 374 ILE B O 1
ATOM 6127 N N . TYR B 1 375 ? 17.109 0.145 9.93 1 97.06 375 TYR B N 1
ATOM 6128 C CA . TYR B 1 375 ? 18.312 0.483 10.68 1 97.06 375 TYR B CA 1
ATOM 6129 C C . TYR B 1 375 ? 18.547 1.99 10.703 1 97.06 375 TYR B C 1
ATOM 6131 O O . TYR B 1 375 ? 18.25 2.682 9.727 1 97.06 375 TYR B O 1
ATOM 6139 N N . PHE B 1 376 ? 19.062 2.432 11.82 1 97.75 376 PHE B N 1
ATOM 6140 C CA . PHE B 1 376 ? 19.719 3.732 11.883 1 97.75 376 PHE B CA 1
ATOM 6141 C C . PHE B 1 376 ? 21.234 3.586 11.766 1 97.75 376 PHE B C 1
ATOM 6143 O O . PHE B 1 376 ? 21.812 2.613 12.258 1 97.75 376 PHE B O 1
ATOM 6150 N N . TRP B 1 377 ? 21.812 4.484 11.102 1 97.12 377 TRP B N 1
ATOM 6151 C CA . TRP B 1 377 ? 23.266 4.52 11.023 1 97.12 377 TRP B CA 1
ATOM 6152 C C . TRP B 1 377 ? 23.797 5.883 11.445 1 97.12 377 TRP B C 1
ATOM 6154 O O . TRP B 1 377 ? 23.297 6.918 11.016 1 97.12 377 TRP B O 1
ATOM 6164 N N . ILE B 1 378 ? 24.719 5.914 12.344 1 97.12 378 ILE B N 1
ATOM 6165 C CA . ILE B 1 378 ? 25.453 7.094 12.781 1 97.12 378 ILE B CA 1
ATOM 6166 C C . ILE B 1 378 ? 26.953 6.844 12.641 1 97.12 378 ILE B C 1
ATOM 6168 O O . ILE B 1 378 ? 27.469 5.82 13.102 1 97.12 378 ILE B O 1
ATOM 6172 N N . GLU B 1 379 ? 27.531 7.801 12.031 1 94.81 379 GLU B N 1
ATOM 6173 C CA . GLU B 1 379 ? 28.984 7.664 11.914 1 94.81 379 GLU B CA 1
ATOM 6174 C C . GLU B 1 379 ? 29.625 7.555 13.289 1 94.81 379 GLU B C 1
ATOM 6176 O O . GLU B 1 379 ? 29.328 8.336 14.195 1 94.81 379 GLU B O 1
ATOM 6181 N N . GLY B 1 380 ? 30.5 6.633 13.562 1 94.25 380 GLY B N 1
ATOM 6182 C CA . GLY B 1 380 ? 31.188 6.445 14.828 1 94.25 380 GLY B CA 1
ATOM 6183 C C . GLY B 1 380 ? 30.469 5.492 15.766 1 94.25 380 GLY B C 1
ATOM 6184 O O . GLY B 1 380 ? 31.078 4.867 16.625 1 94.25 380 GLY B O 1
ATOM 6185 N N . GLU B 1 381 ? 29.062 5.43 15.688 1 95.56 381 GLU B N 1
ATOM 6186 C CA . GLU B 1 381 ? 28.281 4.551 16.562 1 95.56 381 GLU B CA 1
ATOM 6187 C C . GLU B 1 381 ? 27.906 3.26 15.836 1 95.56 381 GLU B C 1
ATOM 6189 O O . GLU B 1 381 ? 27.656 2.236 16.484 1 95.56 381 GLU B O 1
ATOM 6194 N N . GLY B 1 382 ? 27.781 3.359 14.516 1 94.75 382 GLY B N 1
ATOM 6195 C CA . GLY B 1 382 ? 27.484 2.17 13.727 1 94.75 382 GLY B CA 1
ATOM 6196 C C . GLY B 1 382 ? 26 1.989 13.469 1 94.75 382 GLY B C 1
ATOM 6197 O O . GLY B 1 382 ? 25.234 2.957 13.484 1 94.75 382 GLY B O 1
ATOM 6198 N N . LEU B 1 383 ? 25.656 0.733 13.078 1 94.56 383 LEU B N 1
ATOM 6199 C CA . LEU B 1 383 ? 24.281 0.373 12.703 1 94.56 383 LEU B CA 1
ATOM 6200 C C . LEU B 1 383 ? 23.5 -0.117 13.914 1 94.56 383 LEU B C 1
ATOM 6202 O O . LEU B 1 383 ? 24 -0.927 14.695 1 94.56 383 LEU B O 1
ATOM 6206 N N . ARG B 1 384 ? 22.312 0.412 14.008 1 95.19 384 ARG B N 1
ATOM 6207 C CA . ARG B 1 384 ? 21.406 -0.044 15.055 1 95.19 384 ARG B CA 1
ATOM 6208 C C . ARG B 1 384 ? 20.047 -0.424 14.461 1 95.19 384 ARG B C 1
ATOM 6210 O O . ARG B 1 384 ? 19.391 0.397 13.82 1 95.19 384 ARG B O 1
ATOM 6217 N N . MET B 1 385 ? 19.625 -1.65 14.703 1 95.44 385 MET B N 1
ATOM 6218 C CA . MET B 1 385 ? 18.312 -2.086 14.242 1 95.44 385 MET B CA 1
ATOM 6219 C C . MET B 1 385 ? 17.203 -1.464 15.094 1 95.44 385 MET B C 1
ATOM 6221 O O . MET B 1 385 ? 17.25 -1.534 16.328 1 95.44 385 MET B O 1
ATOM 6225 N N . VAL B 1 386 ? 16.266 -0.87 14.422 1 96.81 386 VAL B N 1
ATOM 6226 C CA . VAL B 1 386 ? 15.227 -0.2 15.195 1 96.81 386 VAL B CA 1
ATOM 6227 C C . VAL B 1 386 ? 13.891 -0.909 14.977 1 96.81 386 VAL B C 1
ATOM 6229 O O . VAL B 1 386 ? 12.938 -0.678 15.727 1 96.81 386 VAL B O 1
ATOM 6232 N N . ARG B 1 387 ? 13.82 -1.704 14.008 1 96.25 387 ARG B N 1
ATOM 6233 C CA . ARG B 1 387 ? 12.695 -2.604 13.789 1 96.25 387 ARG B CA 1
ATOM 6234 C C . ARG B 1 387 ? 13.125 -3.857 13.039 1 96.25 387 ARG B C 1
ATOM 6236 O O . ARG B 1 387 ? 13.727 -3.77 11.969 1 96.25 387 ARG B O 1
ATOM 6243 N N . ASP B 1 388 ? 12.859 -4.973 13.578 1 94.94 388 ASP B N 1
ATOM 6244 C CA . ASP B 1 388 ? 13.141 -6.227 12.891 1 94.94 388 ASP B CA 1
ATOM 6245 C C . ASP B 1 388 ? 12.109 -6.492 11.789 1 94.94 388 ASP B C 1
ATOM 6247 O O . ASP B 1 388 ? 11.133 -5.754 11.656 1 94.94 388 ASP B O 1
ATOM 6251 N N . GLY B 1 389 ? 12.461 -7.465 10.984 1 94.25 389 GLY B N 1
ATOM 6252 C CA . GLY B 1 389 ? 11.453 -7.922 10.039 1 94.25 389 GLY B CA 1
ATOM 6253 C C . GLY B 1 389 ? 10.164 -8.344 10.711 1 94.25 389 GLY B C 1
ATOM 6254 O O . GLY B 1 389 ? 10.18 -8.859 11.836 1 94.25 389 GLY B O 1
ATOM 6255 N N . VAL B 1 390 ? 9.031 -8.031 10.078 1 95.75 390 VAL B N 1
ATOM 6256 C CA . VAL B 1 390 ? 7.734 -8.398 10.633 1 95.75 390 VAL B CA 1
ATOM 6257 C C . VAL B 1 390 ? 6.98 -9.281 9.648 1 95.75 390 VAL B C 1
ATOM 6259 O O . VAL B 1 390 ? 6.789 -8.914 8.484 1 95.75 390 VAL B O 1
ATOM 6262 N N . HIS B 1 391 ? 6.543 -10.469 10.07 1 96.94 391 HIS B N 1
ATOM 6263 C CA . HIS B 1 391 ? 5.73 -11.367 9.266 1 96.94 391 HIS B CA 1
ATOM 6264 C C . HIS B 1 391 ? 4.316 -10.82 9.086 1 96.94 391 HIS B C 1
ATOM 6266 O O . HIS B 1 391 ? 3.541 -10.766 10.039 1 96.94 391 HIS B O 1
ATOM 6272 N N . THR B 1 392 ? 3.965 -10.508 7.836 1 97.81 392 THR B N 1
ATOM 6273 C CA . THR B 1 392 ? 2.668 -9.891 7.598 1 97.81 392 THR B CA 1
ATOM 6274 C C . THR B 1 392 ? 1.583 -10.945 7.426 1 97.81 392 THR B C 1
ATOM 6276 O O . THR B 1 392 ? 0.391 -10.633 7.477 1 97.81 392 THR B O 1
ATOM 6279 N N . ASP B 1 393 ? 1.98 -12.242 7.195 1 98.31 393 ASP B N 1
ATOM 6280 C CA . ASP B 1 393 ? 1.011 -13.328 7.082 1 98.31 393 ASP B CA 1
ATOM 6281 C C . ASP B 1 393 ? 0.149 -13.43 8.336 1 98.31 393 ASP B C 1
ATOM 6283 O O . ASP B 1 393 ? -1.001 -13.867 8.273 1 98.31 393 ASP B O 1
ATOM 6287 N N . LEU B 1 394 ? 0.677 -12.984 9.492 1 97.56 394 LEU B N 1
ATOM 6288 C CA . LEU B 1 394 ? -0.092 -12.992 10.734 1 97.56 394 LEU B CA 1
ATOM 6289 C C . LEU B 1 394 ? -1.245 -12 10.664 1 97.56 394 LEU B C 1
ATOM 6291 O O . LEU B 1 394 ? -2.305 -12.227 11.258 1 97.56 394 LEU B O 1
ATOM 6295 N N . LEU B 1 395 ? -1.042 -10.883 9.945 1 97.75 395 LEU B N 1
ATOM 6296 C CA . LEU B 1 395 ? -2.064 -9.859 9.781 1 97.75 395 LEU B CA 1
ATOM 6297 C C . LEU B 1 395 ? -3.092 -10.281 8.734 1 97.75 395 LEU B C 1
ATOM 6299 O O . LEU B 1 395 ? -4.195 -9.734 8.688 1 97.75 395 LEU B O 1
ATOM 6303 N N . ASN B 1 396 ? -2.736 -11.227 7.844 1 98.06 396 ASN B N 1
ATOM 6304 C CA . ASN B 1 396 ? -3.582 -11.703 6.758 1 98.06 396 ASN B CA 1
ATOM 6305 C C . ASN B 1 396 ? -4.27 -13.016 7.117 1 98.06 396 ASN B C 1
ATOM 6307 O O . ASN B 1 396 ? -4.688 -13.766 6.234 1 98.06 396 ASN B O 1
ATOM 6311 N N . SER B 1 397 ? -4.367 -13.367 8.406 1 95.5 397 SER B N 1
ATOM 6312 C CA . SER B 1 397 ? -4.918 -14.641 8.859 1 95.5 397 SER B CA 1
ATOM 6313 C C . SER B 1 397 ? -6.16 -14.438 9.719 1 95.5 397 SER B C 1
ATOM 6315 O O . SER B 1 397 ? -6.23 -13.477 10.492 1 95.5 397 SER B O 1
ATOM 6317 N N . GLU B 1 398 ? -7.023 -15.383 9.523 1 91.12 398 GLU B N 1
ATOM 6318 C CA . GLU B 1 398 ? -8.148 -15.438 10.445 1 91.12 398 GLU B CA 1
ATOM 6319 C C . GLU B 1 398 ? -7.691 -15.805 11.852 1 91.12 398 GLU B C 1
ATOM 6321 O O . GLU B 1 398 ? -6.797 -16.641 12.023 1 91.12 398 GLU B O 1
ATOM 6326 N N . LYS B 1 399 ? -8.242 -15.102 12.836 1 83.44 399 LYS B N 1
ATOM 6327 C CA . LYS B 1 399 ? -7.941 -15.43 14.227 1 83.44 399 LYS B CA 1
ATOM 6328 C C . LYS B 1 399 ? -9.133 -16.109 14.898 1 83.44 399 LYS B C 1
ATOM 6330 O O . LYS B 1 399 ? -10.289 -15.828 14.562 1 83.44 399 LYS B O 1
#

InterPro domains:
  IPR009006 Alanine racemase/group IV decarboxylase, C-terminal [G3DSA:2.40.37.10] (253-397)
  IPR009006 Alanine racemase/group IV decarboxylase, C-terminal [SSF50621] (246-396)
  IPR022644 Orn/DAP/Arg decarboxylase 2, N-terminal [PF02784] (26-259)
  IPR029066 PLP-binding barrel [G3DSA:3.20.20.10] (24-252)
  IPR029066 PLP-binding barrel [SSF51419] (17-261)